Protein 6KNS (pdb70)

Foldseek 3Di:
DWKKKFFQAFAAPADDPPGAFGWMWIDDDQAIEIEFDAGCSQVSVCVPPQLLSHAEYEYFDDDRRRCVCLVVSLVSQVVCVVVPNDQQAYEYEYACPPPVSQVVQDDDSHYHYDHDDQCDWDDDPLKTKHWDFAAAPGTGIWIWIDNVPAIETERDFAEADPVLQVVCAAHQEYEAEAADEPVDHCHVHGHYHLCRQLQSCASNVHNEYEYGNYYPDDDQVNSVVNSCVRHVHYYYYDGRGDMDID/DWKKKFFQAFAAPADDVPGAFGWMWIDDVLAIEIEFDADCSQVSVCVPPNLVSHAEYEYFFPDRSRCVCLVVSLVSQVVVVLPEYEYEYACPVPVSQVVQDDDRRYDYDYDDQCDWDDRDLKTKHWDFAAAPGTGIWIWIDNVPAIETERDFAEADPVLQVVLAAHQEYEAEAADEPVDHCNVRGHYHLCRQLQSCASSVHQEYEYGNYYPDDDVVNSVVNSCVRHVHYYYYDGRGDMDID/DFKKKKFFQAFAAPADDPPGAFGWMWIDGDQAIEIEFDAGCSQVSVCVPPALVSHQEYEYFDDRRRRCVCLVVSLVSQVVVPNEYEYEYACPPVVSLVVQDDDRRYHYDHDDQCDWDDRPQKIKHWDWAAAPGTGIWIWIDNPPAIETEGTFAFADPVLQVVLAAHQEYEAEAADEPPDHCNVHGHYHLCRQLQSCASRVHNEYEYGNYYDDDDVVNSQVNSCVRHPHYYYYDGGGDMDID/DDKKKFFQAFAAPADDVPGAFGWMWIDDVQAIEIEFDAGCSQVRVCVPPNLQSHAEYEYFDPDRRRCVCLVVSLVVLVPPDHQAYEYEYACPVPVSQVVQDDPSRYHYDYDDQCDWDDRPQKIKHWDFAAAPGTGIWIWIDNVPAIETERTFAEDDPVLQCVCAAHQEYEAEAADEPPDHCNVRGHYHLCRQLQSCASSVYNEYEYGNYYPDDDVVNSQVNSCVRHPHYYYYDGRGDMDD

Sequence (968 aa):
DPMKVTVIGCYGGFPAANEATSGYLFQSGDYSLLVDCGSAVLSKLFGYVPAEKLDAVILSHYHHDHIADIGPLQFAKQVGSFLGKGEHTLPIYGHDADIEQFQKLTYKTHTKGIAFQPDQPLTAGPFTITFLKTIHPVTCYAMRITDGSHTVVYTADSSYQDSFIPFSENADLLISECNFYADQDGTSAGHMNSLEAGRIAKEAGAGELLLTHLPHFGVHDNLRKEAKTVFSGEVNIAKSGFVWEGDPMKVTVIGCYGGFPAANEATSGYLFQSGDYSLLVDCGSAVLSKLFGYVPAEKLDAVILSHYHHDHIADIGPLQFAKQVGSFHTLPIYGHDADIEQFQKLTYKTHTKGIAFQPDQPLTAGPFTITFLKTIHPVTCYAMRITDGSHTVVYTADSSYQDSFIPFSENADLLISECNFYADQDGTSAGHMNSLEAGRIAKEAGAGELLLTHLPHFGVHDNLRKEAKTVFSGEVNIAKSGFVWEGKDPMKVTVIGCYGGFPAANEATSGYLFQSGDYSLLVDCGSAVLSKLFGYVPAEKLDAVILSHYHHDHIADIGPLQFAKQVGSHTLPIYGHDADIEQFQKLTYKTHTKGIAFQPDDQPLTAGPFTITFLKTIHPVTCYAMRITDGSHTVVYTADSSYQDS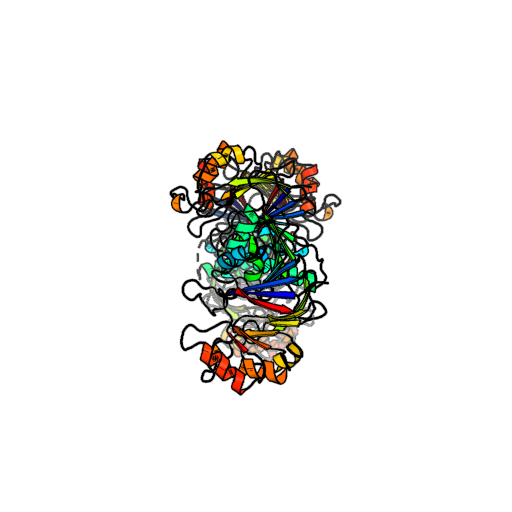FIPFSENADLLISECNFYADQDGTSAGHMNSLEAGRIAKEAGAGELLLTHLPHFGVHDNLRKEAKTVFSGEVNIAKSGFVWEGDPMKVTVIGCYGGFPAANEATSGYLFQSGDYSLLVDCGSAVLSKLFGYVPAEKLDAVILSHYHHDHIADIGPLQFAKQVKGEHTLPIYGHDADIEQFQKLTYKTHTKGIAFQPDQPLTAGPFTITFLKTIHPVTCYAMRITDGSHTVVYTADSSYQDSFIPFSENADLLISECNFYADQDGTSAGHMNSLEAGRIAKEAGAGELLLTHLPHFGVHDNLRKEAKTVFSGEVNIAKSGFVWE

CATH classification: 3.60.15.10

Solvent-accessible surface area: 37859 Å² total; per-residue (Å²): 138,64,0,45,1,2,0,0,0,2,33,4,46,115,48,29,89,134,60,0,0,1,0,1,0,0,44,10,43,148,39,6,0,0,0,0,0,0,32,36,0,12,88,60,0,80,71,100,8,48,14,80,137,8,53,0,0,0,1,0,0,19,57,152,14,0,30,53,21,11,34,66,0,15,126,27,20,58,80,13,27,170,105,65,108,46,136,166,57,3,33,0,26,0,5,33,74,57,45,94,44,34,15,69,4,57,14,98,98,20,0,51,13,71,27,3,89,52,119,105,86,28,97,3,44,64,1,56,0,51,18,37,113,7,91,26,90,64,36,0,17,0,0,57,0,35,34,74,94,58,18,0,0,4,0,1,2,0,5,46,30,91,47,0,28,93,29,0,100,106,1,47,0,0,0,0,1,0,23,42,15,28,134,53,109,1,88,117,41,4,24,0,11,0,66,42,0,0,100,0,0,123,90,3,44,8,53,20,0,2,0,1,6,4,3,73,112,59,92,44,38,55,0,14,87,35,0,70,105,49,13,109,24,66,2,16,33,3,69,26,6,38,46,21,24,17,129,36,0,42,1,3,0,0,0,3,33,4,46,116,49,28,91,132,60,0,0,0,0,1,0,0,41,10,43,146,39,5,0,0,0,0,0,0,34,36,0,11,88,62,0,74,73,99,7,61,18,127,68,9,52,0,0,0,1,0,0,20,55,151,14,0,29,53,21,10,34,65,0,11,109,29,25,46,112,58,87,121,133,66,3,31,0,23,0,8,48,75,59,59,100,43,21,15,65,5,40,12,111,104,26,0,107,7,66,22,3,92,50,116,98,86,28,98,2,43,60,0,53,0,45,18,37,118,6,90,25,96,57,43,0,20,0,0,58,0,31,34,74,94,55,17,0,0,6,0,0,2,0,4,45,30,93,44,0,30,91,30,0,97,104,0,48,0,0,0,0,0,0,20,41,17,31,134,59,109,1,86,115,43,3,24,0,11,0,65,46,0,0,101,0,0,126,90,2,44,7,54,18,0,0,0,1,6,2,1,68,103,58,95,43,50,69,0,15,71,37,0,75,104,50,12,113,24,63,2,15,32,4,68,29,5,37,43,19,25,22,179,71,82,0,77,2,4,0,0,0,4,31,4,44,118,48,28,90,132,63,0,0,0,0,1,0,0,42,6,43,150,40,6,0,0,0,0,0,0,33,36,0,12,91,61,0,86,69,109,9,51,13,128,138,9,53,0,0,0,1,0,0,17,59,151,13,0,31,50,20,11,34,64,0,14,129,30,20,60,135,59,114,134,66,2,32,0,27,0,5,38,73,57,48,94,46,36,17,58,4,49,16,96,105,20,0,109,9,69,25,4,85,52,133,97,86,31,96,4,44,60,0,52,0,44,17,38,112,12,87,26,89,62,39,0,17,0,0,57,0,36,14,67,67,61,17,0,0,4,0,0,2,0,6,62,30,109,46,0,26,91,25,0,85,112,1,47,0,0,0,0,1,0,24,43,14,27,132,58,109,0,82,116,41,2,24,0,12,0,67,40,0,0,95,0,0,102,90,4,52,8,50,26,0,1,0,1,5,3,4,72,110,57,94,44,56,60,0,65,116,41,0,89,108,26,13,113,25,97,8,35,38,2,126,26,27,33,70,26,98,32,141,93,2,71,2,3,1,0,0,2,32,4,44,117,49,28,91,132,57,0,0,1,0,1,1,0,44,12,40,149,41,4,0,0,0,0,0,0,33,34,0,11,90,61,0,76,70,112,7,82,20,78,76,0,42,0,0,0,1,0,0,23,55,151,15,0,29,53,20,11,34,70,0,11,111,29,16,91,159,164,62,169,77,54,0,28,0,22,0,9,45,80,56,60,99,45,32,13,63,5,48,14,89,104,42,0,113,14,52,28,3,86,50,124,95,92,28,97,2,42,60,0,52,0,48,17,37,122,13,92,25,94,59,44,0,20,0,0,56,0,36,36,73,92,79,20,0,0,4,0,1,2,0,6,50,30,92,45,0,28,90,28,0,100,99,0,50,0,0,0,0,0,0,22,42,18,32,132,58,110,1,83,114,43,3,22,0,12,0,71,40,0,0,98,0,0,125,95,5,45,9,50,23,0,2,0,1,5,2,3,70,106,60,93,44,55,54,0,68,103,39,0,86,109,49,12,112,24,107,8,35,35,3,94,32,29,44,68,27,112

Nearest PDB structures (foldseek):
  6kns-assembly2_B-2  TM=1.004E+00  e=2.535E-56  Bacillus subtilis
  6kns-assembly1_A  TM=1.003E+00  e=8.498E-53  Bacillus subtilis
  6kns-assembly3_C-2  TM=1.003E+00  e=4.577E-52  Bacillus subtilis
  6kns-assembly4_D-2  TM=9.953E-01  e=2.664E-52  Bacillus subtilis
  1zkp-assembly1_C  TM=9.931E-01  e=4.915E-39  Bacillus anthracis str. Ames

Organism: Bacillus spizizenii (strain ATCC 23059 / NRRL B-14472 / W23) (NCBI:txid655816)

B-factor: mean 28.87, std 9.59, range [11.75, 73.53]

InterPro domains:
  IPR001279 Metallo-beta-lactamase [PF00753] (19-211)
  IPR001279 Metallo-beta-lactamase [SM00849] (18-211)
  IPR036866 Ribonuclease Z/Hydroxyacylglutathione hydrolase-like [G3DSA:3.60.15.10] (1-244)
  IPR036866 Ribonuclease Z/Hydroxyacylglutathione hydrolase-like [SSF56281] (1-242)

Structure (mmCIF, N/CA/C/O backbone):
data_6KNS
#
_entry.id   6KNS
#
_cell.length_a   106.378
_cell.length_b   106.378
_cell.length_c   404.849
_cell.angle_alpha   90.00
_cell.angle_beta   90.00
_cell.angle_gamma   90.00
#
_symmetry.space_group_name_H-M   'I 41 2 2'
#
loop_
_entity.id
_entity.type
_entity.pdbx_description
1 polymer 'Putative metal-dependent hydrolase'
2 non-polymer 'CALCIUM ION'
3 non-polymer 'ZINC ION'
4 water water
#
loop_
_atom_site.group_PDB
_atom_site.id
_atom_site.type_symbol
_atom_site.label_atom_id
_atom_site.label_alt_id
_atom_site.label_comp_id
_atom_site.label_asym_id
_atom_site.label_entity_id
_atom_site.label_seq_id
_atom_site.pdbx_PDB_ins_code
_atom_site.Cartn_x
_atom_site.Cartn_y
_atom_site.Cartn_z
_atom_site.occupancy
_atom_site.B_iso_or_equiv
_atom_site.auth_seq_id
_atom_site.auth_comp_id
_atom_site.auth_asym_id
_atom_site.auth_atom_id
_atom_site.pdbx_PDB_model_num
ATOM 1 N N . ASP A 1 5 ? 26.591 -69.434 28.239 1.00 47.37 -1 ASP A N 1
ATOM 2 C CA . ASP A 1 5 ? 25.380 -68.590 27.988 1.00 45.38 -1 ASP A CA 1
ATOM 3 C C . ASP A 1 5 ? 25.615 -67.082 28.145 1.00 43.94 -1 ASP A C 1
ATOM 4 O O . ASP A 1 5 ? 26.278 -66.622 29.082 1.00 43.62 -1 ASP A O 1
ATOM 9 N N . PRO A 1 6 ? 25.058 -66.293 27.222 1.00 41.77 0 PRO A N 1
ATOM 10 C CA . PRO A 1 6 ? 25.273 -64.874 27.414 1.00 39.83 0 PRO A CA 1
ATOM 11 C C . PRO A 1 6 ? 24.229 -64.312 28.382 1.00 37.02 0 PRO A C 1
ATOM 12 O O . PRO A 1 6 ? 23.174 -64.911 28.559 1.00 36.17 0 PRO A O 1
ATOM 16 N N . MET A 1 7 ? 24.574 -63.188 29.007 1.00 35.15 1 MET A N 1
ATOM 17 C CA . MET A 1 7 ? 23.700 -62.451 29.908 1.00 33.53 1 MET A CA 1
ATOM 18 C C . MET A 1 7 ? 22.828 -61.573 29.041 1.00 31.38 1 MET A C 1
ATOM 19 O O . MET A 1 7 ? 23.331 -60.843 28.212 1.00 31.38 1 MET A O 1
ATOM 24 N N . LYS A 1 8 ? 21.524 -61.655 29.228 1.00 29.17 2 LYS A N 1
ATOM 25 C CA . LYS A 1 8 ? 20.564 -60.912 28.389 1.00 27.90 2 LYS A CA 1
ATOM 26 C C . LYS A 1 8 ? 19.613 -60.130 29.287 1.00 25.58 2 LYS A C 1
ATOM 27 O O . LYS A 1 8 ? 18.954 -60.714 30.112 1.00 25.88 2 LYS A O 1
ATOM 33 N N . VAL A 1 9 ? 19.583 -58.813 29.133 1.00 23.50 3 VAL A N 1
ATOM 34 C CA . VAL A 1 9 ? 18.770 -57.941 29.937 1.00 22.09 3 VAL A CA 1
ATOM 35 C C . VAL A 1 9 ? 17.676 -57.358 29.040 1.00 21.68 3 VAL A C 1
ATOM 36 O O . VAL A 1 9 ? 17.990 -56.783 27.989 1.00 21.30 3 VAL A O 1
ATOM 40 N N . THR A 1 10 ? 16.408 -57.538 29.431 1.00 19.86 4 THR A N 1
ATOM 41 C CA . THR A 1 10 ? 15.277 -56.973 28.682 1.00 19.81 4 THR A CA 1
ATOM 42 C C . THR A 1 10 ? 14.526 -55.985 29.565 1.00 19.16 4 THR A C 1
ATOM 43 O O . THR A 1 10 ? 14.077 -56.352 30.658 1.00 18.57 4 THR A O 1
ATOM 47 N N . VAL A 1 11 ? 14.400 -54.733 29.125 1.00 18.62 5 VAL A N 1
ATOM 48 C CA . VAL A 1 11 ? 13.633 -53.770 29.922 1.00 17.95 5 VAL A CA 1
ATOM 49 C C . VAL A 1 11 ? 12.152 -54.131 29.799 1.00 18.27 5 VAL A C 1
ATOM 50 O O . VAL A 1 11 ? 11.656 -54.313 28.713 1.00 18.25 5 VAL A O 1
ATOM 54 N N . ILE A 1 12 ? 11.476 -54.295 30.922 1.00 19.04 6 ILE A N 1
ATOM 55 C CA . ILE A 1 12 ? 10.056 -54.656 30.915 1.00 18.19 6 ILE A CA 1
ATOM 56 C C . ILE A 1 12 ? 9.253 -53.406 31.127 1.00 18.60 6 ILE A C 1
ATOM 57 O O . ILE A 1 12 ? 8.228 -53.215 30.485 1.00 18.45 6 ILE A O 1
ATOM 62 N N . GLY A 1 13 ? 9.732 -52.517 32.001 1.00 18.33 7 GLY A N 1
ATOM 63 C CA . GLY A 1 13 ? 9.052 -51.209 32.147 1.00 18.30 7 GLY A CA 1
ATOM 64 C C . GLY A 1 13 ? 10.035 -50.195 32.699 1.00 18.21 7 GLY A C 1
ATOM 65 O O . GLY A 1 13 ? 10.969 -50.550 33.418 1.00 17.87 7 GLY A O 1
ATOM 66 N N . CYS A 1 14 ? 9.827 -48.946 32.372 1.00 18.21 8 CYS A N 1
ATOM 67 C CA . CYS A 1 14 ? 10.887 -47.966 32.567 1.00 19.58 8 CYS A CA 1
ATOM 68 C C . CYS A 1 14 ? 10.448 -46.569 33.005 1.00 19.30 8 CYS A C 1
ATOM 69 O O . CYS A 1 14 ? 11.325 -45.686 33.170 1.00 19.95 8 CYS A O 1
ATOM 72 N N . TYR A 1 15 ? 9.142 -46.353 33.226 1.00 18.48 9 TYR A N 1
ATOM 73 C CA . TYR A 1 15 ? 8.671 -45.062 33.748 1.00 18.27 9 TYR A CA 1
ATOM 74 C C . TYR A 1 15 ? 8.803 -44.878 35.249 1.00 18.03 9 TYR A C 1
ATOM 75 O O . TYR A 1 15 ? 8.602 -45.819 36.032 1.00 17.70 9 TYR A O 1
ATOM 84 N N . GLY A 1 16 ? 9.105 -43.648 35.664 1.00 17.93 10 GLY A N 1
ATOM 85 C CA . GLY A 1 16 ? 9.175 -43.340 37.071 1.00 18.36 10 GLY A CA 1
ATOM 86 C C . GLY A 1 16 ? 7.781 -43.049 37.603 1.00 18.49 10 GLY A C 1
ATOM 87 O O . GLY A 1 16 ? 7.022 -42.403 36.930 1.00 19.39 10 GLY A O 1
ATOM 88 N N . GLY A 1 17 ? 7.460 -43.531 38.803 1.00 19.10 11 GLY A N 1
ATOM 89 C CA . GLY A 1 17 ? 6.251 -43.159 39.530 1.00 18.79 11 GLY A CA 1
ATOM 90 C C . GLY A 1 17 ? 4.994 -43.941 39.154 1.00 19.32 11 GLY A C 1
ATOM 91 O O . GLY A 1 17 ? 4.368 -44.585 40.006 1.00 19.71 11 GLY A O 1
ATOM 92 N N . PHE A 1 18 ? 4.636 -43.905 37.877 1.00 18.51 12 PHE A N 1
ATOM 93 C CA . PHE A 1 18 ? 3.375 -44.458 37.390 1.00 18.25 12 PHE A CA 1
ATOM 94 C C . PHE A 1 18 ? 3.526 -44.620 35.867 1.00 17.29 12 PHE A C 1
ATOM 95 O O . PHE A 1 18 ? 4.361 -43.992 35.264 1.00 17.89 12 PHE A O 1
ATOM 103 N N . PRO A 1 19 ? 2.736 -45.480 35.258 1.00 17.55 13 PRO A N 1
ATOM 104 C CA . PRO A 1 19 ? 2.955 -45.766 33.846 1.00 18.26 13 PRO A CA 1
ATOM 105 C C . PRO A 1 19 ? 2.370 -44.681 32.953 1.00 18.94 13 PRO A C 1
ATOM 106 O O . PRO A 1 19 ? 1.271 -44.186 33.209 1.00 19.34 13 PRO A O 1
ATOM 110 N N . ALA A 1 20 ? 3.113 -44.296 31.924 1.00 19.18 14 ALA A N 1
ATOM 111 C CA . ALA A 1 20 ? 2.524 -43.624 30.773 1.00 19.32 14 ALA A CA 1
ATOM 112 C C . ALA A 1 20 ? 1.536 -44.608 30.130 1.00 19.30 14 ALA A C 1
ATOM 113 O O . ALA A 1 20 ? 1.587 -45.829 30.397 1.00 19.51 14 ALA A O 1
ATOM 115 N N . ALA A 1 21 ? 0.654 -44.073 29.295 1.00 18.54 15 ALA A N 1
ATOM 116 C CA . ALA A 1 21 ? -0.300 -44.857 28.540 1.00 19.02 15 ALA A CA 1
ATOM 117 C C . ALA A 1 21 ? 0.360 -46.052 27.810 1.00 18.45 15 ALA A C 1
ATOM 118 O O . ALA A 1 21 ? 1.324 -45.911 27.050 1.00 18.26 15 ALA A O 1
ATOM 120 N N . ASN A 1 22 ? -0.147 -47.241 28.116 1.00 18.22 16 ASN A N 1
ATOM 121 C CA . ASN A 1 22 ? 0.288 -48.498 27.504 1.00 18.81 16 ASN A CA 1
ATOM 122 C C . ASN A 1 22 ? 1.757 -48.852 27.787 1.00 18.70 16 ASN A C 1
ATOM 123 O O . ASN A 1 22 ? 2.336 -49.731 27.130 1.00 17.67 16 ASN A O 1
ATOM 128 N N . GLU A 1 23 ? 2.327 -48.197 28.796 1.00 17.87 17 GLU A N 1
ATOM 129 C CA . GLU A 1 23 ? 3.683 -48.511 29.227 1.00 18.45 17 GLU A CA 1
ATOM 130 C C . GLU A 1 23 ? 3.690 -49.060 30.647 1.00 17.39 17 GLU A C 1
ATOM 131 O O . GLU A 1 23 ? 2.638 -49.485 31.169 1.00 17.59 17 GLU A O 1
ATOM 137 N N . ALA A 1 24 ? 4.887 -49.115 31.232 1.00 16.59 18 ALA A N 1
ATOM 138 C 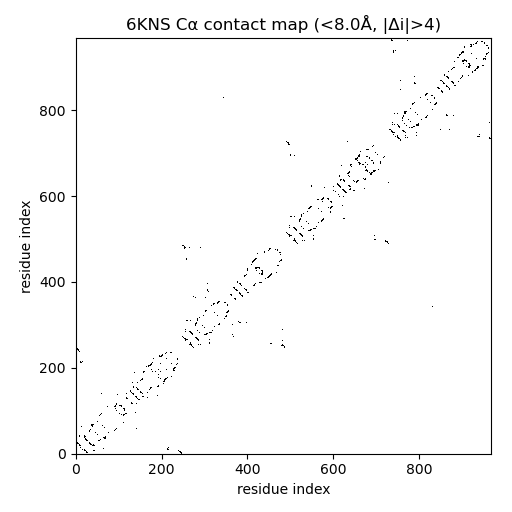CA . ALA A 1 24 ? 5.096 -49.741 32.534 1.00 16.62 18 ALA A CA 1
ATOM 139 C C . ALA A 1 24 ? 6.069 -48.969 33.406 1.00 16.41 18 ALA A C 1
ATOM 140 O O . ALA A 1 24 ? 6.817 -48.108 32.911 1.00 17.08 18 ALA A O 1
ATOM 142 N N . THR A 1 25 ? 6.066 -49.257 34.710 1.00 16.80 19 THR A N 1
ATOM 143 C CA . THR A 1 25 ? 7.090 -48.687 35.614 1.00 16.60 19 THR A CA 1
ATOM 144 C C . THR A 1 25 ? 8.159 -49.770 35.854 1.00 17.69 19 THR A C 1
ATOM 145 O O . THR A 1 25 ? 8.158 -50.788 35.153 1.00 17.93 19 THR A O 1
ATOM 149 N N . SER A 1 26 ? 9.103 -49.529 36.771 1.00 17.45 20 SER A N 1
ATOM 150 C CA . SER A 1 26 ? 10.299 -50.337 36.866 1.00 18.03 20 SER A CA 1
ATOM 151 C C . SER A 1 26 ? 10.127 -51.863 36.899 1.00 17.84 20 SER A C 1
ATOM 152 O O . SER A 1 26 ? 9.462 -52.414 37.753 1.00 18.38 20 SER A O 1
ATOM 155 N N . GLY A 1 27 ? 10.805 -52.509 35.961 1.00 18.24 21 GLY A N 1
ATOM 156 C CA . GLY A 1 27 ? 10.925 -53.958 35.867 1.00 18.73 21 GLY A CA 1
ATOM 157 C C . GLY A 1 27 ? 11.970 -54.328 34.820 1.00 19.18 21 GLY A C 1
ATOM 158 O O . GLY A 1 27 ? 11.913 -53.851 33.668 1.00 19.41 21 GLY A O 1
ATOM 159 N N . TYR A 1 28 ? 12.946 -55.149 35.215 1.00 19.61 22 TYR A N 1
ATOM 160 C CA . TYR A 1 28 ? 14.052 -55.554 34.310 1.00 19.63 22 TYR A CA 1
ATOM 161 C C . TYR A 1 28 ? 14.255 -57.062 34.360 1.00 20.69 22 TYR A C 1
ATOM 162 O O . TYR A 1 28 ? 14.415 -57.636 35.446 1.00 21.74 22 TYR A O 1
ATOM 171 N N . LEU A 1 29 ? 14.272 -57.697 33.187 1.00 20.99 23 LEU A N 1
ATOM 172 C CA . LEU A 1 29 ? 14.402 -59.134 33.110 1.00 20.71 23 LEU A CA 1
ATOM 173 C C . LEU A 1 29 ? 15.851 -59.482 32.789 1.00 21.98 23 LEU A C 1
ATOM 174 O O . LEU A 1 29 ? 16.351 -59.134 31.720 1.00 21.38 23 LEU A O 1
ATOM 179 N N . PHE A 1 30 ? 16.500 -60.190 33.718 1.00 21.84 24 PHE A N 1
ATOM 180 C CA . PHE A 1 30 ? 17.856 -60.673 33.526 1.00 22.02 24 PHE A CA 1
ATOM 181 C C . PHE A 1 30 ? 17.834 -62.162 33.278 1.00 22.58 24 PHE A C 1
ATOM 182 O O . PHE A 1 30 ? 17.283 -62.903 34.063 1.00 23.15 24 PHE A O 1
ATOM 190 N N . GLN A 1 31 ? 18.449 -62.602 32.184 1.00 23.46 25 GLN A N 1
ATOM 191 C CA . GLN A 1 31 ? 18.441 -63.997 31.830 1.00 24.58 25 GLN A CA 1
ATOM 192 C C . GLN A 1 31 ? 19.812 -64.520 31.586 1.00 26.19 25 GLN A C 1
ATOM 193 O O . GLN A 1 31 ? 20.657 -63.839 31.019 1.00 26.82 25 GLN A O 1
ATOM 199 N N . SER A 1 32 ? 20.011 -65.768 31.993 1.00 27.94 26 SER A N 1
ATOM 200 C CA . SER A 1 32 ? 21.215 -66.512 31.672 1.00 29.21 26 SER A CA 1
ATOM 201 C C . SER A 1 32 ? 20.891 -68.005 31.518 1.00 30.81 26 SER A C 1
ATOM 202 O O . SER A 1 32 ? 20.523 -68.678 32.496 1.00 30.45 26 SER A O 1
ATOM 205 N N . GLY A 1 33 ? 21.055 -68.524 30.302 1.00 31.96 27 GLY A N 1
ATOM 206 C CA . GLY A 1 33 ? 20.691 -69.901 30.005 1.00 33.48 27 GLY A CA 1
ATOM 207 C C . GLY A 1 33 ? 19.229 -70.056 30.344 1.00 32.98 27 GLY A C 1
ATOM 208 O O . GLY A 1 33 ? 18.440 -69.229 29.926 1.00 32.70 27 GLY A O 1
ATOM 209 N N . ASP A 1 34 ? 18.873 -71.062 31.151 1.00 33.74 28 ASP A N 1
ATOM 210 C CA . ASP A 1 34 ? 17.463 -71.256 31.602 1.00 33.49 28 ASP A CA 1
ATOM 211 C C . ASP A 1 34 ? 17.030 -70.423 32.818 1.00 31.65 28 ASP A C 1
ATOM 212 O O . ASP A 1 34 ? 15.862 -70.458 33.198 1.00 29.90 28 ASP A O 1
ATOM 217 N N . TYR A 1 35 ? 17.965 -69.685 33.413 1.00 30.81 29 TYR A N 1
ATOM 218 C CA . TYR A 1 35 ? 17.664 -68.863 34.580 1.00 29.63 29 TYR A CA 1
ATOM 219 C C . TYR A 1 35 ? 17.090 -67.510 34.192 1.00 28.02 29 TYR A C 1
ATOM 220 O O . TYR A 1 35 ? 17.608 -66.863 33.268 1.00 26.90 29 TYR A O 1
ATOM 229 N N . SER A 1 36 ? 16.032 -67.116 34.926 1.00 26.40 30 SER A N 1
ATOM 230 C CA . SER A 1 36 ? 15.320 -65.875 34.758 1.00 26.24 30 SER A CA 1
ATOM 231 C C . SER A 1 36 ? 15.149 -65.151 36.082 1.00 24.96 30 SER A C 1
ATOM 232 O O . SER A 1 36 ? 14.522 -65.697 36.988 1.00 24.18 30 SER A O 1
ATOM 235 N N . LEU A 1 37 ? 15.663 -63.917 36.141 1.00 23.40 31 LEU A N 1
ATOM 236 C CA . LEU A 1 37 ? 15.567 -63.055 37.323 1.00 23.05 31 LEU A CA 1
ATOM 237 C C . LEU A 1 37 ? 14.844 -61.758 36.978 1.00 22.02 31 LEU A C 1
ATOM 238 O O . LEU A 1 37 ? 15.235 -61.073 36.053 1.00 23.35 31 LEU A O 1
ATOM 243 N N . LEU A 1 38 ? 13.821 -61.419 37.741 1.00 20.99 32 LEU A N 1
ATOM 244 C CA . LEU A 1 38 ? 13.115 -60.179 37.556 1.00 20.65 32 LEU A CA 1
ATOM 245 C C . LEU A 1 38 ? 13.618 -59.212 38.616 1.00 19.96 32 LEU A C 1
ATOM 246 O O . LEU A 1 38 ? 13.560 -59.509 39.799 1.00 21.08 32 LEU A O 1
ATOM 251 N N . VAL A 1 39 ? 14.127 -58.078 38.168 1.00 19.24 33 VAL A N 1
ATOM 252 C CA . VAL A 1 39 ? 14.612 -57.034 39.031 1.00 18.45 33 VAL A CA 1
ATOM 253 C C . VAL A 1 39 ? 13.556 -55.929 39.030 1.00 19.06 33 VAL A C 1
ATOM 254 O O . VAL A 1 39 ? 13.340 -55.254 38.018 1.00 19.03 33 VAL A O 1
ATOM 258 N N . ASP A 1 40 ? 12.904 -55.775 40.187 1.00 18.90 34 ASP A N 1
ATOM 259 C CA . ASP A 1 40 ? 11.752 -54.892 40.395 1.00 18.36 34 ASP A CA 1
ATOM 260 C C . ASP A 1 40 ? 10.535 -55.367 39.638 1.00 18.47 34 ASP A C 1
ATOM 261 O O . ASP A 1 40 ? 10.653 -56.064 38.608 1.00 18.61 34 ASP A O 1
ATOM 266 N N . CYS A 1 41 ? 9.365 -54.969 40.145 1.00 17.79 35 CYS A N 1
ATOM 267 C CA . CYS A 1 41 ? 8.109 -55.551 39.713 1.00 17.74 35 CYS A CA 1
ATOM 268 C C . CYS A 1 41 ? 6.970 -54.521 39.863 1.00 16.99 35 CYS A C 1
ATOM 269 O O . CYS A 1 41 ? 6.016 -54.693 40.622 1.00 16.81 35 CYS A O 1
ATOM 272 N N . GLY A 1 42 ? 7.084 -53.446 39.109 1.00 16.55 36 GLY A N 1
ATOM 273 C CA . GLY A 1 42 ? 6.198 -52.301 39.228 1.00 16.54 36 GLY A CA 1
ATOM 274 C C . GLY A 1 42 ? 4.913 -52.425 38.430 1.00 16.77 36 GLY A C 1
ATOM 275 O O . GLY A 1 42 ? 4.472 -53.541 38.105 1.00 16.34 36 GLY A O 1
ATOM 276 N N . SER A 1 43 ? 4.316 -51.272 38.114 1.00 16.78 37 SER A N 1
ATOM 277 C CA . SER A 1 43 ? 2.964 -51.215 37.480 1.00 16.94 37 SER A CA 1
ATOM 278 C C . SER A 1 43 ? 2.992 -51.731 36.028 1.00 17.17 37 SER A C 1
ATOM 279 O O . SER A 1 43 ? 3.822 -51.301 35.232 1.00 18.04 37 SER A O 1
ATOM 282 N N . ALA A 1 44 ? 2.081 -52.651 35.698 1.00 16.78 38 ALA A N 1
ATOM 283 C CA . ALA A 1 44 ? 1.985 -53.257 34.377 1.00 16.29 38 ALA A CA 1
ATOM 284 C C . ALA A 1 44 ? 3.208 -54.103 33.989 1.00 16.32 38 ALA A C 1
ATOM 285 O O . ALA A 1 44 ? 3.319 -54.540 32.830 1.00 15.02 38 ALA A O 1
ATOM 287 N N . VAL A 1 45 ? 4.083 -54.402 34.944 1.00 16.29 39 VAL A N 1
ATOM 288 C CA . VAL A 1 45 ? 5.259 -55.180 34.644 1.00 16.36 39 VAL A CA 1
ATOM 289 C C . VAL A 1 45 ? 4.906 -56.636 34.399 1.00 18.19 39 VAL A C 1
ATOM 290 O O . VAL A 1 45 ? 5.424 -57.235 33.454 1.00 17.55 39 VAL A O 1
ATOM 294 N N . LEU A 1 46 ? 4.002 -57.208 35.190 1.00 18.71 40 LEU A N 1
ATOM 295 C CA . LEU A 1 46 ? 3.619 -58.600 34.927 1.00 20.27 40 LEU A CA 1
ATOM 296 C C . LEU A 1 46 ? 2.992 -58.779 33.575 1.00 20.99 40 LEU A C 1
ATOM 297 O O . LEU A 1 46 ? 3.339 -59.728 32.832 1.00 21.94 40 LEU A O 1
ATOM 302 N N . SER A 1 47 ? 2.064 -57.880 33.228 1.00 20.31 41 SER A N 1
ATOM 303 C CA . SER A 1 47 ? 1.434 -57.927 31.927 1.00 19.53 41 SER A CA 1
ATOM 304 C C . SER A 1 47 ? 2.462 -57.972 30.782 1.00 20.55 41 SER A C 1
ATOM 305 O O . SER A 1 47 ? 2.352 -58.776 29.834 1.00 21.13 41 SER A O 1
ATOM 308 N N . LYS A 1 48 ? 3.450 -57.109 30.858 1.00 19.91 42 LYS A N 1
ATOM 309 C CA . LYS A 1 48 ? 4.473 -57.032 29.820 1.00 20.33 42 LYS A CA 1
ATOM 310 C C . LYS A 1 48 ? 5.462 -58.196 29.923 1.00 19.98 42 LYS A C 1
ATOM 311 O O . LYS A 1 48 ? 5.843 -58.764 28.902 1.00 20.50 42 LYS A O 1
ATOM 317 N N . LEU A 1 49 ? 5.846 -58.552 31.144 1.00 19.31 43 LEU A N 1
ATOM 318 C CA . LEU A 1 49 ? 6.737 -59.675 31.378 1.00 20.01 43 LEU A CA 1
ATOM 319 C C . LEU A 1 49 ? 6.285 -60.993 30.729 1.00 21.61 43 LEU A C 1
ATOM 320 O O . LEU A 1 49 ? 7.099 -61.694 30.097 1.00 21.38 43 LEU A O 1
ATOM 325 N N . PHE A 1 50 ? 4.996 -61.318 30.859 1.00 22.59 44 PHE A N 1
ATOM 326 C CA . PHE A 1 50 ? 4.494 -62.618 30.379 1.00 23.43 44 PHE A CA 1
ATOM 327 C C . PHE A 1 50 ? 4.527 -62.774 28.875 1.00 24.33 44 PHE A C 1
ATOM 328 O O . PHE A 1 50 ? 4.281 -63.849 28.360 1.00 25.14 44 PHE A O 1
ATOM 336 N N . GLY A 1 51 ? 4.787 -61.685 28.175 1.00 24.42 45 GLY A N 1
ATOM 337 C CA . GLY A 1 51 ? 4.989 -61.748 26.755 1.00 25.38 45 GLY A CA 1
ATOM 338 C C . GLY A 1 51 ? 6.380 -62.244 26.420 1.00 25.76 45 GLY A C 1
ATOM 339 O O . GLY A 1 51 ? 6.596 -62.653 25.285 1.00 26.13 45 GLY A O 1
ATOM 340 N N . TYR A 1 52 ? 7.311 -62.194 27.394 1.00 25.22 46 TYR A N 1
ATOM 341 C CA . TYR A 1 52 ? 8.662 -62.736 27.242 1.00 25.45 46 TYR A CA 1
ATOM 342 C C . TYR A 1 52 ? 8.843 -64.058 27.986 1.00 26.35 46 TYR A C 1
ATOM 343 O O . TYR A 1 52 ? 9.519 -64.937 27.509 1.00 27.24 46 TYR A O 1
ATOM 352 N N . VAL A 1 53 ? 8.237 -64.206 29.156 1.00 26.81 47 VAL A N 1
ATOM 353 C CA . VAL A 1 53 ? 8.505 -65.362 30.022 1.00 27.54 47 VAL A CA 1
ATOM 354 C C . VAL A 1 53 ? 7.279 -65.642 30.891 1.00 27.21 47 VAL A C 1
ATOM 355 O O . VAL A 1 53 ? 6.720 -64.721 31.497 1.00 25.80 47 VAL A O 1
ATOM 359 N N . PRO A 1 54 ? 6.812 -66.910 30.890 1.00 28.05 48 PRO A N 1
ATOM 360 C CA . PRO A 1 54 ? 5.635 -67.235 31.687 1.00 29.30 48 PRO A CA 1
ATOM 361 C C . PRO A 1 54 ? 6.021 -67.308 33.138 1.00 29.32 48 PRO A C 1
ATOM 362 O O . PRO A 1 54 ? 7.212 -67.583 33.462 1.00 30.62 48 PRO A O 1
ATOM 366 N N . ALA A 1 55 ? 5.043 -67.038 34.000 1.00 29.05 49 ALA A N 1
ATOM 367 C CA . ALA A 1 55 ? 5.244 -66.998 35.446 1.00 28.67 49 ALA A CA 1
ATOM 368 C C . ALA A 1 55 ? 5.990 -68.206 35.993 1.00 29.72 49 ALA A C 1
ATOM 369 O O . ALA A 1 55 ? 6.919 -68.065 36.794 1.00 29.28 49 ALA A O 1
ATOM 371 N N . GLU A 1 56 ? 5.595 -69.395 35.553 1.00 31.21 50 GLU A N 1
ATOM 372 C CA . GLU A 1 56 ? 6.206 -70.649 36.049 1.00 32.12 50 GLU A CA 1
ATOM 373 C C . GLU A 1 56 ? 7.703 -70.842 35.656 1.00 32.00 50 GLU A C 1
ATOM 374 O O . GLU A 1 56 ? 8.422 -71.626 36.268 1.00 33.04 50 GLU A O 1
ATOM 380 N N . LYS A 1 57 ? 8.174 -70.121 34.643 1.00 30.79 51 LYS A N 1
ATOM 381 C CA . LYS A 1 57 ? 9.576 -70.188 34.257 1.00 30.22 51 LYS A CA 1
ATOM 382 C C . LYS A 1 57 ? 10.412 -69.083 34.913 1.00 28.10 51 LYS A C 1
ATOM 383 O O . LYS A 1 57 ? 11.596 -69.011 34.721 1.00 28.19 51 LYS A O 1
ATOM 389 N N . LEU A 1 58 ? 9.799 -68.261 35.747 1.00 26.22 52 LEU A N 1
ATOM 390 C CA . LEU A 1 58 ? 10.513 -67.216 36.445 1.00 25.10 52 LEU A CA 1
ATOM 391 C C . LEU A 1 58 ? 11.183 -67.827 37.685 1.00 24.53 52 LEU A C 1
ATOM 392 O O . LEU A 1 58 ? 10.517 -68.459 38.491 1.00 25.71 52 LEU A O 1
ATOM 397 N N . ASP A 1 59 ? 12.494 -67.684 37.825 1.00 23.92 53 ASP A N 1
ATOM 398 C CA . ASP A 1 59 ? 13.227 -68.332 38.903 1.00 24.60 53 ASP A CA 1
ATOM 399 C C . ASP A 1 59 ? 13.341 -67.490 40.165 1.00 24.05 53 ASP A C 1
ATOM 400 O O . ASP A 1 59 ? 13.436 -68.032 41.260 1.00 24.64 53 ASP A O 1
ATOM 405 N N . ALA A 1 60 ? 13.390 -66.170 40.031 1.00 22.48 54 ALA A N 1
ATOM 406 C CA . ALA A 1 60 ? 13.517 -65.333 41.217 1.00 21.93 54 ALA A CA 1
ATOM 407 C C . ALA A 1 60 ? 13.180 -63.910 40.882 1.00 20.26 54 ALA A C 1
ATOM 408 O O . ALA A 1 60 ? 13.213 -63.522 39.729 1.00 20.87 54 ALA A O 1
ATOM 410 N N . VAL A 1 61 ? 12.808 -63.166 41.909 1.00 19.65 55 VAL A N 1
ATOM 411 C CA . VAL A 1 61 ? 12.560 -61.750 41.834 1.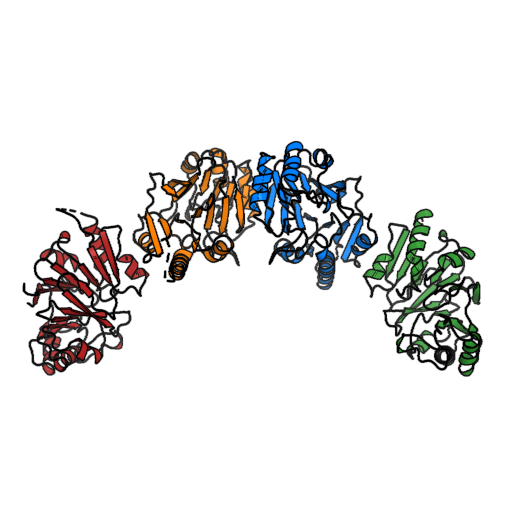00 18.47 55 VAL A CA 1
ATOM 412 C C . VAL A 1 61 ? 13.458 -61.093 42.883 1.00 19.34 55 VAL A C 1
ATOM 413 O O . VAL A 1 61 ? 13.699 -61.670 43.931 1.00 19.33 55 VAL A O 1
ATOM 417 N N . ILE A 1 62 ? 13.943 -59.888 42.590 1.00 19.16 56 ILE A N 1
ATOM 418 C CA . ILE A 1 62 ? 14.636 -59.063 43.589 1.00 19.41 56 ILE A CA 1
ATOM 419 C C . ILE A 1 62 ? 14.143 -57.630 43.463 1.00 18.53 56 ILE A C 1
ATOM 420 O O . ILE A 1 62 ? 13.945 -57.136 42.333 1.00 18.95 56 ILE A O 1
ATOM 425 N N . LEU A 1 63 ? 13.931 -57.011 44.619 1.00 18.28 57 LEU A N 1
ATOM 426 C CA . LEU A 1 63 ? 13.322 -55.709 44.771 1.00 17.89 57 LEU A CA 1
ATOM 427 C C . LEU A 1 63 ? 14.295 -54.689 45.376 1.00 19.12 57 LEU A C 1
ATOM 428 O O . LEU A 1 63 ? 14.854 -54.919 46.430 1.00 19.26 57 LEU A O 1
ATOM 433 N N . SER A 1 64 ? 14.529 -53.578 44.668 1.00 18.90 58 SER A N 1
ATOM 434 C CA . SER A 1 64 ? 15.475 -52.564 45.139 1.00 19.90 58 SER A CA 1
ATOM 435 C C . SER A 1 64 ? 14.905 -51.824 46.367 1.00 19.64 58 SER A C 1
ATOM 436 O O . SER A 1 64 ? 15.657 -51.460 47.275 1.00 19.99 58 SER A O 1
ATOM 439 N N . HIS A 1 65 ? 13.598 -51.591 46.360 1.00 17.97 59 HIS A N 1
ATOM 440 C CA . HIS A 1 65 ? 12.924 -50.885 47.427 1.00 18.30 59 HIS A CA 1
ATOM 441 C C . HIS A 1 65 ? 11.414 -51.017 47.291 1.00 18.53 59 HIS A C 1
ATOM 442 O O . HIS A 1 65 ? 10.928 -51.592 46.302 1.00 18.10 59 HIS A O 1
ATOM 449 N N . TYR A 1 66 ? 10.674 -50.510 48.270 1.00 18.18 60 TYR A N 1
ATOM 450 C CA . TYR A 1 66 ? 9.260 -50.802 48.348 1.00 19.04 60 TYR A CA 1
ATOM 451 C C . TYR A 1 66 ? 8.311 -49.668 47.965 1.00 19.90 60 TYR A C 1
ATOM 452 O O . TYR A 1 66 ? 7.129 -49.699 48.304 1.00 20.48 60 TYR A O 1
ATOM 461 N N . HIS A 1 67 ? 8.789 -48.721 47.182 1.00 19.80 61 HIS A N 1
ATOM 462 C CA . HIS A 1 67 ? 7.913 -47.714 46.561 1.00 18.72 61 HIS A CA 1
ATOM 463 C C . HIS A 1 67 ? 6.975 -48.436 45.571 1.00 18.55 61 HIS A C 1
ATOM 464 O O . HIS A 1 67 ? 7.395 -49.390 44.909 1.00 18.03 61 HIS A O 1
ATOM 471 N N . HIS A 1 68 ? 5.728 -47.961 45.465 1.00 18.62 62 HIS A N 1
ATOM 472 C CA . HIS A 1 68 ? 4.681 -48.582 44.631 1.00 18.41 62 HIS A CA 1
ATOM 473 C C . HIS A 1 68 ? 5.103 -48.883 43.212 1.00 17.81 62 HIS A C 1
ATOM 474 O O . HIS A 1 68 ? 4.814 -49.951 42.654 1.00 18.15 62 HIS A O 1
ATOM 481 N N . ASP A 1 69 ? 5.799 -47.941 42.604 1.00 17.70 63 ASP A N 1
ATOM 482 C CA . ASP A 1 69 ? 6.259 -48.136 41.222 1.00 16.69 63 ASP A CA 1
ATOM 483 C C . ASP A 1 69 ? 7.344 -49.207 41.020 1.00 16.71 63 ASP A C 1
ATOM 484 O O . ASP A 1 69 ? 7.699 -49.514 39.873 1.00 16.91 63 ASP A O 1
ATOM 489 N N . HIS A 1 70 ? 7.800 -49.833 42.103 1.00 16.49 64 HIS A N 1
ATOM 490 C CA . HIS A 1 70 ? 8.720 -50.972 42.024 1.00 16.58 64 HIS A CA 1
ATOM 491 C C . HIS A 1 70 ? 8.152 -52.305 42.544 1.00 16.77 64 HIS A C 1
ATOM 492 O O . HIS A 1 70 ? 8.802 -53.337 42.392 1.00 17.43 64 HIS A O 1
ATOM 499 N N . ILE A 1 71 ? 6.978 -52.288 43.172 1.00 16.89 65 ILE A N 1
ATOM 500 C CA . ILE A 1 71 ? 6.380 -53.504 43.765 1.00 16.52 65 ILE A CA 1
ATOM 501 C C . ILE A 1 71 ? 4.888 -53.700 43.495 1.00 17.84 65 ILE A C 1
ATOM 502 O O . ILE A 1 71 ? 4.320 -54.737 43.921 1.00 17.72 65 ILE A O 1
ATOM 507 N N . ALA A 1 72 ? 4.258 -52.801 42.727 1.00 16.78 66 ALA A N 1
ATOM 508 C CA . ALA A 1 72 ? 2.816 -52.875 42.540 1.00 16.77 66 ALA A CA 1
ATOM 509 C C . ALA A 1 72 ? 2.344 -54.227 42.052 1.00 16.06 66 ALA A C 1
ATOM 510 O O . ALA A 1 72 ? 1.256 -54.626 42.421 1.00 15.47 66 ALA A O 1
ATOM 512 N N . ASP A 1 73 ? 3.124 -54.907 41.201 1.00 16.46 67 ASP A N 1
ATOM 513 C CA . ASP A 1 73 ? 2.699 -56.196 40.670 1.00 17.02 67 ASP A CA 1
ATOM 514 C C . ASP A 1 73 ? 3.099 -57.448 41.493 1.00 16.91 67 ASP A C 1
ATOM 515 O O . ASP A 1 73 ? 2.849 -58.583 41.054 1.00 16.81 67 ASP A O 1
ATOM 520 N N . ILE A 1 74 ? 3.619 -57.270 42.699 1.00 17.25 68 ILE A N 1
ATOM 521 C CA . ILE A 1 74 ? 3.944 -58.445 43.552 1.00 16.33 68 ILE A CA 1
ATOM 522 C C . ILE A 1 74 ? 2.705 -59.266 43.965 1.00 17.37 68 ILE A C 1
ATOM 523 O O . ILE A 1 74 ? 2.691 -60.520 43.897 1.00 17.30 68 ILE A O 1
ATOM 528 N N . GLY A 1 75 ? 1.649 -58.585 44.382 1.00 17.22 69 GLY A N 1
ATOM 529 C CA . GLY A 1 75 ? 0.410 -59.280 44.731 1.00 17.13 69 GLY A CA 1
ATOM 530 C C . GLY A 1 75 ? -0.114 -60.119 43.589 1.00 17.91 69 GLY A C 1
ATOM 531 O O . GLY A 1 75 ? -0.313 -61.331 43.732 1.00 18.18 69 GLY A O 1
ATOM 532 N N . PRO A 1 76 ? -0.335 -59.488 42.432 1.00 17.72 70 PRO A N 1
ATOM 533 C CA . PRO A 1 76 ? -0.755 -60.258 41.279 1.00 17.75 70 PRO A CA 1
ATOM 534 C C . PRO A 1 76 ? 0.224 -61.389 40.940 1.00 17.83 70 PRO A C 1
ATOM 535 O O . PRO A 1 76 ? -0.202 -62.450 40.507 1.00 17.24 70 PRO A O 1
ATOM 539 N N . LEU A 1 77 ? 1.517 -61.206 41.196 1.00 17.49 71 LEU A N 1
ATOM 540 C CA . LEU A 1 77 ? 2.476 -62.300 40.947 1.00 16.86 71 LEU A CA 1
ATOM 541 C C . LEU A 1 77 ? 2.238 -63.473 41.890 1.00 17.39 71 LEU A C 1
ATOM 542 O O . LEU A 1 77 ? 2.343 -64.635 41.488 1.00 16.23 71 LEU A O 1
ATOM 547 N N . GLN A 1 78 ? 1.883 -63.163 43.131 1.00 16.69 72 GLN A N 1
ATOM 548 C CA . GLN A 1 78 ? 1.538 -64.175 44.101 1.00 17.49 72 GLN A CA 1
ATOM 549 C C . GLN A 1 78 ? 0.292 -64.921 43.695 1.00 18.59 72 GLN A C 1
ATOM 550 O O . GLN A 1 78 ? 0.249 -66.159 43.782 1.00 18.68 72 GLN A O 1
ATOM 556 N N . PHE A 1 79 ? -0.709 -64.210 43.204 1.00 17.79 73 PHE A N 1
ATOM 557 C CA . PHE A 1 79 ? -1.853 -64.928 42.682 1.00 18.65 73 PHE A CA 1
ATOM 558 C C . PHE A 1 79 ? -1.504 -65.773 41.431 1.00 18.79 73 PHE A C 1
ATOM 559 O O . PHE A 1 79 ? -2.034 -66.858 41.283 1.00 18.54 73 PHE A O 1
ATOM 567 N N . ALA A 1 80 ? -0.619 -65.283 40.547 1.00 18.49 74 ALA A N 1
ATOM 568 C CA . ALA A 1 80 ? -0.219 -66.046 39.357 1.00 19.11 74 ALA A CA 1
ATOM 569 C C . ALA A 1 80 ? 0.411 -67.371 39.784 1.00 20.05 74 ALA A C 1
ATOM 570 O O . ALA A 1 80 ? 0.133 -68.408 39.192 1.00 21.67 74 ALA A O 1
ATOM 572 N N . LYS A 1 81 ? 1.245 -67.346 40.817 1.00 19.90 75 LYS A N 1
ATOM 573 C CA . LYS A 1 81 ? 1.837 -68.575 41.318 1.00 21.06 75 LYS A CA 1
ATOM 574 C C . LYS A 1 81 ? 0.780 -69.488 41.911 1.00 22.00 75 LYS A C 1
ATOM 575 O O . LYS A 1 81 ? 0.804 -70.701 41.675 1.00 21.02 75 LYS A O 1
ATOM 581 N N . GLN A 1 82 ? -0.165 -68.914 42.656 1.00 22.28 76 GLN A N 1
ATOM 582 C CA . GLN A 1 82 ? -1.253 -69.725 43.173 1.00 24.62 76 GLN A CA 1
ATOM 583 C C . GLN A 1 82 ? -2.085 -70.388 42.071 1.00 24.31 76 GLN A C 1
ATOM 584 O O . GLN A 1 82 ? -2.419 -71.564 42.160 1.00 24.91 76 GLN A O 1
ATOM 590 N N . VAL A 1 83 ? -2.422 -69.647 41.030 1.00 23.47 77 VAL A N 1
ATOM 591 C CA . VAL A 1 83 ? -3.197 -70.246 39.950 1.00 24.03 77 VAL A CA 1
ATOM 592 C C . VAL A 1 83 ? -2.362 -71.328 39.231 1.00 24.57 77 VAL A C 1
ATOM 593 O O . VAL A 1 83 ? -2.890 -72.393 38.924 1.00 25.03 77 VAL A O 1
ATOM 597 N N . GLY A 1 84 ? -1.062 -71.083 39.040 1.00 24.20 78 GLY A N 1
ATOM 598 C CA . GLY A 1 84 ? -0.154 -72.097 38.479 1.00 25.62 78 GLY A CA 1
ATOM 599 C C . GLY A 1 84 ? -0.181 -73.423 39.216 1.00 27.59 78 GLY A C 1
ATOM 600 O O . GLY A 1 84 ? -0.257 -74.498 38.613 1.00 27.87 78 GLY A O 1
ATOM 601 N N . SER A 1 85 ? -0.181 -73.350 40.538 1.00 28.31 79 SER A N 1
ATOM 602 C CA . SER A 1 85 ? -0.232 -74.555 41.360 1.00 30.20 79 SER A CA 1
ATOM 603 C C . SER A 1 85 ? -1.573 -75.244 41.234 1.00 30.80 79 SER A C 1
ATOM 604 O O . SER A 1 85 ? -1.635 -76.442 41.107 1.00 32.49 79 SER A O 1
ATOM 607 N N . PHE A 1 86 ? -2.652 -74.485 41.257 1.00 31.46 80 PHE A N 1
ATOM 608 C CA . PHE A 1 86 ? -4.007 -75.029 41.068 1.00 32.44 80 PHE A CA 1
ATOM 609 C C . PHE A 1 86 ? -4.161 -75.766 39.701 1.00 32.89 80 PHE A C 1
ATOM 610 O O . PHE A 1 86 ? -4.792 -76.807 39.615 1.00 32.12 80 PHE A O 1
ATOM 618 N N . LEU A 1 87 ? -3.534 -75.230 38.655 1.00 32.96 81 LEU A N 1
ATOM 619 C CA . LEU A 1 87 ? -3.532 -75.859 37.331 1.00 33.86 81 LEU A CA 1
ATOM 620 C C . LEU A 1 87 ? -2.489 -77.005 37.159 1.00 36.13 81 LEU A C 1
ATOM 621 O O . LEU A 1 87 ? -2.411 -77.601 36.079 1.00 35.48 81 LEU A O 1
ATOM 626 N N . GLY A 1 88 ? -1.686 -77.293 38.197 1.00 37.88 82 GLY A N 1
ATOM 627 C CA . GLY A 1 88 ? -0.646 -78.340 38.134 1.00 40.21 82 GLY A CA 1
ATOM 628 C C . GLY A 1 88 ? 0.670 -77.962 37.454 1.00 41.83 82 GLY A C 1
ATOM 629 O O . GLY A 1 88 ? 1.403 -78.819 36.994 1.00 43.17 82 GLY A O 1
ATOM 630 N N . LYS A 1 89 ? 1.009 -76.694 37.376 1.00 43.22 83 LYS A N 1
ATOM 631 C CA . LYS A 1 89 ? 2.151 -76.299 36.538 1.00 45.42 83 LYS A CA 1
ATOM 632 C C . LYS A 1 89 ? 3.528 -76.317 37.258 1.00 47.80 83 LYS A C 1
ATOM 633 O O . LYS A 1 89 ? 4.514 -75.726 36.753 1.00 48.21 83 LYS A O 1
ATOM 639 N N . GLY A 1 90 ? 3.608 -76.984 38.417 1.00 50.07 84 GLY A N 1
ATOM 640 C CA . GLY A 1 90 ? 4.788 -76.861 39.287 1.00 50.90 84 GLY A CA 1
ATOM 641 C C . GLY A 1 90 ? 4.459 -76.164 40.602 1.00 50.95 84 GLY A C 1
ATOM 642 O O . GLY A 1 90 ? 3.757 -75.145 40.627 1.00 50.65 84 GLY A O 1
ATOM 643 N N . GLU A 1 91 ? 4.957 -76.728 41.702 1.00 51.76 85 GLU A N 1
ATOM 644 C CA . GLU A 1 91 ? 4.750 -76.152 43.027 1.00 51.66 85 GLU A CA 1
ATOM 645 C C . GLU A 1 91 ? 5.998 -75.475 43.608 1.00 49.52 85 GLU A C 1
ATOM 646 O O . GLU A 1 91 ? 5.950 -75.000 44.763 1.00 49.63 85 GLU A O 1
ATOM 652 N N . HIS A 1 92 ? 7.073 -75.393 42.814 1.00 46.61 86 HIS A N 1
ATOM 653 C CA . HIS A 1 92 ? 8.268 -74.629 43.227 1.00 44.32 86 HIS A CA 1
ATOM 654 C C . HIS A 1 92 ? 7.911 -73.201 43.679 1.00 38.63 86 HIS A C 1
ATOM 655 O O . HIS A 1 92 ? 7.322 -72.414 42.939 1.00 38.08 86 HIS A O 1
ATOM 662 N N . THR A 1 93 ? 8.261 -72.923 44.924 1.00 33.62 87 THR A N 1
ATOM 663 C CA . THR A 1 93 ? 8.112 -71.629 45.531 1.00 29.91 87 THR A CA 1
ATOM 664 C C . THR A 1 93 ? 9.062 -70.645 44.838 1.00 27.93 87 THR A C 1
ATOM 665 O O . THR A 1 93 ? 10.244 -70.910 44.627 1.00 28.03 87 THR A O 1
ATOM 669 N N . LEU A 1 94 ? 8.524 -69.513 44.438 1.00 25.85 88 LEU A N 1
ATOM 670 C CA . LEU A 1 94 ? 9.337 -68.499 43.783 1.00 23.97 88 LEU A CA 1
ATOM 671 C C . LEU A 1 94 ? 9.949 -67.657 44.906 1.00 22.88 88 LEU A C 1
ATOM 672 O O . LEU A 1 94 ? 9.203 -67.098 45.701 1.00 22.20 88 LEU A O 1
ATOM 677 N N . PRO A 1 95 ? 11.295 -67.572 44.970 1.00 22.35 89 PRO A N 1
ATOM 678 C CA . PRO A 1 95 ? 11.915 -66.695 45.967 1.00 22.32 89 PRO A CA 1
ATOM 679 C C . PRO A 1 95 ? 11.789 -65.219 45.522 1.00 21.68 89 PRO A C 1
ATOM 680 O O . PRO A 1 95 ? 12.019 -64.900 44.345 1.00 21.44 89 PRO A O 1
ATOM 684 N N . ILE A 1 96 ? 11.390 -64.359 46.456 1.00 20.31 90 ILE A N 1
ATOM 685 C CA . ILE A 1 96 ? 11.392 -62.922 46.250 1.00 19.20 90 ILE A CA 1
ATOM 686 C C . ILE A 1 96 ? 12.333 -62.306 47.285 1.00 19.87 90 ILE A C 1
ATOM 687 O O . ILE A 1 96 ? 12.040 -62.331 48.478 1.00 19.91 90 ILE A O 1
ATOM 692 N N . TYR A 1 97 ? 13.479 -61.822 46.802 1.00 20.16 91 TYR A N 1
ATOM 693 C CA . TYR A 1 97 ? 14.523 -61.166 47.599 1.00 20.87 91 TYR A CA 1
ATOM 694 C C . TYR A 1 97 ? 14.199 -59.678 47.800 1.00 20.86 91 TYR A C 1
ATOM 695 O O . TYR A 1 97 ? 13.853 -58.978 46.853 1.00 19.63 91 TYR A O 1
ATOM 704 N N . GLY A 1 98 ? 14.355 -59.198 49.025 1.00 21.38 92 GLY A N 1
ATOM 705 C CA . GLY A 1 98 ? 14.132 -57.781 49.335 1.00 21.05 92 GLY A CA 1
ATOM 706 C C . GLY A 1 98 ? 14.863 -57.409 50.599 1.00 21.91 92 GLY A C 1
ATOM 707 O O . GLY A 1 98 ? 15.328 -58.274 51.309 1.00 22.37 92 GLY A O 1
ATOM 708 N N . HIS A 1 99 ? 14.983 -56.120 50.904 1.00 22.55 93 HIS A N 1
ATOM 709 C CA . HIS A 1 99 ? 15.695 -55.751 52.135 1.00 24.05 93 HIS A CA 1
ATOM 710 C C . HIS A 1 99 ? 14.703 -55.850 53.266 1.00 23.81 93 HIS A C 1
ATOM 711 O O . HIS A 1 99 ? 13.510 -55.825 53.026 1.00 23.43 93 HIS A O 1
ATOM 718 N N . ASP A 1 100 ? 15.188 -56.000 54.487 1.00 24.60 94 ASP A N 1
ATOM 719 C CA . ASP A 1 100 ? 14.290 -56.085 55.626 1.00 24.76 94 ASP A CA 1
ATOM 720 C C . ASP A 1 100 ? 14.434 -54.925 56.656 1.00 25.11 94 ASP A C 1
ATOM 721 O O . ASP A 1 100 ? 13.980 -55.044 57.790 1.00 25.16 94 ASP A O 1
ATOM 726 N N . ALA A 1 101 ? 14.998 -53.790 56.234 1.00 25.24 95 ALA A N 1
ATOM 727 C CA . ALA A 1 101 ? 14.932 -52.537 57.039 1.00 26.37 95 ALA A CA 1
ATOM 728 C C . ALA A 1 101 ? 13.440 -52.119 57.177 1.00 26.05 95 ALA A C 1
ATOM 729 O O . ALA A 1 101 ? 13.054 -51.522 58.165 1.00 26.61 95 ALA A O 1
ATOM 731 N N . ASP A 1 102 ? 12.613 -52.438 56.189 1.00 24.65 96 ASP A N 1
ATOM 732 C CA . ASP A 1 102 ? 11.174 -52.197 56.309 1.00 25.50 96 ASP A CA 1
ATOM 733 C C . ASP A 1 102 ? 10.448 -53.547 56.481 1.00 24.93 96 ASP A C 1
ATOM 734 O O . ASP A 1 102 ? 10.139 -54.212 55.507 1.00 24.34 96 ASP A O 1
ATOM 739 N N . ILE A 1 103 ? 10.211 -53.928 57.740 1.00 25.81 97 ILE A N 1
ATOM 740 C CA . ILE A 1 103 ? 9.737 -55.250 58.109 1.00 26.69 97 ILE A CA 1
ATOM 741 C C . ILE A 1 103 ? 8.324 -55.521 57.577 1.00 26.25 97 ILE A C 1
ATOM 742 O O . ILE A 1 103 ? 8.057 -56.604 57.053 1.00 24.32 97 ILE A O 1
ATOM 747 N N . GLU A 1 104 ? 7.439 -54.543 57.714 1.00 26.70 98 GLU A N 1
ATOM 748 C CA . GLU A 1 104 ? 6.069 -54.712 57.230 1.00 26.90 98 GLU A CA 1
ATOM 749 C C . GLU A 1 104 ? 6.030 -54.981 55.738 1.00 25.30 98 GLU A C 1
ATOM 750 O O . GLU A 1 104 ? 5.335 -55.912 55.289 1.00 25.04 98 GLU A O 1
ATOM 756 N N . GLN A 1 105 ? 6.804 -54.216 54.967 1.00 24.31 99 GLN A N 1
ATOM 757 C CA . GLN A 1 105 ? 6.860 -54.442 53.527 1.00 22.99 99 GLN A CA 1
ATOM 758 C C . GLN A 1 105 ? 7.485 -55.794 53.204 1.00 22.40 99 GLN A C 1
ATOM 759 O O . GLN A 1 105 ? 6.934 -56.542 52.384 1.00 20.12 99 GLN A O 1
ATOM 765 N N . PHE A 1 106 ? 8.630 -56.106 53.832 1.00 21.62 100 PHE A N 1
ATOM 766 C CA . PHE A 1 106 ? 9.259 -57.431 53.661 1.00 20.90 100 PHE A CA 1
ATOM 767 C C . PHE A 1 106 ? 8.336 -58.628 54.001 1.00 21.04 100 PHE A C 1
ATOM 768 O O . PHE A 1 106 ? 8.340 -59.691 53.326 1.00 19.81 100 PHE A O 1
ATOM 776 N N . GLN A 1 107 ? 7.533 -58.480 55.037 1.00 21.20 101 GLN A N 1
ATOM 777 C CA . GLN A 1 107 ? 6.609 -59.569 55.396 1.00 22.00 101 GLN A CA 1
ATOM 778 C C . GLN A 1 107 ? 5.534 -59.882 54.326 1.00 21.25 101 GLN A C 1
ATOM 779 O O . GLN A 1 107 ? 4.989 -60.982 54.293 1.00 21.22 101 GLN A O 1
ATOM 785 N N . LYS A 1 108 ? 5.244 -58.945 53.446 1.00 20.62 102 LYS A N 1
ATOM 786 C CA . LYS A 1 108 ? 4.237 -59.192 52.446 1.00 21.35 102 LYS A CA 1
ATOM 787 C C . LYS A 1 108 ? 4.727 -60.094 51.317 1.00 20.80 102 LYS A C 1
ATOM 788 O O . LYS A 1 108 ? 3.925 -60.524 50.471 1.00 19.57 102 LYS A O 1
ATOM 794 N N . LEU A 1 109 ? 6.030 -60.354 51.268 1.00 19.53 103 LEU A N 1
ATOM 795 C CA . LEU A 1 109 ? 6.598 -61.082 50.150 1.00 20.24 103 LEU A CA 1
ATOM 796 C C . LEU A 1 109 ? 6.279 -62.582 50.208 1.00 20.80 103 LEU A C 1
ATOM 797 O O . LEU A 1 109 ? 6.376 -63.243 49.198 1.00 21.93 103 LEU A O 1
ATOM 802 N N . THR A 1 110 ? 5.956 -63.109 51.385 1.00 20.99 104 THR A N 1
ATOM 803 C CA . THR A 1 110 ? 5.725 -64.546 51.563 1.00 21.54 104 THR A CA 1
ATOM 804 C C . THR A 1 110 ? 4.217 -64.864 51.499 1.00 22.08 104 THR A C 1
ATOM 805 O O . THR A 1 110 ? 3.431 -64.376 52.315 1.00 22.30 104 THR A O 1
ATOM 809 N N . TYR A 1 111 ? 3.828 -65.695 50.519 1.00 22.31 105 TYR A N 1
ATOM 810 C CA . TYR A 1 111 ? 2.414 -66.057 50.334 1.00 21.63 105 TYR A CA 1
ATOM 811 C C . TYR A 1 111 ? 2.284 -67.549 50.207 1.00 22.56 105 TYR A C 1
ATOM 812 O O . TYR A 1 111 ? 2.706 -68.116 49.211 1.00 22.00 105 TYR A O 1
ATOM 821 N N . LYS A 1 112 ? 1.693 -68.165 51.220 1.00 24.03 106 LYS A N 1
ATOM 822 C CA . LYS A 1 112 ? 1.570 -69.633 51.353 1.00 25.94 106 LYS A CA 1
ATOM 823 C C . LYS A 1 112 ? 2.853 -70.342 51.001 1.00 26.46 106 LYS A C 1
ATOM 824 O O . LYS A 1 112 ? 3.905 -69.956 51.489 1.00 26.09 106 LYS A O 1
ATOM 830 N N . THR A 1 113 ? 2.767 -71.362 50.151 1.00 26.65 107 THR A N 1
ATOM 831 C CA . THR A 1 113 ? 3.929 -72.050 49.614 1.00 27.46 107 THR A CA 1
ATOM 832 C C . THR A 1 113 ? 4.228 -71.569 48.182 1.00 26.57 107 THR A C 1
ATOM 833 O O . THR A 1 113 ? 4.980 -72.208 47.461 1.00 27.30 107 THR A O 1
ATOM 837 N N . HIS A 1 114 ? 3.665 -70.426 47.774 1.00 24.99 108 HIS A N 1
ATOM 838 C CA . HIS A 1 114 ? 3.783 -69.941 46.405 1.00 23.68 108 HIS A CA 1
ATOM 839 C C . HIS A 1 114 ? 4.946 -68.991 46.182 1.00 23.13 108 HIS A C 1
ATOM 840 O O . HIS A 1 114 ? 5.628 -69.063 45.137 1.00 22.02 108 HIS A O 1
ATOM 847 N N . THR A 1 115 ? 5.133 -68.074 47.132 1.00 22.02 109 THR A N 1
ATOM 848 C CA . THR A 1 115 ? 6.266 -67.166 47.115 1.00 21.82 109 THR A CA 1
ATOM 849 C C . THR A 1 115 ? 6.858 -67.086 48.532 1.00 21.81 109 THR A C 1
ATOM 850 O O . THR A 1 115 ? 6.142 -67.226 49.535 1.00 21.47 109 THR A O 1
ATOM 854 N N . LYS A 1 116 ? 8.165 -66.889 48.587 1.00 21.82 110 LYS A N 1
ATOM 855 C CA . LYS A 1 116 ? 8.918 -66.850 49.836 1.00 22.62 110 LYS A CA 1
ATOM 856 C C . LYS A 1 116 ? 9.847 -65.646 49.847 1.00 22.12 110 LYS A C 1
ATOM 857 O O . LYS A 1 116 ? 10.766 -65.523 49.030 1.00 21.44 110 LYS A O 1
ATOM 860 N N . GLY A 1 117 ? 9.598 -64.731 50.774 1.00 21.86 111 GLY A N 1
ATOM 861 C CA . GLY A 1 117 ? 10.478 -63.588 50.945 1.00 21.19 111 GLY A CA 1
ATOM 862 C C . GLY A 1 117 ? 11.801 -64.016 51.548 1.00 21.73 111 GLY A C 1
ATOM 863 O O . GLY A 1 117 ? 11.839 -64.789 52.479 1.00 22.04 111 GLY A O 1
ATOM 864 N N . ILE A 1 118 ? 12.897 -63.562 50.968 1.00 22.05 112 ILE A N 1
ATOM 865 C CA . ILE A 1 118 ? 14.219 -63.825 51.523 1.00 23.35 112 ILE A CA 1
ATOM 866 C C . ILE A 1 118 ? 14.915 -62.491 51.608 1.00 23.67 112 ILE A C 1
ATOM 867 O O . ILE A 1 118 ? 14.992 -61.781 50.600 1.00 22.26 112 ILE A O 1
ATOM 872 N N . ALA A 1 119 ? 15.373 -62.129 52.818 1.00 24.74 113 ALA A N 1
ATOM 873 C CA . ALA A 1 119 ? 16.018 -60.847 53.057 1.00 24.74 113 ALA A CA 1
ATOM 874 C C . ALA A 1 119 ? 17.410 -60.896 52.462 1.00 25.66 113 ALA A C 1
ATOM 875 O O . ALA A 1 119 ? 18.200 -61.751 52.844 1.00 26.52 113 ALA A O 1
ATOM 877 N N . PHE A 1 120 ? 17.753 -59.976 51.568 1.00 25.35 114 PHE A N 1
ATOM 878 C CA . PHE A 1 120 ? 19.163 -59.886 51.183 1.00 26.31 114 PHE A CA 1
ATOM 879 C C . PHE A 1 120 ? 19.883 -59.090 52.222 1.00 28.01 114 PHE A C 1
ATOM 880 O O . PHE A 1 120 ? 19.265 -58.291 52.920 1.00 28.17 114 PHE A O 1
ATOM 888 N N . GLN A 1 121 ? 21.172 -59.347 52.354 1.00 30.17 115 GLN A N 1
ATOM 889 C CA . GLN A 1 121 ? 21.987 -58.627 53.290 1.00 32.75 115 GLN A CA 1
ATOM 890 C C . GLN A 1 121 ? 22.886 -57.705 52.464 1.00 33.05 115 GLN A C 1
ATOM 891 O O . GLN A 1 121 ? 23.645 -58.172 51.620 1.00 32.99 115 GLN A O 1
ATOM 897 N N . PRO A 1 122 ? 22.791 -56.397 52.700 1.00 33.25 116 PRO A N 1
ATOM 898 C CA . PRO A 1 122 ? 23.446 -55.412 51.853 1.00 33.91 116 PRO A CA 1
ATOM 899 C C . PRO A 1 122 ? 24.973 -55.468 51.854 1.00 35.11 116 PRO A C 1
ATOM 900 O O . PRO A 1 122 ? 25.572 -55.008 50.904 1.00 34.34 116 PRO A O 1
ATOM 904 N N . ASP A 1 123 ? 25.570 -56.049 52.892 1.00 36.88 117 ASP A N 1
ATOM 905 C CA . ASP A 1 123 ? 27.043 -56.167 53.017 1.00 39.38 117 ASP A CA 1
ATOM 906 C C . ASP A 1 123 ? 27.621 -57.526 52.536 1.00 39.50 117 ASP A C 1
ATOM 907 O O . ASP A 1 123 ? 28.802 -57.784 52.720 1.00 40.08 117 ASP A O 1
ATOM 912 N N . GLN A 1 124 ? 26.780 -58.382 51.951 1.00 37.91 118 GLN A N 1
ATOM 913 C CA . GLN A 1 124 ? 27.173 -59.715 51.508 1.00 38.72 118 GLN A CA 1
ATOM 914 C C . GLN A 1 124 ? 26.782 -59.954 50.035 1.00 37.07 118 GLN A C 1
ATOM 915 O O . GLN A 1 124 ? 25.722 -59.510 49.588 1.00 35.18 118 GLN A O 1
ATOM 921 N N . PRO A 1 125 ? 27.621 -60.693 49.285 1.00 36.68 119 PRO A N 1
ATOM 922 C CA . PRO A 1 125 ? 27.210 -61.077 47.935 1.00 34.91 119 PRO A CA 1
ATOM 923 C C . PRO A 1 125 ? 26.036 -62.042 47.956 1.00 33.19 119 PRO A C 1
ATOM 924 O O . PRO A 1 125 ? 26.006 -62.915 48.781 1.00 32.83 119 PRO A O 1
ATOM 928 N N . LEU A 1 126 ? 25.056 -61.851 47.072 1.00 32.04 120 LEU A N 1
ATOM 929 C CA . LEU A 1 126 ? 23.921 -62.788 46.935 1.00 31.01 120 LEU A CA 1
ATOM 930 C C . LEU A 1 126 ? 24.073 -63.624 45.663 1.00 31.18 120 LEU A C 1
ATOM 931 O O . LEU A 1 126 ? 24.193 -63.079 44.554 1.00 31.64 120 LEU A O 1
ATOM 936 N N . THR A 1 127 ? 24.038 -64.938 45.807 1.00 30.98 121 THR A N 1
ATOM 937 C CA . THR A 1 127 ? 23.966 -65.832 44.665 1.00 31.56 121 THR A CA 1
ATOM 938 C C . THR A 1 127 ? 22.522 -66.015 44.178 1.00 30.37 121 THR A C 1
ATOM 939 O O . THR A 1 127 ? 21.638 -66.312 44.962 1.00 31.55 121 THR A O 1
ATOM 943 N N . ALA A 1 128 ? 22.288 -65.835 42.885 1.00 29.82 122 ALA A N 1
ATOM 944 C CA . ALA A 1 128 ? 20.971 -66.075 42.257 1.00 28.83 122 ALA A CA 1
ATOM 945 C C . ALA A 1 128 ? 21.201 -66.848 40.980 1.00 28.84 122 ALA A C 1
ATOM 946 O O . ALA A 1 128 ? 21.485 -66.263 39.916 1.00 28.55 122 ALA A O 1
ATOM 948 N N . GLY A 1 129 ? 21.126 -68.169 41.093 1.00 30.56 123 GLY A N 1
ATOM 949 C CA . GLY A 1 129 ? 21.481 -69.069 40.002 1.00 31.28 123 GLY A CA 1
ATOM 950 C C . GLY A 1 129 ? 22.894 -68.735 39.547 1.00 32.19 123 GLY A C 1
ATOM 951 O O . GLY A 1 129 ? 23.789 -68.717 40.362 1.00 33.09 123 GLY A O 1
ATOM 952 N N . PRO A 1 130 ? 23.087 -68.410 38.252 1.00 31.91 124 PRO A N 1
ATOM 953 C CA . PRO A 1 130 ? 24.430 -68.075 37.764 1.00 32.73 124 PRO A CA 1
ATOM 954 C C . PRO A 1 130 ? 24.826 -66.617 38.022 1.00 31.62 124 PRO A C 1
ATOM 955 O O . PRO A 1 130 ? 25.919 -66.207 37.658 1.00 32.71 124 PRO A O 1
ATOM 959 N N . PHE A 1 131 ? 23.986 -65.844 38.687 1.00 30.25 125 PHE A N 1
ATOM 960 C CA . PHE A 1 131 ? 24.348 -64.453 38.989 1.00 30.05 125 PHE A CA 1
ATOM 961 C C . PHE A 1 131 ? 24.853 -64.280 40.422 1.00 30.63 125 PHE A C 1
ATOM 962 O O . PHE A 1 131 ? 24.438 -65.003 41.326 1.00 30.10 125 PHE A O 1
ATOM 970 N N . THR A 1 132 ? 25.759 -63.320 40.593 1.00 30.86 126 THR A N 1
ATOM 971 C CA . THR A 1 132 ? 26.217 -62.869 41.900 1.00 31.26 126 THR A CA 1
ATOM 972 C C . THR A 1 132 ? 25.853 -61.382 41.954 1.00 30.32 126 THR A C 1
ATOM 973 O O . THR A 1 132 ? 26.234 -60.627 41.044 1.00 30.01 126 THR A O 1
ATOM 977 N N . ILE A 1 133 ? 25.115 -60.988 43.006 1.00 28.73 127 ILE A N 1
ATOM 978 C CA . ILE A 1 133 ? 24.621 -59.624 43.172 1.00 26.77 127 ILE A CA 1
ATOM 979 C C . ILE A 1 133 ? 25.258 -59.017 44.415 1.00 27.10 127 ILE A C 1
ATOM 980 O O . ILE A 1 133 ? 25.322 -59.665 45.468 1.00 27.11 127 ILE A O 1
ATOM 985 N N . THR A 1 134 ? 25.734 -57.783 44.281 1.00 26.89 128 THR A N 1
ATOM 986 C CA . THR A 1 134 ? 26.206 -56.976 45.405 1.00 27.60 128 THR A CA 1
ATOM 987 C C . THR A 1 134 ? 25.428 -55.653 45.381 1.00 26.84 128 THR A C 1
ATOM 988 O O . THR A 1 134 ? 24.837 -55.290 44.350 1.00 26.54 128 THR A O 1
ATOM 992 N N . PHE A 1 135 ? 25.431 -54.937 46.501 1.00 27.41 129 PHE A N 1
ATOM 993 C CA . PHE A 1 135 ? 24.449 -53.858 46.772 1.00 26.09 129 PHE A CA 1
ATOM 994 C C . PHE A 1 135 ? 25.122 -52.571 47.228 1.00 26.74 129 PHE A C 1
ATOM 995 O O . PHE A 1 135 ? 26.159 -52.624 47.859 1.00 27.12 129 PHE A O 1
ATOM 1003 N N . LEU A 1 136 ? 24.509 -51.434 46.921 1.00 26.10 130 LEU A N 1
ATOM 1004 C CA . LEU A 1 136 ? 24.911 -50.137 47.487 1.00 26.72 130 LEU A CA 1
ATOM 1005 C C . LEU A 1 136 ? 23.647 -49.401 47.946 1.00 26.55 130 LEU A C 1
ATOM 1006 O O . LEU A 1 136 ? 22.691 -49.246 47.166 1.00 24.03 130 LEU A O 1
ATOM 1011 N N . LYS A 1 137 ? 23.629 -48.949 49.204 1.00 27.54 131 LYS A N 1
ATOM 1012 C CA . LYS A 1 137 ? 22.502 -48.134 49.676 1.00 27.71 131 LYS A CA 1
ATOM 1013 C C . LYS A 1 137 ? 22.440 -46.806 48.915 1.00 27.27 131 LYS A C 1
ATOM 1014 O O . LYS A 1 137 ? 23.475 -46.180 48.686 1.00 27.35 131 LYS A O 1
ATOM 1020 N N . THR A 1 138 ? 21.239 -46.408 48.486 1.00 25.52 132 THR A N 1
ATOM 1021 C CA . THR A 1 138 ? 21.084 -45.171 47.716 1.00 25.18 132 THR A CA 1
ATOM 1022 C C . THR A 1 138 ? 20.629 -44.016 48.630 1.00 25.46 132 THR A C 1
ATOM 1023 O O . THR A 1 138 ? 20.281 -44.226 49.782 1.00 24.83 132 THR A O 1
ATOM 1027 N N . ILE A 1 139 ? 20.644 -42.801 48.105 1.00 25.70 133 ILE A N 1
ATOM 1028 C CA . ILE A 1 139 ? 20.107 -41.666 48.817 1.00 26.38 133 ILE A CA 1
ATOM 1029 C C . ILE A 1 139 ? 18.710 -41.493 48.263 1.00 25.24 133 ILE A C 1
ATOM 1030 O O . ILE A 1 139 ? 18.542 -41.073 47.126 1.00 25.06 133 ILE A O 1
ATOM 1035 N N . HIS A 1 140 ? 17.707 -41.885 49.053 1.00 24.71 134 HIS A N 1
ATOM 1036 C CA . HIS A 1 140 ? 16.329 -41.921 48.576 1.00 23.66 134 HIS A CA 1
ATOM 1037 C C . HIS A 1 140 ? 15.371 -41.765 49.774 1.00 24.28 134 HIS A C 1
ATOM 1038 O O . HIS A 1 140 ? 15.757 -42.029 50.895 1.00 25.27 134 HIS A O 1
ATOM 1045 N N . PRO A 1 141 ? 14.142 -41.272 49.557 1.00 23.70 135 PRO A N 1
ATOM 1046 C CA . PRO A 1 141 ? 13.313 -41.065 50.747 1.00 23.86 135 PRO A CA 1
ATOM 1047 C C . PRO A 1 141 ? 12.877 -42.323 51.484 1.00 23.30 135 PRO A C 1
ATOM 1048 O O . PRO A 1 141 ? 12.326 -42.188 52.542 1.00 23.19 135 PRO A O 1
ATOM 1052 N N . VAL A 1 142 ? 13.004 -43.518 50.893 1.00 23.50 136 VAL A N 1
ATOM 1053 C CA . VAL A 1 142 ? 12.892 -44.781 51.627 1.00 22.41 136 VAL A CA 1
ATOM 1054 C C . VAL A 1 142 ? 14.161 -45.571 51.379 1.00 23.17 136 VAL A C 1
ATOM 1055 O O . VAL A 1 142 ? 14.901 -45.293 50.440 1.00 24.42 136 VAL A O 1
ATOM 1059 N N . THR A 1 143 ? 14.424 -46.551 52.231 1.00 22.44 137 THR A N 1
ATOM 1060 C CA . THR A 1 143 ? 15.561 -47.429 52.089 1.00 22.88 137 THR A CA 1
ATOM 1061 C C . THR A 1 143 ? 15.560 -48.048 50.703 1.00 22.17 137 THR A C 1
ATOM 1062 O O . THR A 1 143 ? 14.541 -48.572 50.231 1.00 20.80 137 THR A O 1
ATOM 1066 N N . CYS A 1 144 ? 16.685 -47.952 50.022 1.00 22.59 138 CYS A N 1
ATOM 1067 C CA . CYS A 1 144 ? 16.725 -48.465 48.667 1.00 22.58 138 CYS A CA 1
ATOM 1068 C C . CYS A 1 144 ? 18.134 -48.937 48.379 1.00 23.46 138 CYS A C 1
ATOM 1069 O O . CYS A 1 144 ? 19.086 -48.339 48.903 1.00 23.89 138 CYS A O 1
ATOM 1072 N N . TYR A 1 145 ? 18.276 -50.035 47.606 1.00 23.06 139 TYR A N 1
ATOM 1073 C CA . TYR A 1 145 ? 19.619 -50.537 47.253 1.00 23.23 139 TYR A CA 1
ATOM 1074 C C . TYR A 1 145 ? 19.825 -50.650 45.758 1.00 22.72 139 TYR A C 1
ATOM 1075 O O . TYR A 1 145 ? 19.026 -51.268 45.067 1.00 20.63 139 TYR A O 1
ATOM 1084 N N . ALA A 1 146 ? 20.949 -50.081 45.290 1.00 22.92 140 ALA A N 1
ATOM 1085 C CA . ALA A 1 146 ? 21.432 -50.296 43.938 1.00 22.63 140 ALA A CA 1
ATOM 1086 C C . ALA A 1 146 ? 22.027 -51.683 43.873 1.00 22.94 140 ALA A C 1
ATOM 1087 O O . ALA A 1 146 ? 22.350 -52.249 44.917 1.00 23.97 140 ALA A O 1
ATOM 1089 N N . MET A 1 147 ? 22.140 -52.242 42.669 1.00 22.47 141 MET A N 1
ATOM 1090 C CA . MET A 1 147 ? 22.624 -53.605 42.506 1.00 23.45 141 MET A CA 1
ATOM 1091 C C . MET A 1 147 ? 23.676 -53.722 41.416 1.00 24.38 141 MET A C 1
ATOM 1092 O O . MET A 1 147 ? 23.576 -53.087 40.372 1.00 24.15 141 MET A O 1
ATOM 1097 N N . ARG A 1 148 ? 24.697 -54.535 41.685 1.00 26.27 142 ARG A N 1
ATOM 1098 C CA . ARG A 1 148 ? 25.716 -54.878 40.701 1.00 26.67 142 ARG A CA 1
ATOM 1099 C C . ARG A 1 148 ? 25.545 -56.365 40.428 1.00 26.51 142 ARG A C 1
ATOM 1100 O O . ARG A 1 148 ? 25.675 -57.185 41.350 1.00 26.69 142 ARG A O 1
ATOM 1108 N N . ILE A 1 149 ? 25.242 -56.713 39.177 1.00 25.74 143 ILE A N 1
ATOM 1109 C CA . ILE A 1 149 ? 24.890 -58.083 38.816 1.00 25.27 143 ILE A CA 1
ATOM 1110 C C . ILE A 1 149 ? 25.880 -58.634 37.810 1.00 26.44 143 ILE A C 1
ATOM 1111 O O . ILE A 1 149 ? 26.021 -58.102 36.716 1.00 25.86 143 ILE A O 1
ATOM 1116 N N . THR A 1 150 ? 26.591 -59.692 38.193 1.00 27.74 144 THR A N 1
ATOM 1117 C CA . THR A 1 150 ? 27.531 -60.308 37.293 1.00 29.03 144 THR A CA 1
ATOM 1118 C C . THR A 1 150 ? 27.266 -61.790 37.137 1.00 29.99 144 THR A C 1
ATOM 1119 O O . THR A 1 150 ? 26.671 -62.412 37.992 1.00 29.96 144 THR A O 1
ATOM 1123 N N . ASP A 1 151 ? 27.684 -62.335 36.002 1.00 30.99 145 ASP A N 1
ATOM 1124 C CA . ASP A 1 151 ? 27.668 -63.780 35.783 1.00 31.88 145 ASP A CA 1
ATOM 1125 C C . ASP A 1 151 ? 29.081 -64.313 35.659 1.00 33.31 145 ASP A C 1
ATOM 1126 O O . ASP A 1 151 ? 29.251 -65.463 35.269 1.00 34.38 145 ASP A O 1
ATOM 1131 N N . GLY A 1 152 ? 30.082 -63.491 35.981 1.00 33.82 146 GLY A N 1
ATOM 1132 C CA . GLY A 1 152 ? 31.504 -63.902 35.840 1.00 36.23 146 GLY A CA 1
ATOM 1133 C C . GLY A 1 152 ? 32.183 -63.434 34.551 1.00 36.71 146 GLY A C 1
ATOM 1134 O O . GLY A 1 152 ? 33.395 -63.405 34.477 1.00 37.74 146 GLY A O 1
ATOM 1135 N N . SER A 1 153 ? 31.402 -63.052 33.542 1.00 36.31 147 SER A N 1
ATOM 1136 C CA . SER A 1 153 ? 31.959 -62.542 32.272 1.00 36.97 147 SER A CA 1
ATOM 1137 C C . SER A 1 153 ? 31.502 -61.121 31.947 1.00 35.25 147 SER A C 1
ATOM 1138 O O . SER A 1 153 ? 32.232 -60.363 31.365 1.00 36.14 147 SER A O 1
ATOM 1141 N N . HIS A 1 154 ? 30.266 -60.784 32.282 1.00 33.75 148 HIS A N 1
ATOM 1142 C CA . HIS A 1 154 ? 29.741 -59.456 32.071 1.00 31.78 148 HIS A CA 1
ATOM 1143 C C . HIS A 1 154 ? 29.137 -58.988 33.361 1.00 29.95 148 HIS A C 1
ATOM 1144 O O . HIS A 1 154 ? 28.827 -59.802 34.228 1.00 29.41 148 HIS A O 1
ATOM 1151 N N . THR A 1 155 ? 28.973 -57.673 33.481 1.00 28.74 149 THR A N 1
ATOM 1152 C CA . THR A 1 155 ? 28.511 -57.047 34.714 1.00 27.71 149 THR A CA 1
ATOM 1153 C C . THR A 1 155 ? 27.561 -55.888 34.409 1.00 26.27 149 THR A C 1
ATOM 1154 O O . THR A 1 155 ? 27.880 -54.999 33.611 1.00 26.29 149 THR A O 1
ATOM 1158 N N . VAL A 1 156 ? 26.371 -55.917 35.005 1.00 25.05 150 VAL A N 1
ATOM 1159 C CA . VAL A 1 156 ? 25.422 -54.841 34.845 1.00 23.79 150 VAL A CA 1
ATOM 1160 C C . VAL A 1 156 ? 25.184 -54.160 36.189 1.00 23.62 150 VAL A C 1
ATOM 1161 O O . VAL A 1 156 ? 24.975 -54.827 37.188 1.00 23.78 150 VAL A O 1
ATOM 1165 N N . VAL A 1 157 ? 25.174 -52.830 36.204 1.00 23.57 151 VAL A N 1
ATOM 1166 C CA . VAL A 1 157 ? 24.881 -52.073 37.410 1.00 22.82 151 VAL A CA 1
ATOM 1167 C C . VAL A 1 157 ? 23.554 -51.374 37.194 1.00 22.44 151 VAL A C 1
ATOM 1168 O O . VAL A 1 157 ? 23.330 -50.743 36.152 1.00 22.80 151 VAL A O 1
ATOM 1172 N N . TYR A 1 158 ? 22.678 -51.516 38.181 1.00 21.73 152 TYR A N 1
ATOM 1173 C CA . TYR A 1 158 ? 21.370 -50.877 38.245 1.00 21.23 152 TYR A CA 1
ATOM 1174 C C . TYR A 1 158 ? 21.389 -49.949 39.446 1.00 21.31 152 TYR A C 1
ATOM 1175 O O . TYR A 1 158 ? 21.604 -50.404 40.557 1.00 22.83 152 TYR A O 1
ATOM 1184 N N . THR A 1 159 ? 21.203 -48.657 39.230 1.00 21.00 153 THR A N 1
ATOM 1185 C CA . THR A 1 159 ? 21.230 -47.687 40.317 1.00 20.94 153 THR A CA 1
ATOM 1186 C C . THR A 1 159 ? 19.992 -47.761 41.212 1.00 21.34 153 THR A C 1
ATOM 1187 O O . THR A 1 159 ? 19.967 -47.137 42.270 1.00 22.17 153 THR A O 1
ATOM 1191 N N . ALA A 1 160 ? 18.944 -48.474 40.797 1.00 20.39 154 ALA A N 1
ATOM 1192 C CA . ALA A 1 160 ? 17.653 -48.289 41.413 1.00 20.32 154 ALA A CA 1
ATOM 1193 C C . ALA A 1 160 ? 17.392 -46.771 41.451 1.00 20.73 154 ALA A C 1
ATOM 1194 O O . ALA A 1 160 ? 17.779 -46.042 40.515 1.00 21.15 154 ALA A O 1
ATOM 1196 N N . ASP A 1 161 ? 16.744 -46.294 42.506 1.00 20.62 155 ASP A N 1
ATOM 1197 C CA . ASP A 1 161 ? 16.441 -44.879 42.646 1.00 20.91 155 ASP A CA 1
ATOM 1198 C C . ASP A 1 161 ? 17.415 -44.230 43.577 1.00 21.72 155 ASP A C 1
ATOM 1199 O O . ASP A 1 161 ? 17.635 -44.729 44.678 1.00 22.58 155 ASP A O 1
ATOM 1204 N N . SER A 1 162 ? 17.945 -43.080 43.186 1.00 22.07 156 SER A N 1
ATOM 1205 C CA . SER A 1 162 ? 18.860 -42.339 44.066 1.00 22.74 156 SER A CA 1
ATOM 1206 C C . SER A 1 162 ? 19.071 -40.920 43.572 1.00 23.30 156 SER A C 1
ATOM 1207 O O . SER A 1 162 ? 18.994 -40.659 42.370 1.00 23.42 156 SER A O 1
ATOM 1210 N N . SER A 1 163 ? 19.339 -40.002 44.487 1.00 24.58 157 SER A N 1
ATOM 1211 C CA . SER A 1 163 ? 20.030 -38.765 44.116 1.00 25.75 157 SER A CA 1
ATOM 1212 C C . SER A 1 163 ? 21.532 -39.073 44.078 1.00 26.32 157 SER A C 1
ATOM 1213 O O . SER A 1 163 ? 21.986 -40.156 44.492 1.00 25.57 157 SER A O 1
ATOM 1216 N N . TYR A 1 164 ? 22.300 -38.118 43.583 1.00 27.01 158 TYR A N 1
ATOM 1217 C CA . TYR A 1 164 ? 23.689 -38.383 43.208 1.00 27.35 158 TYR A CA 1
ATOM 1218 C C . TYR A 1 164 ? 24.554 -38.689 44.447 1.00 27.86 158 TYR A C 1
ATOM 1219 O O . TYR A 1 164 ? 24.358 -38.074 45.488 1.00 27.66 158 TYR A O 1
ATOM 1228 N N . GLN A 1 165 ? 25.479 -39.648 44.337 1.00 27.65 159 GLN A N 1
ATOM 1229 C CA . GLN A 1 165 ? 26.553 -39.799 45.345 1.00 29.33 159 GLN A CA 1
ATOM 1230 C C . GLN A 1 165 ? 27.817 -40.352 44.705 1.00 30.02 159 GLN A C 1
ATOM 1231 O O . GLN A 1 165 ? 27.751 -41.165 43.760 1.00 28.43 159 GLN A O 1
ATOM 1237 N N . ASP A 1 166 ? 28.963 -39.906 45.219 1.00 31.67 160 ASP A N 1
ATOM 1238 C CA . ASP A 1 166 ? 30.262 -40.329 44.718 1.00 32.76 160 ASP A CA 1
ATOM 1239 C C . ASP A 1 166 ? 30.438 -41.832 44.837 1.00 32.43 160 ASP A C 1
ATOM 1240 O O . ASP A 1 166 ? 31.084 -42.458 44.008 1.00 33.09 160 ASP A O 1
ATOM 1245 N N . SER A 1 167 ? 29.866 -42.422 45.864 1.00 31.30 161 SER A N 1
ATOM 1246 C CA . SER A 1 167 ? 30.019 -43.860 46.071 1.00 31.80 161 SER A CA 1
ATOM 1247 C C . SER A 1 167 ? 29.507 -44.714 44.873 1.00 30.17 161 SER A C 1
ATOM 1248 O O . SER A 1 167 ? 29.899 -45.875 44.709 1.00 30.44 161 SER A O 1
ATOM 1251 N N . PHE A 1 168 ? 28.644 -44.161 44.025 1.00 29.04 162 PHE A N 1
ATOM 1252 C CA . PHE A 1 168 ? 28.233 -44.921 42.842 1.00 27.85 162 PHE A CA 1
ATOM 1253 C C . PHE A 1 168 ? 29.421 -45.233 41.899 1.00 29.16 162 PHE A C 1
ATOM 1254 O O . PHE A 1 168 ? 29.335 -46.157 41.090 1.00 27.40 162 PHE A O 1
ATOM 1262 N N . ILE A 1 169 ? 30.521 -44.469 41.998 1.00 30.59 163 ILE A N 1
ATOM 1263 C CA . ILE A 1 169 ? 31.593 -44.576 41.014 1.00 31.71 163 ILE A CA 1
ATOM 1264 C C . ILE A 1 169 ? 32.405 -45.835 41.231 1.00 33.03 163 ILE A C 1
ATOM 1265 O O . ILE A 1 169 ? 32.518 -46.632 40.299 1.00 33.69 163 ILE A O 1
ATOM 1270 N N . PRO A 1 170 ? 32.966 -46.037 42.445 1.00 34.37 164 PRO A N 1
ATOM 1271 C CA . PRO A 1 170 ? 33.611 -47.325 42.729 1.00 35.04 164 PRO A CA 1
ATOM 1272 C C . PRO A 1 170 ? 32.668 -48.517 42.611 1.00 33.63 164 PRO A C 1
ATOM 1273 O O . PRO A 1 170 ? 33.057 -49.556 42.104 1.00 33.64 164 PRO A O 1
ATOM 1277 N N . PHE A 1 171 ? 31.442 -48.374 43.088 1.00 32.69 165 PHE A N 1
ATOM 1278 C CA . PHE A 1 171 ? 30.461 -49.444 42.950 1.00 31.57 165 PHE A CA 1
ATOM 1279 C C . PHE A 1 171 ? 30.258 -49.921 41.509 1.00 30.49 165 PHE A C 1
ATOM 1280 O O . PHE A 1 171 ? 30.154 -51.118 41.267 1.00 29.42 165 PHE A O 1
ATOM 1288 N N . SER A 1 172 ? 30.195 -48.977 40.567 1.00 30.37 166 SER A N 1
ATOM 1289 C CA . SER A 1 172 ? 29.885 -49.282 39.170 1.00 29.90 166 SER A CA 1
ATOM 1290 C C . SER A 1 172 ? 31.142 -49.516 38.331 1.00 31.61 166 SER A C 1
ATOM 1291 O O . SER A 1 172 ? 31.032 -49.667 37.112 1.00 30.87 166 SER A O 1
ATOM 1294 N N . GLU A 1 173 ? 32.319 -49.558 38.968 1.00 32.64 167 GLU A N 1
ATOM 1295 C CA . GLU A 1 173 ? 33.585 -49.620 38.245 1.00 34.69 167 GLU A CA 1
ATOM 1296 C C . GLU A 1 173 ? 33.667 -50.727 37.183 1.00 34.35 167 GLU A C 1
ATOM 1297 O O . GLU A 1 173 ? 33.496 -51.917 37.459 1.00 33.68 167 GLU A O 1
ATOM 1303 N N . ASN A 1 174 ? 33.933 -50.299 35.961 1.00 34.45 168 ASN A N 1
ATOM 1304 C CA . ASN A 1 174 ? 34.067 -51.186 34.822 1.00 35.19 168 ASN A CA 1
ATOM 1305 C C . ASN A 1 174 ? 32.821 -51.977 34.458 1.00 33.61 168 ASN A C 1
ATOM 1306 O O . ASN A 1 174 ? 32.923 -52.946 33.735 1.00 34.16 168 ASN A O 1
ATOM 1311 N N . ALA A 1 175 ? 31.640 -51.570 34.921 1.00 32.21 169 ALA A N 1
ATOM 1312 C CA . ALA A 1 175 ? 30.400 -52.245 34.489 1.00 30.79 169 ALA A CA 1
ATOM 1313 C C . ALA A 1 175 ? 30.298 -52.184 32.966 1.00 30.64 169 ALA A C 1
ATOM 1314 O O . ALA A 1 175 ? 30.604 -51.150 32.346 1.00 30.01 169 ALA A O 1
ATOM 1316 N N . ASP A 1 176 ? 29.850 -53.277 32.357 1.00 29.85 170 ASP A N 1
ATOM 1317 C CA . ASP A 1 176 ? 29.569 -53.252 30.906 1.00 29.36 170 ASP A CA 1
ATOM 1318 C C . ASP A 1 176 ? 28.371 -52.357 30.571 1.00 27.59 170 ASP A C 1
ATOM 1319 O O . ASP A 1 176 ? 28.389 -51.658 29.562 1.00 27.49 170 ASP A O 1
ATOM 1324 N N . LEU A 1 177 ? 27.354 -52.381 31.423 1.00 26.34 171 LEU A N 1
ATOM 1325 C CA . LEU A 1 177 ? 26.113 -51.613 31.216 1.00 25.52 171 LEU A CA 1
ATOM 1326 C C . LEU A 1 177 ? 25.764 -50.996 32.548 1.00 24.99 171 LEU A C 1
ATOM 1327 O O . LEU A 1 177 ? 25.707 -51.688 33.560 1.00 25.47 171 LEU A O 1
ATOM 1332 N N . LEU A 1 178 ? 25.607 -49.684 32.554 1.00 24.56 172 LEU A N 1
ATOM 1333 C CA . LEU A 1 178 ? 25.090 -48.985 33.704 1.00 23.91 172 LEU A CA 1
ATOM 1334 C C . LEU A 1 178 ? 23.668 -48.582 33.368 1.00 22.82 172 LEU A C 1
ATOM 1335 O O . LEU A 1 178 ? 23.469 -47.746 32.486 1.00 22.86 172 LEU A O 1
ATOM 1340 N N . ILE A 1 179 ? 22.721 -49.151 34.101 1.00 21.99 173 ILE A N 1
ATOM 1341 C CA . ILE A 1 179 ? 21.345 -48.722 34.068 1.00 21.11 173 ILE A CA 1
ATOM 1342 C C . ILE A 1 179 ? 21.104 -47.708 35.213 1.00 21.04 173 ILE A C 1
ATOM 1343 O O . ILE A 1 179 ? 21.087 -48.069 36.378 1.00 20.25 173 ILE A O 1
ATOM 1348 N N . SER A 1 180 ? 20.926 -46.438 34.840 1.00 21.11 174 SER A N 1
ATOM 1349 C CA . SER A 1 180 ? 20.786 -45.356 35.769 1.00 21.34 174 SER A CA 1
ATOM 1350 C C . SER A 1 180 ? 19.432 -44.741 35.641 1.00 20.66 174 SER A C 1
ATOM 1351 O O . SER A 1 180 ? 18.965 -44.455 34.547 1.00 20.63 174 SER A O 1
ATOM 1354 N N . GLU A 1 181 ? 18.819 -44.525 36.790 1.00 21.19 175 GLU A N 1
ATOM 1355 C CA . GLU A 1 181 ? 17.644 -43.720 36.874 1.00 21.36 175 GLU A CA 1
ATOM 1356 C C . GLU A 1 181 ? 18.015 -42.336 36.309 1.00 21.95 175 GLU A C 1
ATOM 1357 O O . GLU A 1 181 ? 19.179 -41.907 36.362 1.00 22.10 175 GLU A O 1
ATOM 1363 N N . CYS A 1 182 ? 17.033 -41.679 35.719 1.00 21.51 176 CYS A N 1
ATOM 1364 C CA . CYS A 1 182 ? 17.233 -40.372 35.170 1.00 22.21 176 CYS A CA 1
ATOM 1365 C C . CYS A 1 182 ? 15.909 -39.649 35.132 1.00 21.68 176 CYS A C 1
ATOM 1366 O O . CYS A 1 182 ? 15.405 -39.341 34.078 1.00 22.69 176 CYS A O 1
ATOM 1369 N N . ASN A 1 183 ? 15.344 -39.372 36.289 1.00 21.02 177 ASN A N 1
ATOM 1370 C CA . ASN A 1 183 ? 13.993 -38.846 36.371 1.00 20.93 177 ASN A CA 1
ATOM 1371 C C . ASN A 1 183 ? 13.918 -37.343 36.056 1.00 21.77 177 ASN A C 1
ATOM 1372 O O . ASN A 1 183 ? 12.830 -36.836 35.883 1.00 20.84 177 ASN A O 1
ATOM 1377 N N . PHE A 1 184 ? 15.067 -36.648 36.009 1.00 21.99 178 PHE A N 1
ATOM 1378 C CA . PHE A 1 184 ? 15.128 -35.192 35.797 1.00 23.19 178 PHE A CA 1
ATOM 1379 C C . PHE A 1 184 ? 16.069 -34.768 34.674 1.00 23.90 178 PHE A C 1
ATOM 1380 O O . PHE A 1 184 ? 17.020 -35.482 34.378 1.00 23.65 178 PHE A O 1
ATOM 1388 N N . TYR A 1 185 ? 15.791 -33.603 34.060 1.00 24.42 179 TYR A N 1
ATOM 1389 C CA . TYR A 1 185 ? 16.586 -33.047 32.959 1.00 24.92 179 TYR A CA 1
ATOM 1390 C C . TYR A 1 185 ? 17.773 -32.271 33.523 1.00 26.28 179 TYR A C 1
ATOM 1391 O O . TYR A 1 185 ? 17.825 -31.981 34.716 1.00 26.32 179 TYR A O 1
ATOM 1400 N N . ALA A 1 186 ? 18.709 -31.918 32.649 1.00 27.34 180 ALA A N 1
ATOM 1401 C CA . ALA A 1 186 ? 20.009 -31.351 33.031 1.00 28.01 180 ALA A CA 1
ATOM 1402 C C . ALA A 1 186 ? 19.876 -30.071 33.812 1.00 29.61 180 ALA A C 1
ATOM 1403 O O . ALA A 1 186 ? 20.697 -29.794 34.674 1.00 29.39 180 ALA A O 1
ATOM 1405 N N . ASP A 1 187 ? 18.840 -29.287 33.522 1.00 30.64 181 ASP A N 1
ATOM 1406 C CA . ASP A 1 187 ? 18.652 -28.003 34.223 1.00 32.60 181 ASP A CA 1
ATOM 1407 C C . ASP A 1 187 ? 18.035 -28.149 35.593 1.00 32.26 181 ASP A C 1
ATOM 1408 O O . ASP A 1 187 ? 17.936 -27.163 36.287 1.00 34.17 181 ASP A O 1
ATOM 1413 N N . GLN A 1 188 ? 17.587 -29.346 35.968 1.00 31.16 182 GLN A N 1
ATOM 1414 C CA . GLN A 1 188 ? 16.782 -29.533 37.160 1.00 30.74 182 GLN A CA 1
ATOM 1415 C C . GLN A 1 188 ? 17.585 -30.272 38.231 1.00 31.36 182 GLN A C 1
ATOM 1416 O O . GLN A 1 188 ? 18.467 -31.086 37.905 1.00 31.37 182 GLN A O 1
ATOM 1422 N N . ASP A 1 189 ? 17.210 -30.037 39.493 1.00 31.33 183 ASP A N 1
ATOM 1423 C CA . ASP A 1 189 ? 17.842 -30.660 40.655 1.00 31.84 183 ASP A CA 1
ATOM 1424 C C . ASP A 1 189 ? 16.926 -31.711 41.265 1.00 30.53 183 ASP A C 1
ATOM 1425 O O . ASP A 1 189 ? 15.869 -31.374 41.794 1.00 30.53 183 ASP A O 1
ATOM 1430 N N . GLY A 1 190 ? 17.330 -32.978 41.218 1.00 29.75 184 GLY A N 1
ATOM 1431 C CA . GLY A 1 190 ? 16.496 -34.080 41.709 1.00 28.16 184 GLY A CA 1
ATOM 1432 C C . GLY A 1 190 ? 16.734 -34.467 43.165 1.00 29.03 184 GLY A C 1
ATOM 1433 O O . GLY A 1 190 ? 16.173 -35.470 43.654 1.00 27.88 184 GLY A O 1
ATOM 1434 N N . THR A 1 191 ? 17.548 -33.670 43.869 1.00 30.15 185 THR A N 1
ATOM 1435 C CA . THR A 1 191 ? 18.040 -34.023 45.212 1.00 30.71 185 THR A CA 1
ATOM 1436 C C . THR A 1 191 ? 16.891 -34.181 46.208 1.00 30.96 185 THR A C 1
ATOM 1437 O O . THR A 1 191 ? 16.805 -35.194 46.932 1.00 30.32 185 THR A O 1
ATOM 1441 N N . SER A 1 192 ? 15.969 -33.224 46.222 1.00 31.14 186 SER A N 1
ATOM 1442 C CA . SER A 1 192 ? 14.875 -33.268 47.209 1.00 31.34 186 SER A CA 1
ATOM 1443 C C . SER A 1 192 ? 13.901 -34.418 46.940 1.00 30.00 186 SER A C 1
ATOM 1444 O O . SER A 1 192 ? 13.258 -34.881 47.861 1.00 30.51 186 SER A O 1
ATOM 1447 N N . ALA A 1 193 ? 13.788 -34.893 45.691 1.00 28.66 187 ALA A N 1
ATOM 1448 C CA . ALA A 1 193 ? 12.982 -36.088 45.405 1.00 27.03 187 ALA A CA 1
ATOM 1449 C C . ALA A 1 193 ? 13.749 -37.403 45.488 1.00 26.16 187 ALA A C 1
ATOM 1450 O O . ALA A 1 193 ? 13.170 -38.466 45.258 1.00 26.16 187 ALA A O 1
ATOM 1452 N N . GLY A 1 194 ? 15.045 -37.365 45.761 1.00 25.32 188 GLY A N 1
ATOM 1453 C CA . GLY A 1 194 ? 15.838 -38.594 45.761 1.00 24.98 188 GLY A CA 1
ATOM 1454 C C . GLY A 1 194 ? 16.067 -39.203 44.382 1.00 23.73 188 GLY A C 1
ATOM 1455 O O . GLY A 1 194 ? 16.098 -40.436 44.218 1.00 22.45 188 GLY A O 1
ATOM 1456 N N . HIS A 1 195 ? 16.229 -38.328 43.398 1.00 23.70 189 HIS A N 1
ATOM 1457 C CA . HIS A 1 195 ? 16.469 -38.738 42.008 1.00 23.42 189 HIS A CA 1
ATOM 1458 C C . HIS A 1 195 ? 17.664 -38.025 41.381 1.00 23.65 189 HIS A C 1
ATOM 1459 O O . HIS A 1 195 ? 18.206 -37.067 41.923 1.00 23.83 189 HIS A O 1
ATOM 1466 N N . MET A 1 196 ? 18.068 -38.511 40.219 1.00 23.83 190 MET A N 1
ATOM 1467 C CA . MET A 1 196 ? 19.174 -37.914 39.464 1.00 24.19 190 MET A CA 1
ATOM 1468 C C . MET A 1 196 ? 18.728 -37.300 38.140 1.00 24.17 190 MET A C 1
ATOM 1469 O O . MET A 1 196 ? 17.652 -37.605 37.637 1.00 22.57 190 MET A O 1
ATOM 1474 N N . ASN A 1 197 ? 19.578 -36.431 37.587 1.00 24.66 191 ASN A N 1
ATOM 1475 C CA . ASN A 1 197 ? 19.387 -35.942 36.238 1.00 24.81 191 ASN A CA 1
ATOM 1476 C C . ASN A 1 197 ? 20.400 -36.556 35.246 1.00 25.51 191 ASN A C 1
ATOM 1477 O O . ASN A 1 197 ? 21.266 -37.370 35.591 1.00 26.31 191 ASN A O 1
ATOM 1482 N N . SER A 1 198 ? 20.242 -36.154 34.007 1.00 25.54 192 SER A N 1
ATOM 1483 C CA . SER A 1 198 ? 21.061 -36.603 32.899 1.00 26.32 192 SER A CA 1
ATOM 1484 C C . SER A 1 198 ? 22.558 -36.382 33.104 1.00 26.49 192 SER A C 1
ATOM 1485 O O . SER A 1 198 ? 23.346 -37.276 32.800 1.00 27.13 192 SER A O 1
ATOM 1488 N N . LEU A 1 199 ? 22.955 -35.229 33.646 1.00 27.13 193 LEU A N 1
ATOM 1489 C CA . LEU A 1 199 ? 24.371 -34.945 33.868 1.00 27.70 193 LEU A CA 1
ATOM 1490 C C . LEU A 1 199 ? 24.973 -35.887 34.915 1.00 27.93 193 LEU A C 1
ATOM 1491 O O . LEU A 1 199 ? 26.122 -36.332 34.799 1.00 27.94 193 LEU A O 1
ATOM 1496 N N . GLU A 1 200 ? 24.170 -36.208 35.926 1.00 27.88 194 GLU A N 1
ATOM 1497 C CA . GLU A 1 200 ? 24.615 -37.054 37.030 1.00 27.84 194 GLU A CA 1
ATOM 1498 C C . GLU A 1 200 ? 24.763 -38.509 36.588 1.00 27.47 194 GLU A C 1
ATOM 1499 O O . GLU A 1 200 ? 25.768 -39.174 36.907 1.00 28.75 194 GLU A O 1
ATOM 1505 N N . ALA A 1 201 ? 23.791 -38.987 35.823 1.00 25.59 195 ALA A N 1
ATOM 1506 C CA . ALA A 1 201 ? 23.899 -40.310 35.235 1.00 24.95 195 ALA A CA 1
ATOM 1507 C C . ALA A 1 201 ? 25.170 -40.347 34.365 1.00 25.16 195 ALA A C 1
ATOM 1508 O O . ALA A 1 201 ? 25.931 -41.300 34.414 1.00 25.13 195 ALA A O 1
ATOM 1510 N N . GLY A 1 202 ? 25.387 -39.312 33.568 1.00 26.02 196 GLY A N 1
ATOM 1511 C CA . GLY A 1 202 ? 26.550 -39.259 32.690 1.00 27.06 196 GLY A CA 1
ATOM 1512 C C . GLY A 1 202 ? 27.862 -39.305 33.453 1.00 28.39 196 GLY A C 1
ATOM 1513 O O . GLY A 1 202 ? 28.835 -39.949 33.040 1.00 28.32 196 GLY A O 1
ATOM 1514 N N . ARG A 1 203 ? 27.875 -38.602 34.572 1.00 28.90 197 ARG A N 1
ATOM 1515 C CA . ARG A 1 203 ? 29.060 -38.488 35.378 1.00 30.17 197 ARG A CA 1
ATOM 1516 C C . ARG A 1 203 ? 29.441 -39.847 35.919 1.00 29.81 197 ARG A C 1
ATOM 1517 O O . ARG A 1 203 ? 30.613 -40.215 35.903 1.00 30.49 197 ARG A O 1
ATOM 1525 N N . ILE A 1 204 ? 28.445 -40.613 36.356 1.00 28.68 198 ILE A N 1
ATOM 1526 C CA . ILE A 1 204 ? 28.708 -41.952 36.895 1.00 28.74 198 ILE A CA 1
ATOM 1527 C C . ILE A 1 204 ? 29.293 -42.856 35.826 1.00 28.98 198 ILE A C 1
ATOM 1528 O O . ILE A 1 204 ? 30.338 -43.476 36.049 1.00 30.92 198 ILE A O 1
ATOM 1533 N N . ALA A 1 205 ? 28.664 -42.894 34.661 1.00 27.91 199 ALA A N 1
ATOM 1534 C CA . ALA A 1 205 ? 29.145 -43.715 33.556 1.00 27.91 199 ALA A CA 1
ATOM 1535 C C . ALA A 1 205 ? 30.591 -43.294 33.213 1.00 29.67 199 ALA A C 1
ATOM 1536 O O . ALA A 1 205 ? 31.464 -44.131 32.974 1.00 29.62 199 ALA A O 1
ATOM 1538 N N . LYS A 1 206 ? 30.832 -41.987 33.212 1.00 30.80 200 LYS A N 1
ATOM 1539 C CA . LYS A 1 206 ? 32.142 -41.459 32.817 1.00 33.07 200 LYS A CA 1
ATOM 1540 C C . LYS A 1 206 ? 33.211 -41.892 33.802 1.00 34.05 200 LYS A C 1
ATOM 1541 O O . LYS A 1 206 ? 34.165 -42.563 33.425 1.00 34.53 200 LYS A O 1
ATOM 1547 N N . GLU A 1 207 ? 33.032 -41.531 35.066 1.00 34.50 201 GLU A N 1
ATOM 1548 C CA . GLU A 1 207 ? 34.089 -41.759 36.055 1.00 36.35 201 GLU A CA 1
ATOM 1549 C C . GLU A 1 207 ? 34.253 -43.231 36.403 1.00 35.77 201 GLU A C 1
ATOM 1550 O O . GLU A 1 207 ? 35.332 -43.643 36.799 1.00 35.44 201 GLU A O 1
ATOM 1556 N N . ALA A 1 208 ? 33.193 -44.021 36.215 1.00 33.81 202 ALA A N 1
ATOM 1557 C CA . ALA A 1 208 ? 33.272 -45.474 36.447 1.00 34.12 202 ALA A CA 1
ATOM 1558 C C . ALA A 1 208 ? 33.895 -46.211 35.251 1.00 34.53 202 ALA A C 1
ATOM 1559 O O . ALA A 1 208 ? 34.223 -47.386 35.348 1.00 34.81 202 ALA A O 1
ATOM 1561 N N . GLY A 1 209 ? 34.031 -45.537 34.117 1.00 34.75 203 GLY A N 1
ATOM 1562 C CA . GLY A 1 209 ? 34.371 -46.232 32.861 1.00 34.97 203 GLY A CA 1
ATOM 1563 C C . GLY A 1 209 ? 33.325 -47.276 32.459 1.00 33.58 203 GLY A C 1
ATOM 1564 O O . GLY A 1 209 ? 33.662 -48.386 32.131 1.00 34.56 203 GLY A O 1
ATOM 1565 N N . ALA A 1 210 ? 32.046 -46.941 32.519 1.00 31.54 204 ALA A N 1
ATOM 1566 C CA . ALA A 1 210 ? 31.007 -47.882 32.096 1.00 30.29 204 ALA A CA 1
ATOM 1567 C C . ALA A 1 210 ? 31.089 -48.116 30.587 1.00 30.24 204 ALA A C 1
ATOM 1568 O O . ALA A 1 210 ? 31.365 -47.195 29.829 1.00 30.92 204 ALA A O 1
ATOM 1570 N N . GLY A 1 211 ? 30.858 -49.351 30.163 1.00 30.26 205 GLY A N 1
ATOM 1571 C CA . GLY A 1 211 ? 30.838 -49.686 28.755 1.00 30.85 205 GLY A CA 1
ATOM 1572 C C . GLY A 1 211 ? 29.763 -48.923 28.003 1.00 30.44 205 GLY A C 1
ATOM 1573 O O . GLY A 1 211 ? 29.960 -48.505 26.870 1.00 30.49 205 GLY A O 1
ATOM 1574 N N . GLU A 1 212 ? 28.599 -48.775 28.619 1.00 29.96 206 GLU A N 1
ATOM 1575 C CA . GLU A 1 212 ? 27.556 -47.966 28.041 1.00 29.48 206 GLU A CA 1
ATOM 1576 C C . GLU A 1 212 ? 26.531 -47.600 29.100 1.00 27.75 206 GLU A C 1
ATOM 1577 O O . GLU A 1 212 ? 26.540 -48.186 30.187 1.00 28.36 206 GLU A O 1
ATOM 1583 N N . LEU A 1 213 ? 25.663 -46.649 28.764 1.00 25.44 207 LEU A N 1
ATOM 1584 C CA . LEU A 1 213 ? 24.710 -46.083 29.706 1.00 24.23 207 LEU A CA 1
ATOM 1585 C C . LEU A 1 213 ? 23.282 -46.194 29.163 1.00 22.61 207 LEU A C 1
ATOM 1586 O O . LEU A 1 213 ? 23.036 -45.868 27.998 1.00 21.72 207 LEU A O 1
ATOM 1591 N N . LEU A 1 214 ? 22.373 -46.659 30.021 1.00 21.56 208 LEU A N 1
ATOM 1592 C CA . LEU A 1 214 ? 20.937 -46.746 29.728 1.00 21.30 208 LEU A CA 1
ATOM 1593 C C . LEU A 1 214 ? 20.151 -45.934 30.737 1.00 20.72 208 LEU A C 1
ATOM 1594 O O . LEU A 1 214 ? 20.198 -46.206 31.922 1.00 20.26 208 LEU A O 1
ATOM 1599 N N . LEU A 1 215 ? 19.437 -44.932 30.249 1.00 20.65 209 LEU A N 1
ATOM 1600 C CA . LEU A 1 215 ? 18.705 -44.026 31.080 1.00 20.61 209 LEU A CA 1
ATOM 1601 C C . LEU A 1 215 ? 17.285 -44.532 31.260 1.00 20.26 209 LEU A C 1
ATOM 1602 O O . LEU A 1 215 ? 16.610 -44.854 30.294 1.00 21.10 209 LEU A O 1
ATOM 1607 N N . THR A 1 216 ? 16.809 -44.564 32.495 1.00 20.63 210 THR A N 1
ATOM 1608 C CA . THR A 1 216 ? 15.501 -45.118 32.792 1.00 19.40 210 THR A CA 1
ATOM 1609 C C . THR A 1 216 ? 14.798 -44.329 33.935 1.00 19.52 210 THR A C 1
ATOM 1610 O O . THR A 1 216 ? 15.238 -43.234 34.341 1.00 19.52 210 THR A O 1
ATOM 1614 N N . HIS A 1 217 ? 13.683 -44.859 34.417 1.00 19.25 211 HIS A N 1
ATOM 1615 C CA . HIS A 1 217 ? 12.874 -44.203 35.450 1.00 18.46 211 HIS A CA 1
ATOM 1616 C C . HIS A 1 217 ? 12.467 -42.826 34.961 1.00 19.35 211 HIS A C 1
ATOM 1617 O O . HIS A 1 217 ? 12.629 -41.827 35.649 1.00 20.29 211 HIS A O 1
ATOM 1624 N N . LEU A 1 218 ? 11.892 -42.823 33.767 1.00 19.35 212 LEU A N 1
ATOM 1625 C CA . LEU A 1 218 ? 11.749 -41.636 32.937 1.00 19.12 212 LEU A CA 1
ATOM 1626 C C . LEU A 1 218 ? 10.621 -40.724 33.407 1.00 19.65 212 LEU A C 1
ATOM 1627 O O . LEU A 1 218 ? 9.654 -41.190 34.011 1.00 18.28 212 LEU A O 1
ATOM 1632 N N . PRO A 1 219 ? 10.741 -39.416 33.117 1.00 20.13 213 PRO A N 1
ATOM 1633 C CA . PRO A 1 219 ? 9.715 -38.445 33.507 1.00 20.82 213 PRO A CA 1
ATOM 1634 C C . PRO A 1 219 ? 8.533 -38.423 32.536 1.00 21.46 213 PRO A C 1
ATOM 1635 O O . PRO A 1 219 ? 8.611 -38.988 31.470 1.00 21.19 213 PRO A O 1
ATOM 1639 N N . HIS A 1 220 ? 7.444 -37.776 32.931 1.00 22.51 214 HIS A N 1
ATOM 1640 C CA . HIS A 1 220 ? 6.234 -37.693 32.134 1.00 23.51 214 HIS A CA 1
ATOM 1641 C C . HIS A 1 220 ? 6.080 -36.300 31.494 1.00 24.66 214 HIS A C 1
ATOM 1642 O O . HIS A 1 220 ? 4.965 -35.838 31.286 1.00 26.56 214 HIS A O 1
ATOM 1649 N N . PHE A 1 221 ? 7.186 -35.627 31.206 1.00 24.63 215 PHE A N 1
ATOM 1650 C CA . PHE A 1 221 ? 7.138 -34.353 30.468 1.00 25.89 215 PHE A CA 1
ATOM 1651 C C . PHE A 1 221 ? 8.469 -34.195 29.741 1.00 24.93 215 PHE A C 1
ATOM 1652 O O . PHE A 1 221 ? 9.436 -34.888 30.050 1.00 24.47 215 PHE A O 1
ATOM 1660 N N . GLY A 1 222 ? 8.520 -33.291 28.793 1.00 25.43 216 GLY A N 1
ATOM 1661 C CA . GLY A 1 222 ? 9.778 -32.999 28.087 1.00 26.54 216 GLY A CA 1
ATOM 1662 C C . GLY A 1 222 ? 10.060 -33.912 26.905 1.00 25.75 216 GLY A C 1
ATOM 1663 O O . GLY A 1 222 ? 9.238 -34.764 26.537 1.00 24.96 216 GLY A O 1
ATOM 1664 N N . VAL A 1 223 ? 11.222 -33.694 26.296 1.00 26.02 217 VAL A N 1
ATOM 1665 C CA . VAL A 1 223 ? 11.674 -34.462 25.159 1.00 25.57 217 VAL A CA 1
ATOM 1666 C C . VAL A 1 223 ? 12.698 -35.446 25.669 1.00 24.91 217 VAL A C 1
ATOM 1667 O O . VAL A 1 223 ? 13.839 -35.064 25.950 1.00 24.76 217 VAL A O 1
ATOM 1671 N N . HIS A 1 224 ? 12.290 -36.704 25.787 1.00 23.91 218 HIS A N 1
ATOM 1672 C CA . HIS A 1 224 ? 13.135 -37.738 26.379 1.00 24.23 218 HIS A CA 1
ATOM 1673 C C . HIS A 1 224 ? 14.495 -37.857 25.693 1.00 24.27 218 HIS A C 1
ATOM 1674 O O . HIS A 1 224 ? 15.478 -38.133 26.353 1.00 24.38 218 HIS A O 1
ATOM 1681 N N . ASP A 1 225 ? 14.538 -37.682 24.376 1.00 24.37 219 ASP A N 1
ATOM 1682 C CA . ASP A 1 225 ? 15.816 -37.691 23.651 1.00 25.77 219 ASP A CA 1
ATOM 1683 C C . ASP A 1 225 ? 16.797 -36.626 24.138 1.00 25.81 219 ASP A C 1
ATOM 1684 O O . ASP A 1 225 ? 18.015 -36.805 23.997 1.00 26.46 219 ASP A O 1
ATOM 1689 N N . ASN A 1 226 ? 16.290 -35.544 24.732 1.00 24.66 220 ASN A N 1
ATOM 1690 C CA . ASN A 1 226 ? 17.175 -34.560 25.331 1.00 24.62 220 ASN A CA 1
ATOM 1691 C C . ASN A 1 226 ? 17.956 -35.126 26.487 1.00 24.25 220 ASN A C 1
ATOM 1692 O O . ASN A 1 226 ? 19.049 -34.647 26.732 1.00 24.48 220 ASN A O 1
ATOM 1697 N N . LEU A 1 227 ? 17.407 -36.111 27.205 1.00 22.90 221 LEU A N 1
ATOM 1698 C CA . LEU A 1 227 ? 18.140 -36.740 28.319 1.00 23.13 221 LEU A CA 1
ATOM 1699 C C . LEU A 1 227 ? 19.395 -37.429 27.800 1.00 23.65 221 LEU A C 1
ATOM 1700 O O . LEU A 1 227 ? 20.439 -37.337 28.392 1.00 24.07 221 LEU A O 1
ATOM 1705 N N . ARG A 1 228 ? 19.275 -38.133 26.684 1.00 23.82 222 ARG A N 1
ATOM 1706 C CA . ARG A 1 228 ? 20.421 -38.712 26.025 1.00 24.65 222 ARG A CA 1
ATOM 1707 C C . ARG A 1 228 ? 21.454 -37.661 25.563 1.00 25.75 222 ARG A C 1
ATOM 1708 O O . ARG A 1 228 ? 22.656 -37.848 25.782 1.00 25.25 222 ARG A O 1
ATOM 1716 N N . LYS A 1 229 ? 21.005 -36.578 24.927 1.00 25.42 223 LYS A N 1
ATOM 1717 C CA . LYS A 1 229 ? 21.950 -35.550 24.469 1.00 27.06 223 LYS A CA 1
ATOM 1718 C C . LYS A 1 229 ? 22.693 -34.879 25.638 1.00 27.48 223 LYS A C 1
ATOM 1719 O O . LYS A 1 229 ? 23.903 -34.583 25.573 1.00 27.65 223 LYS A O 1
ATOM 1725 N N . GLU A 1 230 ? 21.950 -34.628 26.703 1.00 26.26 224 GLU A N 1
ATOM 1726 C CA . GLU A 1 230 ? 22.509 -34.026 27.915 1.00 27.31 224 GLU A CA 1
ATOM 1727 C C . GLU A 1 230 ? 23.523 -34.972 28.537 1.00 27.18 224 GLU A C 1
ATOM 1728 O O . GLU A 1 230 ? 24.587 -34.539 28.942 1.00 27.41 224 GLU A O 1
ATOM 1734 N N . ALA A 1 231 ? 23.190 -36.268 28.627 1.00 26.36 225 ALA A N 1
ATOM 1735 C CA . ALA A 1 231 ? 24.141 -37.211 29.221 1.00 26.82 225 ALA A CA 1
ATOM 1736 C C . ALA A 1 231 ? 25.426 -37.285 28.385 1.00 28.27 225 ALA A C 1
ATOM 1737 O O . ALA A 1 231 ? 26.526 -37.389 28.940 1.00 28.57 225 ALA A O 1
ATOM 1739 N N . LYS A 1 232 ? 25.278 -37.206 27.065 1.00 28.77 226 LYS A N 1
ATOM 1740 C CA . LYS A 1 232 ? 26.427 -37.242 26.163 1.00 30.25 226 LYS A CA 1
ATOM 1741 C C . LYS A 1 232 ? 27.325 -35.994 26.280 1.00 30.99 226 LYS A C 1
ATOM 1742 O O . LYS A 1 232 ? 28.407 -36.004 25.734 1.00 30.52 226 LYS A O 1
ATOM 1748 N N . THR A 1 233 ? 26.876 -34.922 26.955 1.00 30.69 227 THR A N 1
ATOM 1749 C CA . THR A 1 233 ? 27.756 -33.756 27.122 1.00 32.10 227 THR A CA 1
ATOM 1750 C C . THR A 1 233 ? 28.802 -34.107 28.166 1.00 32.67 227 THR A C 1
ATOM 1751 O O . THR A 1 233 ? 29.796 -33.445 28.268 1.00 32.95 227 THR A O 1
ATOM 1755 N N . VAL A 1 234 ? 28.566 -35.166 28.936 1.00 32.40 228 VAL A N 1
ATOM 1756 C CA . VAL A 1 234 ? 29.477 -35.566 30.035 1.00 33.80 228 VAL A CA 1
ATOM 1757 C C . VAL A 1 234 ? 30.160 -36.893 29.696 1.00 33.93 228 VAL A C 1
ATOM 1758 O O . VAL A 1 234 ? 31.365 -37.015 29.804 1.00 34.77 228 VAL A O 1
ATOM 1762 N N . PHE A 1 235 ? 29.394 -37.866 29.217 1.00 32.86 229 PHE A N 1
ATOM 1763 C CA . PHE A 1 235 ? 29.913 -39.202 28.971 1.00 33.36 229 PHE A CA 1
ATOM 1764 C C . PHE A 1 235 ? 30.070 -39.362 27.482 1.00 33.98 229 PHE A C 1
ATOM 1765 O O . PHE A 1 235 ? 29.153 -39.055 26.737 1.00 34.08 229 PHE A O 1
ATOM 1773 N N . SER A 1 236 ? 31.230 -39.847 27.052 1.00 35.73 230 SER A N 1
ATOM 1774 C CA . SER A 1 236 ? 31.524 -39.985 25.632 1.00 36.84 230 SER A CA 1
ATOM 1775 C C . SER A 1 236 ? 31.187 -41.364 25.063 1.00 36.39 230 SER A C 1
ATOM 1776 O O . SER A 1 236 ? 31.293 -41.564 23.862 1.00 37.48 230 SER A O 1
ATOM 1779 N N . GLY A 1 237 ? 30.758 -42.318 25.881 1.00 34.87 231 GLY A N 1
ATOM 1780 C CA . GLY A 1 237 ? 30.334 -43.597 25.322 1.00 33.98 231 GLY A CA 1
ATOM 1781 C C . GLY A 1 237 ? 28.876 -43.615 24.802 1.00 32.27 231 GLY A C 1
ATOM 1782 O O . GLY A 1 237 ? 28.217 -42.583 24.634 1.00 31.37 231 GLY A O 1
ATOM 1783 N N . GLU A 1 238 ? 28.392 -44.812 24.544 1.00 30.67 232 GLU A N 1
ATOM 1784 C CA . GLU A 1 238 ? 27.030 -45.005 24.100 1.00 29.41 232 GLU A CA 1
ATOM 1785 C C . GLU A 1 238 ? 26.012 -44.750 25.220 1.00 27.49 232 GLU A C 1
ATOM 1786 O O . GLU A 1 238 ? 26.150 -45.257 26.333 1.00 25.50 232 GLU A O 1
ATOM 1792 N N . VAL A 1 239 ? 24.967 -43.996 24.877 1.00 26.79 233 VAL A N 1
ATOM 1793 C CA . VAL A 1 239 ? 23.851 -43.692 25.758 1.00 25.08 233 VAL A CA 1
ATOM 1794 C C . VAL A 1 239 ? 22.515 -43.952 25.019 1.00 25.12 233 VAL A C 1
ATOM 1795 O O . VAL A 1 239 ? 22.259 -43.381 23.936 1.00 24.57 233 VAL A O 1
ATOM 1799 N N . ASN A 1 240 ? 21.672 -44.783 25.637 1.00 23.89 234 ASN A N 1
ATOM 1800 C CA . ASN A 1 240 ? 20.338 -45.082 25.157 1.00 24.15 234 ASN A CA 1
ATOM 1801 C C . ASN A 1 240 ? 19.270 -44.704 26.182 1.00 23.05 234 ASN A C 1
ATOM 1802 O O . ASN A 1 240 ? 19.528 -44.595 27.382 1.00 22.30 234 ASN A O 1
ATOM 1807 N N . ILE A 1 241 ? 18.069 -44.503 25.665 1.00 22.80 235 ILE A N 1
ATOM 1808 C CA . ILE A 1 241 ? 16.863 -44.280 26.457 1.00 21.32 235 ILE A CA 1
ATOM 1809 C C . ILE A 1 241 ? 16.147 -45.629 26.563 1.00 21.03 235 ILE A C 1
ATOM 1810 O O . ILE A 1 241 ? 15.892 -46.287 25.567 1.00 21.32 235 ILE A O 1
ATOM 1815 N N . ALA A 1 242 ? 15.822 -46.027 27.782 1.00 20.56 236 ALA A N 1
ATOM 1816 C CA . ALA A 1 242 ? 15.096 -47.255 28.060 1.00 20.68 236 ALA A CA 1
ATOM 1817 C C . ALA A 1 242 ? 13.685 -47.222 27.422 1.00 20.06 236 ALA A C 1
ATOM 1818 O O . ALA A 1 242 ? 13.084 -46.170 27.347 1.00 19.89 236 ALA A O 1
ATOM 1820 N N . LYS A 1 243 ? 13.174 -48.371 26.988 1.00 20.24 237 LYS A N 1
ATOM 1821 C CA . LYS A 1 243 ? 11.755 -48.544 26.616 1.00 20.24 237 LYS A CA 1
ATOM 1822 C C . LYS A 1 243 ? 11.402 -50.002 26.858 1.00 20.23 237 LYS A C 1
ATOM 1823 O O . LYS A 1 243 ? 12.299 -50.844 26.856 1.00 20.54 237 LYS A O 1
ATOM 1829 N N . SER A 1 244 ? 10.133 -50.339 27.075 1.00 20.54 238 SER A N 1
ATOM 1830 C CA . SER A 1 244 ? 9.762 -51.762 27.194 1.00 21.34 238 SER A CA 1
ATOM 1831 C C . SER A 1 244 ? 10.252 -52.450 25.938 1.00 21.79 238 SER A C 1
ATOM 1832 O O . SER A 1 244 ? 10.087 -51.921 24.863 1.00 22.49 238 SER A O 1
ATOM 1835 N N . GLY A 1 245 ? 10.913 -53.589 26.082 1.00 22.10 239 GLY A N 1
ATOM 1836 C CA . GLY A 1 245 ? 11.427 -54.328 24.935 1.00 22.24 239 GLY A CA 1
ATOM 1837 C C . GLY A 1 245 ? 12.881 -54.071 24.601 1.00 22.42 239 GLY A C 1
ATOM 1838 O O . GLY A 1 245 ? 13.501 -54.800 23.800 1.00 22.72 239 GLY A O 1
ATOM 1839 N N . PHE A 1 246 ? 13.441 -53.009 25.155 1.00 21.84 240 PHE A N 1
ATOM 1840 C CA . PHE A 1 246 ? 14.855 -52.759 24.956 1.00 22.00 240 PHE A CA 1
ATOM 1841 C C . PHE A 1 246 ? 15.687 -53.975 25.419 1.00 22.51 240 PHE A C 1
ATOM 1842 O O . PHE A 1 246 ? 15.534 -54.430 26.550 1.00 21.89 240 PHE A O 1
ATOM 1850 N N . VAL A 1 247 ? 16.604 -54.451 24.576 1.00 22.85 241 VAL A N 1
ATOM 1851 C CA . VAL A 1 247 ? 17.384 -55.635 24.879 1.00 23.89 241 VAL A CA 1
ATOM 1852 C C . VAL A 1 247 ? 18.852 -55.243 24.874 1.00 25.57 241 VAL A C 1
ATOM 1853 O O . VAL A 1 247 ? 19.329 -54.614 23.940 1.00 25.10 241 VAL A O 1
ATOM 1857 N N . TRP A 1 248 ? 19.547 -55.602 25.949 1.00 26.17 242 TRP A N 1
ATOM 1858 C CA . TRP A 1 248 ? 21.010 -55.561 25.996 1.00 27.87 242 TRP A CA 1
ATOM 1859 C C . TRP A 1 248 ? 21.505 -56.977 26.162 1.00 29.42 242 TRP A C 1
ATOM 1860 O O . TRP A 1 248 ? 21.005 -57.711 27.002 1.00 28.15 242 TRP A O 1
ATOM 1871 N N . GLU A 1 249 ? 22.508 -57.358 25.388 1.00 32.48 243 GLU A N 1
ATOM 1872 C CA . GLU A 1 249 ? 23.046 -58.696 25.515 1.00 35.09 243 GLU A CA 1
ATOM 1873 C C . GLU A 1 249 ? 24.564 -58.686 25.317 1.00 37.59 243 GLU A C 1
ATOM 1874 O O . GLU A 1 249 ? 25.077 -58.026 24.425 1.00 38.67 243 GLU A O 1
ATOM 1880 N N . GLY A 1 250 ? 25.288 -59.357 26.196 1.00 39.68 244 GLY A N 1
ATOM 1881 C CA . GLY A 1 250 ? 26.735 -59.424 26.075 1.00 42.88 244 GLY A CA 1
ATOM 1882 C C . GLY A 1 250 ? 27.109 -60.823 26.504 1.00 45.17 244 GLY A C 1
ATOM 1883 O O . GLY A 1 250 ? 26.485 -61.322 27.462 1.00 46.60 244 GLY A O 1
ATOM 1884 N N . ASP B 1 5 ? 22.975 -32.132 14.791 1.00 41.02 -1 ASP B N 1
ATOM 1885 C CA . ASP B 1 5 ? 21.965 -33.239 15.036 1.00 40.08 -1 ASP B CA 1
ATOM 1886 C C . ASP B 1 5 ? 22.492 -34.666 14.891 1.00 38.64 -1 ASP B C 1
ATOM 1887 O O . ASP B 1 5 ? 23.114 -35.008 13.899 1.00 37.68 -1 ASP B O 1
ATOM 1892 N N . PRO B 1 6 ? 22.197 -35.520 15.885 1.00 37.97 0 PRO B N 1
ATOM 1893 C CA . PRO B 1 6 ? 22.544 -36.932 15.756 1.00 36.41 0 PRO B CA 1
ATOM 1894 C C . PRO B 1 6 ? 21.626 -37.653 14.772 1.00 34.43 0 PRO B C 1
ATOM 1895 O O . PRO B 1 6 ? 20.481 -37.249 14.591 1.00 33.58 0 PRO B O 1
ATOM 1899 N N . MET B 1 7 ? 22.168 -38.700 14.153 1.00 33.35 1 MET B N 1
ATOM 1900 C CA . MET B 1 7 ? 21.452 -39.612 13.281 1.00 32.25 1 MET B CA 1
ATOM 1901 C C . MET B 1 7 ? 20.774 -40.708 14.100 1.00 30.95 1 MET B C 1
ATOM 1902 O O . MET B 1 7 ? 21.446 -41.419 14.872 1.00 30.68 1 MET B O 1
ATOM 1907 N N . LYS B 1 8 ? 19.458 -40.843 13.925 1.00 28.84 2 LYS B N 1
ATOM 1908 C CA . LYS B 1 8 ? 18.658 -41.798 14.671 1.00 28.18 2 LYS B CA 1
ATOM 1909 C C . LYS B 1 8 ? 17.927 -42.724 13.718 1.00 27.37 2 LYS B C 1
ATOM 1910 O O . LYS B 1 8 ? 17.241 -42.271 12.808 1.00 27.35 2 LYS B O 1
ATOM 1916 N N . VAL B 1 9 ? 18.095 -44.022 13.934 1.00 25.67 3 VAL B N 1
ATOM 1917 C CA . VAL B 1 9 ? 17.425 -45.034 13.162 1.00 23.89 3 VAL B CA 1
ATOM 1918 C C . VAL B 1 9 ? 16.466 -45.814 14.053 1.00 23.40 3 VAL B C 1
ATOM 1919 O O . VAL B 1 9 ? 16.886 -46.370 15.064 1.00 22.42 3 VAL B O 1
ATOM 1923 N N . THR B 1 10 ? 15.178 -45.858 13.666 1.00 22.04 4 THR B N 1
ATOM 1924 C CA . THR B 1 10 ? 14.183 -46.644 14.396 1.00 20.92 4 THR B CA 1
ATOM 1925 C C . THR B 1 10 ? 13.658 -47.724 13.477 1.00 20.47 4 THR B C 1
ATOM 1926 O O . THR B 1 10 ? 13.175 -47.432 12.395 1.00 21.18 4 THR B O 1
ATOM 1930 N N . VAL B 1 11 ? 13.753 -48.981 13.885 1.00 19.96 5 VAL B N 1
ATOM 1931 C CA . VAL B 1 11 ? 13.233 -50.067 13.083 1.00 19.73 5 VAL B CA 1
ATOM 1932 C C . VAL B 1 11 ? 11.709 -49.977 13.184 1.00 19.75 5 VAL B C 1
ATOM 1933 O O . VAL B 1 11 ? 11.183 -49.941 14.273 1.00 20.78 5 VAL B O 1
ATOM 1937 N N . ILE B 1 12 ? 11.011 -49.861 12.069 1.00 19.70 6 ILE B N 1
ATOM 1938 C CA . ILE B 1 12 ? 9.539 -49.853 12.077 1.00 19.60 6 ILE B CA 1
ATOM 1939 C C . ILE B 1 12 ? 8.984 -51.261 11.861 1.00 20.46 6 ILE B C 1
ATOM 1940 O O . ILE B 1 12 ? 8.048 -51.684 12.552 1.00 21.19 6 ILE B O 1
ATOM 1945 N N . GLY B 1 13 ? 9.549 -51.976 10.889 1.00 20.30 7 GLY B N 1
ATOM 1946 C CA . GLY B 1 13 ? 9.265 -53.405 10.700 1.00 20.78 7 GLY B CA 1
ATOM 1947 C C . GLY B 1 13 ? 10.476 -54.175 10.185 1.00 21.02 7 GLY B C 1
ATOM 1948 O O . GLY B 1 13 ? 11.351 -53.610 9.508 1.00 20.36 7 GLY B O 1
ATOM 1949 N N . CYS B 1 14 ? 10.534 -55.459 10.512 1.00 21.15 8 CYS B N 1
ATOM 1950 C CA . CYS B 1 14 ? 11.765 -56.229 10.291 1.00 22.49 8 CYS B CA 1
ATOM 1951 C C . CYS B 1 14 ? 11.603 -57.698 9.889 1.00 21.93 8 CYS B C 1
ATOM 1952 O O . CYS B 1 14 ? 12.598 -58.422 9.798 1.00 22.44 8 CYS B O 1
ATOM 1955 N N . TYR B 1 15 ? 10.372 -58.143 9.649 1.00 21.61 9 TYR B N 1
ATOM 1956 C CA . TYR B 1 15 ? 10.152 -59.504 9.171 1.00 21.47 9 TYR B CA 1
ATOM 1957 C C . TYR B 1 15 ? 10.282 -59.618 7.661 1.00 21.00 9 TYR B C 1
ATOM 1958 O O . TYR B 1 15 ? 9.897 -58.714 6.908 1.00 19.75 9 TYR B O 1
ATOM 1967 N N . GLY B 1 16 ? 10.836 -60.737 7.221 1.00 20.99 10 GLY B N 1
ATOM 1968 C CA . GLY B 1 16 ? 10.966 -61.024 5.806 1.00 21.15 10 GLY B CA 1
ATOM 1969 C C . GLY B 1 16 ? 9.631 -61.496 5.251 1.00 20.92 10 GLY B C 1
ATOM 1970 O O . GLY B 1 16 ? 8.953 -62.260 5.908 1.00 21.86 10 GLY B O 1
ATOM 1971 N N . GLY B 1 17 ? 9.242 -61.012 4.068 1.00 20.40 11 GLY B N 1
ATOM 1972 C CA . GLY B 1 17 ? 8.117 -61.592 3.303 1.00 20.91 11 GLY B CA 1
ATOM 1973 C C . GLY B 1 17 ? 6.694 -61.175 3.707 1.00 21.29 11 GLY B C 1
ATOM 1974 O O . GLY B 1 17 ? 5.852 -60.771 2.872 1.00 20.51 11 GLY B O 1
ATOM 1975 N N . PHE B 1 18 ? 6.411 -61.320 4.989 1.00 21.45 12 PHE B N 1
ATOM 1976 C CA . PHE B 1 18 ? 5.091 -61.077 5.522 1.00 21.65 12 PHE B CA 1
ATOM 1977 C C . PHE B 1 18 ? 5.244 -60.872 7.031 1.00 21.20 12 PHE B C 1
ATOM 1978 O O . PHE B 1 18 ? 6.229 -61.296 7.618 1.00 22.57 12 PHE B O 1
ATOM 1986 N N . PRO B 1 19 ? 4.276 -60.225 7.658 1.00 21.02 13 PRO B N 1
ATOM 1987 C CA . PRO B 1 19 ? 4.391 -59.965 9.087 1.00 21.49 13 PRO B CA 1
ATOM 1988 C C . PRO B 1 19 ? 4.104 -61.179 9.969 1.00 21.98 13 PRO B C 1
ATOM 1989 O O . PRO B 1 19 ? 3.188 -61.933 9.680 1.00 22.04 13 PRO B O 1
ATOM 1993 N N . ALA B 1 20 ? 4.913 -61.368 11.018 1.00 22.56 14 ALA B N 1
ATOM 1994 C CA . ALA B 1 20 ? 4.459 -62.065 12.224 1.00 23.47 14 ALA B CA 1
ATOM 1995 C C . ALA B 1 20 ? 3.273 -61.330 12.865 1.00 23.26 14 ALA B C 1
ATOM 1996 O O . ALA B 1 20 ? 3.113 -60.108 12.689 1.00 23.43 14 ALA B O 1
ATOM 1998 N N . ALA B 1 21 ? 2.478 -62.070 13.638 1.00 23.40 15 ALA B N 1
ATOM 1999 C CA . ALA B 1 21 ? 1.335 -61.511 14.366 1.00 23.53 15 ALA B CA 1
ATOM 2000 C C . ALA B 1 21 ? 1.731 -60.221 15.061 1.00 23.19 15 ALA B C 1
ATOM 2001 O O . ALA B 1 21 ? 2.696 -60.214 15.824 1.00 23.42 15 ALA B O 1
ATOM 2003 N N . ASN B 1 22 ? 1.002 -59.136 14.767 1.00 22.55 16 ASN B N 1
ATOM 2004 C CA . ASN B 1 22 ? 1.225 -57.818 15.378 1.00 22.88 16 ASN B CA 1
ATOM 2005 C C . ASN B 1 22 ? 2.594 -57.194 15.109 1.00 22.18 16 ASN B C 1
ATOM 2006 O O . ASN B 1 22 ? 3.010 -56.280 15.817 1.00 21.30 16 ASN B O 1
ATOM 2011 N N . GLU B 1 23 ? 3.298 -57.691 14.097 1.00 21.86 17 GLU B N 1
ATOM 2012 C CA . GLU B 1 23 ? 4.563 -57.092 13.703 1.00 21.73 17 GLU B CA 1
ATOM 2013 C C . GLU B 1 23 ? 4.449 -56.525 12.275 1.00 20.95 17 GLU B C 1
ATOM 2014 O O . GLU B 1 23 ? 3.346 -56.325 11.771 1.00 20.98 17 GLU B O 1
ATOM 2020 N N . ALA B 1 24 ? 5.582 -56.307 11.624 1.00 20.13 18 ALA B N 1
ATOM 2021 C CA . ALA B 1 24 ? 5.624 -55.639 10.332 1.00 19.76 18 ALA B CA 1
ATOM 2022 C C . ALA B 1 24 ? 6.764 -56.173 9.457 1.00 19.72 18 ALA B C 1
ATOM 2023 O O . ALA B 1 24 ? 7.650 -56.904 9.965 1.00 20.14 18 ALA B O 1
ATOM 2025 N N . THR B 1 25 ? 6.719 -55.858 8.154 1.00 19.07 19 THR B N 1
ATOM 2026 C CA . THR B 1 25 ? 7.826 -56.184 7.228 1.00 18.75 19 THR B CA 1
ATOM 2027 C C . THR B 1 25 ? 8.668 -54.933 7.014 1.00 19.46 19 THR B C 1
ATOM 2028 O O . THR B 1 25 ? 8.502 -53.966 7.740 1.00 19.15 19 THR B O 1
ATOM 2032 N N . SER B 1 26 ? 9.608 -54.957 6.072 1.00 19.96 20 SER B N 1
ATOM 2033 C CA . SER B 1 26 ? 10.681 -53.950 6.062 1.00 20.07 20 SER B CA 1
ATOM 2034 C C . SER B 1 26 ? 10.234 -52.471 6.053 1.00 20.37 20 SER B C 1
ATOM 2035 O O . SER B 1 26 ? 9.485 -52.004 5.176 1.00 20.63 20 SER B O 1
ATOM 2038 N N . GLY B 1 27 ? 10.740 -51.743 7.052 1.00 20.59 21 GLY B N 1
ATOM 2039 C CA . GLY B 1 27 ? 10.600 -50.313 7.158 1.00 19.92 21 GLY B CA 1
ATOM 2040 C C . GLY B 1 27 ? 11.531 -49.771 8.237 1.00 20.78 21 GLY B C 1
ATOM 2041 O O . GLY B 1 27 ? 11.514 -50.247 9.373 1.00 20.64 21 GLY B O 1
ATOM 2042 N N . TYR B 1 28 ? 12.354 -48.790 7.870 1.00 20.02 22 TYR B N 1
ATOM 2043 C CA . TYR B 1 28 ? 13.312 -48.199 8.766 1.00 20.53 22 TYR B CA 1
ATOM 2044 C C . TYR B 1 28 ? 13.205 -46.661 8.727 1.00 21.09 22 TYR B C 1
ATOM 2045 O O . TYR B 1 28 ? 13.194 -46.021 7.631 1.00 21.09 22 TYR B O 1
ATOM 2054 N N . LEU B 1 29 ? 13.130 -46.060 9.912 1.00 21.42 23 LEU B N 1
ATOM 2055 C CA . LEU B 1 29 ? 12.953 -44.614 10.026 1.00 21.13 23 LEU B CA 1
ATOM 2056 C C . LEU B 1 29 ? 14.289 -43.998 10.389 1.00 22.12 23 LEU B C 1
ATOM 2057 O O . LEU B 1 29 ? 14.859 -44.294 11.456 1.00 23.42 23 LEU B O 1
ATOM 2062 N N . PHE B 1 30 ? 14.791 -43.166 9.482 1.00 21.82 24 PHE B N 1
ATOM 2063 C CA . PHE B 1 30 ? 16.028 -42.425 9.663 1.00 22.14 24 PHE B CA 1
ATOM 2064 C C . PHE B 1 30 ? 15.675 -40.969 9.932 1.00 22.74 24 PHE B C 1
ATOM 2065 O O . PHE B 1 30 ? 15.020 -40.311 9.114 1.00 22.24 24 PHE B O 1
ATOM 2073 N N . GLN B 1 31 ? 16.121 -40.444 11.060 1.00 23.55 25 GLN B N 1
ATOM 2074 C CA . GLN B 1 31 ? 15.878 -39.057 11.378 1.00 24.39 25 GLN B CA 1
ATOM 2075 C C . GLN B 1 31 ? 17.142 -38.281 11.697 1.00 26.04 25 GLN B C 1
ATOM 2076 O O . GLN B 1 31 ? 18.098 -38.797 12.306 1.00 26.38 25 GLN B O 1
ATOM 2082 N N . SER B 1 32 ? 17.111 -36.997 11.346 1.00 26.89 26 SER B N 1
ATOM 2083 C CA . SER B 1 32 ? 18.194 -36.084 11.647 1.00 27.23 26 SER B CA 1
ATOM 2084 C C . SER B 1 32 ? 17.573 -34.698 11.797 1.00 28.40 26 SER B C 1
ATOM 2085 O O . SER B 1 32 ? 17.046 -34.139 10.816 1.00 27.83 26 SER B O 1
ATOM 2088 N N . GLY B 1 33 ? 17.599 -34.151 13.013 1.00 29.67 27 GLY B N 1
ATOM 2089 C CA . GLY B 1 33 ? 16.875 -32.909 13.305 1.00 30.98 27 GLY B CA 1
ATOM 2090 C C . GLY B 1 33 ? 15.403 -33.131 12.995 1.00 31.13 27 GLY B C 1
ATOM 2091 O O . GLY B 1 33 ? 14.814 -34.130 13.405 1.00 31.11 27 GLY B O 1
ATOM 2092 N N . ASP B 1 34 ? 14.800 -32.252 12.216 1.00 32.02 28 ASP B N 1
ATOM 2093 C CA . ASP B 1 34 ? 13.396 -32.421 11.866 1.00 32.10 28 ASP B CA 1
ATOM 2094 C C . ASP B 1 34 ? 13.188 -33.192 10.573 1.00 30.64 28 ASP B C 1
ATOM 2095 O O . ASP B 1 34 ? 12.063 -33.332 10.141 1.00 30.24 28 ASP B O 1
ATOM 2100 N N . TYR B 1 35 ? 14.253 -33.716 9.976 1.00 29.27 29 TYR B N 1
ATOM 2101 C CA . TYR B 1 35 ? 14.125 -34.470 8.767 1.00 28.26 29 TYR B CA 1
ATOM 2102 C C . TYR B 1 35 ? 13.877 -35.963 9.058 1.00 26.80 29 TYR B C 1
ATOM 2103 O O . TYR B 1 35 ? 14.604 -36.595 9.846 1.00 26.41 29 TYR B O 1
ATOM 2112 N N . SER B 1 36 ? 12.843 -36.499 8.415 1.00 25.77 30 SER B N 1
ATOM 2113 C CA . SER B 1 36 ? 12.466 -37.912 8.483 1.00 25.79 30 SER B CA 1
ATOM 2114 C C . SER B 1 36 ? 12.463 -38.595 7.113 1.00 24.52 30 SER B C 1
ATOM 2115 O O . SER B 1 36 ? 11.762 -38.151 6.202 1.00 24.49 30 SER B O 1
ATOM 2118 N N . LEU B 1 37 ? 13.215 -39.693 7.006 1.00 23.57 31 LEU B N 1
ATOM 2119 C CA . LEU B 1 37 ? 13.299 -40.503 5.815 1.00 22.46 31 LEU B CA 1
ATOM 2120 C C . LEU B 1 37 ? 12.858 -41.913 6.143 1.00 22.29 31 LEU B C 1
ATOM 2121 O O . LEU B 1 37 ? 13.451 -42.552 7.018 1.00 22.92 31 LEU B O 1
ATOM 2126 N N . LEU B 1 38 ? 11.840 -42.411 5.439 1.00 21.10 32 LEU B N 1
ATOM 2127 C CA . LEU B 1 38 ? 11.435 -43.801 5.564 1.00 20.97 32 LEU B CA 1
ATOM 2128 C C . LEU B 1 38 ? 12.123 -44.667 4.481 1.00 20.86 32 LEU B C 1
ATOM 2129 O O . LEU B 1 38 ? 12.010 -44.412 3.286 1.00 21.55 32 LEU B O 1
ATOM 2134 N N . VAL B 1 39 ? 12.881 -45.665 4.917 1.00 20.85 33 VAL B N 1
ATOM 2135 C CA . VAL B 1 39 ? 13.566 -46.558 4.023 1.00 19.58 33 VAL B CA 1
ATOM 2136 C C . VAL B 1 39 ? 12.764 -47.846 4.005 1.00 19.10 33 VAL B C 1
ATOM 2137 O O . VAL B 1 39 ? 12.735 -48.558 4.985 1.00 19.80 33 VAL B O 1
ATOM 2141 N N . ASP B 1 40 ? 12.153 -48.133 2.867 1.00 19.10 34 ASP B N 1
ATOM 2142 C CA . ASP B 1 40 ? 11.190 -49.234 2.647 1.00 19.14 34 ASP B CA 1
ATOM 2143 C C . ASP B 1 40 ? 9.873 -49.043 3.393 1.00 18.74 34 ASP B C 1
ATOM 2144 O O . ASP B 1 40 ? 9.810 -48.338 4.411 1.00 18.97 34 ASP B O 1
ATOM 2149 N N . CYS B 1 41 ? 8.812 -49.601 2.816 1.00 18.82 35 CYS B N 1
ATOM 2150 C CA . CYS B 1 41 ? 7.440 -49.294 3.228 1.00 18.85 35 CYS B CA 1
ATOM 2151 C C . CYS B 1 41 ? 6.547 -50.519 3.061 1.00 18.35 35 CYS B C 1
ATOM 2152 O O . CYS B 1 41 ? 5.554 -50.523 2.298 1.00 17.38 35 CYS B O 1
ATOM 2155 N N . GLY B 1 42 ? 6.907 -51.570 3.804 1.00 18.10 36 GLY B N 1
ATOM 2156 C CA . GLY B 1 42 ? 6.201 -52.830 3.732 1.00 17.49 36 GLY B CA 1
ATOM 2157 C C . GLY B 1 42 ? 4.902 -52.930 4.508 1.00 17.66 36 GLY B C 1
ATOM 2158 O O . GLY B 1 42 ? 4.259 -51.936 4.843 1.00 16.62 36 GLY B O 1
ATOM 2159 N N . SER B 1 43 ? 4.566 -54.171 4.839 1.00 17.86 37 SER B N 1
ATOM 2160 C CA . SER B 1 43 ? 3.283 -54.508 5.450 1.00 18.50 37 SER B CA 1
ATOM 2161 C C . SER B 1 43 ? 3.218 -54.031 6.908 1.00 18.54 37 SER B C 1
ATOM 2162 O O . SER B 1 43 ? 4.106 -54.333 7.694 1.00 17.96 37 SER B O 1
ATOM 2165 N N . ALA B 1 44 ? 2.145 -53.309 7.235 1.00 19.15 38 ALA B N 1
ATOM 2166 C CA . ALA B 1 44 ? 1.897 -52.739 8.552 1.00 19.02 38 ALA B CA 1
ATOM 2167 C C . ALA B 1 44 ? 2.923 -51.669 8.948 1.00 19.06 38 ALA B C 1
ATOM 2168 O O . ALA B 1 44 ? 2.895 -51.207 10.082 1.00 18.92 38 ALA B O 1
ATOM 2170 N N . VAL B 1 45 ? 3.792 -51.239 8.028 1.00 18.65 39 VAL B N 1
ATOM 2171 C CA . VAL B 1 45 ? 4.785 -50.231 8.366 1.00 18.37 39 VAL B CA 1
ATOM 2172 C C . VAL B 1 45 ? 4.127 -48.880 8.657 1.00 20.02 39 VAL B C 1
ATOM 2173 O O . VAL B 1 45 ? 4.571 -48.163 9.547 1.00 20.05 39 VAL B O 1
ATOM 2177 N N . LEU B 1 46 ? 3.106 -48.497 7.902 1.00 20.37 40 LEU B N 1
ATOM 2178 C CA . LEU B 1 46 ? 2.487 -47.179 8.148 1.00 21.50 40 LEU B CA 1
ATOM 2179 C C . LEU B 1 46 ? 1.834 -47.107 9.505 1.00 21.74 40 LEU B C 1
ATOM 2180 O O . LEU B 1 46 ? 2.031 -46.136 10.250 1.00 23.86 40 LEU B O 1
ATOM 2185 N N . SER B 1 47 ? 1.047 -48.128 9.820 1.00 20.87 41 SER B N 1
ATOM 2186 C CA . SER B 1 47 ? 0.409 -48.242 11.125 1.00 21.79 41 SER B CA 1
ATOM 2187 C C . SER B 1 47 ? 1.425 -48.044 12.295 1.00 22.21 41 SER B C 1
ATOM 2188 O O . SER B 1 47 ? 1.196 -47.272 13.224 1.00 22.85 41 SER B O 1
ATOM 2191 N N . LYS B 1 48 ? 2.552 -48.739 12.229 1.00 22.36 42 LYS B N 1
ATOM 2192 C CA . LYS B 1 48 ? 3.600 -48.597 13.255 1.00 22.23 42 LYS B CA 1
ATOM 2193 C C . LYS B 1 48 ? 4.314 -47.263 13.095 1.00 21.46 42 LYS B C 1
ATOM 2194 O O . LYS B 1 48 ? 4.490 -46.578 14.057 1.00 22.30 42 LYS B O 1
ATOM 2200 N N . LEU B 1 49 ? 4.637 -46.853 11.880 1.00 20.27 43 LEU B N 1
ATOM 2201 C CA . LEU B 1 49 ? 5.311 -45.565 11.674 1.00 21.01 43 LEU B CA 1
ATOM 2202 C C . LEU B 1 49 ? 4.592 -44.362 12.316 1.00 22.23 43 LEU B C 1
ATOM 2203 O O . LEU B 1 49 ? 5.204 -43.506 12.934 1.00 21.78 43 LEU B O 1
ATOM 2208 N N . PHE B 1 50 ? 3.280 -44.317 12.135 1.00 23.56 44 PHE B N 1
ATOM 2209 C CA . PHE B 1 50 ? 2.499 -43.198 12.554 1.00 24.23 44 PHE B CA 1
ATOM 2210 C C . PHE B 1 50 ? 2.490 -43.033 14.069 1.00 25.73 44 PHE B C 1
ATOM 2211 O O . PHE B 1 50 ? 2.122 -41.992 14.550 1.00 26.47 44 PHE B O 1
ATOM 2219 N N . GLY B 1 51 ? 2.897 -44.038 14.827 1.00 26.13 45 GLY B N 1
ATOM 2220 C CA . GLY B 1 51 ? 3.087 -43.819 16.276 1.00 26.89 45 GLY B CA 1
ATOM 2221 C C . GLY B 1 51 ? 4.337 -43.012 16.596 1.00 27.41 45 GLY B C 1
ATOM 2222 O O . GLY B 1 51 ? 4.472 -42.547 17.697 1.00 28.42 45 GLY B O 1
ATOM 2223 N N . TYR B 1 52 ? 5.258 -42.878 15.638 1.00 27.33 46 TYR B N 1
ATOM 2224 C CA . TYR B 1 52 ? 6.530 -42.161 15.807 1.00 27.48 46 TYR B CA 1
ATOM 2225 C C . TYR B 1 52 ? 6.517 -40.840 15.035 1.00 27.71 46 TYR B C 1
ATOM 2226 O O . TYR B 1 52 ? 7.047 -39.863 15.496 1.00 27.85 46 TYR B O 1
ATOM 2235 N N . VAL B 1 53 ? 5.973 -40.840 13.821 1.00 28.07 47 VAL B N 1
ATOM 2236 C CA . VAL B 1 53 ? 5.944 -39.637 12.975 1.00 28.39 47 VAL B CA 1
ATOM 2237 C C . VAL B 1 53 ? 4.645 -39.596 12.193 1.00 28.19 47 VAL B C 1
ATOM 2238 O O . VAL B 1 53 ? 4.324 -40.526 11.475 1.00 27.01 47 VAL B O 1
ATOM 2242 N N . PRO B 1 54 ? 3.898 -38.504 12.310 1.00 29.34 48 PRO B N 1
ATOM 2243 C CA . PRO B 1 54 ? 2.686 -38.429 11.494 1.00 30.09 48 PRO B CA 1
ATOM 2244 C C . PRO B 1 54 ? 2.992 -38.334 10.000 1.00 29.93 48 PRO B C 1
ATOM 2245 O O . PRO B 1 54 ? 4.092 -37.898 9.594 1.00 29.20 48 PRO B O 1
ATOM 2249 N N . ALA B 1 55 ? 2.022 -38.751 9.195 1.00 29.96 49 ALA B N 1
ATOM 2250 C CA . ALA B 1 55 ? 2.144 -38.714 7.734 1.00 29.90 49 ALA B CA 1
ATOM 2251 C C . ALA B 1 55 ? 2.642 -37.355 7.222 1.00 29.79 49 ALA B C 1
ATOM 2252 O O . ALA B 1 55 ? 3.512 -37.292 6.381 1.00 28.95 49 ALA B O 1
ATOM 2254 N N . GLU B 1 56 ? 2.107 -36.267 7.753 1.00 30.94 50 GLU B N 1
ATOM 2255 C CA . GLU B 1 56 ? 2.480 -34.948 7.240 1.00 32.25 50 GLU B CA 1
ATOM 2256 C C . GLU B 1 56 ? 3.902 -34.468 7.606 1.00 30.91 50 GLU B C 1
ATOM 2257 O O . GLU B 1 56 ? 4.405 -33.543 6.999 1.00 31.43 50 GLU B O 1
ATOM 2263 N N . LYS B 1 57 ? 4.551 -35.095 8.574 1.00 29.70 51 LYS B N 1
ATOM 2264 C CA . LYS B 1 57 ? 5.909 -34.711 8.959 1.00 29.17 51 LYS B CA 1
ATOM 2265 C C . LYS B 1 57 ? 6.969 -35.576 8.298 1.00 27.33 51 LYS B C 1
ATOM 2266 O O . LYS B 1 57 ? 8.149 -35.320 8.471 1.00 26.85 51 LYS B O 1
ATOM 2269 N N . LEU B 1 58 ? 6.553 -36.599 7.547 1.00 25.36 52 LEU B N 1
ATOM 2270 C CA . LEU B 1 58 ? 7.491 -37.413 6.779 1.00 24.31 52 LEU B CA 1
ATOM 2271 C C . LEU B 1 58 ? 8.024 -36.615 5.578 1.00 24.02 52 LEU B C 1
ATOM 2272 O O . LEU B 1 58 ? 7.249 -36.025 4.833 1.00 23.44 52 LEU B O 1
ATOM 2277 N N . ASP B 1 59 ? 9.346 -36.579 5.427 1.00 23.46 53 ASP B N 1
ATOM 2278 C CA . ASP B 1 59 ? 10.015 -35.761 4.425 1.00 24.36 53 ASP B CA 1
ATOM 2279 C C . ASP B 1 59 ? 10.289 -36.527 3.144 1.00 23.40 53 ASP B C 1
ATOM 2280 O O . ASP B 1 59 ? 10.261 -35.945 2.049 1.00 24.01 53 ASP B O 1
ATOM 2285 N N . ALA B 1 60 ? 10.563 -37.819 3.262 1.00 21.84 54 ALA B N 1
ATOM 2286 C CA . ALA B 1 60 ? 10.837 -38.619 2.069 1.00 20.79 54 ALA B CA 1
ATOM 2287 C C . ALA B 1 60 ? 10.736 -40.096 2.381 1.00 20.15 54 ALA B C 1
ATOM 2288 O O . ALA B 1 60 ? 10.818 -40.483 3.521 1.00 20.45 54 ALA B O 1
ATOM 2290 N N . VAL B 1 61 ? 10.542 -40.899 1.330 1.00 20.39 55 VAL B N 1
ATOM 2291 C CA . VAL B 1 61 ? 10.635 -42.343 1.350 1.00 19.23 55 VAL B CA 1
ATOM 2292 C C . VAL B 1 61 ? 11.654 -42.728 0.284 1.00 19.63 55 VAL B C 1
ATOM 2293 O O . VAL B 1 61 ? 11.758 -42.057 -0.751 1.00 20.29 55 VAL B O 1
ATOM 2297 N N . ILE B 1 62 ? 12.402 -43.797 0.536 1.00 19.18 56 ILE B N 1
ATOM 2298 C CA . ILE B 1 62 ? 13.251 -44.388 -0.458 1.00 19.12 56 ILE B CA 1
ATOM 2299 C C . ILE B 1 62 ? 13.025 -45.891 -0.417 1.00 19.14 56 ILE B C 1
ATOM 2300 O O . ILE B 1 62 ? 12.970 -46.466 0.640 1.00 19.23 56 ILE B O 1
ATOM 2305 N N . LEU B 1 63 ? 12.894 -46.510 -1.588 1.00 19.15 57 LEU B N 1
ATOM 2306 C CA . LEU B 1 63 ? 12.552 -47.925 -1.720 1.00 18.98 57 LEU B CA 1
ATOM 2307 C C . LEU B 1 63 ? 13.698 -48.697 -2.342 1.00 19.37 57 LEU B C 1
ATOM 2308 O O . LEU B 1 63 ? 14.210 -48.287 -3.389 1.00 19.51 57 LEU B O 1
ATOM 2313 N N . SER B 1 64 ? 14.089 -49.819 -1.728 1.00 19.34 58 SER B N 1
ATOM 2314 C CA . SER B 1 64 ? 15.220 -50.602 -2.243 1.00 19.66 58 SER B CA 1
ATOM 2315 C C . SER B 1 64 ? 14.871 -51.425 -3.469 1.00 20.17 58 SER B C 1
ATOM 2316 O O . SER B 1 64 ? 15.705 -51.627 -4.365 1.00 20.24 58 SER B O 1
ATOM 2319 N N . HIS B 1 65 ? 13.663 -51.969 -3.464 1.00 20.01 59 HIS B N 1
ATOM 2320 C CA . HIS B 1 65 ? 13.194 -52.801 -4.561 1.00 20.30 59 HIS B CA 1
ATOM 2321 C C . HIS B 1 65 ? 11.693 -53.006 -4.463 1.00 20.63 59 HIS B C 1
ATOM 2322 O O . HIS B 1 65 ? 11.079 -52.683 -3.451 1.00 21.25 59 HIS B O 1
ATOM 2329 N N . TYR B 1 66 ? 11.087 -53.499 -5.528 1.00 20.96 60 TYR B N 1
ATOM 2330 C CA . TYR B 1 66 ? 9.643 -53.530 -5.606 1.00 20.61 60 TYR B CA 1
ATOM 2331 C C . TYR B 1 66 ? 9.064 -54.900 -5.243 1.00 21.28 60 TYR B C 1
ATOM 2332 O O . TYR B 1 66 ? 8.214 -55.429 -5.925 1.00 23.29 60 TYR B O 1
ATOM 2341 N N . HIS B 1 67 ? 9.531 -55.491 -4.158 1.00 21.50 61 HIS B N 1
ATOM 2342 C CA . HIS B 1 67 ? 8.897 -56.692 -3.631 1.00 20.86 61 HIS B CA 1
ATOM 2343 C C . HIS B 1 67 ? 7.816 -56.282 -2.626 1.00 20.17 61 HIS B C 1
ATOM 2344 O O . HIS B 1 67 ? 7.993 -55.300 -1.910 1.00 19.84 61 HIS B O 1
ATOM 2351 N N . HIS B 1 68 ? 6.737 -57.062 -2.534 1.00 19.70 62 HIS B N 1
ATOM 2352 C CA . HIS B 1 68 ? 5.582 -56.680 -1.717 1.00 19.45 62 HIS B CA 1
ATOM 2353 C C . HIS B 1 68 ? 5.961 -56.295 -0.309 1.00 19.42 62 HIS B C 1
ATOM 2354 O O . HIS B 1 68 ? 5.441 -55.314 0.232 1.00 18.19 62 HIS B O 1
ATOM 2361 N N . ASP B 1 69 ? 6.859 -57.068 0.293 1.00 19.16 63 ASP B N 1
ATOM 2362 C CA . ASP B 1 69 ? 7.238 -56.831 1.682 1.00 18.99 63 ASP B CA 1
ATOM 2363 C C . ASP B 1 69 ? 8.050 -55.571 1.912 1.00 19.64 63 ASP B C 1
ATOM 2364 O O . ASP B 1 69 ? 8.330 -55.248 3.066 1.00 20.32 63 ASP B O 1
ATOM 2369 N N . HIS B 1 70 ? 8.309 -54.810 0.833 1.00 18.85 64 HIS B N 1
ATOM 2370 C CA . HIS B 1 70 ? 8.985 -53.529 0.883 1.00 18.02 64 HIS B CA 1
ATOM 2371 C C . HIS B 1 70 ? 8.181 -52.343 0.333 1.00 17.91 64 HIS B C 1
ATOM 2372 O O . HIS B 1 70 ? 8.616 -51.177 0.487 1.00 18.64 64 HIS B O 1
ATOM 2379 N N . ILE B 1 71 ? 7.018 -52.605 -0.267 1.00 17.15 65 ILE B N 1
ATOM 2380 C CA . ILE B 1 71 ? 6.234 -51.577 -0.877 1.00 17.09 65 ILE B CA 1
ATOM 2381 C C . ILE B 1 71 ? 4.711 -51.631 -0.609 1.00 18.19 65 ILE B C 1
ATOM 2382 O O . ILE B 1 71 ? 3.996 -50.748 -1.049 1.00 18.50 65 ILE B O 1
ATOM 2387 N N . ALA B 1 72 ? 4.235 -52.609 0.161 1.00 17.72 66 ALA B N 1
ATOM 2388 C CA . ALA B 1 72 ? 2.801 -52.859 0.297 1.00 18.34 66 ALA B CA 1
ATOM 2389 C C . ALA B 1 72 ? 2.012 -51.670 0.829 1.00 17.98 66 ALA B C 1
ATOM 2390 O O . ALA B 1 72 ? 0.853 -51.461 0.456 1.00 18.46 66 ALA B O 1
ATOM 2392 N N . ASP B 1 73 ? 2.624 -50.885 1.686 1.00 17.93 67 ASP B N 1
ATOM 2393 C CA . ASP B 1 73 ? 1.951 -49.727 2.233 1.00 18.79 67 ASP B CA 1
ATOM 2394 C C . ASP B 1 73 ? 2.090 -48.411 1.432 1.00 18.85 67 ASP B C 1
ATOM 2395 O O . ASP B 1 73 ? 1.605 -47.367 1.886 1.00 19.05 67 ASP B O 1
ATOM 2400 N N . ILE B 1 74 ? 2.685 -48.431 0.237 1.00 18.36 68 ILE B N 1
ATOM 2401 C CA . ILE B 1 74 ? 2.787 -47.191 -0.564 1.00 17.66 68 ILE B CA 1
ATOM 2402 C C . ILE B 1 74 ? 1.401 -46.651 -0.974 1.00 17.55 68 ILE B C 1
ATOM 2403 O O . ILE B 1 74 ? 1.121 -45.469 -0.869 1.00 17.80 68 ILE B O 1
ATOM 2408 N N . GLY B 1 75 ? 0.508 -47.512 -1.414 1.00 17.63 69 GLY B N 1
ATOM 2409 C CA . GLY B 1 75 ? -0.823 -47.030 -1.792 1.00 18.71 69 GLY B CA 1
ATOM 2410 C C . GLY B 1 75 ? -1.510 -46.311 -0.639 1.00 19.48 69 GLY B C 1
ATOM 2411 O O . GLY B 1 75 ? -1.950 -45.149 -0.765 1.00 19.49 69 GLY B O 1
ATOM 2412 N N . PRO B 1 76 ? -1.622 -47.000 0.513 1.00 19.20 70 PRO B N 1
ATOM 2413 C CA . PRO B 1 76 ? -2.156 -46.358 1.701 1.00 19.36 70 PRO B CA 1
ATOM 2414 C C . PRO B 1 76 ? -1.477 -45.006 2.049 1.00 19.07 70 PRO B C 1
ATOM 2415 O O . PRO B 1 76 ? -2.171 -44.062 2.447 1.00 18.37 70 PRO B O 1
ATOM 2419 N N . LEU B 1 77 ? -0.163 -44.914 1.862 1.00 18.77 71 LEU B N 1
ATOM 2420 C CA . LEU B 1 77 ? 0.585 -43.686 2.139 1.00 19.43 71 LEU B CA 1
ATOM 2421 C C . LEU B 1 77 ? 0.156 -42.569 1.183 1.00 19.51 71 LEU B C 1
ATOM 2422 O O . LEU B 1 77 ? -0.039 -41.412 1.588 1.00 20.13 71 LEU B O 1
ATOM 2427 N N . GLN B 1 78 ? -0.068 -42.943 -0.058 1.00 19.61 72 GLN B N 1
ATOM 2428 C CA . GLN B 1 78 ? -0.626 -42.013 -1.032 1.00 20.57 72 GLN B CA 1
ATOM 2429 C C . GLN B 1 78 ? -1.997 -41.509 -0.610 1.00 21.37 72 GLN B C 1
ATOM 2430 O O . GLN B 1 78 ? -2.259 -40.296 -0.671 1.00 21.88 72 GLN B O 1
ATOM 2436 N N . PHE B 1 79 ? -2.849 -42.399 -0.119 1.00 20.87 73 PHE B N 1
ATOM 2437 C CA . PHE B 1 79 ? -4.133 -41.950 0.378 1.00 21.43 73 PHE B CA 1
ATOM 2438 C C . PHE B 1 79 ? -3.958 -41.054 1.631 1.00 21.01 73 PHE B C 1
ATOM 2439 O O . PHE B 1 79 ? -4.698 -40.094 1.773 1.00 21.12 73 PHE B O 1
ATOM 2447 N N . ALA B 1 80 ? -2.991 -41.362 2.503 1.00 20.25 74 ALA B N 1
ATOM 2448 C CA . ALA B 1 80 ? -2.746 -40.531 3.689 1.00 21.21 74 ALA B CA 1
ATOM 2449 C C . ALA B 1 80 ? -2.349 -39.101 3.300 1.00 21.83 74 ALA B C 1
ATOM 2450 O O . ALA B 1 80 ? -2.897 -38.142 3.833 1.00 22.20 74 ALA B O 1
ATOM 2452 N N . LYS B 1 81 ? -1.455 -38.964 2.328 1.00 22.17 75 LYS B N 1
ATOM 2453 C CA . LYS B 1 81 ? -1.070 -37.645 1.825 1.00 23.50 75 LYS B CA 1
ATOM 2454 C C . LYS B 1 81 ? -2.221 -36.926 1.132 1.00 26.02 75 LYS B C 1
ATOM 2455 O O . LYS B 1 81 ? -2.376 -35.718 1.275 1.00 27.45 75 LYS B O 1
ATOM 2461 N N . GLN B 1 82 ? -3.039 -37.656 0.386 1.00 27.27 76 GLN B N 1
ATOM 2462 C CA . GLN B 1 82 ? -4.196 -37.049 -0.277 1.00 29.41 76 GLN B CA 1
ATOM 2463 C C . GLN B 1 82 ? -5.149 -36.371 0.703 1.00 32.02 76 GLN B C 1
ATOM 2464 O O . GLN B 1 82 ? -5.654 -35.309 0.424 1.00 32.39 76 GLN B O 1
ATOM 2470 N N . VAL B 1 83 ? -5.431 -37.031 1.818 1.00 34.02 77 VAL B N 1
ATOM 2471 C CA . VAL B 1 83 ? -6.429 -36.542 2.793 1.00 37.09 77 VAL B CA 1
ATOM 2472 C C . VAL B 1 83 ? -5.789 -35.401 3.600 1.00 39.54 77 VAL B C 1
ATOM 2473 O O . VAL B 1 83 ? -6.455 -34.448 4.040 1.00 39.79 77 VAL B O 1
ATOM 2477 N N . GLY B 1 84 ? -4.472 -35.530 3.759 1.00 41.04 78 GLY B N 1
ATOM 2478 C CA . GLY B 1 84 ? -3.657 -34.583 4.481 1.00 43.03 78 GLY B CA 1
ATOM 2479 C C . GLY B 1 84 ? -3.746 -33.184 3.931 1.00 45.69 78 GLY B C 1
ATOM 2480 O O . GLY B 1 84 ? -3.674 -32.233 4.699 1.00 46.82 78 GLY B O 1
ATOM 2481 N N . SER B 1 85 ? -3.904 -33.025 2.619 1.00 47.78 79 SER B N 1
ATOM 2482 C CA . SER B 1 85 ? -4.159 -31.673 2.098 1.00 50.45 79 SER B CA 1
ATOM 2483 C C . SER B 1 85 ? -5.643 -31.305 2.305 1.00 52.61 79 SER B C 1
ATOM 2484 O O . SER B 1 85 ? -5.943 -30.275 2.908 1.00 54.46 79 SER B O 1
ATOM 2487 N N . PHE B 1 86 ? -6.545 -32.174 1.835 1.00 53.38 80 PHE B N 1
ATOM 2488 C CA . PHE B 1 86 ? -8.007 -32.002 1.993 1.00 54.90 80 PHE B CA 1
ATOM 2489 C C . PHE B 1 86 ? -8.430 -32.018 3.474 1.00 55.64 80 PHE B C 1
ATOM 2490 O O . PHE B 1 86 ? -8.540 -30.961 4.113 1.00 56.75 80 PHE B O 1
ATOM 2492 N N . HIS B 1 92 ? 2.468 -29.815 0.421 1.00 35.25 86 HIS B N 1
ATOM 2493 C CA . HIS B 1 92 ? 3.814 -30.384 0.311 1.00 33.33 86 HIS B CA 1
ATOM 2494 C C . HIS B 1 92 ? 3.809 -31.828 -0.244 1.00 31.11 86 HIS B C 1
ATOM 2495 O O . HIS B 1 92 ? 3.499 -32.780 0.450 1.00 30.37 86 HIS B O 1
ATOM 2497 N N . THR B 1 93 ? 4.186 -31.965 -1.502 1.00 29.66 87 THR B N 1
ATOM 2498 C CA . THR B 1 93 ? 4.310 -33.256 -2.146 1.00 27.27 87 THR B CA 1
ATOM 2499 C C . THR B 1 93 ? 5.417 -34.083 -1.486 1.00 26.07 87 THR B C 1
ATOM 2500 O O . THR B 1 93 ? 6.491 -33.586 -1.207 1.00 26.06 87 THR B O 1
ATOM 2504 N N . LEU B 1 94 ? 5.147 -35.357 -1.244 1.00 24.32 88 LEU B N 1
ATOM 2505 C CA . LEU B 1 94 ? 6.141 -36.234 -0.626 1.00 23.77 88 LEU B CA 1
ATOM 2506 C C . LEU B 1 94 ? 6.957 -36.955 -1.688 1.00 22.97 88 LEU B C 1
ATOM 2507 O O . LEU B 1 94 ? 6.401 -37.701 -2.466 1.00 22.47 88 LEU B O 1
ATOM 2512 N N . PRO B 1 95 ? 8.277 -36.741 -1.727 1.00 22.75 89 PRO B N 1
ATOM 2513 C CA . PRO B 1 95 ? 9.090 -37.483 -2.670 1.00 21.68 89 PRO B CA 1
ATOM 2514 C C . PRO B 1 95 ? 9.258 -38.948 -2.247 1.00 20.35 89 PRO B C 1
ATOM 2515 O O . PRO B 1 95 ? 9.475 -39.203 -1.069 1.00 18.85 89 PRO B O 1
ATOM 2519 N N . ILE B 1 96 ? 9.124 -39.873 -3.200 1.00 19.15 90 ILE B N 1
ATOM 2520 C CA . ILE B 1 96 ? 9.389 -41.283 -3.002 1.00 18.47 90 ILE B CA 1
ATOM 2521 C C . ILE B 1 96 ? 10.477 -41.652 -4.003 1.00 18.31 90 ILE B C 1
ATOM 2522 O O . ILE B 1 96 ? 10.212 -41.710 -5.188 1.00 19.45 90 ILE B O 1
ATOM 2527 N N . TYR B 1 97 ? 11.680 -41.889 -3.503 1.00 18.67 91 TYR B N 1
ATOM 2528 C CA . TYR B 1 97 ? 12.835 -42.287 -4.303 1.00 19.57 91 TYR B CA 1
ATOM 2529 C C . TYR B 1 97 ? 12.844 -43.790 -4.571 1.00 19.34 91 TYR B C 1
ATOM 2530 O O . TYR B 1 97 ? 12.594 -44.587 -3.672 1.00 19.15 91 TYR B O 1
ATOM 2539 N N . GLY B 1 98 ? 13.109 -44.154 -5.809 1.00 19.89 92 GLY B N 1
ATOM 2540 C CA . GLY B 1 98 ? 13.089 -45.543 -6.257 1.00 20.19 92 GLY B CA 1
ATOM 2541 C C . GLY B 1 98 ? 13.864 -45.664 -7.543 1.00 21.69 92 GLY B C 1
ATOM 2542 O O . GLY B 1 98 ? 14.150 -44.651 -8.210 1.00 21.96 92 GLY B O 1
ATOM 2543 N N . HIS B 1 99 ? 14.227 -46.894 -7.915 1.00 22.43 93 HIS B N 1
ATOM 2544 C CA . HIS B 1 99 ? 14.926 -47.081 -9.168 1.00 22.67 93 HIS B CA 1
ATOM 2545 C C . HIS B 1 99 ? 13.854 -47.055 -10.259 1.00 22.41 93 HIS B C 1
ATOM 2546 O O . HIS B 1 99 ? 12.717 -47.521 -10.011 1.00 20.33 93 HIS B O 1
ATOM 2553 N N . ASP B 1 100 ? 14.199 -46.504 -11.429 1.00 21.99 94 ASP B N 1
ATOM 2554 C CA . ASP B 1 100 ? 13.219 -46.402 -12.529 1.00 23.80 94 ASP B CA 1
ATOM 2555 C C . ASP B 1 100 ? 13.281 -47.517 -13.625 1.00 24.50 94 ASP B C 1
ATOM 2556 O O . ASP B 1 100 ? 12.537 -47.467 -14.608 1.00 25.61 94 ASP B O 1
ATOM 2561 N N . ALA B 1 101 ? 14.138 -48.521 -13.431 1.00 24.76 95 ALA B N 1
ATOM 2562 C CA . ALA B 1 101 ? 14.347 -49.567 -14.440 1.00 25.85 95 ALA B CA 1
ATOM 2563 C C . ALA B 1 101 ? 13.067 -50.420 -14.573 1.00 25.72 95 ALA B C 1
ATOM 2564 O O . ALA B 1 101 ? 12.694 -50.825 -15.677 1.00 26.60 95 ALA B O 1
ATOM 2566 N N . ASP B 1 102 ? 12.363 -50.617 -13.454 1.00 25.45 96 ASP B N 1
ATOM 2567 C CA . ASP B 1 102 ? 11.049 -51.260 -13.454 1.00 24.71 96 ASP B CA 1
ATOM 2568 C C . ASP B 1 102 ? 10.055 -50.139 -13.677 1.00 24.06 96 ASP B C 1
ATOM 2569 O O . ASP B 1 102 ? 9.576 -49.501 -12.748 1.00 23.33 96 ASP B O 1
ATOM 2574 N N . ILE B 1 103 ? 9.748 -49.929 -14.939 1.00 25.34 97 ILE B N 1
ATOM 2575 C CA . ILE B 1 103 ? 8.984 -48.777 -15.408 1.00 25.49 97 ILE B CA 1
ATOM 2576 C C . ILE B 1 103 ? 7.612 -48.694 -14.746 1.00 25.04 97 ILE B C 1
ATOM 2577 O O . ILE B 1 103 ? 7.278 -47.657 -14.181 1.00 23.42 97 ILE B O 1
ATOM 2582 N N . GLU B 1 104 ? 6.855 -49.784 -14.749 1.00 25.04 98 GLU B N 1
ATOM 2583 C CA . GLU B 1 104 ? 5.501 -49.737 -14.194 1.00 25.86 98 GLU B CA 1
ATOM 2584 C C . GLU B 1 104 ? 5.430 -49.643 -12.675 1.00 24.28 98 GLU B C 1
ATOM 2585 O O . GLU B 1 104 ? 4.528 -48.994 -12.148 1.00 24.40 98 GLU B O 1
ATOM 2591 N N . GLN B 1 105 ? 6.377 -50.233 -11.951 1.00 23.97 99 GLN B N 1
ATOM 2592 C CA . GLN B 1 105 ? 6.419 -50.038 -10.489 1.00 22.41 99 GLN B CA 1
ATOM 2593 C C . GLN B 1 105 ? 6.776 -48.572 -10.157 1.00 21.70 99 GLN B C 1
ATOM 2594 O O . GLN B 1 105 ? 6.156 -47.959 -9.276 1.00 19.84 99 GLN B O 1
ATOM 2600 N N . PHE B 1 106 ? 7.750 -48.015 -10.879 1.00 21.39 100 PHE B N 1
ATOM 2601 C CA . PHE B 1 106 ? 8.194 -46.637 -10.626 1.00 21.25 100 PHE B CA 1
ATOM 2602 C C . PHE B 1 106 ? 7.023 -45.667 -10.885 1.00 20.85 100 PHE B C 1
ATOM 2603 O O . PHE B 1 106 ? 6.797 -44.724 -10.139 1.00 19.20 100 PHE B O 1
ATOM 2611 N N . GLN B 1 107 ? 6.241 -45.949 -11.920 1.00 21.40 101 GLN B N 1
ATOM 2612 C CA . GLN B 1 107 ? 5.074 -45.097 -12.273 1.00 22.27 101 GLN B CA 1
ATOM 2613 C C . GLN B 1 107 ? 4.039 -45.037 -11.134 1.00 21.93 101 GLN B C 1
ATOM 2614 O O . GLN B 1 107 ? 3.358 -44.049 -10.963 1.00 21.50 101 GLN B O 1
ATOM 2620 N N . LYS B 1 108 ? 3.957 -46.082 -10.325 1.00 21.32 102 LYS B N 1
ATOM 2621 C CA . LYS B 1 108 ? 2.998 -46.080 -9.196 1.00 21.92 102 LYS B CA 1
ATOM 2622 C C . LYS B 1 108 ? 3.365 -45.163 -8.017 1.00 20.90 102 LYS B C 1
ATOM 2623 O O . LYS B 1 108 ? 2.556 -44.963 -7.126 1.00 21.37 102 LYS B O 1
ATOM 2629 N N . LEU B 1 109 ? 4.574 -44.629 -8.004 1.00 19.98 103 LEU B N 1
ATOM 2630 C CA . LEU B 1 109 ? 5.048 -43.830 -6.902 1.00 19.92 103 LEU B CA 1
ATOM 2631 C C . LEU B 1 109 ? 4.557 -42.396 -7.011 1.00 20.65 103 LEU B C 1
ATOM 2632 O O . LEU B 1 109 ? 4.637 -41.652 -6.038 1.00 21.55 103 LEU B O 1
ATOM 2637 N N . THR B 1 110 ? 4.051 -42.011 -8.176 1.00 21.22 104 THR B N 1
ATOM 2638 C CA . THR B 1 110 ? 3.501 -40.665 -8.369 1.00 21.76 104 THR B CA 1
ATOM 2639 C C . THR B 1 110 ? 1.994 -40.730 -8.337 1.00 22.34 104 THR B C 1
ATOM 2640 O O . THR B 1 110 ? 1.384 -41.369 -9.166 1.00 24.37 104 THR B O 1
ATOM 2644 N N . TYR B 1 111 ? 1.401 -40.058 -7.370 1.00 22.31 105 TYR B N 1
ATOM 2645 C CA . TYR B 1 111 ? -0.041 -40.005 -7.232 1.00 22.48 105 TYR B CA 1
ATOM 2646 C C . TYR B 1 111 ? -0.516 -38.551 -7.111 1.00 23.27 105 TYR B C 1
ATOM 2647 O O . TYR B 1 111 ? -0.261 -37.897 -6.090 1.00 22.64 105 TYR B O 1
ATOM 2656 N N . LYS B 1 112 ? -1.234 -38.090 -8.133 1.00 24.70 106 LYS B N 1
ATOM 2657 C CA . LYS B 1 112 ? -1.690 -36.699 -8.241 1.00 26.55 106 LYS B CA 1
ATOM 2658 C C . LYS B 1 112 ? -0.573 -35.751 -7.844 1.00 26.45 106 LYS B C 1
ATOM 2659 O O . LYS B 1 112 ? 0.535 -35.916 -8.317 1.00 25.66 106 LYS B O 1
ATOM 2665 N N . THR B 1 113 ? -0.851 -34.794 -6.941 1.00 27.48 107 THR B N 1
ATOM 2666 C CA . THR B 1 113 ? 0.165 -33.867 -6.414 1.00 27.63 107 THR B CA 1
ATOM 2667 C C . THR B 1 113 ? 0.612 -34.238 -4.993 1.00 26.79 107 THR B C 1
ATOM 2668 O O . THR B 1 113 ? 1.267 -33.432 -4.321 1.00 26.81 107 THR B O 1
ATOM 2672 N N . HIS B 1 114 ? 0.259 -35.448 -4.550 1.00 25.54 108 HIS B N 1
ATOM 2673 C CA . HIS B 1 114 ? 0.450 -35.862 -3.161 1.00 24.15 108 HIS B CA 1
ATOM 2674 C C . HIS B 1 114 ? 1.773 -36.571 -2.939 1.00 23.62 108 HIS B C 1
ATOM 2675 O O . HIS B 1 114 ? 2.430 -36.314 -1.938 1.00 23.04 108 HIS B O 1
ATOM 2682 N N . THR B 1 115 ? 2.151 -37.479 -3.847 1.00 22.88 109 THR B N 1
ATOM 2683 C CA . THR B 1 115 ? 3.489 -38.063 -3.830 1.00 21.90 109 THR B CA 1
ATOM 2684 C C . THR B 1 115 ? 4.117 -37.953 -5.212 1.00 22.27 109 THR B C 1
ATOM 2685 O O . THR B 1 115 ? 3.425 -37.961 -6.203 1.00 22.77 109 THR B O 1
ATOM 2689 N N . LYS B 1 116 ? 5.443 -37.964 -5.255 1.00 22.06 110 LYS B N 1
ATOM 2690 C CA . LYS B 1 116 ? 6.182 -37.816 -6.472 1.00 22.85 110 LYS B CA 1
ATOM 2691 C C . LYS B 1 116 ? 7.342 -38.809 -6.526 1.00 21.80 110 LYS B C 1
ATOM 2692 O O . LYS B 1 116 ? 8.241 -38.769 -5.695 1.00 20.66 110 LYS B O 1
ATOM 2698 N N . GLY B 1 117 ? 7.315 -39.706 -7.504 1.00 21.17 111 GLY B N 1
ATOM 2699 C CA . GLY B 1 117 ? 8.406 -40.606 -7.727 1.00 20.41 111 GLY B CA 1
ATOM 2700 C C . GLY B 1 117 ? 9.606 -39.850 -8.248 1.00 20.90 111 GLY B C 1
ATOM 2701 O O . GLY B 1 117 ? 9.477 -39.046 -9.141 1.00 21.41 111 GLY B O 1
ATOM 2702 N N . ILE B 1 118 ? 10.765 -40.108 -7.671 1.00 20.56 112 ILE B N 1
ATOM 2703 C CA . ILE B 1 118 ? 12.035 -39.535 -8.129 1.00 21.77 112 ILE B CA 1
ATOM 2704 C C . ILE B 1 118 ? 13.036 -40.677 -8.255 1.00 21.65 112 ILE B C 1
ATOM 2705 O O . ILE B 1 118 ? 13.241 -41.422 -7.305 1.00 20.63 112 ILE B O 1
ATOM 2710 N N . ALA B 1 119 ? 13.618 -40.825 -9.445 1.00 22.32 113 ALA B N 1
ATOM 2711 C CA . ALA B 1 119 ? 14.582 -41.863 -9.753 1.00 23.20 113 ALA B CA 1
ATOM 2712 C C . ALA B 1 119 ? 15.908 -41.553 -9.105 1.00 24.12 113 ALA B C 1
ATOM 2713 O O . ALA B 1 119 ? 16.472 -40.506 -9.344 1.00 25.16 113 ALA B O 1
ATOM 2715 N N . PHE B 1 120 ? 16.417 -42.465 -8.296 1.00 24.46 114 PHE B N 1
ATOM 2716 C CA . PHE B 1 120 ? 17.789 -42.338 -7.858 1.00 25.11 114 PHE B CA 1
ATOM 2717 C C . PHE B 1 120 ? 18.689 -42.991 -8.893 1.00 26.83 114 PHE B C 1
ATOM 2718 O O . PHE B 1 120 ? 18.303 -43.937 -9.583 1.00 25.93 114 PHE B O 1
ATOM 2726 N N . GLN B 1 121 ? 19.879 -42.449 -9.026 1.00 29.39 115 GLN B N 1
ATOM 2727 C CA . GLN B 1 121 ? 20.861 -42.959 -9.966 1.00 31.14 115 GLN B CA 1
ATOM 2728 C C . GLN B 1 121 ? 21.877 -43.791 -9.212 1.00 31.61 115 GLN B C 1
ATOM 2729 O O . GLN B 1 121 ? 22.629 -43.263 -8.391 1.00 32.30 115 GLN B O 1
ATOM 2735 N N . PRO B 1 122 ? 21.901 -45.103 -9.453 1.00 32.28 116 PRO B N 1
ATOM 2736 C CA . PRO B 1 122 ? 22.765 -45.973 -8.639 1.00 33.14 116 PRO B CA 1
ATOM 2737 C C . PRO B 1 122 ? 24.256 -45.643 -8.648 1.00 34.85 116 PRO B C 1
ATOM 2738 O O . PRO B 1 122 ? 24.958 -45.986 -7.716 1.00 34.98 116 PRO B O 1
ATOM 2742 N N . ASP B 1 123 ? 24.737 -45.000 -9.701 1.00 36.25 117 ASP B N 1
ATOM 2743 C CA . ASP B 1 123 ? 26.136 -44.644 -9.788 1.00 38.70 117 ASP B CA 1
ATOM 2744 C C . ASP B 1 123 ? 26.405 -43.264 -9.192 1.00 37.99 117 ASP B C 1
ATOM 2745 O O . ASP B 1 123 ? 27.515 -42.801 -9.266 1.00 39.23 117 ASP B O 1
ATOM 2750 N N . GLN B 1 124 ? 25.390 -42.580 -8.668 1.00 36.92 118 GLN B N 1
ATOM 2751 C CA . GLN B 1 124 ? 25.573 -41.198 -8.157 1.00 37.29 118 GLN B CA 1
ATOM 2752 C C . GLN B 1 124 ? 25.201 -41.156 -6.684 1.00 35.23 118 GLN B C 1
ATOM 2753 O O . GLN B 1 124 ? 24.447 -42.011 -6.218 1.00 34.35 118 GLN B O 1
ATOM 2759 N N . PRO B 1 125 ? 25.708 -40.147 -5.949 1.00 34.40 119 PRO B N 1
ATOM 2760 C CA . PRO B 1 125 ? 25.151 -39.853 -4.626 1.00 32.60 119 PRO B CA 1
ATOM 2761 C C . PRO B 1 125 ? 23.826 -39.080 -4.666 1.00 31.24 119 PRO B C 1
ATOM 2762 O O . PRO B 1 125 ? 23.689 -38.127 -5.410 1.00 30.89 119 PRO B O 1
ATOM 2766 N N . LEU B 1 126 ? 22.868 -39.506 -3.844 1.00 29.88 120 LEU B N 1
ATOM 2767 C CA . LEU B 1 126 ? 21.574 -38.856 -3.696 1.00 29.11 120 LEU B CA 1
ATOM 2768 C C . LEU B 1 126 ? 21.621 -38.005 -2.431 1.00 29.39 120 LEU B C 1
ATOM 2769 O O . LEU B 1 126 ? 22.016 -38.490 -1.368 1.00 29.42 120 LEU B O 1
ATOM 2774 N N . THR B 1 127 ? 21.256 -36.735 -2.534 1.00 29.87 121 THR B N 1
ATOM 2775 C CA . THR B 1 127 ? 21.092 -35.899 -1.341 1.00 30.22 121 THR B CA 1
ATOM 2776 C C . THR B 1 127 ? 19.637 -35.979 -0.922 1.00 29.72 121 THR B C 1
ATOM 2777 O O . THR B 1 127 ? 18.754 -35.607 -1.698 1.00 30.28 121 THR B O 1
ATOM 2781 N N . ALA B 1 128 ? 19.397 -36.465 0.298 1.00 28.88 122 ALA B N 1
ATOM 2782 C CA . ALA B 1 128 ? 18.068 -36.473 0.901 1.00 27.97 122 ALA B CA 1
ATOM 2783 C C . ALA B 1 128 ? 18.160 -35.718 2.230 1.00 28.28 122 ALA B C 1
ATOM 2784 O O . ALA B 1 128 ? 18.571 -36.272 3.273 1.00 26.96 122 ALA B O 1
ATOM 2786 N N . GLY B 1 129 ? 17.815 -34.436 2.170 1.00 28.79 123 GLY B N 1
ATOM 2787 C CA . GLY B 1 129 ? 17.973 -33.551 3.304 1.00 29.32 123 GLY B CA 1
ATOM 2788 C C . GLY B 1 129 ? 19.413 -33.537 3.751 1.00 29.96 123 GLY B C 1
ATOM 2789 O O . GLY B 1 129 ? 20.302 -33.273 2.948 1.00 31.64 123 GLY B O 1
ATOM 2790 N N . PRO B 1 130 ? 19.664 -33.848 5.030 1.00 29.74 124 PRO B N 1
ATOM 2791 C CA . PRO B 1 130 ? 21.011 -33.893 5.585 1.00 30.26 124 PRO B CA 1
ATOM 2792 C C . PRO B 1 130 ? 21.757 -35.174 5.264 1.00 28.98 124 PRO B C 1
ATOM 2793 O O . PRO B 1 130 ? 22.926 -35.314 5.654 1.00 28.36 124 PRO B O 1
ATOM 2797 N N . PHE B 1 131 ? 21.105 -36.104 4.562 1.00 28.21 125 PHE B N 1
ATOM 2798 C CA . PHE B 1 131 ? 21.712 -37.399 4.294 1.00 28.03 125 PHE B CA 1
ATOM 2799 C C . PHE B 1 131 ? 22.343 -37.430 2.899 1.00 29.00 125 PHE B C 1
ATOM 2800 O O . PHE B 1 131 ? 21.854 -36.775 1.971 1.00 28.95 125 PHE B O 1
ATOM 2808 N N . THR B 1 132 ? 23.411 -38.217 2.752 1.00 29.05 126 THR B N 1
ATOM 2809 C CA . THR B 1 132 ? 23.963 -38.557 1.437 1.00 29.04 126 THR B CA 1
ATOM 2810 C C . THR B 1 132 ? 23.880 -40.065 1.323 1.00 28.59 126 THR B C 1
ATOM 2811 O O . THR B 1 132 ? 24.328 -40.805 2.226 1.00 28.90 126 THR B O 1
ATOM 2815 N N . ILE B 1 133 ? 23.263 -40.527 0.246 1.00 27.21 127 ILE B N 1
ATOM 2816 C CA . ILE B 1 133 ? 23.019 -41.933 0.060 1.00 26.00 127 ILE B CA 1
ATOM 2817 C C . ILE B 1 133 ? 23.719 -42.420 -1.193 1.00 26.19 127 ILE B C 1
ATOM 2818 O O . ILE B 1 133 ? 23.549 -41.849 -2.243 1.00 26.55 127 ILE B O 1
ATOM 2823 N N . THR B 1 134 ? 24.483 -43.491 -1.079 1.00 26.27 128 THR B N 1
ATOM 2824 C CA . THR B 1 134 ? 25.072 -44.122 -2.236 1.00 27.07 128 THR B CA 1
ATOM 2825 C C . THR B 1 134 ? 24.598 -45.565 -2.289 1.00 26.00 128 THR B C 1
ATOM 2826 O O . THR B 1 134 ? 24.104 -46.098 -1.273 1.00 24.70 128 THR B O 1
ATOM 2830 N N . PHE B 1 135 ? 24.775 -46.203 -3.455 1.00 26.28 129 PHE B N 1
ATOM 2831 C CA . PHE B 1 135 ? 24.050 -47.465 -3.749 1.00 26.19 129 PHE B CA 1
ATOM 2832 C C . PHE B 1 135 ? 24.922 -48.597 -4.233 1.00 27.44 129 PHE B C 1
ATOM 2833 O O . PHE B 1 135 ? 25.904 -48.363 -4.906 1.00 28.48 129 PHE B O 1
ATOM 2841 N N . LEU B 1 136 ? 24.510 -49.827 -3.924 1.00 27.20 130 LEU B N 1
ATOM 2842 C CA . LEU B 1 136 ? 25.120 -51.016 -4.477 1.00 27.83 130 LEU B CA 1
ATOM 2843 C C . LEU B 1 136 ? 24.041 -52.011 -4.926 1.00 27.79 130 LEU B C 1
ATOM 2844 O O . LEU B 1 136 ? 23.176 -52.413 -4.138 1.00 27.30 130 LEU B O 1
ATOM 2849 N N . LYS B 1 137 ? 24.072 -52.393 -6.190 1.00 28.05 131 LYS B N 1
ATOM 2850 C CA . LYS B 1 137 ? 23.202 -53.435 -6.697 1.00 28.12 131 LYS B CA 1
ATOM 2851 C C . LYS B 1 137 ? 23.437 -54.795 -5.998 1.00 27.52 131 LYS B C 1
ATOM 2852 O O . LYS B 1 137 ? 24.573 -55.230 -5.803 1.00 27.04 131 LYS B O 1
ATOM 2858 N N . THR B 1 138 ? 22.353 -55.440 -5.589 1.00 26.13 132 THR B N 1
ATOM 2859 C CA . THR B 1 138 ? 22.456 -56.670 -4.845 1.00 26.09 132 THR B CA 1
ATOM 2860 C C . THR B 1 138 ? 22.145 -57.846 -5.745 1.00 26.21 132 THR B C 1
ATOM 2861 O O . THR B 1 138 ? 21.665 -57.685 -6.847 1.00 25.17 132 THR B O 1
ATOM 2865 N N . ILE B 1 139 ? 22.390 -59.040 -5.231 1.00 27.38 133 ILE B N 1
ATOM 2866 C CA . ILE B 1 139 ? 22.064 -60.269 -5.919 1.00 27.76 133 ILE B CA 1
ATOM 2867 C C . ILE B 1 139 ? 20.711 -60.723 -5.359 1.00 27.14 133 ILE B C 1
ATOM 2868 O O . ILE B 1 139 ? 20.592 -61.126 -4.200 1.00 27.24 133 ILE B O 1
ATOM 2873 N N . HIS B 1 140 ? 19.674 -60.604 -6.182 1.00 26.93 134 HIS B N 1
ATOM 2874 C CA . HIS B 1 140 ? 18.292 -60.816 -5.747 1.00 26.07 134 HIS B CA 1
ATOM 2875 C C . HIS B 1 140 ? 17.491 -61.054 -7.014 1.00 25.86 134 HIS B C 1
ATOM 2876 O O . HIS B 1 140 ? 17.900 -60.582 -8.058 1.00 25.95 134 HIS B O 1
ATOM 2883 N N . PRO B 1 141 ? 16.347 -61.775 -6.942 1.00 26.40 135 PRO B N 1
ATOM 2884 C CA . PRO B 1 141 ? 15.586 -62.084 -8.185 1.00 26.02 135 PRO B CA 1
ATOM 2885 C C . PRO B 1 141 ? 15.065 -60.854 -8.900 1.00 25.58 135 PRO B C 1
ATOM 2886 O O . PRO B 1 141 ? 14.797 -60.923 -10.109 1.00 25.59 135 PRO B O 1
ATOM 2890 N N . VAL B 1 142 ? 14.860 -59.753 -8.173 1.00 23.94 136 VAL B N 1
ATOM 2891 C CA . VAL B 1 142 ? 14.508 -58.481 -8.823 1.00 23.98 136 VAL B CA 1
ATOM 2892 C C . VAL B 1 142 ? 15.572 -57.434 -8.546 1.00 23.76 136 VAL B C 1
ATOM 2893 O O . VAL B 1 142 ? 16.341 -57.550 -7.601 1.00 24.22 136 VAL B O 1
ATOM 2897 N N . THR B 1 143 ? 15.614 -56.414 -9.386 1.00 23.50 137 THR B N 1
ATOM 2898 C CA . THR B 1 143 ? 16.576 -55.353 -9.238 1.00 23.63 137 THR B CA 1
ATOM 2899 C C . THR B 1 143 ? 16.403 -54.768 -7.867 1.00 22.36 137 THR B C 1
ATOM 2900 O O . THR B 1 143 ? 15.283 -54.443 -7.473 1.00 22.40 137 THR B O 1
ATOM 2904 N N . CYS B 1 144 ? 17.517 -54.597 -7.172 1.00 22.49 138 CYS B N 1
ATOM 2905 C CA . CYS B 1 144 ? 17.523 -54.183 -5.788 1.00 22.09 138 CYS B CA 1
ATOM 2906 C C . CYS B 1 144 ? 18.837 -53.493 -5.413 1.00 22.67 138 CYS B C 1
ATOM 2907 O O . CYS B 1 144 ? 19.934 -53.895 -5.845 1.00 23.77 138 CYS B O 1
ATOM 2910 N N . TYR B 1 145 ? 18.729 -52.448 -4.607 1.00 22.40 139 TYR B N 1
ATOM 2911 C CA . TYR B 1 145 ? 19.905 -51.681 -4.217 1.00 22.71 139 TYR B CA 1
ATOM 2912 C C . TYR B 1 145 ? 20.055 -51.579 -2.728 1.00 22.26 139 TYR B C 1
ATOM 2913 O O . TYR B 1 145 ? 19.125 -51.184 -2.031 1.00 22.09 139 TYR B O 1
ATOM 2922 N N . ALA B 1 146 ? 21.247 -51.955 -2.252 1.00 22.96 140 ALA B N 1
ATOM 2923 C CA . ALA B 1 146 ? 21.683 -51.659 -0.891 1.00 22.90 140 ALA B CA 1
ATOM 2924 C C . ALA B 1 146 ? 22.022 -50.177 -0.846 1.00 23.14 140 ALA B C 1
ATOM 2925 O O . ALA B 1 146 ? 22.304 -49.559 -1.876 1.00 23.48 140 ALA B O 1
ATOM 2927 N N . MET B 1 147 ? 22.000 -49.628 0.355 1.00 23.10 141 MET B N 1
ATOM 2928 C CA . MET B 1 147 ? 22.157 -48.191 0.582 1.00 23.56 141 MET B CA 1
ATOM 2929 C C . MET B 1 147 ? 23.175 -47.925 1.681 1.00 24.13 141 MET B C 1
ATOM 2930 O O . MET B 1 147 ? 23.166 -48.599 2.712 1.00 24.80 141 MET B O 1
ATOM 2935 N N . ARG B 1 148 ? 24.054 -46.953 1.436 1.00 24.94 142 ARG B N 1
ATOM 2936 C CA . ARG B 1 148 ? 24.945 -46.414 2.437 1.00 25.19 142 ARG B CA 1
ATOM 2937 C C . ARG B 1 148 ? 24.508 -44.984 2.688 1.00 24.32 142 ARG B C 1
ATOM 2938 O O . ARG B 1 148 ? 24.594 -44.120 1.798 1.00 22.43 142 ARG B O 1
ATOM 2946 N N . ILE B 1 149 ? 24.079 -44.740 3.919 1.00 23.92 143 ILE B N 1
ATOM 2947 C CA . ILE B 1 149 ? 23.458 -43.484 4.298 1.00 23.73 143 ILE B CA 1
ATOM 2948 C C . ILE B 1 149 ? 24.328 -42.790 5.315 1.00 25.00 143 ILE B C 1
ATOM 2949 O O . ILE B 1 149 ? 24.656 -43.361 6.355 1.00 26.15 143 ILE B O 1
ATOM 2954 N N . THR B 1 150 ? 24.717 -41.560 5.022 1.00 26.12 144 THR B N 1
ATOM 2955 C CA . THR B 1 150 ? 25.596 -40.823 5.911 1.00 27.61 144 THR B CA 1
ATOM 2956 C C . THR B 1 150 ? 25.109 -39.398 6.104 1.00 28.09 144 THR B C 1
ATOM 2957 O O . THR B 1 150 ? 24.480 -38.826 5.219 1.00 28.94 144 THR B O 1
ATOM 2961 N N . ASP B 1 151 ? 25.436 -38.826 7.254 1.00 28.45 145 ASP B N 1
ATOM 2962 C CA . ASP B 1 151 ? 25.174 -37.424 7.531 1.00 28.95 145 ASP B CA 1
ATOM 2963 C C . ASP B 1 151 ? 26.457 -36.624 7.642 1.00 30.43 145 ASP B C 1
ATOM 2964 O O . ASP B 1 151 ? 26.414 -35.465 7.999 1.00 30.12 145 ASP B O 1
ATOM 2969 N N . GLY B 1 152 ? 27.587 -37.236 7.294 1.00 31.76 146 GLY B N 1
ATOM 2970 C CA . GLY B 1 152 ? 28.901 -36.588 7.412 1.00 33.82 146 GLY B CA 1
ATOM 2971 C C . GLY B 1 152 ? 29.605 -36.899 8.721 1.00 34.90 146 GLY B C 1
ATOM 2972 O O . GLY B 1 152 ? 30.784 -36.615 8.871 1.00 37.47 146 GLY B O 1
ATOM 2973 N N . SER B 1 153 ? 28.887 -37.450 9.695 1.00 34.51 147 SER B N 1
ATOM 2974 C CA . SER B 1 153 ? 29.496 -37.785 10.983 1.00 35.16 147 SER B CA 1
ATOM 2975 C C . SER B 1 153 ? 29.370 -39.273 11.258 1.00 33.87 147 SER B C 1
ATOM 2976 O O . SER B 1 153 ? 30.299 -39.869 11.772 1.00 33.90 147 SER B O 1
ATOM 2979 N N . HIS B 1 154 ? 28.217 -39.859 10.938 1.00 31.69 148 HIS B N 1
ATOM 2980 C CA . HIS B 1 154 ? 28.049 -41.310 11.055 1.00 31.01 148 HIS B CA 1
ATOM 2981 C C . HIS B 1 154 ? 27.524 -41.919 9.769 1.00 29.29 148 HIS B C 1
ATOM 2982 O O . HIS B 1 154 ? 27.055 -41.213 8.877 1.00 28.34 148 HIS B O 1
ATOM 2989 N N . THR B 1 155 ? 27.614 -43.242 9.700 1.00 28.25 149 THR B N 1
ATOM 2990 C CA . THR B 1 155 ? 27.299 -43.992 8.505 1.00 27.37 149 THR B CA 1
ATOM 2991 C C . THR B 1 155 ? 26.613 -45.279 8.862 1.00 25.95 149 THR B C 1
ATOM 2992 O O . THR B 1 155 ? 27.089 -46.051 9.701 1.00 25.96 149 THR B O 1
ATOM 2996 N N . VAL B 1 156 ? 25.464 -45.483 8.223 1.00 25.29 150 VAL B N 1
ATOM 2997 C CA . VAL B 1 156 ? 24.708 -46.710 8.346 1.00 23.97 150 VAL B CA 1
ATOM 2998 C C . VAL B 1 156 ? 24.634 -47.326 6.978 1.00 24.02 150 VAL B C 1
ATOM 2999 O O . VAL B 1 156 ? 24.326 -46.647 6.006 1.00 24.06 150 VAL B O 1
ATOM 3003 N N . VAL B 1 157 ? 24.876 -48.630 6.903 1.00 25.02 151 VAL B N 1
ATOM 3004 C CA . VAL B 1 157 ? 24.647 -49.376 5.669 1.00 24.86 151 VAL B CA 1
ATOM 3005 C C . VAL B 1 157 ? 23.469 -50.341 5.838 1.00 24.39 151 VAL B C 1
ATOM 3006 O O . VAL B 1 157 ? 23.366 -51.029 6.840 1.00 25.49 151 VAL B O 1
ATOM 3010 N N . TYR B 1 158 ? 22.596 -50.376 4.837 1.00 23.67 152 TYR B N 1
ATOM 3011 C CA . TYR B 1 158 ? 21.460 -51.273 4.784 1.00 22.97 152 TYR B CA 1
ATOM 3012 C C . TYR B 1 158 ? 21.661 -52.135 3.571 1.00 23.25 152 TYR B C 1
ATOM 3013 O O . TYR B 1 158 ? 21.759 -51.606 2.442 1.00 24.19 152 TYR B O 1
ATOM 3022 N N . THR B 1 159 ? 21.739 -53.450 3.788 1.00 23.08 153 THR B N 1
ATOM 3023 C CA . THR B 1 159 ? 21.956 -54.380 2.702 1.00 22.53 153 THR B CA 1
ATOM 3024 C C . THR B 1 159 ? 20.754 -54.500 1.749 1.00 22.31 153 THR B C 1
ATOM 3025 O O . THR B 1 159 ? 20.920 -55.044 0.662 1.00 22.24 153 THR B O 1
ATOM 3029 N N . ALA B 1 160 ? 19.554 -54.038 2.153 1.00 21.78 154 ALA B N 1
ATOM 3030 C CA . ALA B 1 160 ? 18.293 -54.452 1.508 1.00 21.08 154 ALA B CA 1
ATOM 3031 C C . ALA B 1 160 ? 18.310 -55.983 1.425 1.00 21.25 154 ALA B C 1
ATOM 3032 O O . ALA B 1 160 ? 18.803 -56.618 2.348 1.00 22.44 154 ALA B O 1
ATOM 3034 N N . ASP B 1 161 ? 17.783 -56.567 0.358 1.00 21.57 155 ASP B N 1
ATOM 3035 C CA . ASP B 1 161 ? 17.812 -58.020 0.160 1.00 22.80 155 ASP B CA 1
ATOM 3036 C C . ASP B 1 161 ? 18.917 -58.415 -0.810 1.00 23.38 155 ASP B C 1
ATOM 3037 O O . ASP B 1 161 ? 19.083 -57.785 -1.834 1.00 23.51 155 ASP B O 1
ATOM 3042 N N . SER B 1 162 ? 19.629 -59.482 -0.475 1.00 23.96 156 SER B N 1
ATOM 3043 C CA . SER B 1 162 ? 20.694 -59.988 -1.280 1.00 24.77 156 SER B CA 1
ATOM 3044 C C . SER B 1 162 ? 21.152 -61.321 -0.760 1.00 26.02 156 SER B C 1
ATOM 3045 O O . SER B 1 162 ? 21.050 -61.603 0.430 1.00 26.79 156 SER B O 1
ATOM 3048 N N . SER B 1 163 ? 21.711 -62.107 -1.663 1.00 26.97 157 SER B N 1
ATOM 3049 C CA . SER B 1 163 ? 22.580 -63.203 -1.275 1.00 28.39 157 SER B CA 1
ATOM 3050 C C . SER B 1 163 ? 24.002 -62.631 -1.234 1.00 28.92 157 SER B C 1
ATOM 3051 O O . SER B 1 163 ? 24.248 -61.477 -1.645 1.00 28.51 157 SER B O 1
ATOM 3054 N N . TYR B 1 164 ? 24.925 -63.428 -0.716 1.00 29.81 158 TYR B N 1
ATOM 3055 C CA . TYR B 1 164 ? 26.236 -62.915 -0.359 1.00 30.66 158 TYR B CA 1
ATOM 3056 C C . TYR B 1 164 ? 27.030 -62.476 -1.605 1.00 31.25 158 TYR B C 1
ATOM 3057 O O . TYR B 1 164 ? 26.969 -63.141 -2.648 1.00 31.65 158 TYR B O 1
ATOM 3066 N N . GLN B 1 165 ? 27.742 -61.351 -1.489 1.00 31.35 159 GLN B N 1
ATOM 3067 C CA . GLN B 1 165 ? 28.745 -60.928 -2.483 1.00 32.37 159 GLN B CA 1
ATOM 3068 C C . GLN B 1 165 ? 29.902 -60.143 -1.830 1.00 33.25 159 GLN B C 1
ATOM 3069 O O . GLN B 1 165 ? 29.697 -59.319 -0.927 1.00 31.70 159 GLN B O 1
ATOM 3075 N N . ASP B 1 166 ? 31.115 -60.386 -2.318 1.00 35.33 160 ASP B N 1
ATOM 3076 C CA . ASP B 1 166 ? 32.325 -59.730 -1.793 1.00 36.52 160 ASP B CA 1
ATOM 3077 C C . ASP B 1 166 ? 32.258 -58.209 -1.846 1.00 35.42 160 ASP B C 1
ATOM 3078 O O . ASP B 1 166 ? 32.817 -57.534 -0.990 1.00 35.72 160 ASP B O 1
ATOM 3083 N N . SER B 1 167 ? 31.540 -57.684 -2.824 1.00 33.90 161 SER B N 1
ATOM 3084 C CA . SER B 1 167 ? 31.423 -56.241 -3.029 1.00 33.13 161 SER B CA 1
ATOM 3085 C C . SER B 1 167 ? 30.705 -55.508 -1.873 1.00 31.99 161 SER B C 1
ATOM 3086 O O . SER B 1 167 ? 30.791 -54.272 -1.768 1.00 31.49 161 SER B O 1
ATOM 3089 N N . PHE B 1 168 ? 30.001 -56.246 -1.011 1.00 30.92 162 PHE B N 1
ATOM 3090 C CA . PHE B 1 168 ? 29.427 -55.635 0.190 1.00 30.00 162 PHE B CA 1
ATOM 3091 C C . PHE B 1 168 ? 30.525 -55.134 1.121 1.00 30.60 162 PHE B C 1
ATOM 3092 O O . PHE B 1 168 ? 30.284 -54.239 1.926 1.00 29.14 162 PHE B O 1
ATOM 3100 N N . ILE B 1 169 ? 31.710 -55.737 1.043 1.00 32.87 163 ILE B N 1
ATOM 3101 C CA . ILE B 1 169 ? 32.798 -55.413 1.997 1.00 33.74 163 ILE B CA 1
ATOM 3102 C C . ILE B 1 169 ? 33.266 -53.976 1.780 1.00 34.23 163 ILE B C 1
ATOM 3103 O O . ILE B 1 169 ? 33.153 -53.153 2.680 1.00 33.07 163 ILE B O 1
ATOM 3108 N N . PRO B 1 170 ? 33.797 -53.661 0.578 1.00 35.53 164 PRO B N 1
ATOM 3109 C CA . PRO B 1 170 ? 34.217 -52.264 0.357 1.00 35.74 164 PRO B CA 1
ATOM 3110 C C . PRO B 1 170 ? 33.052 -51.257 0.371 1.00 33.99 164 PRO B C 1
ATOM 3111 O O . PRO B 1 170 ? 33.212 -50.108 0.779 1.00 33.94 164 PRO B O 1
ATOM 3115 N N . PHE B 1 171 ? 31.885 -51.677 -0.061 1.00 32.81 165 PHE B N 1
ATOM 3116 C CA . PHE B 1 171 ? 30.730 -50.808 0.046 1.00 32.28 165 PHE B CA 1
ATOM 3117 C C . PHE B 1 171 ? 30.449 -50.454 1.519 1.00 31.34 165 PHE B C 1
ATOM 3118 O O . PHE B 1 171 ? 30.181 -49.307 1.835 1.00 30.99 165 PHE B O 1
ATOM 3126 N N . SER B 1 172 ? 30.558 -51.435 2.417 1.00 31.82 166 SER B N 1
ATOM 3127 C CA . SER B 1 172 ? 30.206 -51.233 3.831 1.00 31.01 166 SER B CA 1
ATOM 3128 C C . SER B 1 172 ? 31.351 -50.734 4.728 1.00 32.51 166 SER B C 1
ATOM 3129 O O . SER B 1 172 ? 31.131 -50.427 5.888 1.00 31.78 166 SER B O 1
ATOM 3132 N N . GLU B 1 173 ? 32.559 -50.634 4.186 1.00 33.81 167 GLU B N 1
ATOM 3133 C CA . GLU B 1 173 ? 33.735 -50.244 4.974 1.00 35.51 167 GLU B CA 1
ATOM 3134 C C . GLU B 1 173 ? 33.513 -49.154 6.022 1.00 34.91 167 GLU B C 1
ATOM 3135 O O . GLU B 1 173 ? 33.133 -48.038 5.690 1.00 33.63 167 GLU B O 1
ATOM 3141 N N . ASN B 1 174 ? 33.787 -49.491 7.285 1.00 35.58 168 ASN B N 1
ATOM 3142 C CA . ASN B 1 174 ? 33.745 -48.543 8.426 1.00 35.91 168 ASN B CA 1
ATOM 3143 C C . ASN B 1 174 ? 32.381 -47.962 8.740 1.00 34.81 168 ASN B C 1
ATOM 3144 O O . ASN B 1 174 ? 32.275 -46.994 9.504 1.00 35.10 168 ASN B O 1
ATOM 3149 N N . ALA B 1 175 ? 31.325 -48.567 8.209 1.00 33.37 169 ALA B N 1
ATOM 3150 C CA . ALA B 1 175 ? 29.984 -48.236 8.685 1.00 32.17 169 ALA B CA 1
ATOM 3151 C C . ALA B 1 175 ? 29.915 -48.361 10.209 1.00 32.17 169 ALA B C 1
ATOM 3152 O O . ALA B 1 175 ? 30.372 -49.349 10.788 1.00 32.02 169 ALA B O 1
ATOM 3154 N N . ASP B 1 176 ? 29.333 -47.359 10.857 1.00 31.58 170 ASP B N 1
ATOM 3155 C CA . ASP B 1 176 ? 29.035 -47.459 12.282 1.00 31.34 170 ASP B CA 1
ATOM 3156 C C . ASP B 1 176 ? 27.990 -48.535 12.552 1.00 30.23 170 ASP B C 1
ATOM 3157 O O . ASP B 1 176 ? 28.091 -49.269 13.529 1.00 31.42 170 ASP B O 1
ATOM 3162 N N . LEU B 1 177 ? 26.975 -48.613 11.698 1.00 28.53 171 LEU B N 1
ATOM 3163 C CA . LEU B 1 177 ? 25.948 -49.650 11.833 1.00 27.07 171 LEU B CA 1
ATOM 3164 C C . LEU B 1 177 ? 25.764 -50.340 10.502 1.00 25.97 171 LEU B C 1
ATOM 3165 O O . LEU B 1 177 ? 25.629 -49.689 9.479 1.00 26.10 171 LEU B O 1
ATOM 3170 N N . LEU B 1 178 ? 25.816 -51.657 10.507 1.00 26.08 172 LEU B N 1
ATOM 3171 C CA . LEU B 1 178 ? 25.465 -52.453 9.347 1.00 25.94 172 LEU B CA 1
ATOM 3172 C C . LEU B 1 178 ? 24.150 -53.140 9.644 1.00 25.18 172 LEU B C 1
ATOM 3173 O O . LEU B 1 178 ? 24.075 -54.001 10.527 1.00 25.93 172 LEU B O 1
ATOM 3178 N N . ILE B 1 179 ? 23.128 -52.769 8.887 1.00 24.50 173 ILE B N 1
ATOM 3179 C CA . ILE B 1 179 ? 21.813 -53.414 8.956 1.00 24.06 173 ILE B CA 1
ATOM 3180 C C . ILE B 1 179 ? 21.775 -54.430 7.839 1.00 24.01 173 ILE B C 1
ATOM 3181 O O . ILE B 1 179 ? 21.714 -54.075 6.670 1.00 24.07 173 ILE B O 1
ATOM 3186 N N . SER B 1 180 ? 21.842 -55.699 8.202 1.00 24.91 174 SER B N 1
ATOM 3187 C CA . SER B 1 180 ? 21.928 -56.768 7.215 1.00 25.27 174 SER B CA 1
ATOM 3188 C C . SER B 1 180 ? 20.735 -57.681 7.295 1.00 24.35 174 SER B C 1
ATOM 3189 O O . SER B 1 180 ? 20.371 -58.125 8.366 1.00 24.36 174 SER B O 1
ATOM 3192 N N . GLU B 1 181 ? 20.159 -57.989 6.141 1.00 24.25 175 GLU B N 1
ATOM 3193 C CA . GLU B 1 181 ? 19.186 -59.059 6.082 1.00 24.36 175 GLU B CA 1
ATOM 3194 C C . GLU B 1 181 ? 19.836 -60.339 6.570 1.00 24.98 175 GLU B C 1
ATOM 3195 O O . GLU B 1 181 ? 21.062 -60.527 6.458 1.00 25.38 175 GLU B O 1
ATOM 3201 N N . CYS B 1 182 ? 19.003 -61.184 7.170 1.00 25.51 176 CYS B N 1
ATOM 3202 C CA . CYS B 1 182 ? 19.442 -62.441 7.739 1.00 26.72 176 CYS B CA 1
ATOM 3203 C C . CYS B 1 182 ? 18.254 -63.354 7.754 1.00 26.39 176 CYS B C 1
ATOM 3204 O O . CYS B 1 182 ? 17.683 -63.612 8.796 1.00 26.75 176 CYS B O 1
ATOM 3207 N N . ASN B 1 183 ? 17.834 -63.802 6.573 1.00 26.10 177 ASN B N 1
ATOM 3208 C CA . ASN B 1 183 ? 16.578 -64.551 6.439 1.00 25.91 177 ASN B CA 1
ATOM 3209 C C . ASN B 1 183 ? 16.818 -66.023 6.753 1.00 27.28 177 ASN B C 1
ATOM 3210 O O . ASN B 1 183 ? 15.863 -66.786 6.847 1.00 28.08 177 ASN B O 1
ATOM 3215 N N . PHE B 1 184 ? 18.084 -66.417 6.887 1.00 27.69 178 PHE B N 1
ATOM 3216 C CA . PHE B 1 184 ? 18.452 -67.827 6.994 1.00 29.39 178 PHE B CA 1
ATOM 3217 C C . PHE B 1 184 ? 19.445 -68.075 8.108 1.00 30.04 178 PHE B C 1
ATOM 3218 O O . PHE B 1 184 ? 20.261 -67.224 8.404 1.00 28.98 178 PHE B O 1
ATOM 3226 N N . TYR B 1 185 ? 19.352 -69.272 8.700 1.00 31.57 179 TYR B N 1
ATOM 3227 C CA . TYR B 1 185 ? 20.259 -69.746 9.745 1.00 32.61 179 TYR B CA 1
ATOM 3228 C C . TYR B 1 185 ? 21.535 -70.315 9.126 1.00 34.42 179 TYR B C 1
ATOM 3229 O O . TYR B 1 185 ? 21.601 -70.522 7.899 1.00 34.90 179 TYR B O 1
ATOM 3238 N N . ALA B 1 186 ? 22.518 -70.587 9.985 1.00 34.86 180 ALA B N 1
ATOM 3239 C CA . ALA B 1 186 ? 23.864 -70.950 9.578 1.00 36.35 180 ALA B CA 1
ATOM 3240 C C . ALA B 1 186 ? 23.921 -72.248 8.783 1.00 37.74 180 ALA B C 1
ATOM 3241 O O . ALA B 1 186 ? 24.811 -72.424 7.964 1.00 37.72 180 ALA B O 1
ATOM 3243 N N . ASP B 1 187 ? 22.984 -73.154 9.031 1.00 38.81 181 ASP B N 1
ATOM 3244 C CA . ASP B 1 187 ? 22.964 -74.444 8.339 1.00 40.91 181 ASP B CA 1
ATOM 3245 C C . ASP B 1 187 ? 22.120 -74.393 7.077 1.00 40.51 181 ASP B C 1
ATOM 3246 O O . ASP B 1 187 ? 21.751 -75.435 6.556 1.00 42.21 181 ASP B O 1
ATOM 3251 N N . GLN B 1 188 ? 21.801 -73.196 6.587 1.00 39.06 182 GLN B N 1
ATOM 3252 C CA . GLN B 1 188 ? 20.962 -73.055 5.405 1.00 38.63 182 GLN B CA 1
ATOM 3253 C C . GLN B 1 188 ? 21.652 -72.183 4.359 1.00 38.57 182 GLN B C 1
ATOM 3254 O O . GLN B 1 188 ? 22.488 -71.340 4.707 1.00 38.95 182 GLN B O 1
ATOM 3260 N N . ASP B 1 189 ? 21.259 -72.368 3.094 1.00 38.32 183 ASP B N 1
ATOM 3261 C CA . ASP B 1 189 ? 21.797 -71.610 1.958 1.00 37.78 183 ASP B CA 1
ATOM 3262 C C . ASP B 1 189 ? 20.674 -70.754 1.390 1.00 36.13 183 ASP B C 1
ATOM 3263 O O . ASP B 1 189 ? 19.671 -71.265 0.904 1.00 34.69 183 ASP B O 1
ATOM 3268 N N . GLY B 1 190 ? 20.835 -69.437 1.495 1.00 35.16 184 GLY B N 1
ATOM 3269 C CA . GLY B 1 190 ? 19.840 -68.500 0.972 1.00 33.62 184 GLY B CA 1
ATOM 3270 C C . GLY B 1 190 ? 20.017 -68.076 -0.477 1.00 33.41 184 GLY B C 1
ATOM 3271 O O . GLY B 1 190 ? 19.222 -67.279 -0.978 1.00 32.47 184 GLY B O 1
ATOM 3272 N N . THR B 1 191 ? 21.032 -68.612 -1.153 1.00 34.42 185 THR B N 1
ATOM 3273 C CA . THR B 1 191 ? 21.387 -68.200 -2.511 1.00 34.92 185 THR B CA 1
ATOM 3274 C C . THR B 1 191 ? 20.193 -68.242 -3.490 1.00 35.02 185 THR B C 1
ATOM 3275 O O . THR B 1 191 ? 19.915 -67.253 -4.183 1.00 33.85 185 THR B O 1
ATOM 3279 N N . SER B 1 192 ? 19.481 -69.366 -3.526 1.00 35.65 186 SER B N 1
ATOM 3280 C CA . SER B 1 192 ? 18.395 -69.540 -4.488 1.00 35.80 186 SER B CA 1
ATOM 3281 C C . SER B 1 192 ? 17.259 -68.528 -4.290 1.00 34.12 186 SER B C 1
ATOM 3282 O O . SER B 1 192 ? 16.678 -68.060 -5.264 1.00 33.80 186 SER B O 1
ATOM 3285 N N . ALA B 1 193 ? 16.964 -68.165 -3.044 1.00 33.02 187 ALA B N 1
ATOM 3286 C CA . ALA B 1 193 ? 15.958 -67.127 -2.755 1.00 31.68 187 ALA B CA 1
ATOM 3287 C C . ALA B 1 193 ? 16.542 -65.687 -2.748 1.00 30.42 187 ALA B C 1
ATOM 3288 O O . ALA B 1 193 ? 15.809 -64.740 -2.535 1.00 30.22 187 ALA B O 1
ATOM 3290 N N . GLY B 1 194 ? 17.849 -65.529 -2.973 1.00 30.15 188 GLY B N 1
ATOM 3291 C CA . GLY B 1 194 ? 18.485 -64.206 -2.960 1.00 29.04 188 GLY B CA 1
ATOM 3292 C C . GLY B 1 194 ? 18.531 -63.566 -1.576 1.00 27.59 188 GLY B C 1
ATOM 3293 O O . GLY B 1 194 ? 18.230 -62.372 -1.413 1.00 25.30 188 GLY B O 1
ATOM 3294 N N . HIS B 1 195 ? 18.891 -64.378 -0.585 1.00 27.90 189 HIS B N 1
ATOM 3295 C CA . HIS B 1 195 ? 19.041 -63.926 0.798 1.00 27.79 189 HIS B CA 1
ATOM 3296 C C . HIS B 1 195 ? 20.327 -64.452 1.382 1.00 28.85 189 HIS B C 1
ATOM 3297 O O . HIS B 1 195 ? 20.950 -65.342 0.805 1.00 29.89 189 HIS B O 1
ATOM 3304 N N . MET B 1 196 ? 20.668 -63.930 2.563 1.00 28.29 190 MET B N 1
ATOM 3305 C CA . MET B 1 196 ? 21.854 -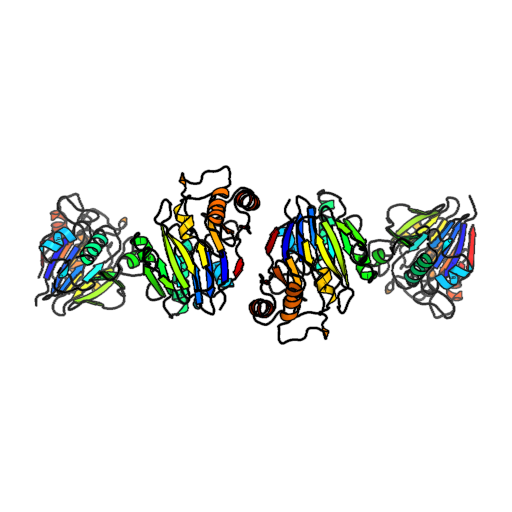64.323 3.290 1.00 28.78 190 MET B CA 1
ATOM 3306 C C . MET B 1 196 ? 21.497 -65.045 4.595 1.00 29.21 190 MET B C 1
ATOM 3307 O O . MET B 1 196 ? 20.347 -65.026 5.056 1.00 27.53 190 MET B O 1
ATOM 3312 N N . ASN B 1 197 ? 22.498 -65.734 5.144 1.00 29.94 191 ASN B N 1
ATOM 3313 C CA . ASN B 1 197 ? 22.380 -66.285 6.481 1.00 30.04 191 ASN B CA 1
ATOM 3314 C C . ASN B 1 197 ? 23.262 -65.561 7.495 1.00 30.14 191 ASN B C 1
ATOM 3315 O O . ASN B 1 197 ? 23.977 -64.611 7.168 1.00 30.27 191 ASN B O 1
ATOM 3320 N N . SER B 1 198 ? 23.181 -66.022 8.737 1.00 30.80 192 SER B N 1
ATOM 3321 C CA . SER B 1 198 ? 23.853 -65.403 9.863 1.00 30.69 192 SER B CA 1
ATOM 3322 C C . SER B 1 198 ? 25.371 -65.323 9.696 1.00 31.60 192 SER B C 1
ATOM 3323 O O . SER B 1 198 ? 25.974 -64.305 10.027 1.00 30.56 192 SER B O 1
ATOM 3326 N N . LEU B 1 199 ? 25.982 -66.390 9.181 1.00 32.72 193 LEU B N 1
ATOM 3327 C CA . LEU B 1 199 ? 27.440 -66.436 8.986 1.00 34.47 193 LEU B CA 1
ATOM 3328 C C . LEU B 1 199 ? 27.913 -65.418 7.925 1.00 34.05 193 LEU B C 1
ATOM 3329 O O . LEU B 1 199 ? 29.003 -64.855 8.021 1.00 34.71 193 LEU B O 1
ATOM 3334 N N . GLU B 1 200 ? 27.078 -65.218 6.916 1.00 33.32 194 GLU B N 1
ATOM 3335 C CA . GLU B 1 200 ? 27.345 -64.277 5.829 1.00 32.85 194 GLU B CA 1
ATOM 3336 C C . GLU B 1 200 ? 27.161 -62.829 6.259 1.00 31.33 194 GLU B C 1
ATOM 3337 O O . GLU B 1 200 ? 27.967 -61.992 5.898 1.00 31.40 194 GLU B O 1
ATOM 3343 N N . ALA B 1 201 ? 26.114 -62.545 7.038 1.00 30.36 195 ALA B N 1
ATOM 3344 C CA . ALA B 1 201 ? 25.959 -61.237 7.654 1.00 29.56 195 ALA B CA 1
ATOM 3345 C C . ALA B 1 201 ? 27.161 -60.952 8.543 1.00 30.74 195 ALA B C 1
ATOM 3346 O O . ALA B 1 201 ? 27.705 -59.844 8.537 1.00 31.05 195 ALA B O 1
ATOM 3348 N N . GLY B 1 202 ? 27.591 -61.957 9.289 1.00 31.53 196 GLY B N 1
ATOM 3349 C CA . GLY B 1 202 ? 28.741 -61.809 10.168 1.00 32.75 196 GLY B CA 1
ATOM 3350 C C . GLY B 1 202 ? 30.002 -61.514 9.386 1.00 33.85 196 GLY B C 1
ATOM 3351 O O . GLY B 1 202 ? 30.824 -60.686 9.790 1.00 34.44 196 GLY B O 1
ATOM 3352 N N . ARG B 1 203 ? 30.165 -62.211 8.270 1.00 34.59 197 ARG B N 1
ATOM 3353 C CA . ARG B 1 203 ? 31.364 -62.039 7.464 1.00 36.07 197 ARG B CA 1
ATOM 3354 C C . ARG B 1 203 ? 31.494 -60.595 6.951 1.00 34.75 197 ARG B C 1
ATOM 3355 O O . ARG B 1 203 ? 32.562 -60.021 7.028 1.00 34.95 197 ARG B O 1
ATOM 3363 N N . ILE B 1 204 ? 30.399 -60.020 6.458 1.00 33.15 198 ILE B N 1
ATOM 3364 C CA . ILE B 1 204 ? 30.411 -58.636 5.986 1.00 32.55 198 ILE B CA 1
ATOM 3365 C C . ILE B 1 204 ? 30.812 -57.675 7.103 1.00 32.61 198 ILE B C 1
ATOM 3366 O O . ILE B 1 204 ? 31.690 -56.835 6.915 1.00 33.47 198 ILE B O 1
ATOM 3371 N N . ALA B 1 205 ? 30.199 -57.825 8.273 1.00 32.49 199 ALA B N 1
ATOM 3372 C CA . ALA B 1 205 ? 30.537 -56.991 9.434 1.00 32.24 199 ALA B CA 1
ATOM 3373 C C . ALA B 1 205 ? 32.044 -57.014 9.745 1.00 34.39 199 ALA B C 1
ATOM 3374 O O . ALA B 1 205 ? 32.660 -55.960 9.986 1.00 34.43 199 ALA B O 1
ATOM 3376 N N . LYS B 1 206 ? 32.629 -58.216 9.721 1.00 35.58 200 LYS B N 1
ATOM 3377 C CA . LYS B 1 206 ? 34.030 -58.418 10.098 1.00 37.55 200 LYS B CA 1
ATOM 3378 C C . LYS B 1 206 ? 34.974 -57.785 9.086 1.00 38.41 200 LYS B C 1
ATOM 3379 O O . LYS B 1 206 ? 35.810 -56.973 9.443 1.00 38.91 200 LYS B O 1
ATOM 3385 N N . GLU B 1 207 ? 34.835 -58.152 7.819 1.00 38.71 201 GLU B N 1
ATOM 3386 C CA . GLU B 1 207 ? 35.786 -57.707 6.813 1.00 39.79 201 GLU B CA 1
ATOM 3387 C C . GLU B 1 207 ? 35.622 -56.221 6.506 1.00 38.50 201 GLU B C 1
ATOM 3388 O O . GLU B 1 207 ? 36.599 -55.540 6.222 1.00 38.36 201 GLU B O 1
ATOM 3394 N N . ALA B 1 208 ? 34.390 -55.724 6.625 1.00 36.67 202 ALA B N 1
ATOM 3395 C CA . ALA B 1 208 ? 34.113 -54.305 6.474 1.00 36.03 202 ALA B CA 1
ATOM 3396 C C . ALA B 1 208 ? 34.586 -53.449 7.668 1.00 36.47 202 ALA B C 1
ATOM 3397 O O . ALA B 1 208 ? 34.736 -52.238 7.535 1.00 36.71 202 ALA B O 1
ATOM 3399 N N . GLY B 1 209 ? 34.821 -54.067 8.825 1.00 37.25 203 GLY B N 1
ATOM 3400 C CA . GLY B 1 209 ? 35.180 -53.323 10.037 1.00 37.44 203 GLY B CA 1
ATOM 3401 C C . GLY B 1 209 ? 34.015 -52.494 10.547 1.00 36.40 203 GLY B C 1
ATOM 3402 O O . GLY B 1 209 ? 34.204 -51.396 11.027 1.00 37.87 203 GLY B O 1
ATOM 3403 N N . ALA B 1 210 ? 32.806 -53.023 10.424 1.00 34.55 204 ALA B N 1
ATOM 3404 C CA . ALA B 1 210 ? 31.596 -52.357 10.903 1.00 33.17 204 ALA B CA 1
ATOM 3405 C C . ALA B 1 210 ? 31.592 -52.219 12.416 1.00 33.60 204 ALA B C 1
ATOM 3406 O O . ALA B 1 210 ? 31.931 -53.166 13.144 1.00 34.28 204 ALA B O 1
ATOM 3408 N N . GLY B 1 211 ? 31.161 -51.064 12.910 1.00 33.36 205 GLY B N 1
ATOM 3409 C CA . GLY B 1 211 ? 31.116 -50.859 14.369 1.00 34.08 205 GLY B CA 1
ATOM 3410 C C . GLY B 1 211 ? 30.102 -51.737 15.103 1.00 33.58 205 GLY B C 1
ATOM 3411 O O . GLY B 1 211 ? 30.211 -51.941 16.318 1.00 34.74 205 GLY B O 1
ATOM 3412 N N . GLU B 1 212 ? 29.135 -52.281 14.369 1.00 32.39 206 GLU B N 1
ATOM 3413 C CA . GLU B 1 212 ? 27.964 -52.888 14.976 1.00 31.72 206 GLU B CA 1
ATOM 3414 C C . GLU B 1 212 ? 27.118 -53.566 13.895 1.00 29.87 206 GLU B C 1
ATOM 3415 O O . GLU B 1 212 ? 27.026 -53.070 12.792 1.00 29.63 206 GLU B O 1
ATOM 3421 N N . LEU B 1 213 ? 26.480 -54.669 14.236 1.00 28.80 207 LEU B N 1
ATOM 3422 C CA . LEU B 1 213 ? 25.662 -55.405 13.287 1.00 28.18 207 LEU B CA 1
ATOM 3423 C C . LEU B 1 213 ? 24.252 -55.574 13.843 1.00 26.64 207 LEU B C 1
ATOM 3424 O O . LEU B 1 213 ? 24.075 -55.918 15.005 1.00 26.68 207 LEU B O 1
ATOM 3429 N N . LEU B 1 214 ? 23.269 -55.307 12.984 1.00 25.46 208 LEU B N 1
ATOM 3430 C CA . LEU B 1 214 ? 21.866 -55.525 13.274 1.00 24.36 208 LEU B CA 1
ATOM 3431 C C . LEU B 1 214 ? 21.276 -56.487 12.258 1.00 23.93 208 LEU B C 1
ATOM 3432 O O . LEU B 1 214 ? 21.317 -56.224 11.050 1.00 24.63 208 LEU B O 1
ATOM 3437 N N . LEU B 1 215 ? 20.697 -57.592 12.737 1.00 23.67 209 LEU B N 1
ATOM 3438 C CA . LEU B 1 215 ? 20.187 -58.631 11.861 1.00 23.25 209 LEU B CA 1
ATOM 3439 C C . LEU B 1 215 ? 18.693 -58.395 11.663 1.00 23.28 209 LEU B C 1
ATOM 3440 O O . LEU B 1 215 ? 17.963 -58.191 12.641 1.00 24.28 209 LEU B O 1
ATOM 3445 N N . THR B 1 216 ? 18.231 -58.415 10.412 1.00 22.84 210 THR B N 1
ATOM 3446 C CA . THR B 1 216 ? 16.836 -58.111 10.116 1.00 22.00 210 THR B CA 1
ATOM 3447 C C . THR B 1 216 ? 16.289 -58.985 8.957 1.00 22.07 210 THR B C 1
ATOM 3448 O O . THR B 1 216 ? 16.882 -60.026 8.564 1.00 22.55 210 THR B O 1
ATOM 3452 N N . HIS B 1 217 ? 15.143 -58.596 8.417 1.00 21.31 211 HIS B N 1
ATOM 3453 C CA . HIS B 1 217 ? 14.474 -59.419 7.398 1.00 21.55 211 HIS B CA 1
ATOM 3454 C C . HIS B 1 217 ? 14.366 -60.867 7.874 1.00 21.65 211 HIS B C 1
ATOM 3455 O O . HIS B 1 217 ? 14.786 -61.808 7.204 1.00 21.57 211 HIS B O 1
ATOM 3462 N N . LEU B 1 218 ? 13.776 -61.000 9.048 1.00 21.90 212 LEU B N 1
ATOM 3463 C CA . LEU B 1 218 ? 13.868 -62.197 9.863 1.00 22.00 212 LEU B CA 1
ATOM 3464 C C . LEU B 1 218 ? 12.961 -63.306 9.374 1.00 22.31 212 LEU B C 1
ATOM 3465 O O . LEU B 1 218 ? 11.913 -63.036 8.800 1.00 20.91 212 LEU B O 1
ATOM 3470 N N . PRO B 1 219 ? 13.370 -64.564 9.595 1.00 23.70 213 PRO B N 1
ATOM 3471 C CA . PRO B 1 219 ? 12.580 -65.710 9.203 1.00 25.12 213 PRO B CA 1
ATOM 3472 C C . PRO B 1 219 ? 11.464 -65.972 10.192 1.00 26.31 213 PRO B C 1
ATOM 3473 O O . PRO B 1 219 ? 11.532 -65.516 11.348 1.00 25.55 213 PRO B O 1
ATOM 3477 N N . HIS B 1 220 ? 10.461 -66.730 9.747 1.00 27.38 214 HIS B N 1
ATOM 3478 C CA . HIS B 1 220 ? 9.349 -67.128 10.606 1.00 28.52 214 HIS B CA 1
ATOM 3479 C C . HIS B 1 220 ? 9.484 -68.565 11.163 1.00 31.03 214 HIS B C 1
ATOM 3480 O O . HIS B 1 220 ? 8.489 -69.276 11.303 1.00 32.81 214 HIS B O 1
ATOM 3487 N N . PHE B 1 221 ? 10.696 -68.981 11.495 1.00 31.69 215 PHE B N 1
ATOM 3488 C CA . PHE B 1 221 ? 10.914 -70.256 12.166 1.00 33.24 215 PHE B CA 1
ATOM 3489 C C . PHE B 1 221 ? 12.242 -70.123 12.908 1.00 33.11 215 PHE B C 1
ATOM 3490 O O . PHE B 1 221 ? 12.964 -69.148 12.711 1.00 31.22 215 PHE B O 1
ATOM 3498 N N . GLY B 1 222 ? 12.556 -71.112 13.745 1.00 34.20 216 GLY B N 1
ATOM 3499 C CA . GLY B 1 222 ? 13.805 -71.134 14.492 1.00 34.62 216 GLY B CA 1
ATOM 3500 C C . GLY B 1 222 ? 13.777 -70.218 15.696 1.00 34.59 216 GLY B C 1
ATOM 3501 O O . GLY B 1 222 ? 12.775 -69.583 16.002 1.00 33.84 216 GLY B O 1
ATOM 3502 N N . VAL B 1 223 ? 14.894 -70.169 16.409 1.00 35.56 217 VAL B N 1
ATOM 3503 C CA . VAL B 1 223 ? 15.059 -69.249 17.525 1.00 34.67 217 VAL B CA 1
ATOM 3504 C C . VAL B 1 223 ? 15.939 -68.114 17.030 1.00 33.90 217 VAL B C 1
ATOM 3505 O O . VAL B 1 223 ? 17.113 -68.333 16.718 1.00 34.56 217 VAL B O 1
ATOM 3509 N N . HIS B 1 224 ? 15.384 -66.908 16.943 1.00 32.43 218 HIS B N 1
ATOM 3510 C CA . HIS B 1 224 ? 16.124 -65.767 16.418 1.00 31.52 218 HIS B CA 1
ATOM 3511 C C . HIS B 1 224 ? 17.416 -65.497 17.152 1.00 32.03 218 HIS B C 1
ATOM 3512 O O . HIS B 1 224 ? 18.380 -65.024 16.553 1.00 32.86 218 HIS B O 1
ATOM 3519 N N . ASP B 1 225 ? 17.444 -65.761 18.440 1.00 32.21 219 ASP B N 1
ATOM 3520 C CA . ASP B 1 225 ? 18.670 -65.536 19.212 1.00 33.73 219 ASP B CA 1
ATOM 3521 C C . ASP B 1 225 ? 19.809 -66.403 18.682 1.00 33.76 219 ASP B C 1
ATOM 3522 O O . ASP B 1 225 ? 20.964 -66.034 18.833 1.00 33.30 219 ASP B O 1
ATOM 3527 N N . ASN B 1 226 ? 19.491 -67.531 18.036 1.00 33.32 220 ASN B N 1
ATOM 3528 C CA . ASN B 1 226 ? 20.558 -68.322 17.405 1.00 33.97 220 ASN B CA 1
ATOM 3529 C C . ASN B 1 226 ? 21.203 -67.604 16.213 1.00 32.57 220 ASN B C 1
ATOM 3530 O O . ASN B 1 226 ? 22.368 -67.825 15.922 1.00 32.63 220 ASN B O 1
ATOM 3535 N N . LEU B 1 227 ? 20.465 -66.732 15.541 1.00 30.63 221 LEU B N 1
ATOM 3536 C CA . LEU B 1 227 ? 21.054 -65.956 14.458 1.00 29.86 221 LEU B CA 1
ATOM 3537 C C . LEU B 1 227 ? 22.135 -65.065 15.025 1.00 30.46 221 LEU B C 1
ATOM 3538 O O . LEU B 1 227 ? 23.202 -64.923 14.433 1.00 31.14 221 LEU B O 1
ATOM 3543 N N . ARG B 1 228 ? 21.856 -64.453 16.171 1.00 30.30 222 ARG B N 1
ATOM 3544 C CA . ARG B 1 228 ? 22.864 -63.645 16.870 1.00 31.50 222 ARG B CA 1
ATOM 3545 C C . ARG B 1 228 ? 24.115 -64.444 17.222 1.00 32.78 222 ARG B C 1
ATOM 3546 O O . ARG B 1 228 ? 25.251 -64.027 16.971 1.00 32.66 222 ARG B O 1
ATOM 3554 N N . LYS B 1 229 ? 23.896 -65.589 17.839 1.00 33.79 223 LYS B N 1
ATOM 3555 C CA . LYS B 1 229 ? 25.004 -66.443 18.278 1.00 35.53 223 LYS B CA 1
ATOM 3556 C C . LYS B 1 229 ? 25.836 -66.910 17.074 1.00 35.85 223 LYS B C 1
ATOM 3557 O O . LYS B 1 229 ? 27.072 -66.901 17.107 1.00 36.48 223 LYS B O 1
ATOM 3560 N N . GLU B 1 230 ? 25.148 -67.316 16.012 1.00 35.12 224 GLU B N 1
ATOM 3561 C CA . GLU B 1 230 ? 25.809 -67.754 14.777 1.00 35.44 224 GLU B CA 1
ATOM 3562 C C . GLU B 1 230 ? 26.652 -66.610 14.215 1.00 35.04 224 GLU B C 1
ATOM 3563 O O . GLU B 1 230 ? 27.839 -66.797 14.008 1.00 36.52 224 GLU B O 1
ATOM 3569 N N . ALA B 1 231 ? 26.060 -65.424 14.053 1.00 32.82 225 ALA B N 1
ATOM 3570 C CA . ALA B 1 231 ? 26.803 -64.238 13.585 1.00 32.84 225 ALA B CA 1
ATOM 3571 C C . ALA B 1 231 ? 28.040 -63.908 14.432 1.00 34.22 225 ALA B C 1
ATOM 3572 O O . ALA B 1 231 ? 29.091 -63.549 13.891 1.00 33.75 225 ALA B O 1
ATOM 3574 N N . LYS B 1 232 ? 27.907 -64.072 15.755 1.00 35.14 226 LYS B N 1
ATOM 3575 C CA . LYS B 1 232 ? 28.996 -63.825 16.705 1.00 36.66 226 LYS B CA 1
ATOM 3576 C C . LYS B 1 232 ? 30.136 -64.849 16.628 1.00 38.17 226 LYS B C 1
ATOM 3577 O O . LYS B 1 232 ? 31.181 -64.620 17.206 1.00 38.08 226 LYS B O 1
ATOM 3583 N N . THR B 1 233 ? 29.939 -65.985 15.947 1.00 38.89 227 THR B N 1
ATOM 3584 C CA . THR B 1 233 ? 31.048 -66.934 15.766 1.00 40.59 227 THR B CA 1
ATOM 3585 C C . THR B 1 233 ? 32.018 -66.397 14.707 1.00 40.97 227 THR B C 1
ATOM 3586 O O . THR B 1 233 ? 33.169 -66.812 14.665 1.00 41.33 227 THR B O 1
ATOM 3590 N N . VAL B 1 234 ? 31.543 -65.469 13.868 1.00 39.80 228 VAL B N 1
ATOM 3591 C CA . VAL B 1 234 ? 32.373 -64.847 12.818 1.00 40.29 228 VAL B CA 1
ATOM 3592 C C . VAL B 1 234 ? 32.748 -63.379 13.138 1.00 39.92 228 VAL B C 1
ATOM 3593 O O . VAL B 1 234 ? 33.862 -62.937 12.852 1.00 40.17 228 VAL B O 1
ATOM 3597 N N . PHE B 1 235 ? 31.837 -62.621 13.739 1.00 38.67 229 PHE B N 1
ATOM 3598 C CA . PHE B 1 235 ? 32.088 -61.193 13.984 1.00 38.39 229 PHE B CA 1
ATOM 3599 C C . PHE B 1 235 ? 32.187 -60.947 15.479 1.00 39.13 229 PHE B C 1
ATOM 3600 O O . PHE B 1 235 ? 31.356 -61.423 16.239 1.00 38.86 229 PHE B O 1
ATOM 3608 N N . SER B 1 236 ? 33.203 -60.215 15.908 1.00 40.63 230 SER B N 1
ATOM 3609 C CA . SER B 1 236 ? 33.463 -60.065 17.344 1.00 42.19 230 SER B CA 1
ATOM 3610 C C . SER B 1 236 ? 32.842 -58.803 17.970 1.00 41.16 230 SER B C 1
ATOM 3611 O O . SER B 1 236 ? 32.869 -58.654 19.183 1.00 42.55 230 SER B O 1
ATOM 3614 N N . GLY B 1 237 ? 32.283 -57.910 17.159 1.00 39.76 231 GLY B N 1
ATOM 3615 C CA . GLY B 1 237 ? 31.553 -56.741 17.661 1.00 38.46 231 GLY B CA 1
ATOM 3616 C C . GLY B 1 237 ? 30.128 -57.045 18.136 1.00 36.95 231 GLY B C 1
ATOM 3617 O O . GLY B 1 237 ? 29.707 -58.209 18.274 1.00 36.63 231 GLY B O 1
ATOM 3618 N N . GLU B 1 238 ? 29.401 -55.978 18.429 1.00 35.58 232 GLU B N 1
ATOM 3619 C CA . GLU B 1 238 ? 28.054 -56.086 18.950 1.00 34.23 232 GLU B CA 1
ATOM 3620 C C . GLU B 1 238 ? 27.113 -56.566 17.837 1.00 32.07 232 GLU B C 1
ATOM 3621 O O . GLU B 1 238 ? 27.143 -56.037 16.719 1.00 31.56 232 GLU B O 1
ATOM 3627 N N . VAL B 1 239 ? 26.273 -57.541 18.153 1.00 30.96 233 VAL B N 1
ATOM 3628 C CA . VAL B 1 239 ? 25.260 -58.024 17.228 1.00 29.73 233 VAL B CA 1
ATOM 3629 C C . VAL B 1 239 ? 23.898 -58.006 17.906 1.00 29.11 233 VAL B C 1
ATOM 3630 O O . VAL B 1 239 ? 23.751 -58.515 19.002 1.00 28.87 233 VAL B O 1
ATOM 3634 N N . ASN B 1 240 ? 22.897 -57.434 17.249 1.00 27.92 234 ASN B N 1
ATOM 3635 C CA . ASN B 1 240 ? 21.546 -57.405 17.801 1.00 27.56 234 ASN B CA 1
ATOM 3636 C C . ASN B 1 240 ? 20.550 -57.918 16.791 1.00 27.11 234 ASN B C 1
ATOM 3637 O O . ASN B 1 240 ? 20.805 -57.889 15.580 1.00 26.91 234 ASN B O 1
ATOM 3642 N N . ILE B 1 241 ? 19.397 -58.356 17.296 1.00 26.92 235 ILE B N 1
ATOM 3643 C CA . ILE B 1 241 ? 18.269 -58.743 16.471 1.00 25.52 235 ILE B CA 1
ATOM 3644 C C . ILE B 1 241 ? 17.280 -57.603 16.371 1.00 25.16 235 ILE B C 1
ATOM 3645 O O . ILE B 1 241 ? 16.826 -57.092 17.391 1.00 26.17 235 ILE B O 1
ATOM 3650 N N . ALA B 1 242 ? 16.873 -57.249 15.159 1.00 24.51 236 ALA B N 1
ATOM 3651 C CA . ALA B 1 242 ? 15.911 -56.158 14.989 1.00 24.43 236 ALA B CA 1
ATOM 3652 C C . ALA B 1 242 ? 14.509 -56.513 15.539 1.00 24.90 236 ALA B C 1
ATOM 3653 O O . ALA B 1 242 ? 14.100 -57.693 15.578 1.00 25.02 236 ALA B O 1
ATOM 3655 N N . LYS B 1 243 ? 13.807 -55.483 15.991 1.00 24.26 237 LYS B N 1
ATOM 3656 C CA . LYS B 1 243 ? 12.397 -55.571 16.339 1.00 24.74 237 LYS B CA 1
ATOM 3657 C C . LYS B 1 243 ? 11.793 -54.194 16.095 1.00 23.76 237 LYS B C 1
ATOM 3658 O O . LYS B 1 243 ? 12.519 -53.202 16.106 1.00 22.14 237 LYS B O 1
ATOM 3664 N N . SER B 1 244 ? 10.482 -54.129 15.881 1.00 23.86 238 SER B N 1
ATOM 3665 C CA . SER B 1 244 ? 9.800 -52.850 15.793 1.00 24.20 238 SER B CA 1
ATOM 3666 C C . SER B 1 244 ? 10.118 -52.087 17.072 1.00 24.83 238 SER B C 1
ATOM 3667 O O . SER B 1 244 ? 9.989 -52.630 18.172 1.00 25.20 238 SER B O 1
ATOM 3670 N N . GLY B 1 245 ? 10.517 -50.831 16.925 1.00 24.38 239 GLY B N 1
ATOM 3671 C CA . GLY B 1 245 ? 10.863 -49.995 18.063 1.00 25.04 239 GLY B CA 1
ATOM 3672 C C . GLY B 1 245 ? 12.336 -49.965 18.390 1.00 25.15 239 GLY B C 1
ATOM 3673 O O . GLY B 1 245 ? 12.756 -49.136 19.185 1.00 26.14 239 GLY B O 1
ATOM 3674 N N . PHE B 1 246 ? 13.125 -50.871 17.822 1.00 24.31 240 PHE B N 1
ATOM 3675 C CA . PHE B 1 246 ? 14.565 -50.889 18.086 1.00 24.78 240 PHE B CA 1
ATOM 3676 C C . PHE B 1 246 ? 15.209 -49.601 17.591 1.00 25.06 240 PHE B C 1
ATOM 3677 O O . PHE B 1 246 ? 15.013 -49.233 16.423 1.00 23.89 240 PHE B O 1
ATOM 3685 N N . VAL B 1 247 ? 16.006 -48.959 18.438 1.00 25.71 241 VAL B N 1
ATOM 3686 C CA . VAL B 1 247 ? 16.621 -47.677 18.117 1.00 26.68 241 VAL B CA 1
ATOM 3687 C C . VAL B 1 247 ? 18.140 -47.747 18.112 1.00 27.88 241 VAL B C 1
ATOM 3688 O O . VAL B 1 247 ? 18.753 -48.291 19.033 1.00 28.85 241 VAL B O 1
ATOM 3692 N N . TRP B 1 248 ? 18.743 -47.171 17.082 1.00 27.84 242 TRP B N 1
ATOM 3693 C CA . TRP B 1 248 ? 20.172 -46.968 17.042 1.00 29.03 242 TRP B CA 1
ATOM 3694 C C . TRP B 1 248 ? 20.382 -45.472 16.885 1.00 30.71 242 TRP B C 1
ATOM 3695 O O . TRP B 1 248 ? 19.736 -44.828 16.059 1.00 30.76 242 TRP B O 1
ATOM 3706 N N . GLU B 1 249 ? 21.280 -44.910 17.663 1.00 33.06 243 GLU B N 1
ATOM 3707 C CA . GLU B 1 249 ? 21.557 -43.493 17.543 1.00 34.99 243 GLU B CA 1
ATOM 3708 C C . GLU B 1 249 ? 23.035 -43.193 17.633 1.00 36.78 243 GLU B C 1
ATOM 3709 O O . GLU B 1 249 ? 23.750 -43.771 18.439 1.00 37.82 243 GLU B O 1
ATOM 3715 N N . GLY B 1 250 ? 23.488 -42.295 16.771 1.00 38.99 244 GLY B N 1
ATOM 3716 C CA . GLY B 1 250 ? 24.920 -42.022 16.610 1.00 41.14 244 GLY B CA 1
ATOM 3717 C C . GLY B 1 250 ? 25.360 -40.768 17.340 1.00 43.06 244 GLY B C 1
ATOM 3718 O O . GLY B 1 250 ? 25.247 -39.681 16.786 1.00 45.46 244 GLY B O 1
ATOM 3719 N N . LYS C 1 4 ? 0.170 -87.816 82.839 1.00 49.90 -2 LYS C N 1
ATOM 3720 C CA . LYS C 1 4 ? 0.227 -86.402 82.396 1.00 48.17 -2 LYS C CA 1
ATOM 3721 C C . LYS C 1 4 ? 0.301 -85.482 83.625 1.00 46.94 -2 LYS C C 1
ATOM 3722 O O . LYS C 1 4 ? 0.925 -85.838 84.604 1.00 48.57 -2 LYS C O 1
ATOM 3728 N N . ASP C 1 5 ? -0.305 -84.303 83.558 1.00 44.42 -1 ASP C N 1
ATOM 3729 C CA . ASP C 1 5 ? -0.157 -83.269 84.565 1.00 42.51 -1 ASP C CA 1
ATOM 3730 C C . ASP C 1 5 ? -1.499 -82.513 84.611 1.00 39.92 -1 ASP C C 1
ATOM 3731 O O . ASP C 1 5 ? -2.337 -82.645 83.710 1.00 37.87 -1 ASP C O 1
ATOM 3736 N N . PRO C 1 6 ? -1.699 -81.706 85.653 1.00 38.05 0 PRO C N 1
ATOM 3737 C CA . PRO C 1 6 ? -2.877 -80.862 85.687 1.00 36.38 0 PRO C CA 1
ATOM 3738 C C . PRO C 1 6 ? -2.839 -79.776 84.594 1.00 33.71 0 PRO C C 1
ATOM 3739 O O . PRO C 1 6 ? -1.758 -79.360 84.180 1.00 33.64 0 PRO C O 1
ATOM 3743 N N . MET C 1 7 ? -4.019 -79.376 84.128 1.00 31.52 1 MET C N 1
ATOM 3744 C CA . MET C 1 7 ? -4.183 -78.357 83.104 1.00 29.87 1 MET C CA 1
ATOM 3745 C C . MET C 1 7 ? -4.464 -77.079 83.855 1.00 28.21 1 MET C C 1
ATOM 3746 O O . MET C 1 7 ? -5.386 -77.045 84.682 1.00 28.68 1 MET C O 1
ATOM 3751 N N . LYS C 1 8 ? -3.698 -76.030 83.586 1.00 25.67 2 LYS C N 1
ATOM 3752 C CA . LYS C 1 8 ? -3.855 -74.790 84.337 1.00 25.06 2 LYS C CA 1
ATOM 3753 C C . LYS C 1 8 ? -4.060 -73.617 83.401 1.00 23.64 2 LYS C C 1
ATOM 3754 O O . LYS C 1 8 ? -3.223 -73.357 82.537 1.00 24.51 2 LYS C O 1
ATOM 3760 N N . VAL C 1 9 ? -5.163 -72.910 83.602 1.00 22.35 3 VAL C N 1
ATOM 3761 C CA . VAL C 1 9 ? -5.508 -71.734 82.841 1.00 20.98 3 VAL C CA 1
ATOM 3762 C C . VAL C 1 9 ? -5.469 -70.512 83.735 1.00 20.96 3 VAL C C 1
ATOM 3763 O O . VAL C 1 9 ? -6.183 -70.432 84.760 1.00 20.24 3 VAL C O 1
ATOM 3767 N N . THR C 1 10 ? -4.663 -69.533 83.325 1.00 20.04 4 THR C N 1
ATOM 3768 C CA . THR C 1 10 ? -4.573 -68.271 84.030 1.00 18.99 4 THR C CA 1
ATOM 3769 C C . THR C 1 10 ? -5.028 -67.137 83.118 1.00 18.63 4 THR C C 1
ATOM 3770 O O . THR C 1 10 ? -4.524 -66.953 82.010 1.00 18.33 4 THR C O 1
ATOM 3774 N N . VAL C 1 11 ? -5.963 -66.337 83.609 1.00 17.81 5 VAL C N 1
ATOM 3775 C CA . VAL C 1 11 ? -6.420 -65.214 82.870 1.00 17.43 5 VAL C CA 1
ATOM 3776 C C . VAL C 1 11 ? -5.330 -64.141 82.932 1.00 17.83 5 VAL C C 1
ATOM 3777 O O . VAL C 1 11 ? -4.910 -63.785 83.997 1.00 18.97 5 VAL C O 1
ATOM 3781 N N . ILE C 1 12 ? -4.868 -63.676 81.779 1.00 17.11 6 ILE C N 1
ATOM 3782 C CA . ILE C 1 12 ? -3.847 -62.639 81.713 1.00 17.51 6 ILE C CA 1
ATOM 3783 C C . ILE C 1 12 ? -4.481 -61.284 81.469 1.00 17.56 6 ILE C C 1
ATOM 3784 O O . ILE C 1 12 ? -4.139 -60.324 82.147 1.00 19.13 6 ILE C O 1
ATOM 3789 N N . GLY C 1 13 ? -5.433 -61.215 80.534 1.00 17.38 7 GLY C N 1
ATOM 3790 C CA . GLY C 1 13 ? -6.255 -60.046 80.383 1.00 17.90 7 GLY C CA 1
ATOM 3791 C C . GLY C 1 13 ? -7.649 -60.377 79.904 1.00 19.06 7 GLY C C 1
ATOM 3792 O O . GLY C 1 13 ? -7.871 -61.413 79.250 1.00 20.35 7 GLY C O 1
ATOM 3793 N N . CYS C 1 14 ? -8.591 -59.499 80.230 1.00 19.05 8 CYS C N 1
ATOM 3794 C CA . CYS C 1 14 ? -9.976 -59.845 80.097 1.00 20.12 8 CYS C CA 1
ATOM 3795 C C . CYS C 1 14 ? -10.932 -58.729 79.693 1.00 19.52 8 CYS C C 1
ATOM 3796 O O . CYS C 1 14 ? -12.128 -58.989 79.616 1.00 20.72 8 CYS C O 1
ATOM 3799 N N . TYR C 1 15 ? -10.431 -57.521 79.420 1.00 18.51 9 TYR C N 1
ATOM 3800 C CA . TYR C 1 15 ? -11.295 -56.448 78.925 1.00 18.42 9 TYR C CA 1
ATOM 3801 C C . TYR C 1 15 ? -11.489 -56.488 77.414 1.00 17.90 9 TYR C C 1
ATOM 3802 O O . TYR C 1 15 ? -10.540 -56.739 76.654 1.00 16.88 9 TYR C O 1
ATOM 3811 N N . GLY C 1 16 ? -12.713 -56.176 76.984 1.00 17.23 10 GLY C N 1
ATOM 3812 C CA . GLY C 1 16 ? -12.980 -56.006 75.557 1.00 17.10 10 GLY C CA 1
ATOM 3813 C C . GLY C 1 16 ? -12.460 -54.670 75.030 1.00 17.50 10 GLY C C 1
ATOM 3814 O O . GLY C 1 16 ? -12.623 -53.635 75.678 1.00 17.54 10 GLY C O 1
ATOM 3815 N N . GLY C 1 17 ? -11.834 -54.692 73.846 1.00 17.61 11 GLY C N 1
ATOM 3816 C CA . GLY C 1 17 ? -11.573 -53.456 73.070 1.00 17.26 11 GLY C CA 1
ATOM 3817 C C . GLY C 1 17 ? -10.291 -52.708 73.475 1.00 17.88 11 GLY C C 1
ATOM 3818 O O . GLY C 1 17 ? -9.408 -52.476 72.655 1.00 17.81 11 GLY C O 1
ATOM 3819 N N . PHE C 1 18 ? -10.197 -52.331 74.741 1.00 17.38 12 PHE C N 1
ATOM 3820 C CA . PHE C 1 18 ? -9.082 -51.546 75.262 1.00 17.79 12 PHE C CA 1
ATOM 3821 C C . PHE C 1 18 ? -9.035 -51.828 76.771 1.00 17.28 12 PHE C C 1
ATOM 3822 O O . PHE C 1 18 ? -10.029 -52.245 77.346 1.00 17.97 12 PHE C O 1
ATOM 3830 N N . PRO C 1 19 ? -7.879 -51.645 77.422 1.00 17.64 13 PRO C N 1
ATOM 3831 C CA . PRO C 1 19 ? -7.800 -51.964 78.838 1.00 17.52 13 PRO C CA 1
ATOM 3832 C C . PRO C 1 19 ? -8.491 -50.954 79.731 1.00 17.89 13 PRO C C 1
ATOM 3833 O O . PRO C 1 19 ? -8.501 -49.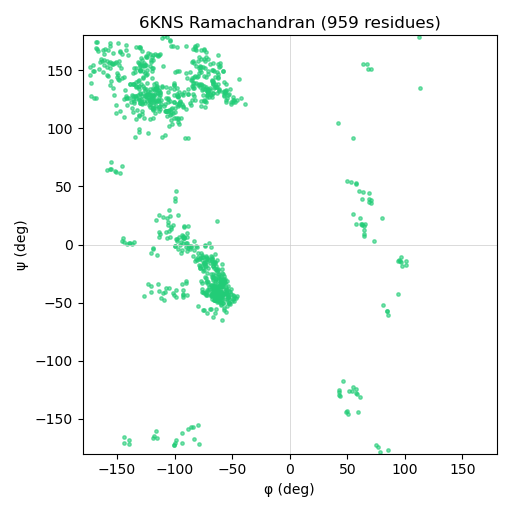752 79.423 1.00 17.17 13 PRO C O 1
ATOM 3837 N N . ALA C 1 20 ? -9.086 -51.436 80.824 1.00 17.88 14 ALA C N 1
ATOM 3838 C CA . ALA C 1 20 ? -9.418 -50.541 81.939 1.00 18.36 14 ALA C CA 1
ATOM 3839 C C . ALA C 1 20 ? -8.073 -50.170 82.592 1.00 18.93 14 ALA C C 1
ATOM 3840 O O . ALA C 1 20 ? -7.075 -50.901 82.425 1.00 19.30 14 ALA C O 1
ATOM 3842 N N . ALA C 1 21 ? -8.045 -49.067 83.345 1.00 18.96 15 ALA C N 1
ATOM 3843 C CA . ALA C 1 21 ? -6.874 -48.664 84.133 1.00 18.90 15 ALA C CA 1
ATOM 3844 C C . ALA C 1 21 ? -6.201 -49.849 84.853 1.00 18.71 15 ALA C C 1
ATOM 3845 O O . ALA C 1 21 ? -6.865 -50.572 85.637 1.00 19.32 15 ALA C O 1
ATOM 3847 N N . ASN C 1 22 ? -4.891 -49.996 84.612 1.00 17.92 16 ASN C N 1
ATOM 3848 C CA . ASN C 1 22 ? -4.030 -51.033 85.185 1.00 18.66 16 ASN C CA 1
ATOM 3849 C C . ASN C 1 22 ? -4.480 -52.446 84.906 1.00 17.99 16 ASN C C 1
ATOM 3850 O O . ASN C 1 22 ? -4.066 -53.377 85.603 1.00 17.62 16 ASN C O 1
ATOM 3855 N N . GLU C 1 23 ? -5.338 -52.625 83.912 1.00 18.15 17 GLU C N 1
ATOM 3856 C CA . GLU C 1 23 ? -5.733 -53.986 83.494 1.00 18.55 17 GLU C CA 1
ATOM 3857 C C . GLU C 1 23 ? -5.322 -54.261 82.033 1.00 17.58 17 GLU C C 1
ATOM 3858 O O . GLU C 1 23 ? -4.539 -53.515 81.482 1.00 18.04 17 GLU C O 1
ATOM 3864 N N . ALA C 1 24 ? -5.862 -55.310 81.395 1.00 17.68 18 ALA C N 1
ATOM 3865 C CA . ALA C 1 24 ? -5.421 -55.737 80.080 1.00 15.99 18 ALA C CA 1
ATOM 3866 C C . ALA C 1 24 ? -6.590 -56.203 79.214 1.00 16.36 18 ALA C C 1
ATOM 3867 O O . ALA C 1 24 ? -7.693 -56.402 79.719 1.00 16.32 18 ALA C O 1
ATOM 3869 N N . THR C 1 25 ? -6.350 -56.377 77.910 1.00 15.99 19 THR C N 1
ATOM 3870 C CA . THR C 1 25 ? -7.364 -56.989 77.012 1.00 15.97 19 THR C CA 1
ATOM 3871 C C . THR C 1 25 ? -7.015 -58.462 76.807 1.00 16.66 19 THR C C 1
ATOM 3872 O O . THR C 1 25 ? -6.212 -58.981 77.548 1.00 17.80 19 THR C O 1
ATOM 3876 N N . SER C 1 26 ? -7.642 -59.148 75.859 1.00 17.29 20 SER C N 1
ATOM 3877 C CA . SER C 1 26 ? -7.621 -60.588 75.801 1.00 17.05 20 SER C CA 1
ATOM 3878 C C . SER C 1 26 ? -6.240 -61.240 75.795 1.00 17.72 20 SER C C 1
ATOM 3879 O O . SER C 1 26 ? -5.392 -60.944 74.963 1.00 18.33 20 SER C O 1
ATOM 3882 N N . GLY C 1 27 ? -6.063 -62.151 76.741 1.00 17.02 21 GLY C N 1
ATOM 3883 C CA . GLY C 1 27 ? -4.965 -63.073 76.755 1.00 17.10 21 GLY C CA 1
ATOM 3884 C C . GLY C 1 27 ? -5.155 -64.103 77.871 1.00 17.46 21 GLY C C 1
ATOM 3885 O O . GLY C 1 27 ? -5.575 -63.751 78.985 1.00 16.94 21 GLY C O 1
ATOM 3886 N N . TYR C 1 28 ? -4.834 -65.359 77.559 1.00 16.86 22 TYR C N 1
ATOM 3887 C CA . TYR C 1 28 ? -5.091 -66.505 78.451 1.00 17.04 22 TYR C CA 1
ATOM 3888 C C . TYR C 1 28 ? -3.915 -67.448 78.401 1.00 17.23 22 TYR C C 1
ATOM 3889 O O . TYR C 1 28 ? -3.507 -67.855 77.329 1.00 18.66 22 TYR C O 1
ATOM 3898 N N . LEU C 1 29 ? -3.346 -67.788 79.546 1.00 17.61 23 LEU C N 1
ATOM 3899 C CA . LEU C 1 29 ? -2.221 -68.707 79.585 1.00 18.52 23 LEU C CA 1
ATOM 3900 C C . LEU C 1 29 ? -2.704 -70.136 79.878 1.00 18.81 23 LEU C C 1
ATOM 3901 O O . LEU C 1 29 ? -3.333 -70.389 80.905 1.00 18.87 23 LEU C O 1
ATOM 3906 N N . PHE C 1 30 ? -2.398 -71.063 78.980 1.00 18.77 24 PHE C N 1
ATOM 3907 C CA . PHE C 1 30 ? -2.701 -72.483 79.172 1.00 19.58 24 PHE C CA 1
ATOM 3908 C C . PHE C 1 30 ? -1.402 -73.209 79.451 1.00 20.46 24 PHE C C 1
ATOM 3909 O O . PHE C 1 30 ? -0.427 -73.100 78.679 1.00 21.14 24 PHE C O 1
ATOM 3917 N N . GLN C 1 31 ? -1.373 -73.943 80.551 1.00 21.03 25 GLN C N 1
ATOM 3918 C CA . GLN C 1 31 ? -0.179 -74.651 80.960 1.00 21.38 25 GLN C CA 1
ATOM 3919 C C . GLN C 1 31 ? -0.513 -76.092 81.306 1.00 22.35 25 GLN C C 1
ATOM 3920 O O . GLN C 1 31 ? -1.531 -76.382 81.899 1.00 22.41 25 GLN C O 1
ATOM 3926 N N . SER C 1 32 ? 0.377 -76.992 80.922 1.00 23.71 26 SER C N 1
ATOM 3927 C CA . SER C 1 32 ? 0.271 -78.421 81.258 1.00 25.07 26 SER C CA 1
ATOM 3928 C C . SER C 1 32 ? 1.685 -78.919 81.318 1.00 26.18 26 SER C C 1
ATOM 3929 O O . SER C 1 32 ? 2.400 -78.809 80.327 1.00 26.08 26 SER C O 1
ATOM 3932 N N . GLY C 1 33 ? 2.094 -79.439 82.472 1.00 28.50 27 GLY C N 1
ATOM 3933 C CA . GLY C 1 33 ? 3.492 -79.806 82.726 1.00 29.94 27 GLY C CA 1
ATOM 3934 C C . GLY C 1 33 ? 4.391 -78.610 82.450 1.00 30.16 27 GLY C C 1
ATOM 3935 O O . GLY C 1 33 ? 4.138 -77.504 82.949 1.00 29.98 27 GLY C O 1
ATOM 3936 N N . ASP C 1 34 ? 5.388 -78.810 81.600 1.00 30.86 28 ASP C N 1
ATOM 3937 C CA . ASP C 1 34 ? 6.348 -77.766 81.257 1.00 31.46 28 ASP C CA 1
ATOM 3938 C C . ASP C 1 34 ? 5.970 -76.997 80.009 1.00 29.56 28 ASP C C 1
ATOM 3939 O O . ASP C 1 34 ? 6.743 -76.179 79.562 1.00 27.58 28 ASP C O 1
ATOM 3944 N N . TYR C 1 35 ? 4.765 -77.230 79.486 1.00 28.55 29 TYR C N 1
ATOM 3945 C CA . TYR C 1 35 ? 4.311 -76.552 78.269 1.00 27.35 29 TYR C CA 1
ATOM 3946 C C . TYR C 1 35 ? 3.429 -75.346 78.570 1.00 25.29 29 TYR C C 1
ATOM 3947 O O . TYR C 1 35 ? 2.523 -75.423 79.403 1.00 25.11 29 TYR C O 1
ATOM 3956 N N . SER C 1 36 ? 3.702 -74.244 77.878 1.00 24.04 30 SER C N 1
ATOM 3957 C CA . SER C 1 36 ? 2.970 -72.973 78.048 1.00 23.17 30 SER C CA 1
ATOM 3958 C C . SER C 1 36 ? 2.504 -72.411 76.717 1.00 22.03 30 SER C C 1
ATOM 3959 O O . SER C 1 36 ? 3.332 -72.146 75.801 1.00 21.16 30 SER C O 1
ATOM 3962 N N . LEU C 1 37 ? 1.183 -72.223 76.631 1.00 20.49 31 LEU C N 1
ATOM 3963 C CA . LEU C 1 37 ? 0.512 -71.744 75.441 1.00 19.56 31 LEU C CA 1
ATOM 3964 C C . LEU C 1 37 ? -0.242 -70.477 75.790 1.00 19.38 31 LEU C C 1
ATOM 3965 O O . LEU C 1 37 ? -1.066 -70.502 76.700 1.00 19.81 31 LEU C O 1
ATOM 3970 N N . LEU C 1 38 ? 0.027 -69.389 75.065 1.00 18.27 32 LEU C N 1
ATOM 3971 C CA . LEU C 1 38 ? -0.713 -68.145 75.172 1.00 17.58 32 LEU C CA 1
ATOM 3972 C C . LEU C 1 38 ? -1.814 -68.079 74.120 1.00 17.19 32 LEU C C 1
ATOM 3973 O O . LEU C 1 38 ? -1.546 -68.171 72.938 1.00 18.95 32 LEU C O 1
ATOM 3978 N N . VAL C 1 39 ? -3.055 -67.906 74.549 1.00 16.98 33 VAL C N 1
ATOM 3979 C CA . VAL C 1 39 ? -4.186 -67.758 73.674 1.00 16.09 33 VAL C CA 1
ATOM 3980 C C . VAL C 1 39 ? -4.564 -66.293 73.700 1.00 16.73 33 VAL C C 1
ATOM 3981 O O . VAL C 1 39 ? -5.013 -65.797 74.754 1.00 15.82 33 VAL C O 1
ATOM 3985 N N . ASP C 1 40 ? -4.416 -65.650 72.518 1.00 16.48 34 ASP C N 1
ATOM 3986 C CA . ASP C 1 40 ? -4.557 -64.215 72.289 1.00 16.38 34 ASP C CA 1
ATOM 3987 C C . ASP C 1 40 ? -3.511 -63.355 73.031 1.00 16.58 34 ASP C C 1
ATOM 3988 O O . ASP C 1 40 ? -2.916 -63.789 74.028 1.00 16.68 34 ASP C O 1
ATOM 3993 N N . CYS C 1 41 ? -3.245 -62.157 72.504 1.00 16.71 35 CYS C N 1
ATOM 3994 C CA . CYS C 1 41 ? -2.085 -61.371 72.944 1.00 16.93 35 CYS C CA 1
ATOM 3995 C C . CYS C 1 41 ? -2.364 -59.900 72.797 1.00 17.20 35 CYS C C 1
ATOM 3996 O O . CYS C 1 41 ? -1.714 -59.178 72.028 1.00 18.37 35 CYS C O 1
ATOM 3999 N N . GLY C 1 42 ? -3.364 -59.448 73.530 1.00 17.28 36 GLY C N 1
ATOM 4000 C CA . GLY C 1 42 ? -3.867 -58.078 73.407 1.00 16.96 36 GLY C CA 1
ATOM 4001 C C . GLY C 1 42 ? -3.106 -57.031 74.199 1.00 16.56 36 GLY C C 1
ATOM 4002 O O . GLY C 1 42 ? -1.933 -57.232 74.563 1.00 17.21 36 GLY C O 1
ATOM 4003 N N . SER C 1 43 ? -3.787 -55.920 74.494 1.00 16.51 37 SER C N 1
ATOM 4004 C CA . SER C 1 43 ? -3.137 -54.743 75.100 1.00 16.64 37 SER C CA 1
ATOM 4005 C C . SER C 1 43 ? -2.765 -54.997 76.563 1.00 16.16 37 SER C C 1
ATOM 4006 O O . SER C 1 43 ? -3.591 -55.505 77.345 1.00 16.15 37 SER C O 1
ATOM 4009 N N . ALA C 1 44 ? -1.523 -54.654 76.919 1.00 16.09 38 ALA C N 1
ATOM 4010 C CA . ALA C 1 44 ? -0.942 -54.892 78.249 1.00 15.61 38 ALA C CA 1
ATOM 4011 C C . ALA C 1 44 ? -0.776 -56.369 78.631 1.00 15.88 38 ALA C C 1
ATOM 4012 O O . ALA C 1 44 ? -0.415 -56.687 79.789 1.00 16.77 38 ALA C O 1
ATOM 4014 N N . VAL C 1 45 ? -1.021 -57.286 77.698 1.00 16.43 39 VAL C N 1
ATOM 4015 C CA . VAL C 1 45 ? -0.940 -58.705 77.994 1.00 15.55 39 VAL C CA 1
ATOM 4016 C C . VAL C 1 45 ? 0.499 -59.171 78.276 1.00 17.33 39 VAL C C 1
ATOM 4017 O O . VAL C 1 45 ? 0.733 -59.932 79.227 1.00 16.64 39 VAL C O 1
ATOM 4021 N N . LEU C 1 46 ? 1.488 -58.715 77.505 1.00 18.24 40 LEU C N 1
ATOM 4022 C CA . LEU C 1 46 ? 2.883 -59.094 77.848 1.00 19.06 40 LEU C CA 1
ATOM 4023 C C . LEU C 1 46 ? 3.300 -58.639 79.198 1.00 19.01 40 LEU C C 1
ATOM 4024 O O . LEU C 1 46 ? 3.878 -59.424 79.955 1.00 20.26 40 LEU C O 1
ATOM 4029 N N . SER C 1 47 ? 3.008 -57.384 79.532 1.00 18.66 41 SER C N 1
ATOM 4030 C CA . SER C 1 47 ? 3.287 -56.846 80.880 1.00 18.33 41 SER C CA 1
ATOM 4031 C C . SER C 1 47 ? 2.703 -57.726 82.008 1.00 18.76 41 SER C C 1
ATOM 4032 O O . SER C 1 47 ? 3.386 -58.037 82.980 1.00 20.52 41 SER C O 1
ATOM 4035 N N . LYS C 1 48 ? 1.430 -58.085 81.911 1.00 18.52 42 LYS C N 1
ATOM 4036 C CA . LYS C 1 48 ? 0.828 -59.001 82.875 1.00 19.76 42 LYS C CA 1
ATOM 4037 C C . LYS C 1 48 ? 1.461 -60.387 82.754 1.00 18.95 42 LYS C C 1
ATOM 4038 O O . LYS C 1 48 ? 1.832 -60.970 83.742 1.00 19.14 42 LYS C O 1
ATOM 4044 N N . LEU C 1 49 ? 1.593 -60.906 81.536 1.00 19.49 43 LEU C N 1
ATOM 4045 C CA . LEU C 1 49 ? 2.070 -62.309 81.345 1.00 19.64 43 LEU C CA 1
ATOM 4046 C C . LEU C 1 49 ? 3.398 -62.554 82.045 1.00 21.03 43 LEU C C 1
ATOM 4047 O O . LEU C 1 49 ? 3.535 -63.568 82.705 1.00 21.43 43 LEU C O 1
ATOM 4052 N N . PHE C 1 50 ? 4.370 -61.643 81.883 1.00 21.05 44 PHE C N 1
ATOM 4053 C CA . PHE C 1 50 ? 5.722 -61.843 82.431 1.00 22.14 44 PHE C CA 1
ATOM 4054 C C . PHE C 1 50 ? 5.760 -61.879 83.956 1.00 23.71 44 PHE C C 1
ATOM 4055 O O . PHE C 1 50 ? 6.784 -62.189 84.517 1.00 24.85 44 PHE C O 1
ATOM 4063 N N . GLY C 1 51 ? 4.649 -61.568 84.629 1.00 23.85 45 GLY C N 1
ATOM 4064 C CA . GLY C 1 51 ? 4.533 -61.846 86.064 1.00 24.69 45 GLY C CA 1
ATOM 4065 C C . GLY C 1 51 ? 4.349 -63.346 86.360 1.00 25.33 45 GLY C C 1
ATOM 4066 O O . GLY C 1 51 ? 4.562 -63.770 87.486 1.00 26.72 45 GLY C O 1
ATOM 4067 N N . TYR C 1 52 ? 3.970 -64.137 85.355 1.00 24.41 46 TYR C N 1
ATOM 4068 C CA . TYR C 1 52 ? 3.638 -65.566 85.520 1.00 24.93 46 TYR C CA 1
ATOM 4069 C C . TYR C 1 52 ? 4.628 -66.454 84.789 1.00 25.56 46 TYR C C 1
ATOM 4070 O O . TYR C 1 52 ? 4.918 -67.529 85.263 1.00 26.60 46 TYR C O 1
ATOM 4079 N N . VAL C 1 53 ? 5.142 -66.010 83.641 1.00 25.41 47 VAL C N 1
ATOM 4080 C CA . VAL C 1 53 ? 6.055 -66.815 82.821 1.00 26.40 47 VAL C CA 1
ATOM 4081 C C . VAL C 1 53 ? 6.938 -65.928 81.921 1.00 25.87 47 VAL C C 1
ATOM 4082 O O . VAL C 1 53 ? 6.469 -64.985 81.341 1.00 25.55 47 VAL C O 1
ATOM 4086 N N . PRO C 1 54 ? 8.228 -66.224 81.806 1.00 27.43 48 PRO C N 1
ATOM 4087 C CA . PRO C 1 54 ? 9.035 -65.340 80.962 1.00 27.90 48 PRO C CA 1
ATOM 4088 C C . PRO C 1 54 ? 8.868 -65.645 79.480 1.00 28.16 48 PRO C C 1
ATOM 4089 O O . PRO C 1 54 ? 8.473 -66.752 79.134 1.00 28.48 48 PRO C O 1
ATOM 4093 N N . ALA C 1 55 ? 9.163 -64.670 78.616 1.00 28.03 49 ALA C N 1
ATOM 4094 C CA . ALA C 1 55 ? 9.047 -64.845 77.161 1.00 27.87 49 ALA C CA 1
ATOM 4095 C C . ALA C 1 55 ? 9.668 -66.164 76.673 1.00 28.19 49 ALA C C 1
ATOM 4096 O O . ALA C 1 55 ? 9.084 -66.886 75.871 1.00 27.68 49 ALA C O 1
ATOM 4098 N N . GLU C 1 56 ? 10.864 -66.453 77.154 1.00 29.78 50 GLU C N 1
ATOM 4099 C CA . GLU C 1 56 ? 11.620 -67.612 76.700 1.00 30.81 50 GLU C CA 1
ATOM 4100 C C . GLU C 1 56 ? 10.967 -68.941 77.090 1.00 30.32 50 GLU C C 1
ATOM 4101 O O . GLU C 1 56 ? 11.307 -69.957 76.496 1.00 30.86 50 GLU C O 1
ATOM 4107 N N . LYS C 1 57 ? 10.015 -68.947 78.038 1.00 28.61 51 LYS C N 1
ATOM 4108 C CA . LYS C 1 57 ? 9.348 -70.207 78.413 1.00 28.60 51 LYS C CA 1
ATOM 4109 C C . LYS C 1 57 ? 7.997 -70.415 77.718 1.00 26.71 51 LYS C C 1
ATOM 4110 O O . LYS C 1 57 ? 7.301 -71.408 77.933 1.00 27.12 51 LYS C O 1
ATOM 4116 N N . LEU C 1 58 ? 7.646 -69.490 76.845 1.00 24.25 52 LEU C N 1
ATOM 4117 C CA . LEU C 1 58 ? 6.421 -69.608 76.039 1.00 22.65 52 LEU C CA 1
ATOM 4118 C C . LEU C 1 58 ? 6.698 -70.600 74.927 1.00 22.31 52 LEU C C 1
ATOM 4119 O O . LEU C 1 58 ? 7.694 -70.443 74.222 1.00 21.17 52 LEU C O 1
ATOM 4124 N N . ASP C 1 59 ? 5.900 -71.667 74.802 1.00 21.79 53 ASP C N 1
ATOM 4125 C CA . ASP C 1 59 ? 6.131 -72.668 73.741 1.00 22.54 53 ASP C CA 1
ATOM 4126 C C . ASP C 1 59 ? 5.386 -72.340 72.441 1.00 21.94 53 ASP C C 1
ATOM 4127 O O . ASP C 1 59 ? 5.835 -72.645 71.351 1.00 21.66 53 ASP C O 1
ATOM 4132 N N . ALA C 1 60 ? 4.219 -71.729 72.577 1.00 20.79 54 ALA C N 1
ATOM 4133 C CA . ALA C 1 60 ? 3.440 -71.308 71.402 1.00 19.91 54 ALA C CA 1
ATOM 4134 C C . ALA C 1 60 ? 2.461 -70.216 71.769 1.00 18.80 54 ALA C C 1
ATOM 4135 O O . ALA C 1 60 ? 2.079 -70.072 72.938 1.00 19.10 54 ALA C O 1
ATOM 4137 N N . VAL C 1 61 ? 2.060 -69.470 70.742 1.00 18.22 55 VAL C N 1
ATOM 4138 C CA . VAL C 1 61 ? 0.957 -68.570 70.791 1.00 16.88 55 VAL C CA 1
ATOM 4139 C C . VAL C 1 61 ? -0.091 -68.999 69.737 1.00 17.07 55 VAL C C 1
ATOM 4140 O O . VAL C 1 61 ? 0.266 -69.439 68.634 1.00 16.59 55 VAL C O 1
ATOM 4144 N N . ILE C 1 62 ? -1.374 -68.854 70.076 1.00 16.04 56 ILE C N 1
ATOM 4145 C CA . ILE C 1 62 ? -2.457 -68.985 69.126 1.00 17.00 56 ILE C CA 1
ATOM 4146 C C . ILE C 1 62 ? -3.404 -67.803 69.233 1.00 16.17 56 ILE C C 1
ATOM 4147 O O . ILE C 1 62 ? -3.779 -67.393 70.337 1.00 16.79 56 ILE C O 1
ATOM 4152 N N . LEU C 1 63 ? -3.767 -67.259 68.082 1.00 15.64 57 LEU C N 1
ATOM 4153 C CA . LEU C 1 63 ? -4.623 -66.084 67.970 1.00 15.87 57 LEU C CA 1
ATOM 4154 C C . LEU C 1 63 ? -6.018 -66.395 67.348 1.00 15.76 57 LEU C C 1
ATOM 4155 O O . LEU C 1 63 ? -6.122 -67.007 66.283 1.00 15.70 57 LEU C O 1
ATOM 4160 N N . SER C 1 64 ? -7.080 -65.963 68.030 1.00 15.25 58 SER C N 1
ATOM 4161 C CA . SER C 1 64 ? -8.424 -66.212 67.552 1.00 16.10 58 SER C CA 1
ATOM 4162 C C . SER C 1 64 ? -8.731 -65.343 66.308 1.00 16.27 58 SER C C 1
ATOM 4163 O O . SER C 1 64 ? -9.407 -65.789 65.381 1.00 16.40 58 SER C O 1
ATOM 4166 N N . HIS C 1 65 ? -8.249 -64.093 66.325 1.00 16.31 59 HIS C N 1
ATOM 4167 C CA . HIS C 1 65 ? -8.519 -63.129 65.272 1.00 16.09 59 HIS C CA 1
ATOM 4168 C C . HIS C 1 65 ? -7.607 -61.941 65.402 1.00 16.07 59 HIS C C 1
ATOM 4169 O O . HIS C 1 65 ? -6.847 -61.844 66.393 1.00 15.94 59 HIS C O 1
ATOM 4176 N N . TYR C 1 66 ? -7.663 -61.034 64.430 1.00 15.85 60 TYR C N 1
ATOM 4177 C CA . TYR C 1 66 ? -6.649 -59.983 64.307 1.00 15.86 60 TYR C CA 1
ATOM 4178 C C . TYR C 1 66 ? -7.103 -58.599 64.732 1.00 16.63 60 TYR C C 1
ATOM 4179 O O . TYR C 1 66 ? -6.409 -57.619 64.479 1.00 16.88 60 TYR C O 1
ATOM 4188 N N . HIS C 1 67 ? -8.210 -58.527 65.475 1.00 16.44 61 HIS C N 1
ATOM 4189 C CA . HIS C 1 67 ? -8.599 -57.255 66.088 1.00 16.25 61 HIS C CA 1
ATOM 4190 C C . HIS C 1 67 ? -7.543 -56.793 67.095 1.00 16.55 61 HIS C C 1
ATOM 4191 O O . HIS C 1 67 ? -6.958 -57.608 67.773 1.00 15.58 61 HIS C O 1
ATOM 4198 N N . HIS C 1 68 ? -7.391 -55.473 67.231 1.00 17.23 62 HIS C N 1
ATOM 4199 C CA . HIS C 1 68 ? -6.316 -54.873 68.035 1.00 17.96 62 HIS C CA 1
ATOM 4200 C C . HIS C 1 68 ? -6.237 -55.412 69.419 1.00 16.85 62 HIS C C 1
ATOM 4201 O O . HIS C 1 68 ? -5.150 -55.634 69.924 1.00 17.99 62 HIS C O 1
ATOM 4208 N N . ASP C 1 69 ? -7.391 -55.621 70.032 1.00 16.14 63 ASP C N 1
ATOM 4209 C CA . ASP C 1 69 ? -7.438 -56.089 71.388 1.00 15.42 63 ASP C CA 1
ATOM 4210 C C . ASP C 1 69 ? -7.077 -57.542 71.601 1.00 15.76 63 ASP C C 1
ATOM 4211 O O . ASP C 1 69 ? -7.078 -57.999 72.748 1.00 15.46 63 ASP C O 1
ATOM 4216 N N . HIS C 1 70 ? -6.751 -58.259 70.514 1.00 15.45 64 HIS C N 1
ATOM 4217 C CA . HIS C 1 70 ? -6.304 -59.624 70.597 1.00 14.98 64 HIS C CA 1
ATOM 4218 C C . HIS C 1 70 ? -4.875 -59.759 70.035 1.00 15.06 64 HIS C C 1
ATOM 4219 O O . HIS C 1 70 ? -4.289 -60.793 70.199 1.00 15.34 64 HIS C O 1
ATOM 4226 N N . ILE C 1 71 ? -4.279 -58.697 69.492 1.00 14.33 65 ILE C N 1
ATOM 4227 C CA . ILE C 1 71 ? -2.956 -58.823 68.878 1.00 14.51 65 ILE C CA 1
ATOM 4228 C C . ILE C 1 71 ? -1.962 -57.680 69.131 1.00 14.75 65 ILE C C 1
ATOM 4229 O O . ILE C 1 71 ? -0.808 -57.778 68.685 1.00 14.92 65 ILE C O 1
ATOM 4234 N N . ALA C 1 72 ? -2.358 -56.671 69.909 1.00 14.21 66 ALA C N 1
ATOM 4235 C CA . ALA C 1 72 ? -1.545 -55.447 70.080 1.00 14.95 66 ALA C CA 1
ATOM 4236 C C . ALA C 1 72 ? -0.150 -55.725 70.619 1.00 15.59 66 ALA C C 1
ATOM 4237 O O . ALA C 1 72 ? 0.744 -54.954 70.343 1.00 15.92 66 ALA C O 1
ATOM 4239 N N . ASP C 1 73 ? 0.021 -56.772 71.429 1.00 15.86 67 ASP C N 1
ATOM 4240 C CA . ASP C 1 73 ? 1.332 -57.081 71.958 1.00 17.08 67 ASP C CA 1
ATOM 4241 C C . ASP C 1 73 ? 2.171 -58.067 71.136 1.00 16.88 67 ASP C C 1
ATOM 4242 O O . ASP C 1 73 ? 3.288 -58.405 71.552 1.00 17.42 67 ASP C O 1
ATOM 4247 N N . ILE C 1 74 ? 1.706 -58.466 69.947 1.00 16.62 68 ILE C N 1
ATOM 4248 C CA . ILE C 1 74 ? 2.519 -59.355 69.097 1.00 15.51 68 ILE C CA 1
ATOM 4249 C C . ILE C 1 74 ? 3.862 -58.714 68.698 1.00 16.05 68 ILE C C 1
ATOM 4250 O O . ILE C 1 74 ? 4.909 -59.363 68.794 1.00 14.44 68 ILE C O 1
ATOM 4255 N N . GLY C 1 75 ? 3.827 -57.446 68.274 1.00 16.57 69 GLY C N 1
ATOM 4256 C CA . GLY C 1 75 ? 5.051 -56.711 67.890 1.00 17.04 69 GLY C CA 1
ATOM 4257 C C . GLY C 1 75 ? 6.062 -56.726 69.044 1.00 17.85 69 GLY C C 1
ATOM 4258 O O . GLY C 1 75 ? 7.178 -57.192 68.885 1.00 18.35 69 GLY C O 1
ATOM 4259 N N . PRO C 1 76 ? 5.658 -56.219 70.221 1.00 18.22 70 PRO C N 1
ATOM 4260 C CA . PRO C 1 76 ? 6.481 -56.281 71.405 1.00 18.24 70 PRO C CA 1
ATOM 4261 C C . PRO C 1 76 ? 6.987 -57.695 71.730 1.00 18.21 70 PRO C C 1
ATOM 4262 O O . PRO C 1 76 ? 8.184 -57.852 72.097 1.00 17.55 70 PRO C O 1
ATOM 4266 N N . LEU C 1 77 ? 6.145 -58.710 71.554 1.00 16.61 71 LEU C N 1
ATOM 4267 C CA . LEU C 1 77 ? 6.598 -60.082 71.804 1.00 16.78 71 LEU C CA 1
ATOM 4268 C C . LEU C 1 77 ? 7.715 -60.476 70.844 1.00 17.01 71 LEU C C 1
ATOM 4269 O O . LEU C 1 77 ? 8.658 -61.156 71.234 1.00 17.46 71 LEU C O 1
ATOM 4274 N N . GLN C 1 78 ? 7.583 -60.054 69.591 1.00 16.86 72 GLN C N 1
ATOM 4275 C CA . GLN C 1 78 ? 8.602 -60.297 68.591 1.00 17.41 72 GLN C CA 1
ATOM 4276 C C . GLN C 1 78 ? 9.913 -59.628 68.993 1.00 17.83 72 GLN C C 1
ATOM 4277 O O . GLN C 1 78 ? 10.952 -60.250 68.890 1.00 18.42 72 GLN C O 1
ATOM 4283 N N . PHE C 1 79 ? 9.862 -58.395 69.518 1.00 17.74 73 PHE C N 1
ATOM 4284 C CA . PHE C 1 79 ? 11.081 -57.757 70.059 1.00 18.90 73 PHE C CA 1
ATOM 4285 C C . PHE C 1 79 ? 11.648 -58.463 71.316 1.00 18.74 73 PHE C C 1
ATOM 4286 O O . PHE C 1 79 ? 12.854 -58.526 71.485 1.00 19.96 73 PHE C O 1
ATOM 4294 N N . ALA C 1 80 ? 10.780 -58.990 72.170 1.00 18.26 74 ALA C N 1
ATOM 4295 C CA . ALA C 1 80 ? 11.185 -59.801 73.312 1.00 19.97 74 ALA C CA 1
ATOM 4296 C C . ALA C 1 80 ? 11.940 -61.078 72.873 1.00 20.96 74 ALA C C 1
ATOM 4297 O O . ALA C 1 80 ? 13.001 -61.398 73.440 1.00 21.34 74 ALA C O 1
ATOM 4299 N N . LYS C 1 81 ? 11.422 -61.785 71.862 1.00 20.49 75 LYS C N 1
ATOM 4300 C CA . LYS C 1 81 ? 12.124 -62.965 71.344 1.00 22.29 75 LYS C CA 1
ATOM 4301 C C . LYS C 1 81 ? 13.478 -62.637 70.679 1.00 23.97 75 LYS C C 1
ATOM 4302 O O . LYS C 1 81 ? 14.412 -63.417 70.741 1.00 24.66 75 LYS C O 1
ATOM 4308 N N . GLN C 1 82 ? 13.572 -61.476 70.050 1.00 25.34 76 GLN C N 1
ATOM 4309 C CA . GLN C 1 82 ? 14.804 -61.024 69.424 1.00 27.79 76 GLN C CA 1
ATOM 4310 C C . GLN C 1 82 ? 15.931 -60.836 70.440 1.00 30.18 76 GLN C C 1
ATOM 4311 O O . GLN C 1 82 ? 17.029 -61.299 70.230 1.00 30.20 76 GLN C O 1
ATOM 4317 N N . VAL C 1 83 ? 15.632 -60.134 71.524 1.00 32.93 77 VAL C N 1
ATOM 4318 C CA . VAL C 1 83 ? 16.589 -59.880 72.629 1.00 36.21 77 VAL C CA 1
ATOM 4319 C C . VAL C 1 83 ? 17.003 -61.173 73.354 1.00 38.21 77 VAL C C 1
ATOM 4320 O O . VAL C 1 83 ? 18.088 -61.240 73.851 1.00 38.83 77 VAL C O 1
ATOM 4324 N N . GLY C 1 84 ? 16.136 -62.188 73.384 1.00 40.39 78 GLY C N 1
ATOM 4325 C CA . GLY C 1 84 ? 16.409 -63.478 74.026 1.00 42.27 78 GLY C CA 1
ATOM 4326 C C . GLY C 1 84 ? 17.465 -64.237 73.254 1.00 45.16 78 GLY C C 1
ATOM 4327 O O . GLY C 1 84 ? 18.531 -64.590 73.789 1.00 47.59 78 GLY C O 1
ATOM 4328 N N . SER C 1 85 ? 17.212 -64.442 71.973 1.00 46.35 79 SER C N 1
ATOM 4329 C CA . SER C 1 85 ? 18.224 -65.012 71.093 1.00 47.74 79 SER C CA 1
ATOM 4330 C C . SER C 1 85 ? 19.572 -64.340 71.370 1.00 49.60 79 SER C C 1
ATOM 4331 O O . SER C 1 85 ? 20.596 -65.006 71.557 1.00 51.81 79 SER C O 1
ATOM 4334 N N . HIS C 1 92 ? 15.541 -71.019 69.579 1.00 33.05 86 HIS C N 1
ATOM 4335 C CA . HIS C 1 92 ? 14.156 -71.429 69.809 1.00 31.42 86 HIS C CA 1
ATOM 4336 C C . HIS C 1 92 ? 13.113 -70.405 69.246 1.00 29.82 86 HIS C C 1
ATOM 4337 O O . HIS C 1 92 ? 12.681 -69.423 69.912 1.00 30.17 86 HIS C O 1
ATOM 4339 N N . THR C 1 93 ? 12.716 -70.656 68.000 1.00 28.08 87 THR C N 1
ATOM 4340 C CA . THR C 1 93 ? 11.726 -69.841 67.292 1.00 26.17 87 THR C CA 1
ATOM 4341 C C . THR C 1 93 ? 10.359 -70.096 67.896 1.00 24.23 87 THR C C 1
ATOM 4342 O O . THR C 1 93 ? 9.996 -71.225 68.130 1.00 23.76 87 THR C O 1
ATOM 4346 N N . LEU C 1 94 ? 9.624 -69.030 68.188 1.00 23.05 88 LEU C N 1
ATOM 4347 C CA . LEU C 1 94 ? 8.327 -69.148 68.852 1.00 21.49 88 LEU C CA 1
ATOM 4348 C C . LEU C 1 94 ? 7.258 -69.272 67.760 1.00 20.71 88 LEU C C 1
ATOM 4349 O O . LEU C 1 94 ? 7.065 -68.344 66.967 1.00 20.18 88 LEU C O 1
ATOM 4354 N N . PRO C 1 95 ? 6.563 -70.405 67.709 1.00 20.26 89 PRO C N 1
ATOM 4355 C CA . PRO C 1 95 ? 5.509 -70.497 66.707 1.00 20.21 89 PRO C CA 1
ATOM 4356 C C . PRO C 1 95 ? 4.311 -69.651 67.125 1.00 19.10 89 PRO C C 1
ATOM 4357 O O . PRO C 1 95 ? 3.932 -69.658 68.293 1.00 19.08 89 PRO C O 1
ATOM 4361 N N . ILE C 1 96 ? 3.767 -68.873 66.198 1.00 18.29 90 ILE C N 1
ATOM 4362 C CA . ILE C 1 96 ? 2.535 -68.146 66.429 1.00 16.90 90 ILE C CA 1
ATOM 4363 C C . ILE C 1 96 ? 1.469 -68.647 65.452 1.00 17.74 90 ILE C C 1
ATOM 4364 O O . ILE C 1 96 ? 1.594 -68.489 64.221 1.00 17.70 90 ILE C O 1
ATOM 4369 N N . TYR C 1 97 ? 0.434 -69.290 65.993 1.00 17.88 91 TYR C N 1
ATOM 4370 C CA . TYR C 1 97 ? -0.635 -69.860 65.165 1.00 17.91 91 TYR C CA 1
ATOM 4371 C C . TYR C 1 97 ? -1.739 -68.855 64.902 1.00 17.75 91 TYR C C 1
ATOM 4372 O O . TYR C 1 97 ? -2.186 -68.170 65.810 1.00 17.81 91 TYR C O 1
ATOM 4381 N N . GLY C 1 98 ? -2.177 -68.742 63.653 1.00 18.48 92 GLY C N 1
ATOM 4382 C CA . GLY C 1 98 ? -3.319 -67.874 63.344 1.00 17.96 92 GLY C CA 1
ATOM 4383 C C . GLY C 1 98 ? -4.037 -68.277 62.080 1.00 18.88 92 GLY C C 1
ATOM 4384 O O . GLY C 1 98 ? -3.569 -69.152 61.354 1.00 19.30 92 GLY C O 1
ATOM 4385 N N . HIS C 1 99 ? -5.165 -67.639 61.785 1.00 18.75 93 HIS C N 1
ATOM 4386 C CA . HIS C 1 99 ? -5.835 -67.995 60.552 1.00 19.59 93 HIS C CA 1
ATOM 4387 C C . HIS C 1 99 ? -5.185 -67.227 59.418 1.00 19.88 93 HIS C C 1
ATOM 4388 O O . HIS C 1 99 ? -4.534 -66.193 59.638 1.00 19.35 93 HIS C O 1
ATOM 4395 N N . ASP C 1 100 ? -5.303 -67.753 58.208 1.00 20.60 94 ASP C N 1
ATOM 4396 C CA . ASP C 1 100 ? -4.755 -67.027 57.055 1.00 21.31 94 ASP C CA 1
ATOM 4397 C C . ASP C 1 100 ? -5.825 -66.532 56.084 1.00 21.86 94 ASP C C 1
ATOM 4398 O O . ASP C 1 100 ? -5.515 -66.307 54.942 1.00 22.93 94 ASP C O 1
ATOM 4403 N N . ALA C 1 101 ? -7.063 -66.315 56.554 1.00 22.27 95 ALA C N 1
ATOM 4404 C CA . ALA C 1 101 ? -8.132 -65.719 55.695 1.00 23.10 95 ALA C CA 1
ATOM 4405 C C . ALA C 1 101 ? -7.861 -64.210 55.545 1.00 23.49 95 ALA C C 1
ATOM 4406 O O . ALA C 1 101 ? -8.257 -63.593 54.556 1.00 25.01 95 ALA C O 1
ATOM 4408 N N . ASP C 1 102 ? -7.106 -63.648 56.495 1.00 22.30 96 ASP C N 1
ATOM 4409 C CA . ASP C 1 102 ? -6.597 -62.301 56.369 1.00 22.00 96 ASP C CA 1
ATOM 4410 C C . ASP C 1 102 ? -5.071 -62.407 56.193 1.00 21.40 96 ASP C C 1
ATOM 4411 O O . ASP C 1 102 ? -4.310 -62.494 57.182 1.00 19.92 96 ASP C O 1
ATOM 4416 N N . ILE C 1 103 ? -4.650 -62.448 54.931 1.00 21.71 97 ILE C N 1
ATOM 4417 C CA . ILE C 1 103 ? -3.266 -62.706 54.567 1.00 22.60 97 ILE C CA 1
ATOM 4418 C C . ILE C 1 103 ? -2.332 -61.628 55.141 1.00 23.12 97 ILE C C 1
ATOM 4419 O O . ILE C 1 103 ? -1.287 -61.952 55.709 1.00 22.78 97 ILE C O 1
ATOM 4424 N N . GLU C 1 104 ? -2.722 -60.366 55.023 1.00 23.23 98 GLU C N 1
ATOM 4425 C CA . GLU C 1 104 ? -1.862 -59.260 55.436 1.00 24.49 98 GLU C CA 1
ATOM 4426 C C . GLU C 1 104 ? -1.590 -59.293 56.956 1.00 22.96 98 GLU C C 1
ATOM 4427 O O . GLU C 1 104 ? -0.449 -59.075 57.397 1.00 22.92 98 GLU C O 1
ATOM 4433 N N . GLN C 1 105 ? -2.594 -59.665 57.747 1.00 20.97 99 GLN C N 1
ATOM 4434 C CA . GLN C 1 105 ? -2.390 -59.839 59.183 1.00 20.28 99 GLN C CA 1
ATOM 4435 C C . GLN C 1 105 ? -1.582 -61.094 59.504 1.00 19.68 99 GLN C C 1
ATOM 4436 O O . GLN C 1 105 ? -0.681 -61.019 60.309 1.00 17.00 99 GLN C O 1
ATOM 4442 N N . PHE C 1 106 ? -1.882 -62.224 58.842 1.00 18.88 100 PHE C N 1
ATOM 4443 C CA . PHE C 1 106 ? -1.126 -63.448 59.072 1.00 18.41 100 PHE C CA 1
ATOM 4444 C C . PHE C 1 106 ? 0.359 -63.243 58.744 1.00 18.81 100 PHE C C 1
ATOM 4445 O O . PHE C 1 106 ? 1.247 -63.791 59.403 1.00 19.69 100 PHE C O 1
ATOM 4453 N N . GLN C 1 107 ? 0.641 -62.451 57.724 1.00 18.38 101 GLN C N 1
ATOM 4454 C CA . GLN C 1 107 ? 2.002 -62.218 57.336 1.00 18.56 101 GLN C CA 1
ATOM 4455 C C . GLN C 1 107 ? 2.853 -61.511 58.405 1.00 18.60 101 GLN C C 1
ATOM 4456 O O . GLN C 1 107 ? 4.086 -61.632 58.399 1.00 18.57 101 GLN C O 1
ATOM 4462 N N . LYS C 1 108 ? 2.229 -60.788 59.322 1.00 18.21 102 LYS C N 1
ATOM 4463 C CA . LYS C 1 108 ? 2.985 -60.080 60.344 1.00 19.17 102 LYS C CA 1
ATOM 4464 C C . LYS C 1 108 ? 3.531 -60.947 61.456 1.00 19.22 102 LYS C C 1
ATOM 4465 O O . LYS C 1 108 ? 4.305 -60.473 62.303 1.00 19.69 102 LYS C O 1
ATOM 4471 N N . LEU C 1 109 ? 3.109 -62.208 61.486 1.00 18.63 103 LEU C N 1
ATOM 4472 C CA . LEU C 1 109 ? 3.442 -63.067 62.572 1.00 18.05 103 LEU C CA 1
ATOM 4473 C C . LEU C 1 109 ? 4.870 -63.596 62.480 1.00 19.11 103 LEU C C 1
ATOM 4474 O O . LEU C 1 109 ? 5.418 -64.038 63.497 1.00 20.18 103 LEU C O 1
ATOM 4479 N N . THR C 1 110 ? 5.470 -63.567 61.297 1.00 18.71 104 THR C N 1
ATOM 4480 C CA . THR C 1 110 ? 6.820 -64.076 61.111 1.00 19.21 104 THR C CA 1
ATOM 4481 C C . THR C 1 110 ? 7.805 -62.913 61.197 1.00 20.05 104 THR C C 1
ATOM 4482 O O . THR C 1 110 ? 7.726 -61.976 60.411 1.00 21.14 104 THR C O 1
ATOM 4486 N N . TYR C 1 111 ? 8.737 -63.003 62.144 1.00 20.04 105 TYR C N 1
ATOM 4487 C CA . TYR C 1 111 ? 9.772 -61.989 62.328 1.00 20.28 105 TYR C CA 1
ATOM 4488 C C . TYR C 1 111 ? 11.123 -62.637 62.428 1.00 21.27 105 TYR C C 1
ATOM 4489 O O . TYR C 1 111 ? 11.399 -63.350 63.388 1.00 19.55 105 TYR C O 1
ATOM 4498 N N . LYS C 1 112 ? 11.953 -62.424 61.411 1.00 22.70 106 LYS C N 1
ATOM 4499 C CA . LYS C 1 112 ? 13.282 -63.057 61.292 1.00 23.98 106 LYS C CA 1
ATOM 4500 C C . LYS C 1 112 ? 13.282 -64.529 61.671 1.00 24.75 106 LYS C C 1
ATOM 4501 O O . LYS C 1 112 ? 12.465 -65.291 61.156 1.00 24.51 106 LYS C O 1
ATOM 4507 N N . THR C 1 113 ? 14.148 -64.932 62.611 1.00 25.16 107 THR C N 1
ATOM 4508 C CA . THR C 1 113 ? 14.160 -66.299 63.139 1.00 25.88 107 THR C CA 1
ATOM 4509 C C . THR C 1 113 ? 13.575 -66.409 64.553 1.00 25.67 107 THR C C 1
ATOM 4510 O O . THR C 1 113 ? 13.827 -67.406 65.251 1.00 25.75 107 THR C O 1
ATOM 4514 N N . HIS C 1 114 ? 12.789 -65.401 64.963 1.00 24.14 108 HIS C N 1
ATOM 4515 C CA . HIS C 1 114 ? 12.387 -65.218 66.356 1.00 23.26 108 HIS C CA 1
ATOM 4516 C C . HIS C 1 114 ? 10.964 -65.701 66.582 1.00 22.10 108 HIS C C 1
ATOM 4517 O O . HIS C 1 114 ? 10.709 -66.384 67.577 1.00 21.05 108 HIS C O 1
ATOM 4524 N N . THR C 1 115 ? 10.070 -65.387 65.637 1.00 21.09 109 THR C N 1
ATOM 4525 C CA . THR C 1 115 ? 8.717 -65.923 65.608 1.00 20.36 109 THR C CA 1
ATOM 4526 C C . THR C 1 115 ? 8.371 -66.402 64.196 1.00 20.85 109 THR C C 1
ATOM 4527 O O . THR C 1 115 ? 8.904 -65.889 63.198 1.00 20.45 109 THR C O 1
ATOM 4531 N N . LYS C 1 116 ? 7.483 -67.392 64.127 1.00 20.84 110 LYS C N 1
ATOM 4532 C CA . LYS C 1 116 ? 7.129 -68.031 62.876 1.00 21.65 110 LYS C CA 1
ATOM 4533 C C . LYS C 1 116 ? 5.610 -68.211 62.821 1.00 20.48 110 LYS C C 1
ATOM 4534 O O . LYS C 1 116 ? 4.999 -68.939 63.621 1.00 18.55 110 LYS C O 1
ATOM 4540 N N . GLY C 1 117 ? 4.987 -67.501 61.884 1.00 19.67 111 GLY C N 1
ATOM 4541 C CA . GLY C 1 117 ? 3.560 -67.629 61.703 1.00 18.53 111 GLY C CA 1
ATOM 4542 C C . GLY C 1 117 ? 3.282 -69.000 61.100 1.00 19.67 111 GLY C C 1
ATOM 4543 O O . GLY C 1 117 ? 3.970 -69.431 60.183 1.00 19.77 111 GLY C O 1
ATOM 4544 N N . ILE C 1 118 ? 2.309 -69.708 61.678 1.00 19.81 112 ILE C N 1
ATOM 4545 C CA . ILE C 1 118 ? 1.822 -70.958 61.115 1.00 20.65 112 ILE C CA 1
ATOM 4546 C C . ILE C 1 118 ? 0.319 -70.869 61.008 1.00 19.77 112 ILE C C 1
ATOM 4547 O O . ILE C 1 118 ? -0.330 -70.541 61.969 1.00 18.95 112 ILE C O 1
ATOM 4552 N N . ALA C 1 119 ? -0.227 -71.145 59.825 1.00 20.33 113 ALA C N 1
ATOM 4553 C CA . ALA C 1 119 ? -1.683 -71.052 59.593 1.00 20.28 113 ALA C CA 1
ATOM 4554 C C . ALA C 1 119 ? -2.385 -72.250 60.178 1.00 20.95 113 ALA C C 1
ATOM 4555 O O . ALA C 1 119 ? -2.149 -73.347 59.757 1.00 21.85 113 ALA C O 1
ATOM 4557 N N . PHE C 1 120 ? -3.278 -72.071 61.128 1.00 21.61 114 PHE C N 1
ATOM 4558 C CA . PHE C 1 120 ? -4.026 -73.241 61.583 1.00 22.00 114 PHE C CA 1
ATOM 4559 C C . PHE C 1 120 ? -5.111 -73.540 60.540 1.00 23.04 114 PHE C C 1
ATOM 4560 O O . PHE C 1 120 ? -5.503 -72.657 59.803 1.00 21.59 114 PHE C O 1
ATOM 4568 N N . GLN C 1 121 ? -5.514 -74.801 60.460 1.00 24.35 115 GLN C N 1
ATOM 4569 C CA . GLN C 1 121 ? -6.524 -75.256 59.525 1.00 26.48 115 GLN C CA 1
ATOM 4570 C C . GLN C 1 121 ? -7.777 -75.535 60.323 1.00 26.24 115 GLN C C 1
ATOM 4571 O O . GLN C 1 121 ? -7.799 -76.466 61.099 1.00 26.56 115 GLN C O 1
ATOM 4577 N N . PRO C 1 122 ? -8.821 -74.715 60.150 1.00 26.36 116 PRO C N 1
ATOM 4578 C CA . PRO C 1 122 ? -10.026 -74.770 60.962 1.00 27.24 116 PRO C CA 1
ATOM 4579 C C . PRO C 1 122 ? -10.751 -76.102 60.999 1.00 28.42 116 PRO C C 1
ATOM 4580 O O . PRO C 1 122 ? -11.379 -76.414 62.008 1.00 28.86 116 PRO C O 1
ATOM 4584 N N . ASP C 1 123 ? -10.666 -76.881 59.931 1.00 29.65 117 ASP C N 1
ATOM 4585 C CA A ASP C 1 123 ? -11.358 -78.167 59.807 0.50 31.38 117 ASP C CA 1
ATOM 4586 C CA B ASP C 1 123 ? -11.388 -78.149 59.890 0.50 31.38 117 ASP C CA 1
ATOM 4587 C C . ASP C 1 123 ? -10.553 -79.373 60.348 1.00 32.23 117 ASP C C 1
ATOM 4588 O O . ASP C 1 123 ? -10.985 -80.510 60.212 1.00 33.75 117 ASP C O 1
ATOM 4597 N N . GLN C 1 124 ? -9.386 -79.120 60.936 1.00 31.18 118 GLN C N 1
ATOM 4598 C CA . GLN C 1 124 ? -8.545 -80.164 61.510 1.00 32.01 118 GLN C CA 1
ATOM 4599 C C . GLN C 1 124 ? -8.186 -79.842 62.953 1.00 29.85 118 GLN C C 1
ATOM 4600 O O . GLN C 1 124 ? -8.085 -78.677 63.318 1.00 29.40 118 GLN C O 1
ATOM 4606 N N . PRO C 1 125 ? -7.915 -80.867 63.761 1.00 28.88 119 PRO C N 1
ATOM 4607 C CA . PRO C 1 125 ? -7.298 -80.574 65.046 1.00 27.54 119 PRO C CA 1
ATOM 4608 C C . PRO C 1 125 ? -5.832 -80.126 64.915 1.00 27.38 119 PRO C C 1
ATOM 4609 O O . PRO C 1 125 ? -5.149 -80.576 63.985 1.00 28.30 119 PRO C O 1
ATOM 4613 N N . LEU C 1 126 ? -5.382 -79.272 65.847 1.00 26.23 120 LEU C N 1
ATOM 4614 C CA . LEU C 1 126 ? -3.986 -78.797 65.955 1.00 25.91 120 LEU C CA 1
ATOM 4615 C C . LEU C 1 126 ? -3.410 -79.323 67.255 1.00 25.97 120 LEU C C 1
ATOM 4616 O O . LEU C 1 126 ? -4.016 -79.175 68.318 1.00 26.20 120 LEU C O 1
ATOM 4621 N N . THR C 1 127 ? -2.242 -79.930 67.191 1.00 25.69 121 THR C N 1
ATOM 4622 C CA . THR C 1 127 ? -1.618 -80.439 68.389 1.00 26.24 121 THR C CA 1
ATOM 4623 C C . THR C 1 127 ? -0.626 -79.384 68.842 1.00 25.42 121 THR C C 1
ATOM 4624 O O . THR C 1 127 ? 0.188 -78.934 68.063 1.00 25.70 121 THR C O 1
ATOM 4628 N N . ALA C 1 128 ? -0.706 -78.978 70.096 1.00 24.14 122 ALA C N 1
ATOM 4629 C CA . ALA C 1 128 ? 0.237 -78.009 70.649 1.00 23.34 122 ALA C CA 1
ATOM 4630 C C . ALA C 1 128 ? 0.716 -78.602 71.963 1.00 24.89 122 ALA C C 1
ATOM 4631 O O . ALA C 1 128 ? 0.024 -78.547 72.984 1.00 24.11 122 ALA C O 1
ATOM 4633 N N . GLY C 1 129 ? 1.896 -79.210 71.895 1.00 26.23 123 GLY C N 1
ATOM 4634 C CA . GLY C 1 129 ? 2.420 -80.081 72.930 1.00 27.67 123 GLY C CA 1
ATOM 4635 C C . GLY C 1 129 ? 1.417 -81.103 73.458 1.00 28.48 123 GLY C C 1
ATOM 4636 O O . GLY C 1 129 ? 0.918 -81.954 72.721 1.00 28.73 123 GLY C O 1
ATOM 4637 N N . PRO C 1 130 ? 1.086 -81.005 74.750 1.00 28.44 124 PRO C N 1
ATOM 4638 C CA . PRO C 1 130 ? 0.088 -81.931 75.307 1.00 28.52 124 PRO C CA 1
ATOM 4639 C C . PRO C 1 130 ? -1.379 -81.574 74.948 1.00 27.13 124 PRO C C 1
ATOM 4640 O O . PRO C 1 130 ? -2.285 -82.329 75.280 1.00 27.12 124 PRO C O 1
ATOM 4644 N N . PHE C 1 131 ? -1.621 -80.430 74.322 1.00 25.35 125 PHE C N 1
ATOM 4645 C CA . PHE C 1 131 ? -3.000 -80.011 74.023 1.00 24.53 125 PHE C CA 1
ATOM 4646 C C . PHE C 1 131 ? -3.434 -80.385 72.588 1.00 24.64 125 PHE C C 1
ATOM 4647 O O . PHE C 1 131 ? -2.624 -80.392 71.673 1.00 24.19 125 PHE C O 1
ATOM 4655 N N . THR C 1 132 ? -4.719 -80.649 72.411 1.00 24.19 126 THR C N 1
ATOM 4656 C CA . THR C 1 132 ? -5.334 -80.744 71.113 1.00 24.57 126 THR C CA 1
ATOM 4657 C C . THR C 1 132 ? -6.365 -79.626 71.030 1.00 23.51 126 THR C C 1
ATOM 4658 O O . THR C 1 132 ? -7.193 -79.438 71.954 1.00 23.36 126 THR C O 1
ATOM 4662 N N . ILE C 1 133 ? -6.295 -78.852 69.948 1.00 22.16 127 ILE C N 1
ATOM 4663 C CA . ILE C 1 133 ? -7.181 -77.722 69.755 1.00 20.96 127 ILE C CA 1
ATOM 4664 C C . ILE C 1 133 ? -8.022 -77.907 68.500 1.00 20.87 127 ILE C C 1
ATOM 4665 O O . ILE C 1 133 ? -7.497 -78.221 67.436 1.00 20.84 127 ILE C O 1
ATOM 4670 N N . THR C 1 134 ? -9.337 -77.748 68.631 1.00 20.95 128 THR C N 1
ATOM 4671 C CA . THR C 1 134 ? -10.217 -77.722 67.470 1.00 21.12 128 THR C CA 1
ATOM 4672 C C . THR C 1 134 ? -10.914 -76.377 67.440 1.00 19.85 128 THR C C 1
ATOM 4673 O O . THR C 1 134 ? -10.929 -75.677 68.438 1.00 19.47 128 THR C O 1
ATOM 4677 N N . PHE C 1 135 ? -11.454 -76.001 66.293 1.00 20.48 129 PHE C N 1
ATOM 4678 C CA . PHE C 1 135 ? -11.856 -74.620 66.039 1.00 20.25 129 PHE C CA 1
ATOM 4679 C C . PHE C 1 135 ? -13.285 -74.497 65.576 1.00 21.04 129 PHE C C 1
ATOM 4680 O O . PHE C 1 135 ? -13.810 -75.418 64.972 1.00 21.67 129 PHE C O 1
ATOM 4688 N N . LEU C 1 136 ? -13.894 -73.334 65.814 1.00 20.41 130 LEU C N 1
ATOM 4689 C CA . LEU C 1 136 ? -15.228 -73.056 65.301 1.00 21.07 130 LEU C CA 1
ATOM 4690 C C . LEU C 1 136 ? -15.268 -71.599 64.889 1.00 21.00 130 LEU C C 1
ATOM 4691 O O . LEU C 1 136 ? -14.989 -70.669 65.688 1.00 20.26 130 LEU C O 1
ATOM 4696 N N . LYS C 1 137 ? -15.667 -71.382 63.651 1.00 21.40 131 LYS C N 1
ATOM 4697 C CA . LYS C 1 137 ? -15.776 -70.049 63.146 1.00 21.25 131 LYS C CA 1
ATOM 4698 C C . LYS C 1 137 ? -16.923 -69.325 63.826 1.00 20.70 131 LYS C C 1
ATOM 4699 O O . LYS C 1 137 ? -17.998 -69.889 64.011 1.00 21.32 131 LYS C O 1
ATOM 4705 N N . THR C 1 138 ? -16.664 -68.092 64.233 1.00 19.65 132 THR C N 1
ATOM 4706 C CA . THR C 1 138 ? -17.605 -67.329 65.014 1.00 20.44 132 THR C CA 1
ATOM 4707 C C . THR C 1 138 ? -18.327 -66.331 64.093 1.00 20.73 132 THR C C 1
ATOM 4708 O O . THR C 1 138 ? -17.935 -66.150 62.935 1.00 21.06 132 THR C O 1
ATOM 4712 N N . ILE C 1 139 ? -19.369 -65.680 64.611 1.00 21.15 133 ILE C N 1
ATOM 4713 C CA . ILE C 1 139 ? -20.061 -64.604 63.900 1.00 21.30 133 ILE C CA 1
ATOM 4714 C C . ILE C 1 139 ? -19.524 -63.289 64.443 1.00 21.10 133 ILE C C 1
ATOM 4715 O O . ILE C 1 139 ? -19.832 -62.892 65.600 1.00 21.17 133 ILE C O 1
ATOM 4720 N N . HIS C 1 140 ? -18.751 -62.593 63.619 1.00 20.40 134 HIS C N 1
ATOM 4721 C CA . HIS C 1 140 ? -17.948 -61.470 64.082 1.00 19.96 134 HIS C CA 1
ATOM 4722 C C . HIS C 1 140 ? -17.549 -60.625 62.861 1.00 20.32 134 HIS C C 1
ATOM 4723 O O . HIS C 1 140 ? -17.430 -61.155 61.779 1.00 21.49 134 HIS C O 1
ATOM 4730 N N . PRO C 1 141 ? -17.392 -59.296 63.014 1.00 20.27 135 PRO C N 1
ATOM 4731 C CA . PRO C 1 141 ? -17.132 -58.479 61.802 1.00 20.46 135 PRO C CA 1
ATOM 4732 C C . PRO C 1 141 ? -15.812 -58.762 61.079 1.00 20.14 135 PRO C C 1
ATOM 4733 O O . PRO C 1 141 ? -15.658 -58.311 59.998 1.00 19.56 135 PRO C O 1
ATOM 4737 N N . VAL C 1 142 ? -14.857 -59.463 61.682 1.00 19.86 136 VAL C N 1
ATOM 4738 C CA . VAL C 1 142 ? -13.722 -59.977 60.924 1.00 19.51 136 VAL C CA 1
ATOM 4739 C C . VAL C 1 142 ? -13.674 -61.479 61.186 1.00 19.78 136 VAL C C 1
ATOM 4740 O O . VAL C 1 142 ? -14.235 -61.932 62.174 1.00 20.81 136 VAL C O 1
ATOM 4744 N N . THR C 1 143 ? -12.997 -62.257 60.345 1.00 19.45 137 THR C N 1
ATOM 4745 C CA . THR C 1 143 ? -12.858 -63.717 60.597 1.00 19.54 137 THR C CA 1
ATOM 4746 C C . THR C 1 143 ? -12.267 -63.989 61.969 1.00 18.65 137 THR C C 1
ATOM 4747 O O . THR C 1 143 ? -11.327 -63.319 62.396 1.00 17.90 137 THR C O 1
ATOM 4751 N N . CYS C 1 144 ? -12.831 -64.982 62.651 1.00 18.72 138 CYS C N 1
ATOM 4752 C CA . CYS C 1 144 ? -12.482 -65.296 64.024 1.00 17.70 138 CYS C CA 1
ATOM 4753 C C . CYS C 1 144 ? -12.848 -66.735 64.327 1.00 17.92 138 CYS C C 1
ATOM 4754 O O . CYS C 1 144 ? -13.891 -67.209 63.841 1.00 16.93 138 CYS C O 1
ATOM 4757 N N . TYR C 1 145 ? -12.018 -67.393 65.165 1.00 17.51 139 TYR C N 1
ATOM 4758 C CA . TYR C 1 145 ? -12.199 -68.813 65.556 1.00 18.27 139 TYR C CA 1
ATOM 4759 C C . TYR C 1 145 ? -12.178 -69.001 67.061 1.00 17.14 139 TYR C C 1
ATOM 4760 O O . TYR C 1 145 ? -11.228 -68.613 67.728 1.00 16.83 139 TYR C O 1
ATOM 4769 N N . ALA C 1 146 ? -13.263 -69.560 67.575 1.00 17.35 140 ALA C N 1
ATOM 4770 C CA . ALA C 1 146 ? -13.352 -70.038 68.945 1.00 17.55 140 ALA C CA 1
ATOM 4771 C C . ALA C 1 146 ? -12.513 -71.320 68.997 1.00 18.41 140 ALA C C 1
ATOM 4772 O O . ALA C 1 146 ? -12.271 -71.946 67.970 1.00 19.13 140 ALA C O 1
ATOM 4774 N N . MET C 1 147 ? -12.127 -71.725 70.201 1.00 18.50 141 MET C N 1
ATOM 4775 C CA . MET C 1 147 ? -11.213 -72.830 70.373 1.00 19.30 141 MET C CA 1
ATOM 4776 C C . MET C 1 147 ? -11.674 -73.784 71.476 1.00 19.23 141 MET C C 1
ATOM 4777 O O . MET C 1 147 ? -12.142 -73.348 72.516 1.00 18.91 141 MET C O 1
ATOM 4782 N N . ARG C 1 148 ? -11.545 -75.080 71.229 1.00 20.65 142 ARG C N 1
ATOM 4783 C CA . ARG C 1 148 ? -11.853 -76.141 72.220 1.00 20.64 142 ARG C CA 1
ATOM 4784 C C . ARG C 1 148 ? -10.522 -76.793 72.452 1.00 20.23 142 ARG C C 1
ATOM 4785 O O . ARG C 1 148 ? -9.946 -77.329 71.514 1.00 19.80 142 ARG C O 1
ATOM 4793 N N . ILE C 1 149 ? -10.033 -76.729 73.685 1.00 19.90 143 ILE C N 1
ATOM 4794 C CA . ILE C 1 149 ? -8.666 -77.127 74.026 1.00 19.74 143 ILE C CA 1
ATOM 4795 C C . ILE C 1 149 ? -8.690 -78.264 75.027 1.00 20.93 143 ILE C C 1
ATOM 4796 O O . ILE C 1 149 ? -9.177 -78.098 76.145 1.00 22.54 143 ILE C O 1
ATOM 4801 N N . THR C 1 150 ? -8.189 -79.420 74.641 1.00 21.66 144 THR C N 1
ATOM 4802 C CA . THR C 1 150 ? -8.178 -80.569 75.549 1.00 23.27 144 THR C CA 1
ATOM 4803 C C . THR C 1 150 ? -6.794 -81.162 75.770 1.00 23.94 144 THR C C 1
ATOM 4804 O O . THR C 1 150 ? -5.947 -81.096 74.889 1.00 23.39 144 THR C O 1
ATOM 4808 N N . ASP C 1 151 ? -6.566 -81.735 76.951 1.00 25.17 145 ASP C N 1
ATOM 4809 C CA . ASP C 1 151 ? -5.317 -82.477 77.222 1.00 25.72 145 ASP C CA 1
ATOM 4810 C C . ASP C 1 151 ? -5.570 -83.980 77.286 1.00 27.27 145 ASP C C 1
ATOM 4811 O O . ASP C 1 151 ? -4.691 -84.740 77.681 1.00 27.43 145 ASP C O 1
ATOM 4816 N N . GLY C 1 152 ? -6.764 -84.416 76.893 1.00 27.64 146 GLY C N 1
ATOM 4817 C CA . GLY C 1 152 ? -7.098 -85.845 76.940 1.00 28.82 146 GLY C CA 1
ATOM 4818 C C . GLY C 1 152 ? -7.864 -86.253 78.193 1.00 29.70 146 GLY C C 1
ATOM 4819 O O . GLY C 1 152 ? -8.342 -87.366 78.256 1.00 29.86 146 GLY C O 1
ATOM 4820 N N . SER C 1 153 ? -7.955 -85.352 79.180 1.00 28.98 147 SER C N 1
ATOM 4821 C CA . SER C 1 153 ? -8.699 -85.581 80.430 1.00 30.54 147 SER C CA 1
ATOM 4822 C C . SER C 1 153 ? -9.685 -84.478 80.687 1.00 28.63 147 SER C C 1
ATOM 4823 O O . SER C 1 153 ? -10.779 -84.740 81.108 1.00 28.87 147 SER C O 1
ATOM 4826 N N . HIS C 1 154 ? -9.273 -83.237 80.506 1.00 27.55 148 HIS C N 1
ATOM 4827 C CA . HIS C 1 154 ? -10.203 -82.122 80.650 1.00 27.12 148 HIS C CA 1
ATOM 4828 C C . HIS C 1 154 ? -10.258 -81.271 79.399 1.00 25.68 148 HIS C C 1
ATOM 4829 O O . HIS C 1 154 ? -9.421 -81.406 78.503 1.00 25.70 148 HIS C O 1
ATOM 4836 N N . THR C 1 155 ? -11.283 -80.440 79.328 1.00 24.09 149 THR C N 1
ATOM 4837 C CA . THR C 1 155 ? -11.534 -79.639 78.133 1.00 22.68 149 THR C CA 1
ATOM 4838 C C . THR C 1 155 ? -11.906 -78.243 78.580 1.00 20.80 149 THR C C 1
ATOM 4839 O O . THR C 1 155 ? -12.794 -78.074 79.416 1.00 20.41 149 THR C O 1
ATOM 4843 N N . VAL C 1 156 ? -11.221 -77.257 78.012 1.00 19.84 150 VAL C N 1
ATOM 4844 C CA . VAL C 1 156 ? -11.582 -75.830 78.179 1.00 18.75 150 VAL C CA 1
ATOM 4845 C C . VAL C 1 156 ? -12.030 -75.281 76.812 1.00 18.90 150 VAL C C 1
ATOM 4846 O O . VAL C 1 156 ? -11.315 -75.421 75.803 1.00 19.17 150 VAL C O 1
ATOM 4850 N N . VAL C 1 157 ? -13.216 -74.677 76.757 1.00 18.50 151 VAL C N 1
ATOM 4851 C CA . VAL C 1 157 ? -13.671 -73.996 75.557 1.00 18.40 151 VAL C CA 1
ATOM 4852 C C . VAL C 1 157 ? -13.550 -72.479 75.714 1.00 18.22 151 VAL C C 1
ATOM 4853 O O . VAL C 1 157 ? -13.931 -71.936 76.744 1.00 19.36 151 VAL C O 1
ATOM 4857 N N . TYR C 1 158 ? -13.022 -71.821 74.685 1.00 18.35 152 TYR C N 1
ATOM 4858 C CA . TYR C 1 158 ? -12.905 -70.363 74.604 1.00 17.81 152 TYR C CA 1
ATOM 4859 C C . TYR C 1 158 ? -13.717 -69.866 73.409 1.00 17.97 152 TYR C C 1
ATOM 4860 O O . TYR C 1 158 ? -13.430 -70.212 72.290 1.00 18.66 152 TYR C O 1
ATOM 4869 N N . THR C 1 159 ? -14.748 -69.067 73.634 1.00 18.77 153 THR C N 1
ATOM 4870 C CA . THR C 1 159 ? -15.615 -68.637 72.541 1.00 17.72 153 THR C CA 1
ATOM 4871 C C . THR C 1 159 ? -14.947 -67.656 71.604 1.00 18.59 153 THR C C 1
ATOM 4872 O O . THR C 1 159 ? -15.476 -67.383 70.553 1.00 18.01 153 THR C O 1
ATOM 4876 N N . ALA C 1 160 ? -13.797 -67.103 71.990 1.00 18.48 154 ALA C N 1
ATOM 4877 C CA . ALA C 1 160 ? -13.259 -65.932 71.324 1.00 18.74 154 ALA C CA 1
ATOM 4878 C C . ALA C 1 160 ? -14.373 -64.851 71.239 1.00 18.68 154 ALA C C 1
ATOM 4879 O O . ALA C 1 160 ? -15.183 -64.745 72.159 1.00 20.29 154 ALA C O 1
ATOM 4881 N N . ASP C 1 161 ? -14.424 -64.052 70.182 1.00 18.43 155 ASP C N 1
ATOM 4882 C CA . ASP C 1 161 ? -15.480 -63.081 70.023 1.00 17.88 155 ASP C CA 1
ATOM 4883 C C . ASP C 1 161 ? -16.549 -63.587 69.054 1.00 18.25 155 ASP C C 1
ATOM 4884 O O . ASP C 1 161 ? -16.231 -64.107 67.962 1.00 18.57 155 ASP C O 1
ATOM 4889 N N . SER C 1 162 ? -17.811 -63.377 69.405 1.00 17.84 156 SER C N 1
ATOM 4890 C CA . SER C 1 162 ? -18.915 -63.855 68.591 1.00 18.41 156 SER C CA 1
ATOM 4891 C C . SER C 1 162 ? -20.221 -63.320 69.072 1.00 18.38 156 SER C C 1
ATOM 4892 O O . SER C 1 162 ? -20.373 -63.085 70.265 1.00 18.83 156 SER C O 1
ATOM 4895 N N . SER C 1 163 ? -21.164 -63.140 68.156 1.00 19.31 157 SER C N 1
ATOM 4896 C CA . SER C 1 163 ? -22.566 -63.118 68.527 1.00 20.79 157 SER C CA 1
ATOM 4897 C C . SER C 1 163 ? -23.038 -64.582 68.669 1.00 21.63 157 SER C C 1
ATOM 4898 O O . SER C 1 163 ? -22.298 -65.528 68.354 1.00 19.79 157 SER C O 1
ATOM 4901 N N . TYR C 1 164 ? -24.253 -64.756 69.178 1.00 22.11 158 TYR C N 1
ATOM 4902 C CA . TYR C 1 164 ? -24.754 -66.096 69.498 1.00 22.45 158 TYR C CA 1
ATOM 4903 C C . TYR C 1 164 ? -24.967 -66.953 68.253 1.00 23.02 158 TYR C C 1
ATOM 4904 O O . TYR C 1 164 ? -25.492 -66.490 67.254 1.00 23.25 158 TYR C O 1
ATOM 4913 N N . GLN C 1 165 ? -24.587 -68.220 68.341 1.00 23.65 159 GLN C N 1
ATOM 4914 C CA . GLN C 1 165 ? -24.990 -69.229 67.360 1.00 24.44 159 GLN C CA 1
ATOM 4915 C C . GLN C 1 165 ? -25.170 -70.572 68.046 1.00 25.26 159 GLN C C 1
ATOM 4916 O O . GLN C 1 165 ? -24.430 -70.896 68.974 1.00 24.40 159 GLN C O 1
ATOM 4922 N N . ASP C 1 166 ? -26.164 -71.322 67.591 1.00 26.23 160 ASP C N 1
ATOM 4923 C CA . ASP C 1 166 ? -26.463 -72.640 68.129 1.00 28.23 160 ASP C CA 1
ATOM 4924 C C . ASP C 1 166 ? -25.279 -73.603 68.025 1.00 27.20 160 ASP C C 1
ATOM 4925 O O . ASP C 1 166 ? -25.143 -74.465 68.874 1.00 28.06 160 ASP C O 1
ATOM 4930 N N . SER C 1 167 ? -24.464 -73.474 66.975 1.00 26.01 161 SER C N 1
ATOM 4931 C CA . SER C 1 167 ? -23.293 -74.330 66.787 1.00 25.45 161 SER C CA 1
ATOM 4932 C C . SER C 1 167 ? -22.291 -74.244 67.965 1.00 24.44 161 SER C C 1
ATOM 4933 O O . SER C 1 167 ? -21.452 -75.143 68.111 1.00 23.10 161 SER C O 1
ATOM 4936 N N . PHE C 1 168 ? -22.400 -73.204 68.813 1.00 22.69 162 PHE C N 1
ATOM 4937 C CA . PHE C 1 168 ? -21.582 -73.179 70.027 1.00 22.76 162 PHE C CA 1
ATOM 4938 C C . PHE C 1 168 ? -21.908 -74.346 70.954 1.00 24.00 162 PHE C C 1
ATOM 4939 O O . PHE C 1 168 ? -21.069 -74.666 71.789 1.00 23.92 162 PHE C O 1
ATOM 4947 N N . ILE C 1 169 ? -23.103 -74.960 70.842 1.00 24.68 163 ILE C N 1
ATOM 4948 C CA . ILE C 1 169 ? -23.517 -75.954 71.832 1.00 25.78 163 ILE C CA 1
ATOM 4949 C C . ILE C 1 169 ? -22.775 -77.259 71.651 1.00 26.59 163 ILE C C 1
ATOM 4950 O O . ILE C 1 169 ? -22.165 -77.726 72.588 1.00 27.15 163 ILE C O 1
ATOM 4955 N N . PRO C 1 170 ? -22.843 -77.871 70.458 1.00 27.09 164 PRO C N 1
ATOM 4956 C CA . PRO C 1 170 ? -22.011 -79.023 70.247 1.00 27.37 164 PRO C CA 1
ATOM 4957 C C . PRO C 1 170 ? -20.510 -78.735 70.442 1.00 26.45 164 PRO C C 1
ATOM 4958 O O . PRO C 1 170 ? -19.782 -79.615 70.886 1.00 26.69 164 PRO C O 1
ATOM 4962 N N . PHE C 1 171 ? -20.037 -77.550 70.075 1.00 25.24 165 PHE C N 1
ATOM 4963 C CA . PHE C 1 171 ? -18.608 -77.231 70.234 1.00 24.52 165 PHE C CA 1
ATOM 4964 C C . PHE C 1 171 ? -18.244 -77.162 71.713 1.00 24.02 165 PHE C C 1
ATOM 4965 O O . PHE C 1 171 ? -17.094 -77.437 72.091 1.00 22.93 165 PHE C O 1
ATOM 4973 N N . SER C 1 172 ? -19.220 -76.802 72.554 1.00 23.87 166 SER C N 1
ATOM 4974 C CA . SER C 1 172 ? -18.948 -76.634 73.967 1.00 23.26 166 SER C CA 1
ATOM 4975 C C . SER C 1 172 ? -19.345 -77.808 74.840 1.00 24.09 166 SER C C 1
ATOM 4976 O O . SER C 1 172 ? -19.094 -77.790 76.028 1.00 23.49 166 SER C O 1
ATOM 4979 N N . GLU C 1 173 ? -19.917 -78.848 74.257 1.00 25.96 167 GLU C N 1
ATOM 4980 C CA . GLU C 1 173 ? -20.448 -79.959 75.058 1.00 27.20 167 GLU C CA 1
ATOM 4981 C C . GLU C 1 173 ? -19.376 -80.559 75.954 1.00 26.15 167 GLU C C 1
ATOM 4982 O O . GLU C 1 173 ? -18.273 -80.817 75.485 1.00 23.63 167 GLU C O 1
ATOM 4988 N N . ASN C 1 174 ? -19.722 -80.725 77.234 1.00 26.19 168 ASN C N 1
ATOM 4989 C CA . ASN C 1 174 ? -18.860 -81.298 78.281 1.00 27.31 168 ASN C CA 1
ATOM 4990 C C . ASN C 1 174 ? -17.575 -80.540 78.564 1.00 26.26 168 ASN C C 1
ATOM 4991 O O . ASN C 1 174 ? -16.615 -81.110 79.029 1.00 26.37 168 ASN C O 1
ATOM 4996 N N . ALA C 1 175 ? -17.536 -79.259 78.238 1.00 25.72 169 ALA C N 1
ATOM 4997 C CA . ALA C 1 175 ? -16.385 -78.451 78.578 1.00 24.51 169 ALA C CA 1
ATOM 4998 C C . ALA C 1 175 ? -16.370 -78.391 80.111 1.00 24.58 169 ALA C C 1
ATOM 4999 O O . ALA C 1 175 ? -17.409 -78.206 80.721 1.00 24.03 169 ALA C O 1
ATOM 5001 N N . ASP C 1 176 ? -15.204 -78.586 80.727 1.00 23.95 170 ASP C N 1
ATOM 5002 C CA . ASP C 1 176 ? -15.103 -78.457 82.160 1.00 24.39 170 ASP C CA 1
ATOM 5003 C C . ASP C 1 176 ? -15.103 -76.966 82.492 1.00 23.82 170 ASP C C 1
ATOM 5004 O O . ASP C 1 176 ? -15.640 -76.554 83.521 1.00 24.66 170 ASP C O 1
ATOM 5009 N N . LEU C 1 177 ? -14.526 -76.159 81.615 1.00 21.99 171 LEU C N 1
ATOM 5010 C CA . LEU C 1 177 ? -14.588 -74.705 81.771 1.00 21.66 171 LEU C CA 1
ATOM 5011 C C . LEU C 1 177 ? -14.944 -74.077 80.433 1.00 20.72 171 LEU C C 1
ATOM 5012 O O . LEU C 1 177 ? -14.314 -74.380 79.442 1.00 21.18 171 LEU C O 1
ATOM 5017 N N . LEU C 1 178 ? -15.970 -73.233 80.419 1.00 20.43 172 LEU C N 1
ATOM 5018 C CA . LEU C 1 178 ? -16.346 -72.447 79.261 1.00 19.32 172 LEU C CA 1
ATOM 5019 C C . LEU C 1 178 ? -15.992 -71.000 79.584 1.00 18.94 172 LEU C C 1
ATOM 5020 O O . LEU C 1 178 ? -16.524 -70.429 80.537 1.00 19.23 172 LEU C O 1
ATOM 5025 N N . ILE C 1 179 ? -15.095 -70.438 78.772 1.00 18.54 173 ILE C N 1
ATOM 5026 C CA . ILE C 1 179 ? -14.655 -69.065 78.861 1.00 17.74 173 ILE C CA 1
ATOM 5027 C C . ILE C 1 179 ? -15.399 -68.382 77.737 1.00 18.03 173 ILE C C 1
ATOM 5028 O O . ILE C 1 179 ? -15.145 -68.630 76.552 1.00 17.42 173 ILE C O 1
ATOM 5033 N N . SER C 1 180 ? -16.382 -67.586 78.103 1.00 17.87 174 SER C N 1
ATOM 5034 C CA . SER C 1 180 ? -17.235 -66.967 77.114 1.00 18.47 174 SER C CA 1
ATOM 5035 C C . SER C 1 180 ? -17.069 -65.466 77.148 1.00 18.32 174 SER C C 1
ATOM 5036 O O . SER C 1 180 ? -17.060 -64.864 78.235 1.00 18.54 174 SER C O 1
ATOM 5039 N N . GLU C 1 181 ? -16.980 -64.842 75.969 1.00 18.65 175 GLU C N 1
ATOM 5040 C CA . GLU C 1 181 ? -17.025 -63.392 75.940 1.00 18.38 175 GLU C CA 1
ATOM 5041 C C . GLU C 1 181 ? -18.400 -62.963 76.488 1.00 19.92 175 GLU C C 1
ATOM 5042 O O . GLU C 1 181 ? -19.390 -63.729 76.456 1.00 19.77 175 GLU C O 1
ATOM 5048 N N . CYS C 1 182 ? -18.439 -61.751 77.010 1.00 20.00 176 CYS C N 1
ATOM 5049 C CA . CYS C 1 182 ? -19.631 -61.209 77.605 1.00 20.42 176 CYS C CA 1
ATOM 5050 C C . CYS C 1 182 ? -19.491 -59.704 77.612 1.00 20.11 176 CYS C C 1
ATOM 5051 O O . CYS C 1 182 ? -19.469 -59.079 78.656 1.00 19.95 176 CYS C O 1
ATOM 5054 N N . ASN C 1 183 ? -19.434 -59.126 76.419 1.00 19.86 177 ASN C N 1
ATOM 5055 C CA . ASN C 1 183 ? -19.170 -57.708 76.268 1.00 19.51 177 ASN C CA 1
ATOM 5056 C C . ASN C 1 183 ? -20.418 -56.891 76.571 1.00 20.28 177 ASN C C 1
ATOM 5057 O O . ASN C 1 183 ? -20.299 -55.680 76.728 1.00 19.32 177 ASN C O 1
ATOM 5062 N N . PHE C 1 184 ? -21.598 -57.541 76.678 1.00 20.06 178 PHE C N 1
ATOM 5063 C CA . PHE C 1 184 ? -22.865 -56.819 76.911 1.00 21.39 178 PHE C CA 1
ATOM 5064 C C . PHE C 1 184 ? -23.720 -57.374 78.069 1.00 21.30 178 PHE C C 1
ATOM 5065 O O . PHE C 1 184 ? -23.721 -58.575 78.336 1.00 21.18 178 PHE C O 1
ATOM 5073 N N . TYR C 1 185 ? -24.470 -56.500 78.727 1.00 21.83 179 TYR C N 1
ATOM 5074 C CA . TYR C 1 185 ? -25.424 -56.878 79.777 1.00 22.79 179 TYR C CA 1
ATOM 5075 C C . TYR C 1 185 ? -26.669 -57.525 79.151 1.00 23.54 179 TYR C C 1
ATOM 5076 O O . TYR C 1 185 ? -26.907 -57.419 77.936 1.00 23.58 179 TYR C O 1
ATOM 5085 N N . ALA C 1 186 ? -27.480 -58.136 80.002 1.00 24.12 180 ALA C N 1
ATOM 5086 C CA . ALA C 1 186 ? -28.634 -58.950 79.579 1.00 24.92 180 ALA C CA 1
ATOM 5087 C C . ALA C 1 186 ? -29.587 -58.155 78.712 1.00 25.85 180 ALA C C 1
ATOM 5088 O O . ALA C 1 186 ? -30.230 -58.722 77.811 1.00 24.67 180 ALA C O 1
ATOM 5090 N N . ASP C 1 187 ? -29.657 -56.846 78.961 1.00 26.83 181 ASP C N 1
ATOM 5091 C CA . ASP C 1 187 ? -30.637 -55.991 78.280 1.00 28.95 181 ASP C CA 1
ATOM 5092 C C . ASP C 1 187 ? -30.047 -55.262 77.071 1.00 28.78 181 ASP C C 1
ATOM 5093 O O . ASP C 1 187 ? -30.551 -54.210 76.671 1.00 29.90 181 ASP C O 1
ATOM 5098 N N . GLN C 1 188 ? -28.999 -55.841 76.496 1.00 28.21 182 GLN C N 1
ATOM 5099 C CA . GLN C 1 188 ? -28.352 -55.313 75.312 1.00 27.89 182 GLN C CA 1
ATOM 5100 C C . GLN C 1 188 ? -28.144 -56.395 74.236 1.00 27.68 182 GLN C C 1
ATOM 5101 O O . GLN C 1 188 ? -27.824 -57.553 74.545 1.00 27.04 182 GLN C O 1
ATOM 5107 N N . ASP C 1 189 ? -28.328 -56.018 72.975 1.00 27.55 183 ASP C N 1
ATOM 5108 C CA . ASP C 1 189 ? -28.075 -56.930 71.853 1.00 27.93 183 ASP C CA 1
ATOM 5109 C C . ASP C 1 189 ? -26.674 -56.665 71.315 1.00 27.00 183 ASP C C 1
ATOM 5110 O O . ASP C 1 189 ? -26.349 -55.560 70.894 1.00 26.08 183 ASP C O 1
ATOM 5115 N N . GLY C 1 190 ? -25.837 -57.685 71.362 1.00 26.22 184 GLY C N 1
ATOM 5116 C CA . GLY C 1 190 ? -24.453 -57.561 70.879 1.00 25.48 184 GLY C CA 1
ATOM 5117 C C . GLY C 1 190 ? -24.293 -57.964 69.434 1.00 25.43 184 GLY C C 1
ATOM 5118 O O . GLY C 1 190 ? -23.183 -57.950 68.937 1.00 24.71 184 GLY C O 1
ATOM 5119 N N . THR C 1 191 ? -25.390 -58.346 68.764 1.00 26.60 185 THR C N 1
ATOM 5120 C CA . THR C 1 191 ? -25.321 -58.852 67.369 1.00 27.13 185 THR C CA 1
ATOM 5121 C C . THR C 1 191 ? -24.607 -57.913 66.396 1.00 26.80 185 THR C C 1
ATOM 5122 O O . THR C 1 191 ? -23.696 -58.326 65.673 1.00 25.41 185 THR C O 1
ATOM 5126 N N . SER C 1 192 ? -24.963 -56.641 66.389 1.00 27.09 186 SER C N 1
ATOM 5127 C CA . SER C 1 192 ? -24.381 -55.784 65.376 1.00 28.14 186 SER C CA 1
ATOM 5128 C C . SER C 1 192 ? -22.884 -55.611 65.570 1.00 26.69 186 SER C C 1
ATOM 5129 O O . SER C 1 192 ? -22.193 -55.362 64.620 1.00 27.13 186 SER C O 1
ATOM 5132 N N . ALA C 1 193 ? -22.383 -55.771 66.793 1.00 25.54 187 ALA C N 1
ATOM 5133 C CA . ALA C 1 193 ? -20.953 -55.691 67.071 1.00 24.58 187 ALA C CA 1
ATOM 5134 C C . ALA C 1 193 ? -20.285 -57.072 67.072 1.00 23.10 187 ALA C C 1
ATOM 5135 O O . ALA C 1 193 ? -19.091 -57.171 67.293 1.00 22.81 187 ALA C O 1
ATOM 5137 N N . GLY C 1 194 ? -21.050 -58.132 66.844 1.00 22.27 188 GLY C N 1
ATOM 5138 C CA . GLY C 1 194 ? -20.494 -59.491 66.859 1.00 21.88 188 GLY C CA 1
ATOM 5139 C C . GLY C 1 194 ? -20.047 -59.974 68.241 1.00 21.06 188 GLY C C 1
ATOM 5140 O O . GLY C 1 194 ? -19.026 -60.647 68.378 1.00 19.52 188 GLY C O 1
ATOM 5141 N N . HIS C 1 195 ? -20.831 -59.636 69.266 1.00 21.50 189 HIS C N 1
ATOM 5142 C CA . HIS C 1 195 ? -20.532 -59.994 70.660 1.00 21.04 189 HIS C CA 1
ATOM 5143 C C . HIS C 1 195 ? -21.729 -60.632 71.324 1.00 21.39 189 HIS C C 1
ATOM 5144 O O . HIS C 1 195 ? -22.829 -60.604 70.780 1.00 20.74 189 HIS C O 1
ATOM 5151 N N . MET C 1 196 ? -21.514 -61.185 72.519 1.00 21.27 190 MET C N 1
ATOM 5152 C CA . MET C 1 196 ? -22.617 -61.732 73.309 1.00 21.69 190 MET C CA 1
ATOM 5153 C C . MET C 1 196 ? -22.909 -60.960 74.598 1.00 21.45 190 MET C C 1
ATOM 5154 O O . MET C 1 196 ? -22.102 -60.148 75.090 1.00 21.25 190 MET C O 1
ATOM 5159 N N . ASN C 1 197 ? -24.092 -61.233 75.126 1.00 21.18 191 ASN C N 1
ATOM 5160 C CA . ASN C 1 197 ? -24.456 -60.843 76.464 1.00 21.60 191 ASN C CA 1
ATOM 5161 C C . ASN C 1 197 ? -24.421 -62.022 77.470 1.00 21.61 191 ASN C C 1
ATOM 5162 O O . ASN C 1 197 ? -24.175 -63.177 77.108 1.00 21.05 191 ASN C O 1
ATOM 5167 N N . SER C 1 198 ? -24.672 -61.689 78.725 1.00 22.23 192 SER C N 1
ATOM 5168 C CA . SER C 1 198 ? -24.678 -62.632 79.844 1.00 22.97 192 SER C CA 1
ATOM 5169 C C . SER C 1 198 ? -25.702 -63.753 79.699 1.00 23.97 192 SER C C 1
ATOM 5170 O O . SER C 1 198 ? -25.452 -64.861 80.150 1.00 24.09 192 SER C O 1
ATOM 5173 N N . LEU C 1 199 ? -26.870 -63.458 79.117 1.00 24.75 193 LEU C N 1
ATOM 5174 C CA . LEU C 1 199 ? -27.895 -64.481 78.912 1.00 25.04 193 LEU C CA 1
ATOM 5175 C C . LEU C 1 199 ? -27.425 -65.551 77.886 1.00 24.89 193 LEU C C 1
ATOM 5176 O O . LEU C 1 199 ? -27.637 -66.759 78.057 1.00 24.79 193 LEU C O 1
ATOM 5181 N N . GLU C 1 200 ? -26.772 -65.082 76.838 1.00 23.95 194 GLU C N 1
ATOM 5182 C CA . GLU C 1 200 ? -26.312 -65.918 75.772 1.00 23.40 194 GLU C CA 1
ATOM 5183 C C . GLU C 1 200 ? -25.146 -66.768 76.257 1.00 22.70 194 GLU C C 1
ATOM 5184 O O . GLU C 1 200 ? -25.060 -67.953 75.950 1.00 22.93 194 GLU C O 1
ATOM 5190 N N . ALA C 1 201 ? -24.265 -66.171 77.051 1.00 22.12 195 ALA C N 1
ATOM 5191 C CA . ALA C 1 201 ? -23.164 -66.925 77.649 1.00 21.62 195 ALA C CA 1
ATOM 5192 C C . ALA C 1 201 ? -23.717 -68.029 78.564 1.00 22.12 195 ALA C C 1
ATOM 5193 O O . ALA C 1 201 ? -23.242 -69.149 78.559 1.00 20.60 195 ALA C O 1
ATOM 5195 N N . GLY C 1 202 ? -24.748 -67.705 79.338 1.00 23.09 196 GLY C N 1
ATOM 5196 C CA . GLY C 1 202 ? -25.361 -68.710 80.215 1.00 24.00 196 GLY C CA 1
ATOM 5197 C C . GLY C 1 202 ? -26.026 -69.815 79.414 1.00 25.18 196 GLY C C 1
ATOM 5198 O O . GLY C 1 202 ? -25.979 -70.984 79.809 1.00 25.67 196 GLY C O 1
ATOM 5199 N N . ARG C 1 203 ? -26.651 -69.443 78.297 1.00 25.42 197 ARG C N 1
ATOM 5200 C CA . ARG C 1 203 ? -27.393 -70.399 77.463 1.00 26.64 197 ARG C CA 1
ATOM 5201 C C . ARG C 1 203 ? -26.458 -71.458 76.875 1.00 25.71 197 ARG C C 1
ATOM 5202 O O . ARG C 1 203 ? -26.803 -72.638 76.870 1.00 25.98 197 ARG C O 1
ATOM 5210 N N . ILE C 1 204 ? -25.285 -71.024 76.402 1.00 24.59 198 ILE C N 1
ATOM 5211 C CA . ILE C 1 204 ? -24.248 -71.964 75.930 1.00 24.08 198 ILE C CA 1
ATOM 5212 C C . ILE C 1 204 ? -23.859 -72.901 77.086 1.00 24.48 198 ILE C C 1
ATOM 5213 O O . ILE C 1 204 ? -23.885 -74.135 76.923 1.00 24.97 198 ILE C O 1
ATOM 5218 N N . ALA C 1 205 ? -23.542 -72.329 78.254 1.00 24.02 199 ALA C N 1
ATOM 5219 C CA . ALA C 1 205 ? -23.135 -73.146 79.410 1.00 24.77 199 ALA C CA 1
ATOM 5220 C C . ALA C 1 205 ? -24.220 -74.117 79.811 1.00 25.19 199 ALA C C 1
ATOM 5221 O O . ALA C 1 205 ? -23.953 -75.267 80.063 1.00 26.78 199 ALA C O 1
ATOM 5223 N N . LYS C 1 206 ? -25.456 -73.666 79.820 1.00 26.06 200 LYS C N 1
ATOM 5224 C CA . LYS C 1 206 ? -26.568 -74.548 80.161 1.00 27.73 200 LYS C CA 1
ATOM 5225 C C . LYS C 1 206 ? -26.738 -75.681 79.138 1.00 28.08 200 LYS C C 1
ATOM 5226 O O . LYS C 1 206 ? -26.735 -76.846 79.497 1.00 28.40 200 LYS C O 1
ATOM 5232 N N . GLU C 1 207 ? -26.890 -75.336 77.862 1.00 28.58 201 GLU C N 1
ATOM 5233 C CA . GLU C 1 207 ? -27.272 -76.351 76.863 1.00 30.07 201 GLU C CA 1
ATOM 5234 C C . GLU C 1 207 ? -26.095 -77.296 76.581 1.00 29.27 201 GLU C C 1
ATOM 5235 O O . GLU C 1 207 ? -26.289 -78.448 76.246 1.00 29.75 201 GLU C O 1
ATOM 5241 N N . ALA C 1 208 ? -24.878 -76.795 76.732 1.00 27.85 202 ALA C N 1
ATOM 5242 C CA . ALA C 1 208 ? -23.697 -77.637 76.593 1.00 27.96 202 ALA C CA 1
ATOM 5243 C C . ALA C 1 208 ? -23.365 -78.489 77.837 1.00 28.19 202 ALA C C 1
ATOM 5244 O O . ALA C 1 208 ? -22.516 -79.357 77.737 1.00 28.64 202 ALA C O 1
ATOM 5246 N N . GLY C 1 209 ? -24.013 -78.245 78.985 1.00 28.51 203 GLY C N 1
ATOM 5247 C CA . GLY C 1 209 ? -23.659 -78.910 80.275 1.00 28.22 203 GLY C CA 1
ATOM 5248 C C . GLY C 1 209 ? -22.239 -78.595 80.763 1.00 26.52 203 GLY C C 1
ATOM 5249 O O . GLY C 1 209 ? -21.536 -79.460 81.290 1.00 26.90 203 GLY C O 1
ATOM 5250 N N . ALA C 1 210 ? -21.816 -77.351 80.582 1.00 24.81 204 ALA C N 1
ATOM 5251 C CA . ALA C 1 210 ? -20.482 -76.911 80.955 1.00 23.37 204 ALA C CA 1
ATOM 5252 C C . ALA C 1 210 ? -20.290 -77.056 82.458 1.00 23.55 204 ALA C C 1
ATOM 5253 O O . ALA C 1 210 ? -21.213 -76.836 83.220 1.00 23.47 204 ALA C O 1
ATOM 5255 N N . GLY C 1 211 ? -19.085 -77.431 82.875 1.00 23.60 205 GLY C N 1
ATOM 5256 C CA . GLY C 1 211 ? -18.749 -77.600 84.279 1.00 23.82 205 GLY C CA 1
ATOM 5257 C C . GLY C 1 211 ? -18.839 -76.309 85.051 1.00 24.01 205 GLY C C 1
ATOM 5258 O O . GLY C 1 211 ? -19.250 -76.294 86.186 1.00 24.91 205 GLY C O 1
ATOM 5259 N N . GLU C 1 212 ? -18.448 -75.213 84.426 1.00 24.23 206 GLU C N 1
ATOM 5260 C CA . GLU C 1 212 ? -18.562 -73.899 85.034 1.00 23.98 206 GLU C CA 1
ATOM 5261 C C . GLU C 1 212 ? -18.332 -72.839 83.956 1.00 22.26 206 GLU C C 1
ATOM 5262 O O . GLU C 1 212 ? -17.895 -73.156 82.849 1.00 22.60 206 GLU C O 1
ATOM 5268 N N . LEU C 1 213 ? -18.630 -71.589 84.282 1.00 20.91 207 LEU C N 1
ATOM 5269 C CA . LEU C 1 213 ? -18.599 -70.517 83.305 1.00 20.11 207 LEU C CA 1
ATOM 5270 C C . LEU C 1 213 ? -17.753 -69.378 83.802 1.00 19.47 207 LEU C C 1
ATOM 5271 O O . LEU C 1 213 ? -17.844 -68.998 84.979 1.00 19.93 207 LEU C O 1
ATOM 5276 N N . LEU C 1 214 ? -16.929 -68.843 82.902 1.00 18.72 208 LEU C N 1
ATOM 5277 C CA . LEU C 1 214 ? -16.113 -67.674 83.188 1.00 18.32 208 LEU C CA 1
ATOM 5278 C C . LEU C 1 214 ? -16.435 -66.635 82.139 1.00 18.07 208 LEU C C 1
ATOM 5279 O O . LEU C 1 214 ? -16.295 -66.897 80.956 1.00 18.28 208 LEU C O 1
ATOM 5284 N N . LEU C 1 215 ? -16.856 -65.462 82.595 1.00 17.93 209 LEU C N 1
ATOM 5285 C CA . LEU C 1 215 ? -17.330 -64.395 81.730 1.00 18.59 209 LEU C CA 1
ATOM 5286 C C . LEU C 1 215 ? -16.229 -63.394 81.495 1.00 18.21 209 LEU C C 1
ATOM 5287 O O . LEU C 1 215 ? -15.637 -62.897 82.451 1.00 19.46 209 LEU C O 1
ATOM 5292 N N . THR C 1 216 ? -15.957 -63.084 80.231 1.00 18.37 210 THR C N 1
ATOM 5293 C CA . THR C 1 216 ? -14.791 -62.284 79.895 1.00 17.60 210 THR C CA 1
ATOM 5294 C C . THR C 1 216 ? -15.083 -61.271 78.792 1.00 17.57 210 THR C C 1
ATOM 5295 O O . THR C 1 216 ? -16.243 -61.002 78.486 1.00 17.58 210 THR C O 1
ATOM 5299 N N . HIS C 1 217 ? -14.029 -60.665 78.246 1.00 17.47 211 HIS C N 1
ATOM 5300 C CA . HIS C 1 217 ? -14.156 -59.635 77.212 1.00 17.40 211 HIS C CA 1
ATOM 5301 C C . HIS C 1 217 ? -15.106 -58.559 77.731 1.00 17.86 211 HIS C C 1
ATOM 5302 O O . HIS C 1 217 ? -16.129 -58.224 77.121 1.00 18.97 211 HIS C O 1
ATOM 5309 N N . LEU C 1 218 ? -14.779 -58.053 78.902 1.00 18.23 212 LEU C N 1
ATOM 5310 C CA . LEU C 1 218 ? -15.740 -57.329 79.708 1.00 17.64 212 LEU C CA 1
ATOM 5311 C C . LEU C 1 218 ? -15.948 -55.900 79.210 1.00 18.00 212 LEU C C 1
ATOM 5312 O O . LEU C 1 218 ? -15.060 -55.342 78.592 1.00 16.31 212 LEU C O 1
ATOM 5317 N N . PRO C 1 219 ? -17.144 -55.326 79.465 1.00 18.72 213 PRO C N 1
ATOM 5318 C CA . PRO C 1 219 ? -17.437 -53.941 79.147 1.00 20.14 213 PRO C CA 1
ATOM 5319 C C . PRO C 1 219 ? -16.826 -52.967 80.137 1.00 21.46 213 PRO C C 1
ATOM 5320 O O . PRO C 1 219 ? -16.417 -53.361 81.263 1.00 20.42 213 PRO C O 1
ATOM 5324 N N . HIS C 1 220 ? -16.842 -51.692 79.734 1.00 22.11 214 HIS C N 1
ATOM 5325 C CA . HIS C 1 220 ? -16.279 -50.621 80.536 1.00 23.99 214 HIS C CA 1
ATOM 5326 C C . HIS C 1 220 ? -17.360 -49.781 81.233 1.00 25.85 214 HIS C C 1
ATOM 5327 O O . HIS C 1 220 ? -17.141 -48.642 81.526 1.00 27.52 214 HIS C O 1
ATOM 5334 N N . PHE C 1 221 ? -18.533 -50.339 81.469 1.00 26.79 215 PHE C N 1
ATOM 5335 C CA . PHE C 1 221 ? -19.578 -49.608 82.197 1.00 27.81 215 PHE C CA 1
ATOM 5336 C C . PHE C 1 221 ? -20.390 -50.656 82.946 1.00 27.04 215 PHE C C 1
ATOM 5337 O O . PHE C 1 221 ? -20.165 -51.851 82.760 1.00 25.15 215 PHE C O 1
ATOM 5345 N N . GLY C 1 222 ? -21.313 -50.187 83.789 1.00 28.29 216 GLY C N 1
ATOM 5346 C CA . GLY C 1 222 ? -22.171 -51.042 84.612 1.00 28.41 216 GLY C CA 1
ATOM 5347 C C . GLY C 1 222 ? -21.421 -51.653 85.783 1.00 28.16 216 GLY C C 1
ATOM 5348 O O . GLY C 1 222 ? -20.280 -51.295 86.055 1.00 27.85 216 GLY C O 1
ATOM 5349 N N . VAL C 1 223 ? -22.091 -52.566 86.484 1.00 28.07 217 VAL C N 1
ATOM 5350 C CA . VAL C 1 223 ? -21.525 -53.330 87.590 1.00 26.77 217 VAL C CA 1
ATOM 5351 C C . VAL C 1 223 ? -21.304 -54.738 87.056 1.00 26.36 217 VAL C C 1
ATOM 5352 O O . VAL C 1 223 ? -22.240 -55.431 86.669 1.00 25.38 217 VAL C O 1
ATOM 5356 N N . HIS C 1 224 ? -20.047 -55.157 86.979 1.00 25.71 218 HIS C N 1
ATOM 5357 C CA . HIS C 1 224 ? -19.728 -56.430 86.345 1.00 25.26 218 HIS C CA 1
ATOM 5358 C C . HIS C 1 224 ? -20.402 -57.599 87.040 1.00 25.55 218 HIS C C 1
ATOM 5359 O O . HIS C 1 224 ? -20.798 -58.573 86.368 1.00 24.84 218 HIS C O 1
ATOM 5366 N N . ASP C 1 225 ? -20.529 -57.529 88.364 1.00 25.49 219 ASP C N 1
ATOM 5367 C CA . ASP C 1 225 ? -21.205 -58.604 89.081 1.00 26.35 219 ASP C CA 1
ATOM 5368 C C . ASP C 1 225 ? -22.657 -58.862 88.595 1.00 26.43 219 ASP C C 1
ATOM 5369 O O . ASP C 1 225 ? -23.146 -59.991 88.694 1.00 26.18 219 ASP C O 1
ATOM 5374 N N . ASN C 1 226 ? -23.330 -57.847 88.052 1.00 25.51 220 ASN C N 1
ATOM 5375 C CA . ASN C 1 226 ? -24.620 -58.099 87.423 1.00 25.83 220 ASN C CA 1
ATOM 5376 C C . ASN C 1 226 ? -24.538 -59.058 86.232 1.00 24.96 220 ASN C C 1
ATOM 5377 O O . ASN C 1 226 ? -25.526 -59.715 85.929 1.00 25.53 220 ASN C O 1
ATOM 5382 N N . LEU C 1 227 ? -23.393 -59.130 85.557 1.00 23.16 221 LEU C N 1
ATOM 5383 C CA . LEU C 1 227 ? -23.218 -60.117 84.464 1.00 22.30 221 LEU C CA 1
ATOM 5384 C C . LEU C 1 227 ? -23.281 -61.545 85.006 1.00 22.55 221 LEU C C 1
ATOM 5385 O O . LEU C 1 227 ? -23.942 -62.424 84.428 1.00 22.90 221 LEU C O 1
ATOM 5390 N N . ARG C 1 228 ? -22.585 -61.780 86.117 1.00 22.82 222 ARG C N 1
ATOM 5391 C CA . ARG C 1 228 ? -22.660 -63.057 86.827 1.00 23.53 222 ARG C CA 1
ATOM 5392 C C . ARG C 1 228 ? -24.124 -63.389 87.164 1.00 24.32 222 ARG C C 1
ATOM 5393 O O . ARG C 1 228 ? -24.587 -64.476 86.831 1.00 24.07 222 ARG C O 1
ATOM 5401 N N . LYS C 1 229 ? -24.821 -62.454 87.805 1.00 24.04 223 LYS C N 1
ATOM 5402 C CA . LYS C 1 229 ? -26.180 -62.694 88.261 1.00 26.51 223 LYS C CA 1
ATOM 5403 C C . LYS C 1 229 ? -27.103 -63.004 87.087 1.00 26.22 223 LYS C C 1
ATOM 5404 O O . LYS C 1 229 ? -27.968 -63.876 87.191 1.00 27.08 223 LYS C O 1
ATOM 5410 N N . GLU C 1 230 ? -26.936 -62.261 85.994 1.00 25.59 224 GLU C N 1
ATOM 5411 C CA . GLU C 1 230 ? -27.760 -62.446 84.805 1.00 25.15 224 GLU C CA 1
ATOM 5412 C C . GLU C 1 230 ? -27.511 -63.835 84.202 1.00 24.45 224 GLU C C 1
ATOM 5413 O O . GLU C 1 230 ? -28.470 -64.552 83.888 1.00 23.73 224 GLU C O 1
ATOM 5419 N N . ALA C 1 231 ? -26.236 -64.227 84.068 1.00 23.65 225 ALA C N 1
ATOM 5420 C CA . ALA C 1 231 ? -25.896 -65.553 83.528 1.00 23.55 225 ALA C CA 1
ATOM 5421 C C . ALA C 1 231 ? -26.481 -66.662 84.379 1.00 25.03 225 ALA C C 1
ATOM 5422 O O . ALA C 1 231 ? -26.918 -67.691 83.850 1.00 24.99 225 ALA C O 1
ATOM 5424 N N . LYS C 1 232 ? -26.504 -66.463 85.702 1.00 25.85 226 LYS C N 1
ATOM 5425 C CA . LYS C 1 232 ? -27.052 -67.479 86.596 1.00 27.02 226 LYS C CA 1
ATOM 5426 C C . LYS C 1 232 ? -28.586 -67.592 86.538 1.00 27.71 226 LYS C C 1
ATOM 5427 O O . LYS C 1 232 ? -29.127 -68.541 87.091 1.00 27.35 226 LYS C O 1
ATOM 5433 N N . THR C 1 233 ? -29.281 -66.669 85.875 1.00 27.64 227 THR C N 1
ATOM 5434 C CA . THR C 1 233 ? -30.745 -66.861 85.646 1.00 28.93 227 THR C CA 1
ATOM 5435 C C . THR C 1 233 ? -31.000 -67.883 84.539 1.00 29.07 227 THR C C 1
ATOM 5436 O O . THR C 1 233 ? -32.114 -68.355 84.340 1.00 29.86 227 THR C O 1
ATOM 5440 N N . VAL C 1 234 ? -29.957 -68.218 83.800 1.00 28.97 228 VAL C N 1
ATOM 5441 C CA . VAL C 1 234 ? -30.064 -69.187 82.728 1.00 29.28 228 VAL C CA 1
ATOM 5442 C C . VAL C 1 234 ? -29.338 -70.473 83.112 1.00 29.03 228 VAL C C 1
ATOM 5443 O O . VAL C 1 234 ? -29.849 -71.556 82.948 1.00 29.21 228 VAL C O 1
ATOM 5447 N N . PHE C 1 235 ? -28.117 -70.335 83.597 1.00 28.93 229 PHE C N 1
ATOM 5448 C CA . PHE C 1 235 ? -27.226 -71.477 83.828 1.00 29.02 229 PHE C CA 1
ATOM 5449 C C . PHE C 1 235 ? -27.148 -71.685 85.309 1.00 29.61 229 PHE C C 1
ATOM 5450 O O . PHE C 1 235 ? -26.985 -70.726 86.058 1.00 29.55 229 PHE C O 1
ATOM 5458 N N . SER C 1 236 ? -27.244 -72.929 85.756 1.00 31.70 230 SER C N 1
ATOM 5459 C CA . SER C 1 236 ? -27.274 -73.164 87.191 1.00 33.51 230 SER C CA 1
ATOM 5460 C C . SER C 1 236 ? -25.950 -73.575 87.852 1.00 32.77 230 SER C C 1
ATOM 5461 O O . SER C 1 236 ? -25.931 -73.753 89.041 1.00 35.83 230 SER C O 1
ATOM 5464 N N . GLY C 1 237 ? -24.832 -73.620 87.164 1.00 31.49 231 GLY C N 1
ATOM 5465 C CA . GLY C 1 237 ? -23.561 -73.898 87.844 1.00 30.56 231 GLY C CA 1
ATOM 5466 C C . GLY C 1 237 ? -22.782 -72.658 88.286 1.00 29.31 231 GLY C C 1
ATOM 5467 O O . GLY C 1 237 ? -23.322 -71.559 88.394 1.00 29.65 231 GLY C O 1
ATOM 5468 N N . GLU C 1 238 ? -21.503 -72.865 88.553 1.00 27.66 232 GLU C N 1
ATOM 5469 C CA . GLU C 1 238 ? -20.614 -71.814 88.927 1.00 26.59 232 GLU C CA 1
ATOM 5470 C C . GLU C 1 238 ? -20.344 -70.822 87.790 1.00 24.77 232 GLU C C 1
ATOM 5471 O O . GLU C 1 238 ? -19.967 -71.207 86.645 1.00 23.52 232 GLU C O 1
ATOM 5477 N N . VAL C 1 239 ? -20.555 -69.544 88.104 1.00 23.26 233 VAL C N 1
ATOM 5478 C CA . VAL C 1 239 ? -20.220 -68.460 87.211 1.00 21.89 233 VAL C CA 1
ATOM 5479 C C . VAL C 1 239 ? -19.287 -67.500 87.926 1.00 22.00 233 VAL C C 1
ATOM 5480 O O . VAL C 1 239 ? -19.622 -67.025 89.019 1.00 21.90 233 VAL C O 1
ATOM 5484 N N . ASN C 1 240 ? -18.140 -67.211 87.293 1.00 21.23 234 ASN C N 1
ATOM 5485 C CA . ASN C 1 240 ? -17.184 -66.212 87.759 1.00 21.65 234 ASN C CA 1
ATOM 5486 C C . ASN C 1 240 ? -16.989 -65.112 86.709 1.00 21.08 234 ASN C C 1
ATOM 5487 O O . ASN C 1 240 ? -17.191 -65.366 85.538 1.00 20.97 234 ASN C O 1
ATOM 5492 N N . ILE C 1 241 ? -16.641 -63.901 87.155 1.00 20.59 235 ILE C N 1
ATOM 5493 C CA . ILE C 1 241 ? -16.164 -62.817 86.314 1.00 19.84 235 ILE C CA 1
ATOM 5494 C C . ILE C 1 241 ? -14.621 -62.890 86.148 1.00 20.53 235 ILE C C 1
ATOM 5495 O O . ILE C 1 241 ? -13.896 -62.981 87.120 1.00 21.36 235 ILE C O 1
ATOM 5500 N N . ALA C 1 242 ? -14.109 -62.839 84.910 1.00 20.03 236 ALA C N 1
ATOM 5501 C CA . ALA C 1 242 ? -12.663 -62.943 84.692 1.00 19.72 236 ALA C CA 1
ATOM 5502 C C . ALA C 1 242 ? -11.941 -61.715 85.295 1.00 20.81 236 ALA C C 1
ATOM 5503 O O . ALA C 1 242 ? -12.508 -60.603 85.366 1.00 21.41 236 ALA C O 1
ATOM 5505 N N . LYS C 1 243 ? -10.709 -61.923 85.735 1.00 20.58 237 LYS C N 1
ATOM 5506 C CA . LYS C 1 243 ? -9.811 -60.832 86.042 1.00 21.64 237 LYS C CA 1
ATOM 5507 C C . LYS C 1 243 ? -8.381 -61.341 85.887 1.00 21.41 237 LYS C C 1
ATOM 5508 O O . LYS C 1 243 ? -8.143 -62.547 85.959 1.00 20.86 237 LYS C O 1
ATOM 5514 N N . SER C 1 244 ? -7.432 -60.441 85.638 1.00 21.12 238 SER C N 1
ATOM 5515 C CA . SER C 1 244 ? -6.027 -60.857 85.579 1.00 20.65 238 SER C CA 1
ATOM 5516 C C . SER C 1 244 ? -5.652 -61.642 86.871 1.00 20.81 238 SER C C 1
ATOM 5517 O O . SER C 1 244 ? -5.961 -61.209 87.959 1.00 19.52 238 SER C O 1
ATOM 5520 N N . GLY C 1 245 ? -5.046 -62.812 86.700 1.00 20.51 239 GLY C N 1
ATOM 5521 C CA . GLY C 1 245 ? -4.667 -63.671 87.803 1.00 21.63 239 GLY C CA 1
ATOM 5522 C C . GLY C 1 245 ? -5.662 -64.767 88.131 1.00 22.51 239 GLY C C 1
ATOM 5523 O O . GLY C 1 245 ? -5.323 -65.685 88.892 1.00 22.73 239 GLY C O 1
ATOM 5524 N N . PHE C 1 246 ? -6.895 -64.680 87.608 1.00 21.89 240 PHE C N 1
ATOM 5525 C CA . PHE C 1 246 ? -7.855 -65.738 87.837 1.00 21.58 240 PHE C CA 1
ATOM 5526 C C . PHE C 1 246 ? -7.270 -67.059 87.312 1.00 22.26 240 PHE C C 1
ATOM 5527 O O . PHE C 1 246 ? -6.817 -67.142 86.167 1.00 21.21 240 PHE C O 1
ATOM 5535 N N . VAL C 1 247 ? -7.333 -68.089 88.139 1.00 22.20 241 VAL C N 1
ATOM 5536 C CA . VAL C 1 247 ? -6.773 -69.367 87.809 1.00 23.29 241 VAL C CA 1
ATOM 5537 C C . VAL C 1 247 ? -7.847 -70.431 87.883 1.00 23.53 241 VAL C C 1
ATOM 5538 O O . VAL C 1 247 ? -8.561 -70.495 88.845 1.00 24.26 241 VAL C O 1
ATOM 5542 N N . TRP C 1 248 ? -7.946 -71.244 86.854 1.00 23.56 242 TRP C N 1
ATOM 5543 C CA . TRP C 1 248 ? -8.719 -72.451 86.866 1.00 23.82 242 TRP C CA 1
ATOM 5544 C C . TRP C 1 248 ? -7.730 -73.577 86.636 1.00 25.15 242 TRP C C 1
ATOM 5545 O O . TRP C 1 248 ? -6.825 -73.458 85.816 1.00 24.08 242 TRP C O 1
ATOM 5556 N N . GLU C 1 249 ? -7.891 -74.671 87.368 1.00 27.36 243 GLU C N 1
ATOM 5557 C CA . GLU C 1 249 ? -7.029 -75.826 87.220 1.00 29.90 243 GLU C CA 1
ATOM 5558 C C . GLU C 1 249 ? -7.872 -77.083 87.279 1.00 31.30 243 GLU C C 1
ATOM 5559 O O . GLU C 1 249 ? -8.788 -77.153 88.096 1.00 30.99 243 GLU C O 1
ATOM 5565 N N . GLY C 1 250 ? -7.586 -78.061 86.414 1.00 32.65 244 GLY C N 1
ATOM 5566 C CA . GLY C 1 250 ? -8.299 -79.359 86.435 1.00 35.11 244 GLY C CA 1
ATOM 5567 C C . GLY C 1 250 ? -7.402 -80.578 86.224 1.00 36.70 244 GLY C C 1
ATOM 5568 O O . GLY C 1 250 ? -6.599 -80.581 85.276 1.00 38.52 244 GLY C O 1
ATOM 5569 N N . ASP D 1 5 ? -10.430 -24.179 -41.491 1.00 61.40 -1 ASP D N 1
ATOM 5570 C CA . ASP D 1 5 ? -9.777 -25.489 -41.208 1.00 60.18 -1 ASP D CA 1
ATOM 5571 C C . ASP D 1 5 ? -10.814 -26.598 -41.004 1.00 58.95 -1 ASP D C 1
ATOM 5572 O O . ASP D 1 5 ? -11.403 -26.704 -39.931 1.00 58.14 -1 ASP D O 1
ATOM 5577 N N . PRO D 1 6 ? -11.028 -27.438 -42.026 1.00 58.85 0 PRO D N 1
ATOM 5578 C CA . PRO D 1 6 ? -12.031 -28.463 -41.832 1.00 57.96 0 PRO D CA 1
ATOM 5579 C C . PRO D 1 6 ? -11.612 -29.486 -40.772 1.00 54.60 0 PRO D C 1
ATOM 5580 O O . PRO D 1 6 ? -10.430 -29.842 -40.654 1.00 53.33 0 PRO D O 1
ATOM 5584 N N . MET D 1 7 ? -12.584 -29.897 -39.972 1.00 52.92 1 MET D N 1
ATOM 5585 C CA . MET D 1 7 ? -12.415 -31.000 -39.051 1.00 50.35 1 MET D CA 1
ATOM 5586 C C . MET D 1 7 ? -12.341 -32.294 -39.866 1.00 49.36 1 MET D C 1
ATOM 5587 O O . MET D 1 7 ? -13.193 -32.547 -40.723 1.00 50.98 1 MET D O 1
ATOM 5592 N N . LYS D 1 8 ? -11.330 -33.109 -39.595 1.00 46.30 2 LYS D N 1
ATOM 5593 C CA . LYS D 1 8 ? -11.113 -34.339 -40.326 1.00 45.20 2 LYS D CA 1
ATOM 5594 C C . LYS D 1 8 ? -10.947 -35.484 -39.342 1.00 42.73 2 LYS D C 1
ATOM 5595 O O . LYS D 1 8 ? -10.252 -35.327 -38.306 1.00 41.81 2 LYS D O 1
ATOM 5601 N N . VAL D 1 9 ? -11.572 -36.613 -39.665 1.00 41.01 3 VAL D N 1
ATOM 5602 C CA . VAL D 1 9 ? -11.507 -37.833 -38.858 1.00 38.87 3 VAL D CA 1
ATOM 5603 C C . VAL D 1 9 ? -11.037 -38.998 -39.740 1.00 38.61 3 VAL D C 1
ATOM 5604 O O . VAL D 1 9 ? -11.591 -39.234 -40.817 1.00 39.48 3 VAL D O 1
ATOM 5608 N N . THR D 1 10 ? -9.998 -39.701 -39.286 1.00 36.78 4 THR D N 1
ATOM 5609 C CA . THR D 1 10 ? -9.435 -40.836 -40.022 1.00 36.68 4 THR D CA 1
ATOM 5610 C C . THR D 1 10 ? -9.505 -42.069 -39.141 1.00 35.36 4 THR D C 1
ATOM 5611 O O . THR D 1 10 ? -8.959 -42.078 -38.046 1.00 35.23 4 THR D O 1
ATOM 5615 N N . VAL D 1 11 ? -10.192 -43.115 -39.578 1.00 35.98 5 VAL D N 1
ATOM 5616 C CA . VAL D 1 11 ? -10.185 -44.352 -38.770 1.00 34.87 5 VAL D CA 1
ATOM 5617 C C . VAL D 1 11 ? -8.778 -44.947 -38.813 1.00 34.25 5 VAL D C 1
ATOM 5618 O O . VAL D 1 11 ? -8.232 -45.127 -39.902 1.00 34.78 5 VAL D O 1
ATOM 5622 N N . ILE D 1 12 ? -8.202 -45.256 -37.653 1.00 32.51 6 ILE D N 1
ATOM 5623 C CA . ILE D 1 12 ? -6.888 -45.898 -37.610 1.00 32.37 6 ILE D CA 1
ATOM 5624 C C . ILE D 1 12 ? -7.051 -47.393 -37.360 1.00 32.73 6 ILE D C 1
ATOM 5625 O O . ILE D 1 12 ? -6.391 -48.205 -38.006 1.00 34.25 6 ILE D O 1
ATOM 5630 N N . GLY D 1 13 ? -7.937 -47.756 -36.437 1.00 32.06 7 GLY D N 1
ATOM 5631 C CA . GLY D 1 13 ? -8.255 -49.160 -36.185 1.00 32.46 7 GLY D CA 1
ATOM 5632 C C . GLY D 1 13 ? -9.687 -49.265 -35.701 1.00 33.11 7 GLY D C 1
ATOM 5633 O O . GLY D 1 13 ? -10.188 -48.370 -35.015 1.00 33.07 7 GLY D O 1
ATOM 5634 N N . CYS D 1 14 ? -10.349 -50.357 -36.041 1.00 33.91 8 CYS D N 1
ATOM 5635 C CA . CYS D 1 14 ? -11.793 -50.433 -35.872 1.00 35.18 8 CYS D CA 1
ATOM 5636 C C . CYS D 1 14 ? -12.345 -51.795 -35.402 1.00 34.41 8 CYS D C 1
ATOM 5637 O O . CYS D 1 14 ? -13.538 -51.932 -35.249 1.00 35.42 8 CYS D O 1
ATOM 5640 N N . TYR D 1 15 ? -11.497 -52.788 -35.181 1.00 33.71 9 TYR D N 1
ATOM 5641 C CA . TYR D 1 15 ? -11.962 -54.086 -34.680 1.00 33.23 9 TYR D CA 1
ATOM 5642 C C . TYR D 1 15 ? -12.072 -54.146 -33.170 1.00 31.77 9 TYR D C 1
ATOM 5643 O O . TYR D 1 15 ? -11.222 -53.630 -32.448 1.00 29.91 9 TYR D O 1
ATOM 5652 N N . GLY D 1 16 ? -13.117 -54.828 -32.698 1.00 32.09 10 GLY D N 1
ATOM 5653 C CA . GLY D 1 16 ? -13.299 -55.085 -31.279 1.00 30.91 10 GLY D CA 1
ATOM 5654 C C . GLY D 1 16 ? -12.358 -56.162 -30.768 1.00 30.71 10 GLY D C 1
ATOM 5655 O O . GLY D 1 16 ? -12.139 -57.175 -31.442 1.00 31.40 10 GLY D O 1
ATOM 5656 N N . GLY D 1 17 ? -11.756 -55.925 -29.596 1.00 29.71 11 GLY D N 1
ATOM 5657 C CA . GLY D 1 17 ? -11.038 -56.994 -28.871 1.00 28.85 11 GLY D CA 1
ATOM 5658 C C . GLY D 1 17 ? -9.593 -57.211 -29.285 1.00 28.75 11 GLY D C 1
ATOM 5659 O O . GLY D 1 17 ? -8.669 -57.090 -28.475 1.00 26.94 11 GLY D O 1
ATOM 5660 N N . PHE D 1 18 ? -9.411 -57.554 -30.555 1.00 29.95 12 PHE D N 1
ATOM 5661 C CA . PHE D 1 18 ? -8.107 -57.909 -31.098 1.00 30.04 12 PHE D CA 1
ATOM 5662 C C . PHE D 1 18 ? -8.153 -57.651 -32.605 1.00 30.94 12 PHE D C 1
ATOM 5663 O O . PHE D 1 18 ? -9.216 -57.646 -33.190 1.00 32.09 12 PHE D O 1
ATOM 5671 N N . PRO D 1 19 ? -6.998 -57.459 -33.239 1.00 30.76 13 PRO D N 1
ATOM 5672 C CA . PRO D 1 19 ? -7.040 -57.143 -34.658 1.00 32.13 13 PRO D CA 1
ATOM 5673 C C . PRO D 1 19 ? -7.321 -58.338 -35.580 1.00 33.08 13 PRO D C 1
ATOM 5674 O O . PRO D 1 19 ? -6.966 -59.459 -35.269 1.00 32.99 13 PRO D O 1
ATOM 5678 N N . ALA D 1 20 ? -7.989 -58.075 -36.703 1.00 33.86 14 ALA D N 1
ATOM 5679 C CA . ALA D 1 20 ? -8.002 -59.003 -37.826 1.00 35.43 14 ALA D CA 1
ATOM 5680 C C . ALA D 1 20 ? -6.634 -58.827 -38.506 1.00 35.57 14 ALA D C 1
ATOM 5681 O O . ALA D 1 20 ? -5.950 -57.813 -38.283 1.00 33.41 14 ALA D O 1
ATOM 5683 N N . ALA D 1 21 ? -6.237 -59.833 -39.285 1.00 36.28 15 ALA D N 1
ATOM 5684 C CA . ALA D 1 21 ? -4.948 -59.836 -39.979 1.00 37.22 15 ALA D CA 1
ATOM 5685 C C . ALA D 1 21 ? -4.710 -58.519 -40.719 1.00 37.28 15 ALA D C 1
ATOM 5686 O O . ALA D 1 21 ? -5.541 -58.095 -41.520 1.00 37.71 15 ALA D O 1
ATOM 5688 N N . ASN D 1 22 ? -3.590 -57.870 -40.408 1.00 36.39 16 ASN D N 1
ATOM 5689 C CA . ASN D 1 22 ? -3.172 -56.609 -41.056 1.00 37.07 16 ASN D CA 1
ATOM 5690 C C . ASN D 1 22 ? -4.101 -55.426 -40.781 1.00 36.42 16 ASN D C 1
ATOM 5691 O O . ASN D 1 22 ? -4.046 -54.413 -41.500 1.00 34.87 16 ASN D O 1
ATOM 5696 N N . GLU D 1 23 ? -4.936 -55.561 -39.733 1.00 35.73 17 GLU D N 1
ATOM 5697 C CA . GLU D 1 23 ? -5.824 -54.476 -39.274 1.00 35.26 17 GLU D CA 1
ATOM 5698 C C . GLU D 1 23 ? -5.487 -54.084 -37.832 1.00 33.16 17 GLU D C 1
ATOM 5699 O O . GLU D 1 23 ? -4.441 -54.455 -37.323 1.00 33.14 17 GLU D O 1
ATOM 5705 N N . ALA D 1 24 ? -6.366 -53.326 -37.186 1.00 31.82 18 ALA D N 1
ATOM 5706 C CA . ALA D 1 24 ? -6.059 -52.703 -35.902 1.00 29.94 18 ALA D CA 1
ATOM 5707 C C . ALA D 1 24 ? -7.302 -52.658 -35.031 1.00 29.32 18 ALA D C 1
ATOM 5708 O O . ALA D 1 24 ? -8.429 -52.841 -35.525 1.00 30.39 18 ALA D O 1
ATOM 5710 N N . THR D 1 25 ? -7.123 -52.429 -33.734 1.00 28.63 19 THR D N 1
ATOM 5711 C CA . THR D 1 25 ? -8.263 -52.240 -32.849 1.00 28.02 19 THR D CA 1
ATOM 5712 C C . THR D 1 25 ? -8.437 -50.738 -32.611 1.00 28.43 19 THR D C 1
ATOM 5713 O O . THR D 1 25 ? -7.763 -49.922 -33.269 1.00 28.17 19 THR D O 1
ATOM 5717 N N . SER D 1 26 ? -9.334 -50.367 -31.698 1.00 27.91 20 SER D N 1
ATOM 5718 C CA . SER D 1 26 ? -9.817 -48.984 -31.607 1.00 28.28 20 SER D CA 1
ATOM 5719 C C . SER D 1 26 ? -8.736 -47.894 -31.634 1.00 27.81 20 SER D C 1
ATOM 5720 O O . SER D 1 26 ? -7.822 -47.868 -30.795 1.00 27.62 20 SER D O 1
ATOM 5723 N N . GLY D 1 27 ? -8.882 -46.996 -32.603 1.00 28.13 21 GLY D N 1
ATOM 5724 C CA . GLY D 1 27 ? -8.072 -45.799 -32.726 1.00 28.82 21 GLY D CA 1
ATOM 5725 C C . GLY D 1 27 ? -8.614 -44.881 -33.834 1.00 29.75 21 GLY D C 1
ATOM 5726 O O . GLY D 1 27 ? -8.839 -45.327 -34.952 1.00 31.84 21 GLY D O 1
ATOM 5727 N N . TYR D 1 28 ? -8.837 -43.615 -33.511 1.00 29.61 22 TYR D N 1
ATOM 5728 C CA . TYR D 1 28 ? -9.401 -42.640 -34.433 1.00 31.06 22 TYR D CA 1
ATOM 5729 C C . TYR D 1 28 ? -8.598 -41.357 -34.376 1.00 31.11 22 TYR D C 1
ATOM 5730 O O . TYR D 1 28 ? -8.415 -40.792 -33.317 1.00 30.49 22 TYR D O 1
ATOM 5739 N N . LEU D 1 29 ? -8.135 -40.888 -35.524 1.00 32.48 23 LEU D N 1
ATOM 5740 C CA . LEU D 1 29 ? -7.349 -39.660 -35.600 1.00 32.61 23 LEU D CA 1
ATOM 5741 C C . LEU D 1 29 ? -8.259 -38.490 -35.942 1.00 33.67 23 LEU D C 1
ATOM 5742 O O . LEU D 1 29 ? -8.963 -38.531 -36.944 1.00 35.55 23 LEU D O 1
ATOM 5747 N N . PHE D 1 30 ? -8.251 -37.474 -35.083 1.00 33.38 24 PHE D N 1
ATOM 5748 C CA . PHE D 1 30 ? -9.042 -36.256 -35.236 1.00 34.33 24 PHE D CA 1
ATOM 5749 C C . PHE D 1 30 ? -8.086 -35.105 -35.501 1.00 34.78 24 PHE D C 1
ATOM 5750 O O . PHE D 1 30 ? -7.216 -34.812 -34.658 1.00 34.55 24 PHE D O 1
ATOM 5758 N N . GLN D 1 31 ? -8.244 -34.440 -36.641 1.00 36.15 25 GLN D N 1
ATOM 5759 C CA . GLN D 1 31 ? -7.359 -33.351 -37.027 1.00 37.01 25 GLN D CA 1
ATOM 5760 C C . GLN D 1 31 ? -8.117 -32.055 -37.309 1.00 38.70 25 GLN D C 1
ATOM 5761 O O . GLN D 1 31 ? -9.178 -32.045 -37.933 1.00 39.50 25 GLN D O 1
ATOM 5767 N N . SER D 1 32 ? -7.542 -30.955 -36.854 1.00 39.50 26 SER D N 1
ATOM 5768 C CA . SER D 1 32 ? -8.039 -29.611 -37.144 1.00 41.58 26 SER D CA 1
ATOM 5769 C C . SER D 1 32 ? -6.817 -28.700 -37.295 1.00 42.63 26 SER D C 1
ATOM 5770 O O . SER D 1 32 ? -6.106 -28.427 -36.330 1.00 41.09 26 SER D O 1
ATOM 5773 N N . GLY D 1 33 ? -6.559 -28.270 -38.514 1.00 45.09 27 GLY D N 1
ATOM 5774 C CA . GLY D 1 33 ? -5.366 -27.493 -38.810 1.00 46.57 27 GLY D CA 1
ATOM 5775 C C . GLY D 1 33 ? -4.187 -28.379 -38.462 1.00 45.37 27 GLY D C 1
ATOM 5776 O O . GLY D 1 33 ? -4.168 -29.540 -38.840 1.00 44.65 27 GLY D O 1
ATOM 5777 N N . ASP D 1 34 ? -3.230 -27.845 -37.703 1.00 45.10 28 ASP D N 1
ATOM 5778 C CA . ASP D 1 34 ? -2.021 -28.599 -37.366 1.00 43.85 28 ASP D CA 1
ATOM 5779 C C . ASP D 1 34 ? -2.183 -29.476 -36.123 1.00 41.04 28 ASP D C 1
ATOM 5780 O O . ASP D 1 34 ? -1.282 -30.242 -35.785 1.00 39.62 28 ASP D O 1
ATOM 5785 N N . TYR D 1 35 ? -3.334 -29.392 -35.466 1.00 39.87 29 TYR D N 1
ATOM 5786 C CA . TYR D 1 35 ? -3.567 -30.151 -34.251 1.00 38.22 29 TYR D CA 1
ATOM 5787 C C . TYR D 1 35 ? -4.067 -31.588 -34.542 1.00 37.09 29 TYR D C 1
ATOM 5788 O O . TYR D 1 35 ? -4.938 -31.794 -35.376 1.00 37.77 29 TYR D O 1
ATOM 5797 N N . SER D 1 36 ? -3.508 -32.555 -33.818 1.00 35.84 30 SER D N 1
ATOM 5798 C CA . SER D 1 36 ? -3.755 -34.001 -33.991 1.00 35.08 30 SER D CA 1
ATOM 5799 C C . SER D 1 36 ? -4.124 -34.634 -32.670 1.00 33.52 30 SER D C 1
ATOM 5800 O O . SER D 1 36 ? -3.272 -34.698 -31.773 1.00 31.20 30 SER D O 1
ATOM 5803 N N . LEU D 1 37 ? -5.364 -35.136 -32.571 1.00 33.24 31 LEU D N 1
ATOM 5804 C CA . LEU D 1 37 ? -5.859 -35.847 -31.377 1.00 31.54 31 LEU D CA 1
ATOM 5805 C C . LEU D 1 37 ? -6.136 -37.301 -31.705 1.00 31.04 31 LEU D C 1
ATOM 5806 O O . LEU D 1 37 ? -6.939 -37.567 -32.618 1.00 32.12 31 LEU D O 1
ATOM 5811 N N . LEU D 1 38 ? -5.513 -38.222 -30.968 1.00 28.62 32 LEU D N 1
ATOM 5812 C CA . LEU D 1 38 ? -5.780 -39.651 -31.138 1.00 28.60 32 LEU D CA 1
ATOM 5813 C C . LEU D 1 38 ? -6.772 -40.080 -30.065 1.00 27.58 32 LEU D C 1
ATOM 5814 O O . LEU D 1 38 ? -6.507 -39.895 -28.872 1.00 28.13 32 LEU D O 1
ATOM 5819 N N . VAL D 1 39 ? -7.921 -40.600 -30.481 1.00 26.90 33 VAL D N 1
ATOM 5820 C CA . VAL D 1 39 ? -8.949 -41.050 -29.577 1.00 26.23 33 VAL D CA 1
ATOM 5821 C C . VAL D 1 39 ? -8.812 -42.568 -29.511 1.00 26.78 33 VAL D C 1
ATOM 5822 O O . VAL D 1 39 ? -9.091 -43.267 -30.495 1.00 28.05 33 VAL D O 1
ATOM 5826 N N . ASP D 1 40 ? -8.344 -43.054 -28.365 1.00 26.19 34 ASP D N 1
ATOM 5827 C CA . ASP D 1 40 ? -8.043 -44.452 -28.106 1.00 26.11 34 ASP D CA 1
ATOM 5828 C C . ASP D 1 40 ? -6.820 -44.930 -28.875 1.00 26.30 34 ASP D C 1
ATOM 5829 O O . ASP D 1 40 ? -6.483 -44.400 -29.929 1.00 27.00 34 ASP D O 1
ATOM 5834 N N . CYS D 1 41 ? -6.132 -45.904 -28.301 1.00 25.18 35 CYS D N 1
ATOM 5835 C CA . CYS D 1 41 ? -4.804 -46.243 -28.757 1.00 25.58 35 CYS D CA 1
ATOM 5836 C C . CYS D 1 41 ? -4.569 -47.747 -28.630 1.00 24.99 35 CYS D C 1
ATOM 5837 O O . CYS D 1 41 ? -3.753 -48.194 -27.825 1.00 25.55 35 CYS D O 1
ATOM 5840 N N . GLY D 1 42 ? -5.291 -48.520 -29.439 1.00 25.38 36 GLY D N 1
ATOM 5841 C CA . GLY D 1 42 ? -5.323 -49.976 -29.328 1.00 25.15 36 GLY D CA 1
ATOM 5842 C C . GLY D 1 42 ? -4.260 -50.722 -30.113 1.00 25.40 36 GLY D C 1
ATOM 5843 O O . GLY D 1 42 ? -3.218 -50.163 -30.483 1.00 24.91 36 GLY D O 1
ATOM 5844 N N . SER D 1 43 ? -4.532 -51.994 -30.382 1.00 25.12 37 SER D N 1
ATOM 5845 C CA . SER D 1 43 ? -3.538 -52.874 -30.990 1.00 25.69 37 SER D CA 1
ATOM 5846 C C . SER D 1 43 ? -3.269 -52.502 -32.457 1.00 26.77 37 SER D C 1
ATOM 5847 O O . SER D 1 43 ? -4.194 -52.382 -33.266 1.00 27.38 37 SER D O 1
ATOM 5850 N N . ALA D 1 44 ? -1.987 -52.300 -32.769 1.00 26.74 38 ALA D N 1
ATOM 5851 C CA . ALA D 1 44 ? -1.501 -51.958 -34.108 1.00 27.64 38 ALA D CA 1
ATOM 5852 C C . ALA D 1 44 ? -1.820 -50.522 -34.492 1.00 27.89 38 ALA D C 1
ATOM 5853 O O . ALA D 1 44 ? -1.499 -50.112 -35.611 1.00 28.21 38 ALA D O 1
ATOM 5855 N N . VAL D 1 45 ? -2.417 -49.753 -33.571 1.00 27.25 39 VAL D N 1
ATOM 5856 C CA . VAL D 1 45 ? -2.884 -48.397 -33.892 1.00 27.47 39 VAL D CA 1
ATOM 5857 C C . VAL D 1 45 ? -1.742 -47.418 -34.223 1.00 28.75 39 VAL D C 1
ATOM 5858 O O . VAL D 1 45 ? -1.874 -46.613 -35.138 1.00 29.64 39 VAL D O 1
ATOM 5862 N N . LEU D 1 46 ? -0.636 -47.498 -33.486 1.00 28.33 40 LEU D N 1
ATOM 5863 C CA . LEU D 1 46 ? 0.549 -46.708 -33.788 1.00 28.87 40 LEU D CA 1
ATOM 5864 C C . LEU D 1 46 ? 1.157 -47.006 -35.161 1.00 30.16 40 LEU D C 1
ATOM 5865 O O . LEU D 1 46 ? 1.455 -46.085 -35.907 1.00 30.39 40 LEU D O 1
ATOM 5870 N N . SER D 1 47 ? 1.369 -48.286 -35.463 1.00 29.98 41 SER D N 1
ATOM 5871 C CA . SER D 1 47 ? 1.955 -48.691 -36.721 1.00 31.76 41 SER D CA 1
ATOM 5872 C C . SER D 1 47 ? 1.229 -47.998 -37.871 1.00 33.34 41 SER D C 1
ATOM 5873 O O . SER D 1 47 ? 1.848 -47.459 -38.808 1.00 34.96 41 SER D O 1
ATOM 5876 N N . LYS D 1 48 ? -0.096 -48.040 -37.781 1.00 33.04 42 LYS D N 1
ATOM 5877 C CA . LYS D 1 48 ? -0.977 -47.460 -38.762 1.00 34.10 42 LYS D CA 1
ATOM 5878 C C . LYS D 1 48 ? -1.070 -45.933 -38.661 1.00 33.74 42 LYS D C 1
ATOM 5879 O O . LYS D 1 48 ? -1.093 -45.258 -39.693 1.00 33.91 42 LYS D O 1
ATOM 5885 N N . LEU D 1 49 ? -1.129 -45.404 -37.438 1.00 31.95 43 LEU D N 1
ATOM 5886 C CA . LEU D 1 49 ? -1.223 -43.966 -37.245 1.00 31.93 43 LEU D CA 1
ATOM 5887 C C . LEU D 1 49 ? -0.041 -43.241 -37.867 1.00 33.12 43 LEU D C 1
ATOM 5888 O O . LEU D 1 49 ? -0.228 -42.242 -38.540 1.00 34.00 43 LEU D O 1
ATOM 5893 N N . PHE D 1 50 ? 1.161 -43.768 -37.680 1.00 33.26 44 PHE D N 1
ATOM 5894 C CA . PHE D 1 50 ? 2.358 -43.111 -38.170 1.00 34.66 44 PHE D CA 1
ATOM 5895 C C . PHE D 1 50 ? 2.424 -42.981 -39.689 1.00 36.63 44 PHE D C 1
ATOM 5896 O O . PHE D 1 50 ? 3.250 -42.249 -40.180 1.00 37.03 44 PHE D O 1
ATOM 5904 N N . GLY D 1 51 ? 1.560 -43.695 -40.411 1.00 37.73 45 GLY D N 1
ATOM 5905 C CA . GLY D 1 51 ? 1.431 -43.538 -41.852 1.00 40.11 45 GLY D CA 1
ATOM 5906 C C . GLY D 1 51 ? 0.748 -42.233 -42.231 1.00 41.13 45 GLY D C 1
ATOM 5907 O O . GLY D 1 51 ? 0.862 -41.797 -43.375 1.00 42.40 45 GLY D O 1
ATOM 5908 N N . TYR D 1 52 ? 0.035 -41.629 -41.268 1.00 40.29 46 TYR D N 1
ATOM 5909 C CA . TYR D 1 52 ? -0.737 -40.394 -41.479 1.00 40.96 46 TYR D CA 1
ATOM 5910 C C . TYR D 1 52 ? -0.095 -39.205 -40.749 1.00 40.80 46 TYR D C 1
ATOM 5911 O O . TYR D 1 52 ? -0.032 -38.117 -41.289 1.00 41.83 46 TYR D O 1
ATOM 5920 N N . VAL D 1 53 ? 0.359 -39.430 -39.526 1.00 39.36 47 VAL D N 1
ATOM 5921 C CA . VAL D 1 53 ? 0.952 -38.385 -38.680 1.00 39.48 47 VAL D CA 1
ATOM 5922 C C . VAL D 1 53 ? 2.112 -38.988 -37.916 1.00 37.95 47 VAL D C 1
ATOM 5923 O O . VAL D 1 53 ? 1.916 -39.941 -37.163 1.00 36.62 47 VAL D O 1
ATOM 5927 N N . PRO D 1 54 ? 3.324 -38.456 -38.114 1.00 38.70 48 PRO D N 1
ATOM 5928 C CA . PRO D 1 54 ? 4.468 -38.933 -37.318 1.00 38.28 48 PRO D CA 1
ATOM 5929 C C . PRO D 1 54 ? 4.244 -38.699 -35.809 1.00 36.70 48 PRO D C 1
ATOM 5930 O O . PRO D 1 54 ? 3.493 -37.806 -35.425 1.00 35.34 48 PRO D O 1
ATOM 5934 N N . ALA D 1 55 ? 4.890 -39.522 -34.988 1.00 36.60 49 ALA D N 1
ATOM 5935 C CA . ALA D 1 55 ? 4.812 -39.454 -33.517 1.00 35.47 49 ALA D CA 1
ATOM 5936 C C . ALA D 1 55 ? 5.015 -38.050 -32.948 1.00 35.50 49 ALA D C 1
ATOM 5937 O O . ALA D 1 55 ? 4.215 -37.589 -32.142 1.00 34.10 49 ALA D O 1
ATOM 5939 N N . GLU D 1 56 ? 6.061 -37.357 -33.398 1.00 36.51 50 GLU D N 1
ATOM 5940 C CA . GLU D 1 56 ? 6.339 -36.013 -32.899 1.00 36.67 50 GLU D CA 1
ATOM 5941 C C . GLU D 1 56 ? 5.317 -34.965 -33.297 1.00 36.60 50 GLU D C 1
ATOM 5942 O O . GLU D 1 56 ? 5.341 -33.870 -32.772 1.00 37.15 50 GLU D O 1
ATOM 5948 N N . LYS D 1 57 ? 4.433 -35.271 -34.232 1.00 36.24 51 LYS D N 1
ATOM 5949 C CA . LYS D 1 57 ? 3.413 -34.305 -34.628 1.00 36.27 51 LYS D CA 1
ATOM 5950 C C . LYS D 1 57 ? 2.063 -34.584 -33.965 1.00 33.98 51 LYS D C 1
ATOM 5951 O O . LYS D 1 57 ? 1.126 -33.853 -34.180 1.00 34.21 51 LYS D O 1
ATOM 5954 N N . LEU D 1 58 ? 1.973 -35.636 -33.165 1.00 32.07 52 LEU D N 1
ATOM 5955 C CA . LEU D 1 58 ? 0.751 -35.936 -32.406 1.00 30.96 52 LEU D CA 1
ATOM 5956 C C . LEU D 1 58 ? 0.646 -34.971 -31.218 1.00 30.42 52 LEU D C 1
ATOM 5957 O O . LEU D 1 58 ? 1.624 -34.815 -30.454 1.00 30.40 52 LEU D O 1
ATOM 5962 N N . ASP D 1 59 ? -0.499 -34.304 -31.059 1.00 30.17 53 ASP D N 1
ATOM 5963 C CA . ASP D 1 59 ? -0.655 -33.292 -29.991 1.00 30.33 53 ASP D CA 1
ATOM 5964 C C . ASP D 1 59 ? -1.229 -33.837 -28.695 1.00 28.79 53 ASP D C 1
ATOM 5965 O O . ASP D 1 59 ? -0.791 -33.423 -27.626 1.00 28.47 53 ASP D O 1
ATOM 5970 N N . ALA D 1 60 ? -2.201 -34.749 -28.774 1.00 28.15 54 ALA D N 1
ATOM 5971 C CA . ALA D 1 60 ? -2.834 -35.313 -27.551 1.00 26.61 54 ALA D CA 1
ATOM 5972 C C . ALA D 1 60 ? -3.380 -36.708 -27.854 1.00 26.04 54 ALA D C 1
ATOM 5973 O O . ALA D 1 60 ? -3.634 -37.022 -29.014 1.00 26.36 54 ALA D O 1
ATOM 5975 N N . VAL D 1 61 ? -3.506 -37.539 -26.821 1.00 24.77 55 VAL D N 1
ATOM 5976 C CA . VAL D 1 61 ? -4.303 -38.768 -26.886 1.00 24.63 55 VAL D CA 1
ATOM 5977 C C . VAL D 1 61 ? -5.404 -38.664 -25.846 1.00 24.48 55 VAL D C 1
ATOM 5978 O O . VAL D 1 61 ? -5.226 -38.012 -24.814 1.00 24.31 55 VAL D O 1
ATOM 5982 N N . ILE D 1 62 ? -6.537 -39.288 -26.118 1.00 24.76 56 ILE D N 1
ATOM 5983 C CA . ILE D 1 62 ? -7.595 -39.413 -25.119 1.00 24.98 56 ILE D CA 1
ATOM 5984 C C . ILE D 1 62 ? -8.150 -40.844 -25.151 1.00 24.63 56 ILE D C 1
ATOM 5985 O O . ILE D 1 62 ? -8.325 -41.431 -26.219 1.00 25.18 56 ILE D O 1
ATOM 5990 N N . LEU D 1 63 ? -8.397 -41.401 -23.976 1.00 23.88 57 LEU D N 1
ATOM 5991 C CA . LEU D 1 63 ? -8.742 -42.810 -23.824 1.00 23.50 57 LEU D CA 1
ATOM 5992 C C . LEU D 1 63 ? -10.143 -42.936 -23.187 1.00 24.30 57 LEU D C 1
ATOM 5993 O O . LEU D 1 63 ? -10.412 -42.382 -22.134 1.00 24.21 57 LEU D O 1
ATOM 5998 N N . SER D 1 64 ? -11.033 -43.653 -23.856 1.00 24.70 58 SER D N 1
ATOM 5999 C CA . SER D 1 64 ? -12.383 -43.850 -23.365 1.00 24.95 58 SER D CA 1
ATOM 6000 C C . SER D 1 64 ? -12.396 -44.761 -22.128 1.00 24.73 58 SER D C 1
ATOM 6001 O O . SER D 1 64 ? -13.210 -44.575 -21.227 1.00 24.54 58 SER D O 1
ATOM 6004 N N . HIS D 1 65 ? -11.543 -45.785 -22.125 1.00 24.20 59 HIS D N 1
ATOM 6005 C CA . HIS D 1 65 ? -11.493 -46.742 -21.017 1.00 24.13 59 HIS D CA 1
ATOM 6006 C C . HIS D 1 65 ? -10.272 -47.636 -21.086 1.00 24.28 59 HIS D C 1
ATOM 6007 O O . HIS D 1 65 ? -9.571 -47.641 -22.080 1.00 25.51 59 HIS D O 1
ATOM 6014 N N . TYR D 1 66 ? -10.008 -48.382 -20.021 1.00 24.80 60 TYR D N 1
ATOM 6015 C CA . TYR D 1 66 ? -8.737 -49.085 -19.911 1.00 24.73 60 TYR D CA 1
ATOM 6016 C C . TYR D 1 66 ? -8.837 -50.551 -20.285 1.00 25.10 60 TYR D C 1
ATOM 6017 O O . TYR D 1 66 ? -8.221 -51.379 -19.637 1.00 27.58 60 TYR D O 1
ATOM 6026 N N . HIS D 1 67 ? -9.596 -50.876 -21.321 1.00 25.04 61 HIS D N 1
ATOM 6027 C CA . HIS D 1 67 ? -9.575 -52.239 -21.903 1.00 24.30 61 HIS D CA 1
ATOM 6028 C C . HIS D 1 67 ? -8.399 -52.385 -22.883 1.00 24.31 61 HIS D C 1
ATOM 6029 O O . HIS D 1 67 ? -8.032 -51.424 -23.594 1.00 24.60 61 HIS D O 1
ATOM 6036 N N . HIS D 1 68 ? -7.796 -53.571 -22.927 1.00 23.87 62 HIS D N 1
ATOM 6037 C CA . HIS D 1 68 ? -6.605 -53.791 -23.756 1.00 24.00 62 HIS D CA 1
ATOM 6038 C C . HIS D 1 68 ? -6.720 -53.244 -25.150 1.00 23.99 62 HIS D C 1
ATOM 6039 O O . HIS D 1 68 ? -5.758 -52.645 -25.654 1.00 23.60 62 HIS D O 1
ATOM 6046 N N . ASP D 1 69 ? -7.883 -53.477 -25.774 1.00 23.88 63 ASP D N 1
ATOM 6047 C CA . ASP D 1 69 ? -8.069 -53.152 -27.188 1.00 24.67 63 ASP D CA 1
ATOM 6048 C C . ASP D 1 69 ? -8.193 -51.634 -27.439 1.00 23.84 63 ASP D C 1
ATOM 6049 O O . ASP D 1 69 ? -8.325 -51.233 -28.587 1.00 23.65 63 ASP D O 1
ATOM 6054 N N . HIS D 1 70 ? -8.146 -50.825 -26.372 1.00 23.02 64 HIS D N 1
ATOM 6055 C CA . HIS D 1 70 ? -8.126 -49.358 -26.487 1.00 23.62 64 HIS D CA 1
ATOM 6056 C C . HIS D 1 70 ? -6.878 -48.689 -25.916 1.00 22.77 64 HIS D C 1
ATOM 6057 O O . HIS D 1 70 ? -6.760 -47.485 -26.025 1.00 23.28 64 HIS D O 1
ATOM 6064 N N . ILE D 1 71 ? -5.961 -49.452 -25.318 1.00 22.19 65 ILE D N 1
ATOM 6065 C CA . ILE D 1 71 ? -4.764 -48.881 -24.705 1.00 20.94 65 ILE D CA 1
ATOM 6066 C C . ILE D 1 71 ? -3.464 -49.664 -24.953 1.00 22.00 65 ILE D C 1
ATOM 6067 O O . ILE D 1 71 ? -2.404 -49.250 -24.461 1.00 21.32 65 ILE D O 1
ATOM 6072 N N . ALA D 1 72 ? -3.510 -50.772 -25.713 1.00 22.26 66 ALA D N 1
ATOM 6073 C CA . ALA D 1 72 ? -2.359 -51.682 -25.787 1.00 22.84 66 ALA D CA 1
ATOM 6074 C C . ALA D 1 72 ? -1.081 -51.014 -26.320 1.00 23.29 66 ALA D C 1
ATOM 6075 O O . ALA D 1 72 ? 0.027 -51.441 -25.999 1.00 24.47 66 ALA D O 1
ATOM 6077 N N . ASP D 1 73 ? -1.243 -49.989 -27.142 1.00 23.88 67 ASP D N 1
ATOM 6078 C CA . ASP D 1 73 ? -0.099 -49.268 -27.738 1.00 24.50 67 ASP D CA 1
ATOM 6079 C C . ASP D 1 73 ? 0.407 -48.048 -26.946 1.00 23.51 67 ASP D C 1
ATOM 6080 O O . ASP D 1 73 ? 1.307 -47.369 -27.396 1.00 23.65 67 ASP D O 1
ATOM 6085 N N . ILE D 1 74 ? -0.128 -47.803 -25.762 1.00 22.63 68 ILE D N 1
ATOM 6086 C CA . ILE D 1 74 ? 0.302 -46.643 -24.965 1.00 21.95 68 ILE D CA 1
ATOM 6087 C C . ILE D 1 74 ? 1.772 -46.810 -24.529 1.00 22.42 68 ILE D C 1
ATOM 6088 O O . ILE D 1 74 ? 2.563 -45.873 -24.589 1.00 22.87 68 ILE D O 1
ATOM 6093 N N . GLY D 1 75 ? 2.159 -48.009 -24.128 1.00 22.21 69 GLY D N 1
ATOM 6094 C CA . GLY D 1 75 ? 3.527 -48.198 -23.698 1.00 22.70 69 GLY D CA 1
ATOM 6095 C C . GLY D 1 75 ? 4.505 -47.985 -24.852 1.00 22.97 69 GLY D C 1
ATOM 6096 O O . GLY D 1 75 ? 5.536 -47.331 -24.684 1.00 23.54 69 GLY D O 1
ATOM 6097 N N . PRO D 1 76 ? 4.230 -48.600 -26.013 1.00 23.36 70 PRO D N 1
ATOM 6098 C CA . PRO D 1 76 ? 5.060 -48.282 -27.183 1.00 23.38 70 PRO D CA 1
ATOM 6099 C C . PRO D 1 76 ? 5.085 -46.755 -27.488 1.00 23.37 70 PRO D C 1
ATOM 6100 O O . PRO D 1 76 ? 6.147 -46.188 -27.806 1.00 23.61 70 PRO D O 1
ATOM 6104 N N . LEU D 1 77 ? 3.946 -46.085 -27.376 1.00 23.09 71 LEU D N 1
ATOM 6105 C CA . LEU D 1 77 ? 3.894 -44.617 -27.633 1.00 23.86 71 LEU D CA 1
ATOM 6106 C C . LEU D 1 77 ? 4.808 -43.873 -26.649 1.00 23.47 71 LEU D C 1
ATOM 6107 O O . LEU D 1 77 ? 5.449 -42.888 -27.000 1.00 24.67 71 LEU D O 1
ATOM 6112 N N . GLN D 1 78 ? 4.890 -44.367 -25.419 1.00 23.21 72 GLN D N 1
ATOM 6113 C CA . GLN D 1 78 ? 5.737 -43.729 -24.403 1.00 23.44 72 GLN D CA 1
ATOM 6114 C C . GLN D 1 78 ? 7.221 -43.912 -24.783 1.00 23.72 72 GLN D C 1
ATOM 6115 O O . GLN D 1 78 ? 8.024 -43.012 -24.595 1.00 23.48 72 GLN D O 1
ATOM 6121 N N . PHE D 1 79 ? 7.561 -45.047 -25.376 1.00 23.38 73 PHE D N 1
ATOM 6122 C CA . PHE D 1 79 ? 8.936 -45.256 -25.837 1.00 25.02 73 PHE D CA 1
ATOM 6123 C C . PHE D 1 79 ? 9.292 -44.394 -27.056 1.00 25.90 73 PHE D C 1
ATOM 6124 O O . PHE D 1 79 ? 10.452 -43.990 -27.223 1.00 26.87 73 PHE D O 1
ATOM 6132 N N . ALA D 1 80 ? 8.293 -44.132 -27.900 1.00 25.22 74 ALA D N 1
ATOM 6133 C CA . ALA D 1 80 ? 8.460 -43.293 -29.048 1.00 26.21 74 ALA D CA 1
ATOM 6134 C C . ALA D 1 80 ? 8.717 -41.865 -28.562 1.00 26.04 74 ALA D C 1
ATOM 6135 O O . ALA D 1 80 ? 9.647 -41.216 -29.028 1.00 27.01 74 ALA D O 1
ATOM 6137 N N . LYS D 1 81 ? 7.961 -41.401 -27.585 1.00 25.26 75 LYS D N 1
ATOM 6138 C CA . LYS D 1 81 ? 8.223 -40.056 -27.044 1.00 26.20 75 LYS D CA 1
ATOM 6139 C C . LYS D 1 81 ? 9.573 -39.959 -26.320 1.00 27.02 75 LYS D C 1
ATOM 6140 O O . LYS D 1 81 ? 10.186 -38.913 -26.320 1.00 26.35 75 LYS D O 1
ATOM 6146 N N . GLN D 1 82 ? 10.037 -41.044 -25.712 1.00 28.71 76 GLN D N 1
ATOM 6147 C CA . GLN D 1 82 ? 11.330 -41.034 -25.013 1.00 30.63 76 GLN D CA 1
ATOM 6148 C C . GLN D 1 82 ? 12.439 -40.724 -26.003 1.00 33.48 76 GLN D C 1
ATOM 6149 O O . GLN D 1 82 ? 13.392 -40.022 -25.696 1.00 33.50 76 GLN D O 1
ATOM 6155 N N . VAL D 1 83 ? 12.302 -41.325 -27.178 1.00 35.73 77 VAL D N 1
ATOM 6156 C CA . VAL D 1 83 ? 13.118 -41.042 -28.348 1.00 38.34 77 VAL D CA 1
ATOM 6157 C C . VAL D 1 83 ? 12.555 -39.783 -29.012 1.00 39.02 77 VAL D C 1
ATOM 6158 O O . VAL D 1 83 ? 13.305 -39.005 -29.578 1.00 40.88 77 VAL D O 1
ATOM 6162 N N . LYS D 1 89 ? 14.708 -30.318 -34.005 1.00 47.10 83 LYS D N 1
ATOM 6163 C CA . LYS D 1 89 ? 13.269 -30.479 -34.260 1.00 45.76 83 LYS D CA 1
ATOM 6164 C C . LYS D 1 89 ? 12.417 -29.746 -33.182 1.00 44.25 83 LYS D C 1
ATOM 6165 O O . LYS D 1 89 ? 11.425 -29.084 -33.503 1.00 44.94 83 LYS D O 1
ATOM 6167 N N . GLY D 1 90 ? 12.811 -29.862 -31.914 1.00 41.54 84 GLY D N 1
ATOM 6168 C CA . GLY D 1 90 ? 11.963 -29.463 -30.801 1.00 38.99 84 GLY D CA 1
ATOM 6169 C C . GLY D 1 90 ? 11.541 -30.674 -30.006 1.00 36.47 84 GLY D C 1
ATOM 6170 O O . GLY D 1 90 ? 11.894 -31.800 -30.353 1.00 36.28 84 GLY D O 1
ATOM 6171 N N . GLU D 1 91 ? 10.776 -30.443 -28.940 1.00 33.94 85 GLU D N 1
ATOM 6172 C CA . GLU D 1 91 ? 10.285 -31.516 -28.083 1.00 31.30 85 GLU D CA 1
ATOM 6173 C C . GLU D 1 91 ? 9.055 -31.060 -27.286 1.00 30.28 85 GLU D C 1
ATOM 6174 O O . GLU D 1 91 ? 8.936 -29.884 -26.905 1.00 30.25 85 GLU D O 1
ATOM 6180 N N . HIS D 1 92 ? 8.140 -31.987 -27.052 1.00 28.77 86 HIS D N 1
ATOM 6181 C CA . HIS D 1 92 ? 6.979 -31.737 -26.220 1.00 28.74 86 HIS D CA 1
ATOM 6182 C C . HIS D 1 92 ? 6.474 -33.030 -25.600 1.00 28.05 86 HIS D C 1
ATOM 6183 O O . HIS D 1 92 ? 6.379 -34.083 -26.261 1.00 27.28 86 HIS D O 1
ATOM 6190 N N . THR D 1 93 ? 6.180 -32.939 -24.312 1.00 28.02 87 THR D N 1
ATOM 6191 C CA . THR D 1 93 ? 5.524 -33.995 -23.574 1.00 27.23 87 THR D CA 1
ATOM 6192 C C . THR D 1 93 ? 4.169 -34.214 -24.190 1.00 27.11 87 THR D C 1
ATOM 6193 O O . THR D 1 93 ? 3.441 -33.253 -24.427 1.00 27.37 87 THR D O 1
ATOM 6197 N N . LEU D 1 94 ? 3.830 -35.477 -24.457 1.00 26.02 88 LEU D N 1
ATOM 6198 C CA . LEU D 1 94 ? 2.537 -35.806 -25.015 1.00 26.03 88 LEU D CA 1
ATOM 6199 C C . LEU D 1 94 ? 1.517 -35.954 -23.886 1.00 25.65 88 LEU D C 1
ATOM 6200 O O . LEU D 1 94 ? 1.705 -36.772 -23.000 1.00 24.47 88 LEU D O 1
ATOM 6205 N N . PRO D 1 95 ? 0.445 -35.136 -23.900 1.00 25.78 89 PRO D N 1
ATOM 6206 C CA . PRO D 1 95 ? -0.630 -35.334 -22.921 1.00 25.01 89 PRO D CA 1
ATOM 6207 C C . PRO D 1 95 ? -1.550 -36.482 -23.303 1.00 24.36 89 PRO D C 1
ATOM 6208 O O . PRO D 1 95 ? -1.860 -36.656 -24.477 1.00 23.92 89 PRO D O 1
ATOM 6212 N N . ILE D 1 96 ? -1.928 -37.292 -22.316 1.00 23.83 90 ILE D N 1
ATOM 6213 C CA . ILE D 1 96 ? -2.842 -38.414 -22.535 1.00 22.79 90 ILE D CA 1
ATOM 6214 C C . ILE D 1 96 ? -3.962 -38.255 -21.531 1.00 22.58 90 ILE D C 1
ATOM 6215 O O . ILE D 1 96 ? -3.765 -38.438 -20.332 1.00 23.49 90 ILE D O 1
ATOM 6220 N N . TYR D 1 97 ? -5.130 -37.903 -22.025 1.00 22.82 91 TYR D N 1
ATOM 6221 C CA . TYR D 1 97 ? -6.287 -37.678 -21.189 1.00 24.24 91 TYR D CA 1
ATOM 6222 C C . TYR D 1 97 ? -6.955 -39.021 -20.917 1.00 24.01 91 TYR D C 1
ATOM 6223 O O . TYR D 1 97 ? -7.059 -39.835 -21.799 1.00 24.35 91 TYR D O 1
ATOM 6232 N N . GLY D 1 98 ? -7.404 -39.224 -19.688 1.00 25.21 92 GLY D N 1
ATOM 6233 C CA . GLY D 1 98 ? -8.082 -40.454 -19.248 1.00 24.34 92 GLY D CA 1
ATOM 6234 C C . GLY D 1 98 ? -8.856 -40.152 -17.985 1.00 24.94 92 GLY D C 1
ATOM 6235 O O . GLY D 1 98 ? -8.664 -39.083 -17.387 1.00 24.90 92 GLY D O 1
ATOM 6236 N N . HIS D 1 99 ? -9.727 -41.075 -17.571 1.00 24.82 93 HIS D N 1
ATOM 6237 C CA . HIS D 1 99 ? -10.419 -40.936 -16.295 1.00 25.37 93 HIS D CA 1
ATOM 6238 C C . HIS D 1 99 ? -9.470 -41.432 -15.227 1.00 24.65 93 HIS D C 1
ATOM 6239 O O . HIS D 1 99 ? -8.648 -42.316 -15.467 1.00 23.22 93 HIS D O 1
ATOM 6246 N N . ASP D 1 100 ? -9.524 -40.803 -14.071 1.00 25.12 94 ASP D N 1
ATOM 6247 C CA . ASP D 1 100 ? -8.560 -41.164 -13.029 1.00 25.79 94 ASP D CA 1
ATOM 6248 C C . ASP D 1 100 ? -9.151 -42.015 -11.898 1.00 25.06 94 ASP D C 1
ATOM 6249 O O . ASP D 1 100 ? -8.506 -42.220 -10.903 1.00 26.33 94 ASP D O 1
ATOM 6254 N N . ALA D 1 101 ? -10.357 -42.530 -12.059 1.00 25.11 95 ALA D N 1
ATOM 6255 C CA . ALA D 1 101 ? -10.972 -43.312 -10.979 1.00 25.63 95 ALA D CA 1
ATOM 6256 C C . ALA D 1 101 ? -10.270 -44.681 -10.901 1.00 25.48 95 ALA D C 1
ATOM 6257 O O . ALA D 1 101 ? -10.212 -45.287 -9.841 1.00 25.71 95 ALA D O 1
ATOM 6259 N N . ASP D 1 102 ? -9.739 -45.154 -12.028 1.00 25.08 96 ASP D N 1
ATOM 6260 C CA . ASP D 1 102 ? -8.914 -46.341 -12.028 1.00 25.29 96 ASP D CA 1
ATOM 6261 C C . ASP D 1 102 ? -7.480 -45.857 -11.829 1.00 24.95 96 ASP D C 1
ATOM 6262 O O . ASP D 1 102 ? -6.757 -45.587 -12.793 1.00 24.45 96 ASP D O 1
ATOM 6267 N N . ILE D 1 103 ? -7.069 -45.798 -10.576 1.00 25.19 97 ILE D N 1
ATOM 6268 C CA . ILE D 1 103 ? -5.834 -45.135 -10.184 1.00 25.66 97 ILE D CA 1
ATOM 6269 C C . ILE D 1 103 ? -4.598 -45.739 -10.843 1.00 25.76 97 ILE D C 1
ATOM 6270 O O . ILE D 1 103 ? -3.817 -45.002 -11.444 1.00 25.11 97 ILE D O 1
ATOM 6275 N N . GLU D 1 104 ? -4.441 -47.062 -10.786 1.00 25.64 98 GLU D N 1
ATOM 6276 C CA . GLU D 1 104 ? -3.244 -47.677 -11.319 1.00 26.71 98 GLU D CA 1
ATOM 6277 C C . GLU D 1 104 ? -3.167 -47.554 -12.824 1.00 24.95 98 GLU D C 1
ATOM 6278 O O . GLU D 1 104 ? -2.078 -47.408 -13.371 1.00 24.22 98 GLU D O 1
ATOM 6284 N N . GLN D 1 105 ? -4.300 -47.631 -13.509 1.00 24.97 99 GLN D N 1
ATOM 6285 C CA . GLN D 1 105 ? -4.254 -47.460 -14.974 1.00 23.99 99 GLN D CA 1
ATOM 6286 C C . GLN D 1 105 ? -3.904 -46.033 -15.318 1.00 23.30 99 GLN D C 1
ATOM 6287 O O . GLN D 1 105 ? -3.076 -45.803 -16.210 1.00 22.47 99 GLN D O 1
ATOM 6293 N N . PHE D 1 106 ? -4.525 -45.078 -14.620 1.00 22.90 100 PHE D N 1
ATOM 6294 C CA . PHE D 1 106 ? -4.246 -43.645 -14.857 1.00 23.26 100 PHE D CA 1
ATOM 6295 C C . PHE D 1 106 ? -2.764 -43.336 -14.618 1.00 22.61 100 PHE D C 1
ATOM 6296 O O . PHE D 1 106 ? -2.148 -42.605 -15.377 1.00 22.74 100 PHE D O 1
ATOM 6304 N N . GLN D 1 107 ? -2.200 -43.901 -13.564 1.00 22.75 101 GLN D N 1
ATOM 6305 C CA . GLN D 1 107 ? -0.789 -43.691 -13.258 1.00 23.16 101 GLN D CA 1
ATOM 6306 C C . GLN D 1 107 ? 0.147 -44.140 -14.416 1.00 23.44 101 GLN D C 1
ATOM 6307 O O . GLN D 1 107 ? 1.200 -43.512 -14.633 1.00 23.09 101 GLN D O 1
ATOM 6313 N N . LYS D 1 108 ? -0.230 -45.192 -15.148 1.00 22.34 102 LYS D N 1
ATOM 6314 C CA . LYS D 1 108 ? 0.606 -45.669 -16.261 1.00 23.71 102 LYS D CA 1
ATOM 6315 C C . LYS D 1 108 ? 0.690 -44.714 -17.454 1.00 22.59 102 LYS D C 1
ATOM 6316 O O . LYS D 1 108 ? 1.477 -44.931 -18.358 1.00 23.17 102 LYS D O 1
ATOM 6322 N N . LEU D 1 109 ? -0.138 -43.687 -17.460 1.00 22.03 103 LEU D N 1
ATOM 6323 C CA . LEU D 1 109 ? -0.182 -42.732 -18.566 1.00 21.81 103 LEU D CA 1
ATOM 6324 C C . LEU D 1 109 ? 0.969 -41.741 -18.506 1.00 22.07 103 LEU D C 1
ATOM 6325 O O . LEU D 1 109 ? 1.273 -41.117 -19.507 1.00 22.07 103 LEU D O 1
ATOM 6330 N N . THR D 1 110 ? 1.571 -41.583 -17.329 1.00 21.79 104 THR D N 1
ATOM 6331 C CA . THR D 1 110 ? 2.675 -40.667 -17.113 1.00 22.16 104 THR D CA 1
ATOM 6332 C C . THR D 1 110 ? 3.983 -41.443 -17.108 1.00 22.75 104 THR D C 1
ATOM 6333 O O . THR D 1 110 ? 4.181 -42.364 -16.300 1.00 22.90 104 THR D O 1
ATOM 6337 N N . TYR D 1 111 ? 4.872 -41.039 -18.011 1.00 23.43 105 TYR D N 1
ATOM 6338 C CA . TYR D 1 111 ? 6.176 -41.665 -18.194 1.00 23.41 105 TYR D CA 1
ATOM 6339 C C . TYR D 1 111 ? 7.239 -40.567 -18.276 1.00 24.50 105 TYR D C 1
ATOM 6340 O O . TYR D 1 111 ? 7.330 -39.830 -19.274 1.00 22.77 105 TYR D O 1
ATOM 6349 N N . LYS D 1 112 ? 8.029 -40.471 -17.213 1.00 25.37 106 LYS D N 1
ATOM 6350 C CA . LYS D 1 112 ? 9.038 -39.428 -17.053 1.00 27.43 106 LYS D CA 1
ATOM 6351 C C . LYS D 1 112 ? 8.486 -38.042 -17.485 1.00 27.82 106 LYS D C 1
ATOM 6352 O O . LYS D 1 112 ? 7.440 -37.628 -17.013 1.00 27.79 106 LYS D O 1
ATOM 6358 N N . THR D 1 113 ? 9.193 -37.341 -18.379 1.00 28.38 107 THR D N 1
ATOM 6359 C CA . THR D 1 113 ? 8.690 -36.130 -19.012 1.00 28.41 107 THR D CA 1
ATOM 6360 C C . THR D 1 113 ? 8.214 -36.359 -20.453 1.00 27.88 107 THR D C 1
ATOM 6361 O O . THR D 1 113 ? 8.033 -35.387 -21.195 1.00 27.11 107 THR D O 1
ATOM 6365 N N . HIS D 1 114 ? 8.015 -37.632 -20.847 1.00 26.63 108 HIS D N 1
ATOM 6366 C CA . HIS D 1 114 ? 7.721 -37.984 -22.238 1.00 25.97 108 HIS D CA 1
ATOM 6367 C C . HIS D 1 114 ? 6.231 -37.983 -22.544 1.00 25.30 108 HIS D C 1
ATOM 6368 O O . HIS D 1 114 ? 5.832 -37.496 -23.613 1.00 25.55 108 HIS D O 1
ATOM 6375 N N . THR D 1 115 ? 5.423 -38.546 -21.640 1.00 24.17 109 THR D N 1
ATOM 6376 C CA . THR D 1 115 ? 3.954 -38.449 -21.695 1.00 23.46 109 THR D CA 1
ATOM 6377 C C . THR D 1 115 ? 3.419 -38.016 -20.305 1.00 23.69 109 THR D C 1
ATOM 6378 O O . THR D 1 115 ? 4.060 -38.248 -19.280 1.00 24.15 109 THR D O 1
ATOM 6382 N N . LYS D 1 116 ? 2.236 -37.420 -20.280 1.00 23.17 110 LYS D N 1
ATOM 6383 C CA . LYS D 1 116 ? 1.670 -36.882 -19.070 1.00 23.61 110 LYS D CA 1
ATOM 6384 C C . LYS D 1 116 ? 0.207 -37.221 -19.019 1.00 23.15 110 LYS D C 1
ATOM 6385 O O . LYS D 1 116 ? -0.571 -36.820 -19.905 1.00 23.28 110 LYS D O 1
ATOM 6391 N N . GLY D 1 117 ? -0.189 -37.908 -17.952 1.00 22.45 111 GLY D N 1
ATOM 6392 C CA . GLY D 1 117 ? -1.597 -38.227 -17.761 1.00 22.27 111 GLY D CA 1
ATOM 6393 C C . GLY D 1 117 ? -2.346 -36.999 -17.297 1.00 22.42 111 GLY D C 1
ATOM 6394 O O . GLY D 1 117 ? -1.894 -36.286 -16.384 1.00 20.96 111 GLY D O 1
ATOM 6395 N N . ILE D 1 118 ? -3.486 -36.737 -17.920 1.00 23.00 112 ILE D N 1
ATOM 6396 C CA . ILE D 1 118 ? -4.322 -35.645 -17.454 1.00 24.13 112 ILE D CA 1
ATOM 6397 C C . ILE D 1 118 ? -5.733 -36.149 -17.274 1.00 24.68 112 ILE D C 1
ATOM 6398 O O . ILE D 1 118 ? -6.318 -36.680 -18.224 1.00 24.77 112 ILE D O 1
ATOM 6403 N N . ALA D 1 119 ? -6.295 -35.966 -16.081 1.00 25.01 113 ALA D N 1
ATOM 6404 C CA . ALA D 1 119 ? -7.641 -36.456 -15.784 1.00 25.97 113 ALA D CA 1
ATOM 6405 C C . ALA D 1 119 ? -8.703 -35.611 -16.460 1.00 27.47 113 ALA D C 1
ATOM 6406 O O . ALA D 1 119 ? -8.825 -34.435 -16.175 1.00 28.51 113 ALA D O 1
ATOM 6408 N N . PHE D 1 120 ? -9.498 -36.176 -17.349 1.00 28.05 114 PHE D N 1
ATOM 6409 C CA . PHE D 1 120 ? -10.678 -35.424 -17.766 1.00 29.38 114 PHE D CA 1
ATOM 6410 C C . PHE D 1 120 ? -11.775 -35.529 -16.698 1.00 31.40 114 PHE D C 1
ATOM 6411 O O . PHE D 1 120 ? -11.873 -36.537 -15.981 1.00 30.67 114 PHE D O 1
ATOM 6419 N N . GLN D 1 121 ? -12.569 -34.470 -16.565 1.00 33.77 115 GLN D N 1
ATOM 6420 C CA . GLN D 1 121 ? -13.690 -34.445 -15.620 1.00 36.00 115 GLN D CA 1
ATOM 6421 C C . GLN D 1 121 ? -14.982 -34.733 -16.385 1.00 37.18 115 GLN D C 1
ATOM 6422 O O . GLN D 1 121 ? -15.398 -33.936 -17.236 1.00 38.65 115 GLN D O 1
ATOM 6428 N N . PRO D 1 122 ? -15.620 -35.870 -16.110 1.00 37.31 116 PRO D N 1
ATOM 6429 C CA . PRO D 1 122 ? -16.778 -36.287 -16.925 1.00 38.22 116 PRO D CA 1
ATOM 6430 C C . PRO D 1 122 ? -17.877 -35.265 -17.019 1.00 39.96 116 PRO D C 1
ATOM 6431 O O . PRO D 1 122 ? -18.580 -35.213 -17.993 1.00 40.95 116 PRO D O 1
ATOM 6435 N N . ASP D 1 123 ? -18.016 -34.486 -15.967 1.00 41.82 117 ASP D N 1
ATOM 6436 C CA . ASP D 1 123 ? -19.090 -33.537 -15.786 1.00 44.46 117 ASP D CA 1
ATOM 6437 C C . ASP D 1 123 ? -18.798 -32.175 -16.444 1.00 44.90 117 ASP D C 1
ATOM 6438 O O . ASP D 1 123 ? -19.629 -31.275 -16.394 1.00 45.41 117 ASP D O 1
ATOM 6443 N N . GLN D 1 124 ? -17.617 -32.021 -17.041 1.00 43.77 118 GLN D N 1
ATOM 6444 C CA . GLN D 1 124 ? -17.197 -30.733 -17.609 1.00 44.47 118 GLN D CA 1
ATOM 6445 C C . GLN D 1 124 ? -16.695 -30.867 -19.036 1.00 42.51 118 GLN D C 1
ATOM 6446 O O . GLN D 1 124 ? -16.158 -31.913 -19.411 1.00 41.06 118 GLN D O 1
ATOM 6452 N N . PRO D 1 125 ? -16.792 -29.775 -19.811 1.00 42.21 119 PRO D N 1
ATOM 6453 C CA . PRO D 1 125 ? -16.169 -29.768 -21.122 1.00 40.91 119 PRO D CA 1
ATOM 6454 C C . PRO D 1 125 ? -14.642 -29.703 -20.997 1.00 39.10 119 PRO D C 1
ATOM 6455 O O . PRO D 1 125 ? -14.114 -29.098 -20.066 1.00 38.23 119 PRO D O 1
ATOM 6459 N N . LEU D 1 126 ? -13.956 -30.343 -21.932 1.00 37.90 120 LEU D N 1
ATOM 6460 C CA . LEU D 1 126 ? -12.505 -30.366 -21.965 1.00 36.92 120 LEU D CA 1
ATOM 6461 C C . LEU D 1 126 ? -12.079 -29.671 -23.231 1.00 37.76 120 LEU D C 1
ATOM 6462 O O . LEU D 1 126 ? -12.681 -29.884 -24.279 1.00 38.81 120 LEU D O 1
ATOM 6467 N N . THR D 1 127 ? -11.033 -28.867 -23.130 1.00 37.60 121 THR D N 1
ATOM 6468 C CA . THR D 1 127 ? -10.439 -28.177 -24.256 1.00 38.55 121 THR D CA 1
ATOM 6469 C C . THR D 1 127 ? -9.147 -28.894 -24.636 1.00 37.31 121 THR D C 1
ATOM 6470 O O . THR D 1 127 ? -8.294 -29.095 -23.800 1.00 37.52 121 THR D O 1
ATOM 6474 N N . ALA D 1 128 ? -9.050 -29.330 -25.891 1.00 37.48 122 ALA D N 1
ATOM 6475 C CA . ALA D 1 128 ? -7.852 -29.961 -26.442 1.00 36.04 122 ALA D CA 1
ATOM 6476 C C . ALA D 1 128 ? -7.573 -29.265 -27.752 1.00 36.71 122 ALA D C 1
ATOM 6477 O O . ALA D 1 128 ? -8.191 -29.558 -28.766 1.00 37.25 122 ALA D O 1
ATOM 6479 N N . GLY D 1 129 ? -6.671 -28.291 -27.695 1.00 37.35 123 GLY D N 1
ATOM 6480 C CA . GLY D 1 129 ? -6.454 -27.375 -28.792 1.00 38.78 123 GLY D CA 1
ATOM 6481 C C . GLY D 1 129 ? -7.772 -26.781 -29.235 1.00 40.13 123 GLY D C 1
ATOM 6482 O O . GLY D 1 129 ? -8.522 -26.275 -28.401 1.00 41.25 123 GLY D O 1
ATOM 6483 N N . PRO D 1 130 ? -8.084 -26.887 -30.536 1.00 40.80 124 PRO D N 1
ATOM 6484 C CA . PRO D 1 130 ? -9.329 -26.362 -31.118 1.00 42.01 124 PRO D CA 1
ATOM 6485 C C . PRO D 1 130 ? -10.578 -27.213 -30.787 1.00 40.78 124 PRO D C 1
ATOM 6486 O O . PRO D 1 130 ? -11.700 -26.808 -31.050 1.00 41.55 124 PRO D O 1
ATOM 6490 N N . PHE D 1 131 ? -10.399 -28.402 -30.232 1.00 39.31 125 PHE D N 1
ATOM 6491 C CA . PHE D 1 131 ? -11.564 -29.260 -29.953 1.00 38.87 125 PHE D CA 1
ATOM 6492 C C . PHE D 1 131 ? -12.143 -28.988 -28.569 1.00 38.50 125 PHE D C 1
ATOM 6493 O O . PHE D 1 131 ? -11.395 -28.709 -27.629 1.00 37.87 125 PHE D O 1
ATOM 6501 N N . THR D 1 132 ? -13.466 -29.050 -28.450 1.00 38.78 126 THR D N 1
ATOM 6502 C CA . THR D 1 132 ? -14.111 -29.117 -27.141 1.00 38.62 126 THR D CA 1
ATOM 6503 C C . THR D 1 132 ? -14.764 -30.489 -27.022 1.00 37.45 126 THR D C 1
ATOM 6504 O O . THR D 1 132 ? -15.478 -30.911 -27.919 1.00 37.15 126 THR D O 1
ATOM 6508 N N . ILE D 1 133 ? -14.512 -31.181 -25.907 1.00 36.35 127 ILE D N 1
ATOM 6509 C CA . ILE D 1 133 ? -15.020 -32.534 -25.688 1.00 34.50 127 ILE D CA 1
ATOM 6510 C C . ILE D 1 133 ? -15.883 -32.623 -24.418 1.00 34.74 127 ILE D C 1
ATOM 6511 O O . ILE D 1 133 ? -15.473 -32.202 -23.324 1.00 33.79 127 ILE D O 1
ATOM 6516 N N . THR D 1 134 ? -17.069 -33.200 -24.573 1.00 35.26 128 THR D N 1
ATOM 6517 C CA . THR D 1 134 ? -17.936 -33.534 -23.460 1.00 35.79 128 THR D CA 1
ATOM 6518 C C . THR D 1 134 ? -18.125 -35.077 -23.429 1.00 35.03 128 THR D C 1
ATOM 6519 O O . THR D 1 134 ? -17.845 -35.789 -24.410 1.00 33.91 128 THR D O 1
ATOM 6523 N N . PHE D 1 135 ? -18.608 -35.585 -22.294 1.00 35.35 129 PHE D N 1
ATOM 6524 C CA . PHE D 1 135 ? -18.559 -37.014 -22.001 1.00 33.67 129 PHE D CA 1
ATOM 6525 C C . PHE D 1 135 ? -19.891 -37.595 -21.556 1.00 34.72 129 PHE D C 1
ATOM 6526 O O . PHE D 1 135 ? -20.695 -36.903 -20.931 1.00 35.36 129 PHE D O 1
ATOM 6534 N N . LEU D 1 136 ? -20.100 -38.885 -21.857 1.00 34.13 130 LEU D N 1
ATOM 6535 C CA . LEU D 1 136 ? -21.224 -39.643 -21.303 1.00 34.51 130 LEU D CA 1
ATOM 6536 C C . LEU D 1 136 ? -20.728 -41.020 -20.846 1.00 33.65 130 LEU D C 1
ATOM 6537 O O . LEU D 1 136 ? -20.142 -41.790 -21.623 1.00 32.21 130 LEU D O 1
ATOM 6542 N N . LYS D 1 137 ? -20.936 -41.299 -19.565 1.00 34.22 131 LYS D N 1
ATOM 6543 C CA . LYS D 1 137 ? -20.620 -42.600 -18.995 1.00 33.72 131 LYS D CA 1
ATOM 6544 C C . LYS D 1 137 ? -21.451 -43.665 -19.671 1.00 33.76 131 LYS D C 1
ATOM 6545 O O . LYS D 1 137 ? -22.651 -43.481 -19.839 1.00 34.60 131 LYS D O 1
ATOM 6551 N N . THR D 1 138 ? -20.808 -44.765 -20.044 1.00 32.38 132 THR D N 1
ATOM 6552 C CA . THR D 1 138 ? -21.452 -45.828 -20.810 1.00 33.03 132 THR D CA 1
ATOM 6553 C C . THR D 1 138 ? -21.780 -47.026 -19.935 1.00 32.82 132 THR D C 1
ATOM 6554 O O . THR D 1 138 ? -21.457 -47.043 -18.756 1.00 31.94 132 THR D O 1
ATOM 6558 N N . ILE D 1 139 ? -22.460 -48.011 -20.513 1.00 33.38 133 ILE D N 1
ATOM 6559 C CA . ILE D 1 139 ? -22.794 -49.249 -19.794 1.00 33.38 133 ILE D CA 1
ATOM 6560 C C . ILE D 1 139 ? -21.870 -50.335 -20.302 1.00 32.13 133 ILE D C 1
ATOM 6561 O O . ILE D 1 139 ? -22.074 -50.879 -21.393 1.00 32.61 133 ILE D O 1
ATOM 6566 N N . HIS D 1 140 ? -20.855 -50.638 -19.505 1.00 30.65 134 HIS D N 1
ATOM 6567 C CA . HIS D 1 140 ? -19.735 -51.443 -19.945 1.00 29.83 134 HIS D CA 1
ATOM 6568 C C . HIS D 1 140 ? -19.088 -52.017 -18.672 1.00 29.26 134 HIS D C 1
ATOM 6569 O O . HIS D 1 140 ? -19.231 -51.451 -17.618 1.00 29.54 134 HIS D O 1
ATOM 6576 N N . PRO D 1 141 ? -18.425 -53.171 -18.7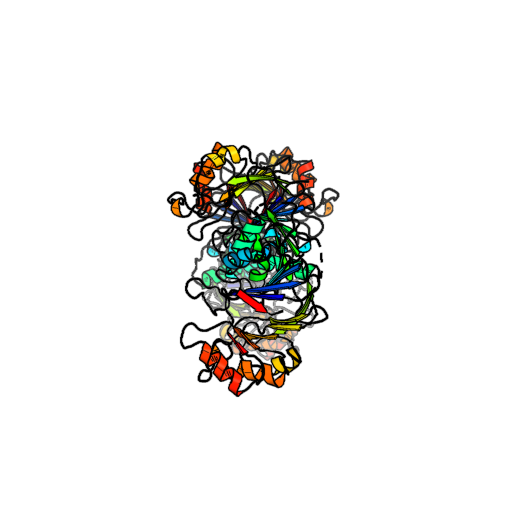60 1.00 29.23 135 PRO D N 1
ATOM 6577 C CA . PRO D 1 141 ? -17.981 -53.805 -17.506 1.00 29.15 135 PRO D CA 1
ATOM 6578 C C . PRO D 1 141 ? -16.923 -52.983 -16.752 1.00 28.08 135 PRO D C 1
ATOM 6579 O O . PRO D 1 141 ? -16.718 -53.183 -15.560 1.00 27.64 135 PRO D O 1
ATOM 6583 N N . VAL D 1 142 ? -16.249 -52.085 -17.446 1.00 27.08 136 VAL D N 1
ATOM 6584 C CA . VAL D 1 142 ? -15.390 -51.117 -16.784 1.00 26.78 136 VAL D CA 1
ATOM 6585 C C . VAL D 1 142 ? -15.867 -49.700 -17.054 1.00 27.16 136 VAL D C 1
ATOM 6586 O O . VAL D 1 142 ? -16.677 -49.451 -17.960 1.00 28.03 136 VAL D O 1
ATOM 6590 N N . THR D 1 143 ? -15.387 -48.781 -16.229 1.00 26.14 137 THR D N 1
ATOM 6591 C CA . THR D 1 143 ? -15.705 -47.374 -16.384 1.00 26.57 137 THR D CA 1
ATOM 6592 C C . THR D 1 143 ? -15.290 -46.926 -17.770 1.00 26.33 137 THR D C 1
ATOM 6593 O O . THR D 1 143 ? -14.147 -47.160 -18.188 1.00 25.50 137 THR D O 1
ATOM 6597 N N . CYS D 1 144 ? -16.222 -46.314 -18.485 1.00 27.19 138 CYS D N 1
ATOM 6598 C CA . CYS D 1 144 ? -15.997 -45.924 -19.865 1.00 27.17 138 CYS D CA 1
ATOM 6599 C C . CYS D 1 144 ? -16.782 -44.670 -20.241 1.00 27.59 138 CYS D C 1
ATOM 6600 O O . CYS D 1 144 ? -17.921 -44.500 -19.827 1.00 28.90 138 CYS D O 1
ATOM 6603 N N . TYR D 1 145 ? -16.179 -43.803 -21.047 1.00 27.43 139 TYR D N 1
ATOM 6604 C CA . TYR D 1 145 ? -16.830 -42.558 -21.463 1.00 27.89 139 TYR D CA 1
ATOM 6605 C C . TYR D 1 145 ? -16.869 -42.405 -22.962 1.00 28.64 139 TYR D C 1
ATOM 6606 O O . TYR D 1 145 ? -15.832 -42.433 -23.659 1.00 26.76 139 TYR D O 1
ATOM 6615 N N . ALA D 1 146 ? -18.105 -42.270 -23.440 1.00 29.65 140 ALA D N 1
ATOM 6616 C CA . ALA D 1 146 ? -18.397 -41.794 -24.779 1.00 30.51 140 ALA D CA 1
ATOM 6617 C C . ALA D 1 146 ? -18.026 -40.316 -24.833 1.00 31.13 140 ALA D C 1
ATOM 6618 O O . ALA D 1 146 ? -18.026 -39.640 -23.800 1.00 31.09 140 ALA D O 1
ATOM 6620 N N . MET D 1 147 ? -17.733 -39.830 -26.043 1.00 31.39 141 MET D N 1
ATOM 6621 C CA . MET D 1 147 ? -17.214 -38.488 -26.238 1.00 31.79 141 MET D CA 1
ATOM 6622 C C . MET D 1 147 ? -17.925 -37.771 -27.342 1.00 33.79 141 MET D C 1
ATOM 6623 O O . MET D 1 147 ? -18.144 -38.328 -28.426 1.00 34.40 141 MET D O 1
ATOM 6628 N N . ARG D 1 148 ? -18.247 -36.508 -27.083 1.00 34.72 142 ARG D N 1
ATOM 6629 C CA . ARG D 1 148 ? -18.792 -35.658 -28.108 1.00 36.65 142 ARG D CA 1
ATOM 6630 C C . ARG D 1 148 ? -17.784 -34.568 -28.428 1.00 36.19 142 ARG D C 1
ATOM 6631 O O . ARG D 1 148 ? -17.472 -33.778 -27.570 1.00 35.70 142 ARG D O 1
ATOM 6639 N N . ILE D 1 149 ? -17.319 -34.516 -29.673 1.00 36.33 143 ILE D N 1
ATOM 6640 C CA . ILE D 1 149 ? -16.132 -33.732 -30.058 1.00 35.99 143 ILE D CA 1
ATOM 6641 C C . ILE D 1 149 ? -16.454 -32.655 -31.102 1.00 37.69 143 ILE D C 1
ATOM 6642 O O . ILE D 1 149 ? -16.875 -32.961 -32.225 1.00 39.43 143 ILE D O 1
ATOM 6647 N N . THR D 1 150 ? -16.251 -31.391 -30.744 1.00 38.21 144 THR D N 1
ATOM 6648 C CA . THR D 1 150 ? -16.586 -30.297 -31.649 1.00 40.48 144 THR D CA 1
ATOM 6649 C C . THR D 1 150 ? -15.454 -29.292 -31.832 1.00 40.77 144 THR D C 1
ATOM 6650 O O . THR D 1 150 ? -14.614 -29.122 -30.952 1.00 38.42 144 THR D O 1
ATOM 6654 N N . ASP D 1 151 ? -15.455 -28.629 -32.989 1.00 42.63 145 ASP D N 1
ATOM 6655 C CA . ASP D 1 151 ? -14.506 -27.556 -33.264 1.00 43.94 145 ASP D CA 1
ATOM 6656 C C . ASP D 1 151 ? -15.192 -26.205 -33.380 1.00 46.60 145 ASP D C 1
ATOM 6657 O O . ASP D 1 151 ? -14.547 -25.233 -33.725 1.00 47.05 145 ASP D O 1
ATOM 6662 N N . GLY D 1 152 ? -16.497 -26.162 -33.091 1.00 48.26 146 GLY D N 1
ATOM 6663 C CA . GLY D 1 152 ? -17.294 -24.939 -33.225 1.00 50.65 146 GLY D CA 1
ATOM 6664 C C . GLY D 1 152 ? -18.131 -24.902 -34.493 1.00 53.04 146 GLY D C 1
ATOM 6665 O O . GLY D 1 152 ? -19.070 -24.124 -34.585 1.00 55.56 146 GLY D O 1
ATOM 6666 N N . SER D 1 153 ? -17.798 -25.739 -35.473 1.00 52.80 147 SER D N 1
ATOM 6667 C CA . SER D 1 153 ? -18.522 -25.770 -36.735 1.00 54.75 147 SER D CA 1
ATOM 6668 C C . SER D 1 153 ? -19.100 -27.153 -37.072 1.00 53.62 147 SER D C 1
ATOM 6669 O O . SER D 1 153 ? -20.151 -27.258 -37.708 1.00 55.38 147 SER D O 1
ATOM 6672 N N . HIS D 1 154 ? -18.404 -28.210 -36.683 1.00 50.88 148 HIS D N 1
ATOM 6673 C CA . HIS D 1 154 ? -18.933 -29.565 -36.813 1.00 49.86 148 HIS D CA 1
ATOM 6674 C C . HIS D 1 154 ? -18.751 -30.346 -35.505 1.00 46.80 148 HIS D C 1
ATOM 6675 O O . HIS D 1 154 ? -17.886 -30.013 -34.687 1.00 44.77 148 HIS D O 1
ATOM 6682 N N . THR D 1 155 ? -19.587 -31.368 -35.329 1.00 45.42 149 THR D N 1
ATOM 6683 C CA . THR D 1 155 ? -19.602 -32.195 -34.135 1.00 43.05 149 THR D CA 1
ATOM 6684 C C . THR D 1 155 ? -19.595 -33.688 -34.507 1.00 41.97 149 THR D C 1
ATOM 6685 O O . THR D 1 155 ? -20.288 -34.101 -35.431 1.00 42.74 149 THR D O 1
ATOM 6689 N N . VAL D 1 156 ? -18.775 -34.470 -33.798 1.00 39.84 150 VAL D N 1
ATOM 6690 C CA . VAL D 1 156 ? -18.681 -35.914 -33.990 1.00 38.66 150 VAL D CA 1
ATOM 6691 C C . VAL D 1 156 ? -18.892 -36.559 -32.623 1.00 37.46 150 VAL D C 1
ATOM 6692 O O . VAL D 1 156 ? -18.324 -36.096 -31.625 1.00 37.40 150 VAL D O 1
ATOM 6696 N N . VAL D 1 157 ? -19.710 -37.598 -32.568 1.00 37.04 151 VAL D N 1
ATOM 6697 C CA . VAL D 1 157 ? -19.948 -38.324 -31.320 1.00 36.16 151 VAL D CA 1
ATOM 6698 C C . VAL D 1 157 ? -19.400 -39.732 -31.465 1.00 35.17 151 VAL D C 1
ATOM 6699 O O . VAL D 1 157 ? -19.654 -40.374 -32.473 1.00 36.36 151 VAL D O 1
ATOM 6703 N N . TYR D 1 158 ? -18.649 -40.188 -30.463 1.00 33.82 152 TYR D N 1
ATOM 6704 C CA . TYR D 1 158 ? -18.054 -41.515 -30.402 1.00 32.98 152 TYR D CA 1
ATOM 6705 C C . TYR D 1 158 ? -18.648 -42.203 -29.166 1.00 32.53 152 TYR D C 1
ATOM 6706 O O . TYR D 1 158 ? -18.587 -41.678 -28.046 1.00 32.63 152 TYR D O 1
ATOM 6715 N N . THR D 1 159 ? -19.219 -43.377 -29.362 1.00 32.98 153 THR D N 1
ATOM 6716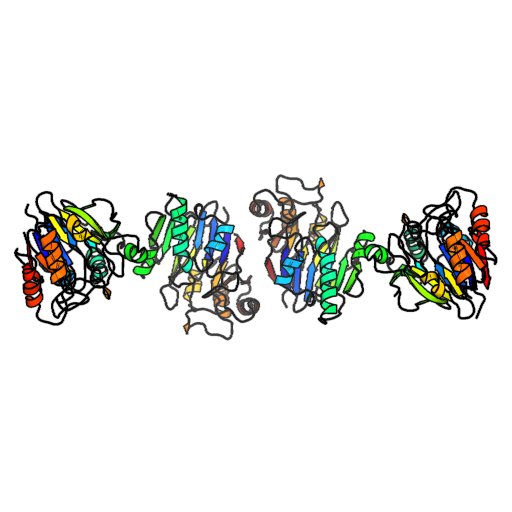 C CA . THR D 1 159 ? -19.946 -44.064 -28.293 1.00 31.92 153 THR D CA 1
ATOM 6717 C C . THR D 1 159 ? -18.992 -4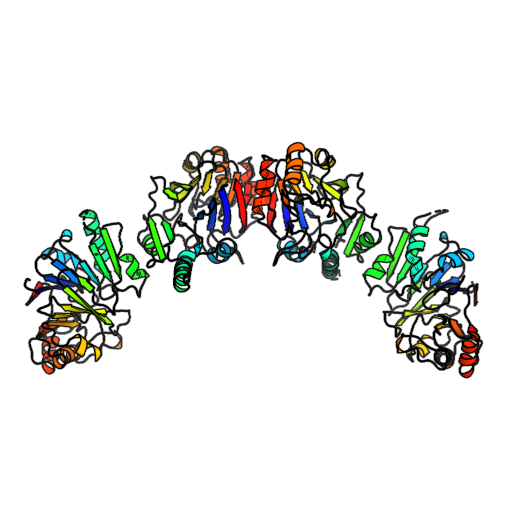4.733 -27.321 1.00 30.42 153 THR D C 1
ATOM 6718 O O . THR D 1 159 ? -19.387 -45.018 -26.211 1.00 29.42 153 THR D O 1
ATOM 6722 N N . ALA D 1 160 ? -17.738 -44.940 -27.732 1.00 29.49 154 ALA D N 1
ATOM 6723 C CA . ALA D 1 160 ? -16.802 -45.819 -27.028 1.00 29.04 154 ALA D CA 1
ATOM 6724 C C . ALA D 1 160 ? -17.446 -47.182 -27.013 1.00 29.34 154 ALA D C 1
ATOM 6725 O O . ALA D 1 160 ? -18.106 -47.540 -27.990 1.00 30.71 154 ALA D O 1
ATOM 6727 N N . ASP D 1 161 ? -17.275 -47.947 -25.942 1.00 28.62 155 ASP D N 1
ATOM 6728 C CA . ASP D 1 161 ? -18.007 -49.228 -25.824 1.00 29.91 155 ASP D CA 1
ATOM 6729 C C . ASP D 1 161 ? -19.191 -49.057 -24.908 1.00 29.74 155 ASP D C 1
ATOM 6730 O O . ASP D 1 161 ? -19.077 -48.415 -23.891 1.00 30.35 155 ASP D O 1
ATOM 6735 N N . SER D 1 162 ? -20.330 -49.643 -25.262 1.00 30.82 156 SER D N 1
ATOM 6736 C CA . SER D 1 162 ? -21.520 -49.571 -24.409 1.00 30.96 156 SER D CA 1
ATOM 6737 C C . SER D 1 162 ? -22.592 -50.494 -24.905 1.00 32.15 156 SER D C 1
ATOM 6738 O O . SER D 1 162 ? -22.681 -50.754 -26.097 1.00 32.99 156 SER D O 1
ATOM 6741 N N . SER D 1 163 ? -23.401 -50.997 -23.990 1.00 32.81 157 SER D N 1
ATOM 6742 C CA . SER D 1 163 ? -24.690 -51.525 -24.373 1.00 34.77 157 SER D CA 1
ATOM 6743 C C . SER D 1 163 ? -25.646 -50.334 -24.490 1.00 35.46 157 SER D C 1
ATOM 6744 O O . SER D 1 163 ? -25.331 -49.214 -24.090 1.00 34.91 157 SER D O 1
ATOM 6747 N N . TYR D 1 164 ? -26.807 -50.577 -25.055 1.00 36.80 158 TYR D N 1
ATOM 6748 C CA . TYR D 1 164 ? -27.737 -49.512 -25.338 1.00 38.56 158 TYR D CA 1
ATOM 6749 C C . TYR D 1 164 ? -28.264 -48.759 -24.109 1.00 38.70 158 TYR D C 1
ATOM 6750 O O . TYR D 1 164 ? -28.664 -49.368 -23.127 1.00 38.98 158 TYR D O 1
ATOM 6759 N N . GLN D 1 165 ? -28.298 -47.435 -24.212 1.00 38.91 159 GLN D N 1
ATOM 6760 C CA . GLN D 1 165 ? -29.017 -46.575 -23.264 1.00 39.92 159 GLN D CA 1
ATOM 6761 C C . GLN D 1 165 ? -29.627 -45.382 -24.010 1.00 41.39 159 GLN D C 1
ATOM 6762 O O . GLN D 1 165 ? -29.034 -44.891 -24.970 1.00 39.99 159 GLN D O 1
ATOM 6768 N N . ASP D 1 166 ? -30.814 -44.958 -23.565 1.00 43.57 160 ASP D N 1
ATOM 6769 C CA . ASP D 1 166 ? -31.534 -43.817 -24.128 1.00 46.15 160 ASP D CA 1
ATOM 6770 C C . ASP D 1 166 ? -30.743 -42.536 -24.043 1.00 45.29 160 ASP D C 1
ATOM 6771 O O . ASP D 1 166 ? -30.911 -41.652 -24.875 1.00 46.87 160 ASP D O 1
ATOM 6776 N N . SER D 1 167 ? -29.903 -42.428 -23.021 1.00 43.07 161 SER D N 1
ATOM 6777 C CA . SER D 1 167 ? -29.139 -41.221 -22.778 1.00 42.38 161 SER D CA 1
ATOM 6778 C C . SER D 1 167 ? -28.155 -40.919 -23.911 1.00 41.31 161 SER D C 1
ATOM 6779 O O . SER D 1 167 ? -27.678 -39.793 -24.034 1.00 41.72 161 SER D O 1
ATOM 6782 N N . PHE D 1 168 ? -27.834 -41.911 -24.734 1.00 40.33 162 PHE D N 1
ATOM 6783 C CA . PHE D 1 168 ? -27.069 -41.631 -25.952 1.00 39.93 162 PHE D CA 1
ATOM 6784 C C . PHE D 1 168 ? -27.781 -40.636 -26.869 1.00 41.77 162 PHE D C 1
ATOM 6785 O O . PHE D 1 168 ? -27.123 -39.844 -27.529 1.00 41.27 162 PHE D O 1
ATOM 6793 N N . ILE D 1 169 ? -29.121 -40.684 -26.896 1.00 44.27 163 ILE D N 1
ATOM 6794 C CA . ILE D 1 169 ? -29.943 -39.903 -27.842 1.00 46.61 163 ILE D CA 1
ATOM 6795 C C . ILE D 1 169 ? -29.702 -38.399 -27.693 1.00 47.07 163 ILE D C 1
ATOM 6796 O O . ILE D 1 169 ? -29.213 -37.779 -28.634 1.00 47.29 163 ILE D O 1
ATOM 6801 N N . PRO D 1 170 ? -30.055 -37.803 -26.531 1.00 47.73 164 PRO D N 1
ATOM 6802 C CA . PRO D 1 170 ? -29.774 -36.358 -26.360 1.00 48.54 164 PRO D CA 1
ATOM 6803 C C . PRO D 1 170 ? -28.264 -36.029 -26.305 1.00 46.46 164 PRO D C 1
ATOM 6804 O O . PRO D 1 170 ? -27.846 -34.948 -26.698 1.00 46.10 164 PRO D O 1
ATOM 6808 N N . PHE D 1 171 ? -27.448 -36.960 -25.850 1.00 44.53 165 PHE D N 1
ATOM 6809 C CA . PHE D 1 171 ? -26.004 -36.729 -25.889 1.00 43.57 165 PHE D CA 1
ATOM 6810 C C . PHE D 1 171 ? -25.531 -36.559 -27.324 1.00 44.21 165 PHE D C 1
ATOM 6811 O O . PHE D 1 171 ? -24.675 -35.719 -27.591 1.00 44.89 165 PHE D O 1
ATOM 6819 N N . SER D 1 172 ? -26.095 -37.347 -28.241 1.00 44.97 166 SER D N 1
ATOM 6820 C CA . SER D 1 172 ? -25.653 -37.368 -29.642 1.00 45.20 166 SER D CA 1
ATOM 6821 C C . SER D 1 172 ? -26.427 -36.412 -30.572 1.00 47.81 166 SER D C 1
ATOM 6822 O O . SER D 1 172 ? -26.174 -36.380 -31.781 1.00 48.10 166 SER D O 1
ATOM 6825 N N . GLU D 1 173 ? -27.322 -35.607 -29.992 1.00 49.53 167 GLU D N 1
ATOM 6826 C CA . GLU D 1 173 ? -28.267 -34.787 -30.754 1.00 52.31 167 GLU D CA 1
ATOM 6827 C C . GLU D 1 173 ? -27.556 -33.995 -31.842 1.00 52.48 167 GLU D C 1
ATOM 6828 O O . GLU D 1 173 ? -26.570 -33.312 -31.572 1.00 50.62 167 GLU D O 1
ATOM 6834 N N . ASN D 1 174 ? -28.052 -34.137 -33.078 1.00 53.97 168 ASN D N 1
ATOM 6835 C CA . ASN D 1 174 ? -27.549 -33.403 -34.257 1.00 54.99 168 ASN D CA 1
ATOM 6836 C C . ASN D 1 174 ? -26.052 -33.527 -34.557 1.00 52.80 168 ASN D C 1
ATOM 6837 O O . ASN D 1 174 ? -25.478 -32.648 -35.173 1.00 53.24 168 ASN D O 1
ATOM 6842 N N . ALA D 1 175 ? -25.436 -34.631 -34.141 1.00 50.64 169 ALA D N 1
ATOM 6843 C CA . ALA D 1 175 ? -24.049 -34.907 -34.496 1.00 48.82 169 ALA D CA 1
ATOM 6844 C C . ALA D 1 175 ? -23.957 -35.028 -36.009 1.00 49.78 169 ALA D C 1
ATOM 6845 O O . ALA D 1 175 ? -24.831 -35.650 -36.626 1.00 50.27 169 ALA D O 1
ATOM 6847 N N . ASP D 1 176 ? -22.912 -34.450 -36.612 1.00 49.15 170 ASP D N 1
ATOM 6848 C CA . ASP D 1 176 ? -22.736 -34.587 -38.069 1.00 50.34 170 ASP D CA 1
ATOM 6849 C C . ASP D 1 176 ? -22.331 -36.033 -38.409 1.00 49.02 170 ASP D C 1
ATOM 6850 O O . ASP D 1 176 ? -22.741 -36.577 -39.441 1.00 50.12 170 ASP D O 1
ATOM 6855 N N . LEU D 1 177 ? -21.561 -36.653 -37.506 1.00 46.16 171 LEU D N 1
ATOM 6856 C CA . LEU D 1 177 ? -21.140 -38.051 -37.624 1.00 44.43 171 LEU D CA 1
ATOM 6857 C C . LEU D 1 177 ? -21.292 -38.730 -36.266 1.00 43.00 171 LEU D C 1
ATOM 6858 O O . LEU D 1 177 ? -20.805 -38.206 -35.266 1.00 42.48 171 LEU D O 1
ATOM 6863 N N . LEU D 1 178 ? -21.981 -39.870 -36.238 1.00 42.67 172 LEU D N 1
ATOM 6864 C CA . LEU D 1 178 ? -22.062 -40.720 -35.073 1.00 40.96 172 LEU D CA 1
ATOM 6865 C C . LEU D 1 178 ? -21.210 -41.933 -35.390 1.00 39.65 172 LEU D C 1
ATOM 6866 O O . LEU D 1 178 ? -21.508 -42.681 -36.334 1.00 40.27 172 LEU D O 1
ATOM 6871 N N . ILE D 1 179 ? -20.131 -42.088 -34.628 1.00 37.74 173 ILE D N 1
ATOM 6872 C CA . ILE D 1 179 ? -19.267 -43.269 -34.694 1.00 36.77 173 ILE D CA 1
ATOM 6873 C C . ILE D 1 179 ? -19.735 -44.197 -33.576 1.00 36.14 173 ILE D C 1
ATOM 6874 O O . ILE D 1 179 ? -19.472 -43.917 -32.397 1.00 34.32 173 ILE D O 1
ATOM 6879 N N . SER D 1 180 ? -20.464 -45.261 -33.938 1.00 36.34 174 SER D N 1
ATOM 6880 C CA . SER D 1 180 ? -21.042 -46.166 -32.945 1.00 35.91 174 SER D CA 1
ATOM 6881 C C . SER D 1 180 ? -20.368 -47.521 -32.990 1.00 35.43 174 SER D C 1
ATOM 6882 O O . SER D 1 180 ? -20.134 -48.085 -34.063 1.00 35.49 174 SER D O 1
ATOM 6885 N N . GLU D 1 181 ? -20.071 -48.057 -31.820 1.00 34.30 175 GLU D N 1
ATOM 6886 C CA . GLU D 1 181 ? -19.653 -49.439 -31.762 1.00 34.70 175 GLU D CA 1
ATOM 6887 C C . GLU D 1 181 ? -20.806 -50.291 -32.284 1.00 36.33 175 GLU D C 1
ATOM 6888 O O . GLU D 1 181 ? -21.978 -49.893 -32.224 1.00 36.81 175 GLU D O 1
ATOM 6894 N N . CYS D 1 182 ? -20.463 -51.447 -32.819 1.00 36.96 176 CYS D N 1
ATOM 6895 C CA . CYS D 1 182 ? -21.452 -52.341 -33.398 1.00 38.63 176 CYS D CA 1
ATOM 6896 C C . CYS D 1 182 ? -20.855 -53.723 -33.348 1.00 38.03 176 CYS D C 1
ATOM 6897 O O . CYS D 1 182 ? -20.548 -54.309 -34.366 1.00 38.58 176 CYS D O 1
ATOM 6900 N N . ASN D 1 183 ? -20.640 -54.227 -32.139 1.00 37.15 177 ASN D N 1
ATOM 6901 C CA . ASN D 1 183 ? -19.954 -55.507 -31.994 1.00 36.81 177 ASN D CA 1
ATOM 6902 C C . ASN D 1 183 ? -20.862 -56.678 -32.354 1.00 37.87 177 ASN D C 1
ATOM 6903 O O . ASN D 1 183 ? -20.375 -57.772 -32.626 1.00 37.90 177 ASN D O 1
ATOM 6908 N N . PHE D 1 184 ? -22.169 -56.440 -32.407 1.00 38.42 178 PHE D N 1
ATOM 6909 C CA . PHE D 1 184 ? -23.112 -57.534 -32.633 1.00 40.04 178 PHE D CA 1
ATOM 6910 C C . PHE D 1 184 ? -24.110 -57.323 -33.777 1.00 41.32 178 PHE D C 1
ATOM 6911 O O . PHE D 1 184 ? -24.517 -56.204 -34.080 1.00 40.12 178 PHE D O 1
ATOM 6919 N N . TYR D 1 185 ? -24.493 -58.441 -34.390 1.00 42.70 179 TYR D N 1
ATOM 6920 C CA . TYR D 1 185 ? -25.495 -58.480 -35.455 1.00 45.06 179 TYR D CA 1
ATOM 6921 C C . TYR D 1 185 ? -26.935 -58.251 -34.932 1.00 46.16 179 TYR D C 1
ATOM 6922 O O . TYR D 1 185 ? -27.192 -58.298 -33.727 1.00 44.87 179 TYR D O 1
ATOM 6931 N N . ALA D 1 186 ? -27.856 -57.972 -35.853 1.00 48.00 180 ALA D N 1
ATOM 6932 C CA . ALA D 1 186 ? -29.253 -57.654 -35.500 1.00 49.89 180 ALA D CA 1
ATOM 6933 C C . ALA D 1 186 ? -29.943 -58.761 -34.702 1.00 50.77 180 ALA D C 1
ATOM 6934 O O . ALA D 1 186 ? -30.827 -58.475 -33.902 1.00 51.08 180 ALA D O 1
ATOM 6936 N N . ASP D 1 187 ? -29.548 -60.014 -34.917 1.00 51.61 181 ASP D N 1
ATOM 6937 C CA . ASP D 1 187 ? -30.136 -61.135 -34.167 1.00 52.75 181 ASP D CA 1
ATOM 6938 C C . ASP D 1 187 ? -29.390 -61.510 -32.880 1.00 51.12 181 ASP D C 1
ATOM 6939 O O . ASP D 1 187 ? -29.640 -62.567 -32.333 1.00 51.31 181 ASP D O 1
ATOM 6944 N N . GLN D 1 188 ? -28.493 -60.649 -32.389 1.00 49.84 182 GLN D N 1
ATOM 6945 C CA . GLN D 1 188 ? -27.743 -60.933 -31.160 1.00 48.44 182 GLN D CA 1
ATOM 6946 C C . GLN D 1 188 ? -27.948 -59.866 -30.066 1.00 47.75 182 GLN D C 1
ATOM 6947 O O . GLN D 1 188 ? -28.228 -58.709 -30.360 1.00 47.40 182 GLN D O 1
ATOM 6953 N N . ASP D 1 189 ? -27.795 -60.265 -28.800 1.00 47.45 183 ASP D N 1
ATOM 6954 C CA . ASP D 1 189 ? -27.878 -59.320 -27.664 1.00 46.53 183 ASP D CA 1
ATOM 6955 C C . ASP D 1 189 ? -26.488 -59.053 -27.095 1.00 44.24 183 ASP D C 1
ATOM 6956 O O . ASP D 1 189 ? -25.850 -59.957 -26.564 1.00 43.56 183 ASP D O 1
ATOM 6961 N N . GLY D 1 190 ? -26.026 -57.808 -27.213 1.00 42.95 184 GLY D N 1
ATOM 6962 C CA . GLY D 1 190 ? -24.698 -57.426 -26.750 1.00 40.84 184 GLY D CA 1
ATOM 6963 C C . GLY D 1 190 ? -24.684 -56.997 -25.292 1.00 39.98 184 GLY D C 1
ATOM 6964 O O . GLY D 1 190 ? -23.616 -56.698 -24.752 1.00 39.09 184 GLY D O 1
ATOM 6965 N N . THR D 1 191 ? -25.854 -56.962 -24.658 1.00 40.95 185 THR D N 1
ATOM 6966 C CA . THR D 1 191 ? -26.005 -56.448 -23.291 1.00 40.73 185 THR D CA 1
ATOM 6967 C C . THR D 1 191 ? -25.033 -57.065 -22.298 1.00 39.93 185 THR D C 1
ATOM 6968 O O . THR D 1 191 ? -24.335 -56.333 -21.580 1.00 38.19 185 THR D O 1
ATOM 6972 N N . SER D 1 192 ? -24.967 -58.398 -22.256 1.00 40.38 186 SER D N 1
ATOM 6973 C CA . SER D 1 192 ? -24.119 -59.036 -21.249 1.00 40.07 186 SER D CA 1
ATOM 6974 C C . SER D 1 192 ? -22.624 -58.675 -21.429 1.00 37.90 186 SER D C 1
ATOM 6975 O O . SER D 1 192 ? -21.934 -58.502 -20.451 1.00 36.12 186 SER D O 1
ATOM 6978 N N . ALA D 1 193 ? -22.156 -58.485 -22.664 1.00 37.25 187 ALA D N 1
ATOM 6979 C CA . ALA D 1 193 ? -20.770 -58.075 -22.920 1.00 35.78 187 ALA D CA 1
ATOM 6980 C C . ALA D 1 193 ? -20.559 -56.526 -22.868 1.00 35.12 187 ALA D C 1
ATOM 6981 O O . ALA D 1 193 ? -19.444 -56.019 -23.086 1.00 34.50 187 ALA D O 1
ATOM 6983 N N . GLY D 1 194 ? -21.636 -55.781 -22.623 1.00 35.07 188 GLY D N 1
ATOM 6984 C CA . GLY D 1 194 ? -21.576 -54.321 -22.640 1.00 34.26 188 GLY D CA 1
ATOM 6985 C C . GLY D 1 194 ? -21.388 -53.751 -24.023 1.00 33.87 188 GLY D C 1
ATOM 6986 O O . GLY D 1 194 ? -20.660 -52.771 -24.193 1.00 33.13 188 GLY D O 1
ATOM 6987 N N . HIS D 1 195 ? -22.030 -54.361 -25.017 1.00 34.53 189 HIS D N 1
ATOM 6988 C CA . HIS D 1 195 ? -21.930 -53.878 -26.397 1.00 34.71 189 HIS D CA 1
ATOM 6989 C C . HIS D 1 195 ? -23.312 -53.738 -27.063 1.00 36.06 189 HIS D C 1
ATOM 6990 O O . HIS D 1 195 ? -24.319 -54.198 -26.543 1.00 36.22 189 HIS D O 1
ATOM 6997 N N . MET D 1 196 ? -23.314 -53.107 -28.229 1.00 35.99 190 MET D N 1
ATOM 6998 C CA . MET D 1 196 ? -24.516 -52.828 -28.978 1.00 37.82 190 MET D CA 1
ATOM 6999 C C . MET D 1 196 ? -24.521 -53.590 -30.310 1.00 38.36 190 MET D C 1
ATOM 7000 O O . MET D 1 196 ? -23.470 -54.085 -30.785 1.00 37.08 190 MET D O 1
ATOM 7005 N N . ASN D 1 197 ? -25.713 -53.683 -30.892 1.00 39.87 191 ASN D N 1
ATOM 7006 C CA . ASN D 1 197 ? -25.880 -54.272 -32.204 1.00 40.76 191 ASN D CA 1
ATOM 7007 C C . ASN D 1 197 ? -26.262 -53.226 -33.253 1.00 42.38 191 ASN D C 1
ATOM 7008 O O . ASN D 1 197 ? -26.400 -52.042 -32.944 1.00 42.53 191 ASN D O 1
ATOM 7013 N N . SER D 1 198 ? -26.379 -53.682 -34.497 1.00 43.75 192 SER D N 1
ATOM 7014 C CA . SER D 1 198 ? -26.720 -52.854 -35.653 1.00 45.03 192 SER D CA 1
ATOM 7015 C C . SER D 1 198 ? -28.023 -52.080 -35.490 1.00 46.19 192 SER D C 1
ATOM 7016 O O . SER D 1 198 ? -28.091 -50.923 -35.874 1.00 47.03 192 SER D O 1
ATOM 7019 N N . LEU D 1 199 ? -29.043 -52.707 -34.912 1.00 47.09 193 LEU D N 1
ATOM 7020 C CA . LEU D 1 199 ? -30.337 -52.047 -34.706 1.00 48.68 193 LEU D CA 1
ATOM 7021 C C . LEU D 1 199 ? -30.222 -50.883 -33.730 1.00 47.70 193 LEU D C 1
ATOM 7022 O O . LEU D 1 199 ? -30.776 -49.801 -33.954 1.00 48.59 193 LEU D O 1
ATOM 7027 N N . GLU D 1 200 ? -29.479 -51.123 -32.651 1.00 46.22 194 GLU D N 1
ATOM 7028 C CA . GLU D 1 200 ? -29.247 -50.139 -31.608 1.00 45.07 194 GLU D CA 1
ATOM 7029 C C . GLU D 1 200 ? -28.395 -48.970 -32.091 1.00 44.64 194 GLU D C 1
ATOM 7030 O O . GLU D 1 200 ? -28.757 -47.815 -31.851 1.00 45.30 194 GLU D O 1
ATOM 7036 N N . ALA D 1 201 ? -27.280 -49.242 -32.776 1.00 43.03 195 ALA D N 1
ATOM 7037 C CA . ALA D 1 201 ? -26.515 -48.148 -33.397 1.00 42.60 195 ALA D CA 1
ATOM 7038 C C . ALA D 1 201 ? -27.427 -47.350 -34.357 1.00 44.34 195 ALA D C 1
ATOM 7039 O O . ALA D 1 201 ? -27.411 -46.128 -34.377 1.00 43.60 195 ALA D O 1
ATOM 7041 N N . GLY D 1 202 ? -28.241 -48.060 -35.129 1.00 46.13 196 GLY D N 1
ATOM 7042 C CA . GLY D 1 202 ? -29.214 -47.412 -36.021 1.00 48.53 196 GLY D CA 1
ATOM 7043 C C . GLY D 1 202 ? -30.160 -46.470 -35.295 1.00 49.18 196 GLY D C 1
ATOM 7044 O O . GLY D 1 202 ? -30.390 -45.342 -35.729 1.00 50.35 196 GLY D O 1
ATOM 7045 N N . ARG D 1 203 ? -30.709 -46.948 -34.187 1.00 49.03 197 ARG D N 1
ATOM 7046 C CA . ARG D 1 203 ? -31.694 -46.202 -33.434 1.00 50.43 197 ARG D CA 1
ATOM 7047 C C . ARG D 1 203 ? -31.175 -44.875 -32.879 1.00 49.65 197 ARG D C 1
ATOM 7048 O O . ARG D 1 203 ? -31.894 -43.882 -32.931 1.00 51.51 197 ARG D O 1
ATOM 7056 N N . ILE D 1 204 ? -29.958 -44.857 -32.331 1.00 47.23 198 ILE D N 1
ATOM 7057 C CA . ILE D 1 204 ? -29.369 -43.605 -31.826 1.00 46.42 198 ILE D CA 1
ATOM 7058 C C . ILE D 1 204 ? -29.180 -42.639 -32.991 1.00 47.30 198 ILE D C 1
ATOM 7059 O O . ILE D 1 204 ? -29.488 -41.452 -32.894 1.00 47.92 198 ILE D O 1
ATOM 7064 N N . ALA D 1 205 ? -28.669 -43.170 -34.098 1.00 47.50 199 ALA D N 1
ATOM 7065 C CA . ALA D 1 205 ? -28.458 -42.384 -35.295 1.00 49.05 199 ALA D CA 1
ATOM 7066 C C . ALA D 1 205 ? -29.764 -41.730 -35.679 1.00 51.64 199 ALA D C 1
ATOM 7067 O O . ALA D 1 205 ? -29.787 -40.543 -36.033 1.00 52.67 199 ALA D O 1
ATOM 7069 N N . LYS D 1 206 ? -30.853 -42.497 -35.587 1.00 52.85 200 LYS D N 1
ATOM 7070 C CA . LYS D 1 206 ? -32.151 -41.978 -35.950 1.00 55.91 200 LYS D CA 1
ATOM 7071 C C . LYS D 1 206 ? -32.659 -40.974 -34.926 1.00 56.43 200 LYS D C 1
ATOM 7072 O O . LYS D 1 206 ? -32.932 -39.832 -35.274 1.00 56.83 200 LYS D O 1
ATOM 7078 N N . GLU D 1 207 ? -32.809 -41.377 -33.671 1.00 55.59 201 GLU D N 1
ATOM 7079 C CA . GLU D 1 207 ? -33.506 -40.481 -32.730 1.00 57.48 201 GLU D CA 1
ATOM 7080 C C . GLU D 1 207 ? -32.672 -39.236 -32.373 1.00 56.19 201 GLU D C 1
ATOM 7081 O O . GLU D 1 207 ? -33.226 -38.216 -31.962 1.00 57.41 201 GLU D O 1
ATOM 7087 N N . ALA D 1 208 ? -31.357 -39.302 -32.577 1.00 53.85 202 ALA D N 1
ATOM 7088 C CA . ALA D 1 208 ? -30.505 -38.118 -32.409 1.00 53.42 202 ALA D CA 1
ATOM 7089 C C . ALA D 1 208 ? -30.529 -37.183 -33.622 1.00 54.94 202 ALA D C 1
ATOM 7090 O O . ALA D 1 208 ? -30.064 -36.052 -33.522 1.00 55.45 202 ALA D O 1
ATOM 7092 N N . GLY D 1 209 ? -31.065 -37.647 -34.753 1.00 56.47 203 GLY D N 1
ATOM 7093 C CA . GLY D 1 209 ? -31.050 -36.875 -36.003 1.00 58.02 203 GLY D CA 1
ATOM 7094 C C . GLY D 1 209 ? -29.619 -36.658 -36.470 1.00 56.39 203 GLY D C 1
ATOM 7095 O O . GLY D 1 209 ? -29.240 -35.549 -36.844 1.00 57.52 203 GLY D O 1
ATOM 7096 N N . ALA D 1 210 ? -28.824 -37.724 -36.424 1.00 54.09 204 ALA D N 1
ATOM 7097 C CA . ALA D 1 210 ? -27.405 -37.657 -36.760 1.00 52.34 204 ALA D CA 1
ATOM 7098 C C . ALA D 1 210 ? -27.239 -37.495 -38.258 1.00 53.45 204 ALA D C 1
ATOM 7099 O O . ALA D 1 210 ? -28.007 -38.054 -39.030 1.00 55.00 204 ALA D O 1
ATOM 7101 N N . GLY D 1 211 ? -26.230 -36.730 -38.658 1.00 53.42 205 GLY D N 1
ATOM 7102 C CA . GLY D 1 211 ? -25.922 -36.510 -40.065 1.00 54.90 205 GLY D CA 1
ATOM 7103 C C . GLY D 1 211 ? -25.583 -37.801 -40.785 1.00 54.86 205 GLY D C 1
ATOM 7104 O O . GLY D 1 211 ? -25.927 -37.976 -41.942 1.00 57.15 205 GLY D O 1
ATOM 7105 N N . GLU D 1 212 ? -24.933 -38.728 -40.096 1.00 52.89 206 GLU D N 1
ATOM 7106 C CA . GLU D 1 212 ? -24.362 -39.892 -40.760 1.00 52.37 206 GLU D CA 1
ATOM 7107 C C . GLU D 1 212 ? -23.821 -40.836 -39.700 1.00 48.94 206 GLU D C 1
ATOM 7108 O O . GLU D 1 212 ? -23.426 -40.392 -38.624 1.00 46.50 206 GLU D O 1
ATOM 7114 N N . LEU D 1 213 ? -23.794 -42.123 -40.034 1.00 48.10 207 LEU D N 1
ATOM 7115 C CA . LEU D 1 213 ? -23.491 -43.196 -39.079 1.00 45.79 207 LEU D CA 1
ATOM 7116 C C . LEU D 1 213 ? -22.319 -44.046 -39.569 1.00 44.53 207 LEU D C 1
ATOM 7117 O O . LEU D 1 213 ? -22.329 -44.507 -40.712 1.00 45.77 207 LEU D O 1
ATOM 7122 N N . LEU D 1 214 ? -21.329 -44.251 -38.698 1.00 42.01 208 LEU D N 1
ATOM 7123 C CA . LEU D 1 214 ? -20.172 -45.094 -38.991 1.00 41.23 208 LEU D CA 1
ATOM 7124 C C . LEU D 1 214 ? -20.104 -46.186 -37.939 1.00 39.52 208 LEU D C 1
ATOM 7125 O O . LEU D 1 214 ? -19.974 -45.892 -36.749 1.00 38.98 208 LEU D O 1
ATOM 7130 N N . LEU D 1 215 ? -20.187 -47.442 -38.376 1.00 39.84 209 LEU D N 1
ATOM 7131 C CA . LEU D 1 215 ? -20.233 -48.596 -37.462 1.00 38.68 209 LEU D CA 1
ATOM 7132 C C . LEU D 1 215 ? -18.814 -49.142 -37.232 1.00 37.34 209 LEU D C 1
ATOM 7133 O O . LEU D 1 215 ? -18.080 -49.412 -38.187 1.00 38.20 209 LEU D O 1
ATOM 7138 N N . THR D 1 216 ? -18.438 -49.327 -35.973 1.00 35.98 210 THR D N 1
ATOM 7139 C CA . THR D 1 216 ? -17.059 -49.713 -35.650 1.00 34.40 210 THR D CA 1
ATOM 7140 C C . THR D 1 216 ? -16.975 -50.764 -34.540 1.00 33.07 210 THR D C 1
ATOM 7141 O O . THR D 1 216 ? -17.992 -51.342 -34.151 1.00 33.50 210 THR D O 1
ATOM 7145 N N . HIS D 1 217 ? -15.765 -51.046 -34.064 1.00 32.31 211 HIS D N 1
ATOM 7146 C CA . HIS D 1 217 ? -15.562 -52.015 -32.988 1.00 31.73 211 HIS D CA 1
ATOM 7147 C C . HIS D 1 217 ? -16.146 -53.349 -33.449 1.00 32.58 211 HIS D C 1
ATOM 7148 O O . HIS D 1 217 ? -16.959 -53.951 -32.784 1.00 31.71 211 HIS D O 1
ATOM 7155 N N . LEU D 1 218 ? -15.705 -53.770 -34.627 1.00 33.67 212 LEU D N 1
ATOM 7156 C CA . LEU D 1 218 ? -16.382 -54.774 -35.413 1.00 34.86 212 LEU D CA 1
ATOM 7157 C C . LEU D 1 218 ? -16.115 -56.198 -34.910 1.00 35.03 212 LEU D C 1
ATOM 7158 O O . LEU D 1 218 ? -15.068 -56.453 -34.319 1.00 31.85 212 LEU D O 1
ATOM 7163 N N . PRO D 1 219 ? -17.074 -57.124 -35.139 1.00 36.77 213 PRO D N 1
ATOM 7164 C CA . PRO D 1 219 ? -16.929 -58.542 -34.799 1.00 37.51 213 PRO D CA 1
ATOM 7165 C C . PRO D 1 219 ? -15.996 -59.258 -35.778 1.00 39.20 213 PRO D C 1
ATOM 7166 O O . PRO D 1 219 ? -15.659 -58.703 -36.820 1.00 39.24 213 PRO D O 1
ATOM 7170 N N . HIS D 1 220 ? -15.596 -60.486 -35.447 1.00 40.34 214 HIS D N 1
ATOM 7171 C CA . HIS D 1 220 ? -14.663 -61.247 -36.279 1.00 41.82 214 HIS D CA 1
ATOM 7172 C C . HIS D 1 220 ? -15.353 -62.413 -36.941 1.00 44.69 214 HIS D C 1
ATOM 7173 O O . HIS D 1 220 ? -14.705 -63.378 -37.316 1.00 46.49 214 HIS D O 1
ATOM 7180 N N . PHE D 1 221 ? -16.664 -62.329 -37.096 1.00 46.27 215 PHE D N 1
ATOM 7181 C CA . PHE D 1 221 ? -17.421 -63.367 -37.810 1.00 48.69 215 PHE D CA 1
ATOM 7182 C C . PHE D 1 221 ? -18.496 -62.652 -38.601 1.00 49.11 215 PHE D C 1
ATOM 7183 O O . PHE D 1 221 ? -18.675 -61.441 -38.422 1.00 48.12 215 PHE D O 1
ATOM 7191 N N . GLY D 1 222 ? -19.199 -63.379 -39.466 1.00 50.57 216 GLY D N 1
ATOM 7192 C CA . GLY D 1 222 ? -20.303 -62.816 -40.247 1.00 51.62 216 GLY D CA 1
ATOM 7193 C C . GLY D 1 222 ? -19.863 -61.954 -41.414 1.00 52.24 216 GLY D C 1
ATOM 7194 O O . GLY D 1 222 ? -18.677 -61.862 -41.717 1.00 52.15 216 GLY D O 1
ATOM 7195 N N . VAL D 1 223 ? -20.827 -61.319 -42.076 1.00 53.39 217 VAL D N 1
ATOM 7196 C CA . VAL D 1 223 ? -20.549 -60.417 -43.203 1.00 53.53 217 VAL D CA 1
ATOM 7197 C C . VAL D 1 223 ? -20.795 -58.991 -42.739 1.00 52.07 217 VAL D C 1
ATOM 7198 O O . VAL D 1 223 ? -21.923 -58.621 -42.438 1.00 51.92 217 VAL D O 1
ATOM 7202 N N . HIS D 1 224 ? -19.743 -58.185 -42.693 1.00 50.67 218 HIS D N 1
ATOM 7203 C CA . HIS D 1 224 ? -19.848 -56.863 -42.074 1.00 49.42 218 HIS D CA 1
ATOM 7204 C C . HIS D 1 224 ? -20.884 -55.986 -42.737 1.00 50.68 218 HIS D C 1
ATOM 7205 O O . HIS D 1 224 ? -21.539 -55.186 -42.063 1.00 49.73 218 HIS D O 1
ATOM 7212 N N . ASP D 1 225 ? -21.059 -56.162 -44.046 1.00 52.45 219 ASP D N 1
ATOM 7213 C CA . ASP D 1 225 ? -22.042 -55.375 -44.780 1.00 54.22 219 ASP D CA 1
ATOM 7214 C C . ASP D 1 225 ? -23.456 -55.546 -44.192 1.00 54.09 219 ASP D C 1
ATOM 7215 O O . ASP D 1 225 ? -24.248 -54.609 -44.191 1.00 54.33 219 ASP D O 1
ATOM 7220 N N . ASN D 1 226 ? -23.760 -56.726 -43.660 1.00 53.70 220 ASN D N 1
ATOM 7221 C CA . ASN D 1 226 ? -25.078 -56.949 -43.055 1.00 53.88 220 ASN D CA 1
ATOM 7222 C C . ASN D 1 226 ? -25.321 -55.994 -41.898 1.00 52.05 220 ASN D C 1
ATOM 7223 O O . ASN D 1 226 ? -26.449 -55.567 -41.670 1.00 53.27 220 ASN D O 1
ATOM 7228 N N . LEU D 1 227 ? -24.261 -55.629 -41.191 1.00 49.43 221 LEU D N 1
ATOM 7229 C CA . LEU D 1 227 ? -24.396 -54.648 -40.127 1.00 47.95 221 LEU D CA 1
ATOM 7230 C C . LEU D 1 227 ? -24.894 -53.313 -40.714 1.00 49.26 221 LEU D C 1
ATOM 7231 O O . LEU D 1 227 ? -25.778 -52.661 -40.152 1.00 49.14 221 LEU D O 1
ATOM 7236 N N . ARG D 1 228 ? -24.356 -52.934 -41.870 1.00 50.73 222 ARG D N 1
ATOM 7237 C CA . ARG D 1 228 ? -24.795 -51.724 -42.566 1.00 52.23 222 ARG D CA 1
ATOM 7238 C C . ARG D 1 228 ? -26.248 -51.837 -43.014 1.00 54.51 222 ARG D C 1
ATOM 7239 O O . ARG D 1 228 ? -27.028 -50.904 -42.834 1.00 55.61 222 ARG D O 1
ATOM 7247 N N . LYS D 1 229 ? -26.591 -52.957 -43.640 1.00 55.90 223 LYS D N 1
ATOM 7248 C CA . LYS D 1 229 ? -27.955 -53.194 -44.107 1.00 58.31 223 LYS D CA 1
ATOM 7249 C C . LYS D 1 229 ? -28.932 -53.128 -42.934 1.00 57.40 223 LYS D C 1
ATOM 7250 O O . LYS D 1 229 ? -29.987 -52.479 -43.011 1.00 58.65 223 LYS D O 1
ATOM 7256 N N . GLU D 1 230 ? -28.574 -53.815 -41.851 1.00 55.08 224 GLU D N 1
ATOM 7257 C CA . GLU D 1 230 ? -29.432 -53.891 -40.687 1.00 54.16 224 GLU D CA 1
ATOM 7258 C C . GLU D 1 230 ? -29.642 -52.496 -40.096 1.00 53.22 224 GLU D C 1
ATOM 7259 O O . GLU D 1 230 ? -30.764 -52.104 -39.799 1.00 54.10 224 GLU D O 1
ATOM 7265 N N . ALA D 1 231 ? -28.561 -51.734 -39.967 1.00 52.07 225 ALA D N 1
ATOM 7266 C CA . ALA D 1 231 ? -28.634 -50.348 -39.462 1.00 51.30 225 ALA D CA 1
ATOM 7267 C C . ALA D 1 231 ? -29.541 -49.473 -40.329 1.00 53.21 225 ALA D C 1
ATOM 7268 O O . ALA D 1 231 ? -30.242 -48.598 -39.820 1.00 52.81 225 ALA D O 1
ATOM 7270 N N . LYS D 1 232 ? -29.527 -49.714 -41.634 1.00 55.36 226 LYS D N 1
ATOM 7271 C CA . LYS D 1 232 ? -30.350 -48.928 -42.545 1.00 58.24 226 LYS D CA 1
ATOM 7272 C C . LYS D 1 232 ? -31.840 -49.265 -42.468 1.00 60.14 226 LYS D C 1
ATOM 7273 O O . LYS D 1 232 ? -32.647 -48.482 -42.957 1.00 61.62 226 LYS D O 1
ATOM 7279 N N . THR D 1 233 ? -32.222 -50.392 -41.857 1.00 59.87 227 THR D N 1
ATOM 7280 C CA . THR D 1 233 ? -33.660 -50.685 -41.669 1.00 61.72 227 THR D CA 1
ATOM 7281 C C . THR D 1 233 ? -34.271 -49.772 -40.597 1.00 61.62 227 THR D C 1
ATOM 7282 O O . THR D 1 233 ? -35.487 -49.741 -40.448 1.00 62.81 227 THR D O 1
ATOM 7286 N N . VAL D 1 234 ? -33.423 -49.055 -39.842 1.00 59.64 228 VAL D N 1
ATOM 7287 C CA . VAL D 1 234 ? -33.866 -48.111 -38.789 1.00 59.56 228 VAL D CA 1
ATOM 7288 C C . VAL D 1 234 ? -33.545 -46.628 -39.110 1.00 60.11 228 VAL D C 1
ATOM 7289 O O . VAL D 1 234 ? -34.368 -45.739 -38.859 1.00 61.05 228 VAL D O 1
ATOM 7293 N N . PHE D 1 235 ? -32.357 -46.383 -39.670 1.00 59.45 229 PHE D N 1
ATOM 7294 C CA . PHE D 1 235 ? -31.815 -45.029 -39.893 1.00 59.70 229 PHE D CA 1
ATOM 7295 C C . PHE D 1 235 ? -31.651 -44.772 -41.390 1.00 61.51 229 PHE D C 1
ATOM 7296 O O . PHE D 1 235 ? -31.134 -45.616 -42.116 1.00 61.11 229 PHE D O 1
ATOM 7304 N N . SER D 1 236 ? -32.069 -43.600 -41.846 1.00 63.89 230 SER D N 1
ATOM 7305 C CA . SER D 1 236 ? -32.199 -43.359 -43.285 1.00 66.78 230 SER D CA 1
ATOM 7306 C C . SER D 1 236 ? -31.098 -42.496 -43.897 1.00 66.22 230 SER D C 1
ATOM 7307 O O . SER D 1 236 ? -31.177 -42.131 -45.060 1.00 68.82 230 SER D O 1
ATOM 7310 N N . GLY D 1 237 ? -30.070 -42.158 -43.138 1.00 63.93 231 GLY D N 1
ATOM 7311 C CA . GLY D 1 237 ? -28.936 -41.411 -43.700 1.00 63.09 231 GLY D CA 1
ATOM 7312 C C . GLY D 1 237 ? -27.833 -42.350 -44.164 1.00 61.64 231 GLY D C 1
ATOM 7313 O O . GLY D 1 237 ? -28.009 -43.579 -44.190 1.00 61.49 231 GLY D O 1
ATOM 7314 N N . GLU D 1 238 ? -26.684 -41.778 -44.511 1.00 60.30 232 GLU D N 1
ATOM 7315 C CA . GLU D 1 238 ? -25.550 -42.572 -44.971 1.00 58.70 232 GLU D CA 1
ATOM 7316 C C . GLU D 1 238 ? -24.990 -43.461 -43.819 1.00 55.24 232 GLU D C 1
ATOM 7317 O O . GLU D 1 238 ? -24.773 -42.998 -42.696 1.00 52.98 232 GLU D O 1
ATOM 7323 N N . VAL D 1 239 ? -24.807 -44.748 -44.108 1.00 54.35 233 VAL D N 1
ATOM 7324 C CA . VAL D 1 239 ? -24.217 -45.684 -43.158 1.00 51.94 233 VAL D CA 1
ATOM 7325 C C . VAL D 1 239 ? -23.016 -46.355 -43.802 1.00 51.35 233 VAL D C 1
ATOM 7326 O O . VAL D 1 239 ? -23.133 -46.908 -44.903 1.00 52.11 233 VAL D O 1
ATOM 7330 N N . ASN D 1 240 ? -21.886 -46.320 -43.090 1.00 49.12 234 ASN D N 1
ATOM 7331 C CA . ASN D 1 240 ? -20.648 -46.963 -43.507 1.00 48.57 234 ASN D CA 1
ATOM 7332 C C . ASN D 1 240 ? -20.108 -47.916 -42.449 1.00 46.43 234 ASN D C 1
ATOM 7333 O O . ASN D 1 240 ? -20.357 -47.764 -41.246 1.00 44.85 234 ASN D O 1
ATOM 7338 N N . ILE D 1 241 ? -19.342 -48.887 -42.921 1.00 46.18 235 ILE D N 1
ATOM 7339 C CA . ILE D 1 241 ? -18.544 -49.737 -42.063 1.00 44.64 235 ILE D CA 1
ATOM 7340 C C . ILE D 1 241 ? -17.148 -49.135 -41.945 1.00 43.19 235 ILE D C 1
ATOM 7341 O O . ILE D 1 241 ? -16.517 -48.846 -42.947 1.00 43.57 235 ILE D O 1
ATOM 7346 N N . ALA D 1 242 ? -16.669 -48.958 -40.718 1.00 41.48 236 ALA D N 1
ATOM 7347 C CA . ALA D 1 242 ? -15.319 -48.465 -40.506 1.00 40.23 236 ALA D CA 1
ATOM 7348 C C . ALA D 1 242 ? -14.254 -49.418 -41.076 1.00 40.67 236 ALA D C 1
ATOM 7349 O O . ALA D 1 242 ? -14.422 -50.638 -41.083 1.00 41.02 236 ALA D O 1
ATOM 7351 N N . LYS D 1 243 ? -13.183 -48.832 -41.598 1.00 41.15 237 LYS D N 1
ATOM 7352 C CA . LYS D 1 243 ? -11.948 -49.549 -41.924 1.00 41.62 237 LYS D CA 1
ATOM 7353 C C . LYS D 1 243 ? -10.761 -48.604 -41.729 1.00 40.84 237 LYS D C 1
ATOM 7354 O O . LYS D 1 243 ? -10.927 -47.376 -41.785 1.00 41.88 237 LYS D O 1
ATOM 7358 N N . SER D 1 244 ? -9.566 -49.149 -41.528 1.00 40.08 238 SER D N 1
ATOM 7359 C CA . SER D 1 244 ? -8.358 -48.319 -41.480 1.00 39.59 238 SER D CA 1
ATOM 7360 C C . SER D 1 244 ? -8.240 -47.482 -42.750 1.00 41.53 238 SER D C 1
ATOM 7361 O O . SER D 1 244 ? -8.247 -48.022 -43.853 1.00 42.67 238 SER D O 1
ATOM 7364 N N . GLY D 1 245 ? -8.168 -46.161 -42.591 1.00 41.36 239 GLY D N 1
ATOM 7365 C CA . GLY D 1 245 ? -8.055 -45.257 -43.732 1.00 43.15 239 GLY D CA 1
ATOM 7366 C C . GLY D 1 245 ? -9.347 -44.582 -44.138 1.00 44.43 239 GLY D C 1
ATOM 7367 O O . GLY D 1 245 ? -9.319 -43.609 -44.906 1.00 46.19 239 GLY D O 1
ATOM 7368 N N . PHE D 1 246 ? -10.478 -45.083 -43.635 1.00 44.03 240 PHE D N 1
ATOM 7369 C CA . PHE D 1 246 ? -11.750 -44.407 -43.828 1.00 44.55 240 PHE D CA 1
ATOM 7370 C C . PHE D 1 246 ? -11.588 -43.011 -43.279 1.00 44.08 240 PHE D C 1
ATOM 7371 O O . PHE D 1 246 ? -11.159 -42.854 -42.141 1.00 42.34 240 PHE D O 1
ATOM 7379 N N . VAL D 1 247 ? -11.947 -42.031 -44.091 1.00 45.21 241 VAL D N 1
ATOM 7380 C CA . VAL D 1 247 ? -11.834 -40.627 -43.772 1.00 46.13 241 VAL D CA 1
ATOM 7381 C C . VAL D 1 247 ? -13.195 -39.938 -43.831 1.00 47.56 241 VAL D C 1
ATOM 7382 O O . VAL D 1 247 ? -13.945 -40.103 -44.791 1.00 48.96 241 VAL D O 1
ATOM 7386 N N . TRP D 1 248 ? -13.514 -39.177 -42.794 1.00 46.89 242 TRP D N 1
ATOM 7387 C CA . TRP D 1 248 ? -14.672 -38.297 -42.827 1.00 48.23 242 TRP D CA 1
ATOM 7388 C C . TRP D 1 248 ? -14.194 -36.839 -42.661 1.00 48.67 242 TRP D C 1
ATOM 7389 O O . TRP D 1 248 ? -13.180 -36.601 -41.975 1.00 46.16 242 TRP D O 1
ATOM 7400 N N . GLU D 1 249 ? -14.953 -35.889 -43.221 1.00 50.74 243 GLU D N 1
ATOM 7401 C CA . GLU D 1 249 ? -14.588 -34.448 -43.222 1.00 52.55 243 GLU D CA 1
ATOM 7402 C C . GLU D 1 249 ? -15.769 -33.464 -43.107 1.00 53.41 243 GLU D C 1
ATOM 7403 O O . GLU D 1 249 ? -16.782 -33.609 -43.811 1.00 54.77 243 GLU D O 1
#

Secondary structure (DSSP, 8-state):
--EEEEEEE-BSSSPPTT--BSEEEEEETTEEEEE---TTHHHHHTTTS-GGG--EEE-S---HHHHTTHHHHHHHHHHHHHTTS--PPEEEEE-SSSHHHHHTT-BTTTEEEEE--TTS-EEETTEEEEEEE-BSSS--EEEEEE-SS-EEEE--S-B--TTHHHHTTT-SEEEEE--B-TTS--TTTT--BHHHHHHHHHHHT-SEEEEESB-SSS-THHHHHHHTTT--SEEEE--TT-EEE-/--EEEEEEE-BSSS--TT--BSEEEEEETTEEEEE---TTHHHHHTTTS-GGG--EEE-S---HHHHTTHHHHHHHHHHHH--PEEEEE-SSSHHHHHTT-BTTTEEEEE--TTSPEEETTEEEEEEE-BSSS--EEEEEE-SS-EEEE--S-B--TTHHHHHTT-SEEEEE--B-TT---TTTT--BHHHHHHHHHHHT-SEEEEESB-SSS-HHHHHHHHHTT--SEEEE--TT-EEE-/---EEEEEEE-BSSS--TT--BSEEEEEETTEEEEE---TTHHHHHTTTS-GGG--EEE-S--SHHHHTTHHHHHHHHHHH--PEEEEE-SSSHHHHHTT-BTTTEEEEE--TTS-EEETTEEEEEEE-BSSS--EEEEEE-SS-EEEE--S-B--TTHHHHHTT-SEEEEE--B-TTS--GGGT--BHHHHHHHHHHHT-SEEEEESB-SSS-THHHHHHHTTT--SEEEE--TT-EEE-/--EEEEEEE-BSSSPPTT--BSEEEEEETTEEEEE---TTHHHHHTTTS-GGG--EEE-S---HHHHTTHHHHHHHHH-----PEEEEE-SSSHHHHHTT-BTTTEEEEE--TTS-EEETTEEEEEEE--SSS--EEEEEE-SS-EEEE--S----TTHHHHTTT-SEEEEE--B-TTS--TTTT--BHHHHHHHHHHTT-SEEEEESB-SSS-HHHHHHHHHTT--SEEEE--TT-EE-

Radius of gyration: 45.16 Å; Cα contacts (8 Å, |Δi|>4): 2533; chains: 4; bounding box: 70×62×134 Å